Protein AF-0000000068601670 (afdb_homodimer)

Radius of gyration: 29.12 Å; Cα contacts (8 Å, |Δi|>4): 1848; chains: 2; bounding box: 76×83×60 Å

Structure (mmCIF, N/CA/C/O backbone):
data_AF-0000000068601670-model_v1
#
loop_
_entity.id
_entity.type
_entity.pdbx_description
1 polymer 'Rossmann-like alpha/beta/alpha sandwich fold'
#
loop_
_atom_site.group_PDB
_atom_site.id
_atom_site.type_symbol
_atom_site.label_atom_id
_atom_site.label_alt_id
_atom_site.label_comp_id
_atom_site.label_asym_id
_atom_site.label_entity_id
_atom_site.label_seq_id
_atom_site.pdbx_PDB_ins_code
_atom_site.Cartn_x
_atom_site.Cartn_y
_atom_site.Cartn_z
_atom_site.occupancy
_atom_site.B_iso_or_equiv
_atom_site.auth_seq_id
_atom_site.auth_comp_id
_atom_site.auth_asym_id
_atom_site.auth_atom_id
_atom_site.pdbx_PDB_model_num
ATOM 1 N N . MET A 1 1 ? 29.062 6.504 5.754 1 87.19 1 MET A N 1
ATOM 2 C CA . MET A 1 1 ? 28.25 7.453 5.004 1 87.19 1 MET A CA 1
ATOM 3 C C . MET A 1 1 ? 28.984 8.766 4.793 1 87.19 1 MET A C 1
ATOM 5 O O . MET A 1 1 ? 29.688 9.242 5.688 1 87.19 1 MET A O 1
ATOM 9 N N . GLU A 1 2 ? 28.891 9.281 3.553 1 91.31 2 GLU A N 1
ATOM 10 C CA . GLU A 1 2 ? 29.531 10.562 3.279 1 91.31 2 GLU A CA 1
ATOM 11 C C . GLU A 1 2 ? 29.109 11.625 4.297 1 91.31 2 GLU A C 1
ATOM 13 O O . GLU A 1 2 ? 27.922 11.758 4.605 1 91.31 2 GLU A O 1
ATOM 18 N N . PRO A 1 3 ? 30.078 12.352 4.871 1 92.25 3 PRO A N 1
ATOM 19 C CA . PRO A 1 3 ? 29.781 13.32 5.926 1 92.25 3 PRO A CA 1
ATOM 20 C C . PRO A 1 3 ? 28.75 14.352 5.5 1 92.25 3 PRO A C 1
ATOM 22 O O . PRO A 1 3 ? 27.906 14.758 6.305 1 92.25 3 PRO A O 1
ATOM 25 N N . SER A 1 4 ? 28.828 14.781 4.234 1 93.69 4 SER A N 1
ATOM 26 C CA . SER A 1 4 ? 27.875 15.781 3.77 1 93.69 4 SER A CA 1
ATOM 27 C C . SER A 1 4 ? 26.453 15.227 3.781 1 93.69 4 SER A C 1
ATOM 29 O O . SER A 1 4 ? 25.5 15.938 4.129 1 93.69 4 SER A O 1
ATOM 31 N N . ILE A 1 5 ? 26.266 13.961 3.416 1 95.44 5 ILE A N 1
ATOM 32 C CA . ILE A 1 5 ? 24.969 13.305 3.438 1 95.44 5 ILE A CA 1
ATOM 33 C C . ILE A 1 5 ? 24.5 13.117 4.879 1 95.44 5 ILE A C 1
ATOM 35 O O . ILE A 1 5 ? 23.359 13.414 5.215 1 95.44 5 ILE A O 1
ATOM 39 N N . ARG A 1 6 ? 25.453 12.719 5.727 1 93.81 6 ARG A N 1
ATOM 40 C CA . ARG A 1 6 ? 25.125 12.469 7.129 1 93.81 6 ARG A CA 1
ATOM 41 C C . ARG A 1 6 ? 24.625 13.75 7.805 1 93.81 6 ARG A C 1
ATOM 43 O O . ARG A 1 6 ? 23.656 13.719 8.562 1 93.81 6 ARG A O 1
ATOM 50 N N . CYS A 1 7 ? 25.266 14.797 7.492 1 93.62 7 CYS A N 1
ATOM 51 C CA . CYS A 1 7 ? 24.891 16.078 8.086 1 93.62 7 CYS A CA 1
ATOM 52 C C . CYS A 1 7 ? 23.453 16.453 7.711 1 93.62 7 CYS A C 1
ATOM 54 O O . CYS A 1 7 ? 22.672 16.859 8.57 1 93.62 7 CYS A O 1
ATOM 56 N N . VAL A 1 8 ? 23.109 16.266 6.477 1 95.31 8 VAL A N 1
ATOM 57 C CA . VAL A 1 8 ? 21.766 16.594 5.988 1 95.31 8 VAL A CA 1
ATOM 58 C C . VAL A 1 8 ? 20.75 15.656 6.605 1 95.31 8 VAL A C 1
ATOM 60 O O . VAL A 1 8 ? 19.688 16.094 7.059 1 95.31 8 VAL A O 1
ATOM 63 N N . VAL A 1 9 ? 21.062 14.383 6.664 1 96 9 VAL A N 1
ATOM 64 C CA . VAL A 1 9 ? 20.156 13.383 7.23 1 96 9 VAL A CA 1
ATOM 65 C C . VAL A 1 9 ? 19.906 13.688 8.703 1 96 9 VAL A C 1
ATOM 67 O O . VAL A 1 9 ? 18.781 13.578 9.188 1 96 9 VAL A O 1
ATOM 70 N N . ASP A 1 10 ? 20.969 14.133 9.406 1 93.44 10 ASP A N 1
ATOM 71 C CA . ASP A 1 10 ? 20.828 14.477 10.82 1 93.44 10 ASP A CA 1
ATOM 72 C C . ASP A 1 10 ? 19.859 15.641 11.016 1 93.44 10 ASP A C 1
ATOM 74 O O . ASP A 1 10 ? 19.062 15.641 11.961 1 93.44 10 ASP A O 1
ATOM 78 N N . VAL A 1 11 ? 19.953 16.578 10.133 1 94.12 11 VAL A N 1
ATOM 79 C CA . VAL A 1 11 ? 19.047 17.719 10.203 1 94.12 11 VAL A CA 1
ATOM 80 C C . VAL A 1 11 ? 17.609 17.25 9.961 1 94.12 11 VAL A C 1
ATOM 82 O O . VAL A 1 11 ? 16.688 17.641 10.672 1 94.12 11 VAL A O 1
ATOM 85 N N . VAL A 1 12 ? 17.406 16.391 9 1 95.38 12 VAL A N 1
ATOM 86 C CA . VAL A 1 12 ? 16.078 15.875 8.656 1 95.38 12 VAL A CA 1
ATOM 87 C C . VAL A 1 12 ? 15.508 15.109 9.852 1 95.38 12 VAL A C 1
ATOM 89 O O . VAL A 1 12 ? 14.367 15.352 10.25 1 95.38 12 VAL A O 1
ATOM 92 N N . HIS A 1 13 ? 16.312 14.289 10.516 1 93.19 13 HIS A N 1
ATOM 93 C CA . HIS A 1 13 ? 15.836 13.461 11.617 1 93.19 13 HIS A CA 1
ATOM 94 C C . HIS A 1 13 ? 15.617 14.289 12.875 1 93.19 13 HIS A C 1
ATOM 96 O O . HIS A 1 13 ? 14.844 13.898 13.758 1 93.19 13 HIS A O 1
ATOM 102 N N . ALA A 1 14 ? 16.312 15.406 13 1 91.38 14 ALA A N 1
ATOM 103 C CA . ALA A 1 14 ? 16.172 16.266 14.172 1 91.38 14 ALA A CA 1
ATOM 104 C C . ALA A 1 14 ? 14.945 17.172 14.055 1 91.38 14 ALA A C 1
ATOM 106 O O . ALA A 1 14 ? 14.492 17.75 15.039 1 91.38 14 ALA A O 1
ATOM 107 N N . SER A 1 15 ? 14.422 17.281 12.891 1 92 15 SER A N 1
ATOM 108 C CA . SER A 1 15 ? 13.273 18.156 12.664 1 92 15 SER A CA 1
ATOM 109 C C . SER A 1 15 ? 11.977 17.5 13.109 1 92 15 SER A C 1
ATOM 111 O O . SER A 1 15 ? 11.969 16.328 13.508 1 92 15 SER A O 1
ATOM 113 N N . ARG A 1 16 ? 10.906 18.281 13.023 1 90.81 16 ARG A N 1
ATOM 114 C CA . ARG A 1 16 ? 9.586 17.75 13.383 1 90.81 16 ARG A CA 1
ATOM 115 C C . ARG A 1 16 ? 8.867 17.219 12.148 1 90.81 16 ARG A C 1
ATOM 117 O O . ARG A 1 16 ? 7.758 16.688 12.258 1 90.81 16 ARG A O 1
ATOM 124 N N . ALA A 1 17 ? 9.523 17.344 11.008 1 92.5 17 ALA A N 1
ATOM 125 C CA . ALA A 1 17 ? 8.906 16.875 9.766 1 92.5 17 ALA A CA 1
ATOM 126 C C . ALA A 1 17 ? 8.82 15.344 9.742 1 92.5 17 ALA A C 1
ATOM 128 O O . ALA A 1 17 ? 9.812 14.656 9.992 1 92.5 17 ALA A O 1
ATOM 129 N N . ARG A 1 18 ? 7.672 14.836 9.531 1 93.75 18 ARG A N 1
ATOM 130 C CA . ARG A 1 18 ? 7.414 13.406 9.469 1 93.75 18 ARG A CA 1
ATOM 131 C C . ARG A 1 18 ? 6.461 13.07 8.32 1 93.75 18 ARG A C 1
ATOM 133 O O . ARG A 1 18 ? 5.484 13.781 8.094 1 93.75 18 ARG A O 1
ATOM 140 N N . GLY A 1 19 ? 6.824 12.047 7.566 1 95.81 19 GLY A N 1
ATOM 141 C CA . GLY A 1 19 ? 5.945 11.82 6.426 1 95.81 19 GLY A CA 1
ATOM 142 C C . GLY A 1 19 ? 6.195 10.5 5.73 1 95.81 19 GLY A C 1
ATOM 143 O O . GLY A 1 19 ? 6.766 9.578 6.316 1 95.81 19 GLY A O 1
ATOM 144 N N . CYS A 1 20 ? 5.574 10.344 4.539 1 96.62 20 CYS A N 1
ATOM 145 C CA . CYS A 1 20 ? 5.656 9.164 3.691 1 96.62 20 CYS A CA 1
ATOM 146 C C . CYS A 1 20 ? 6.324 9.492 2.361 1 96.62 20 CYS A C 1
ATOM 148 O O . CYS A 1 20 ? 6.25 10.625 1.889 1 96.62 20 CYS A O 1
ATOM 150 N N . LEU A 1 21 ? 6.984 8.461 1.774 1 98.12 21 LEU A N 1
ATOM 151 C CA . LEU A 1 21 ? 7.668 8.625 0.497 1 98.12 21 LEU A CA 1
ATOM 152 C C . LEU A 1 21 ? 7.176 7.598 -0.52 1 98.12 21 LEU A C 1
ATOM 154 O O . LEU A 1 21 ? 6.914 6.445 -0.168 1 98.12 21 LEU A O 1
ATOM 158 N N . SER A 1 22 ? 7.047 8 -1.706 1 97.88 22 SER A N 1
ATOM 159 C CA . SER A 1 22 ? 6.887 7.121 -2.859 1 97.88 22 SER A CA 1
ATOM 160 C C . SER A 1 22 ? 7.941 7.406 -3.924 1 97.88 22 SER A C 1
ATOM 162 O O . SER A 1 22 ? 7.98 8.5 -4.488 1 97.88 22 SER A O 1
ATOM 164 N N . LEU A 1 23 ? 8.781 6.445 -4.172 1 97.75 23 LEU A N 1
ATOM 165 C CA . LEU A 1 23 ? 9.914 6.633 -5.07 1 97.75 23 LEU A CA 1
ATOM 166 C C . LEU A 1 23 ? 9.82 5.695 -6.27 1 97.75 23 LEU A C 1
ATOM 168 O O . LEU A 1 23 ? 10.164 4.516 -6.172 1 97.75 23 LEU A O 1
ATOM 172 N N . ALA A 1 24 ? 9.438 6.238 -7.359 1 95.44 24 ALA A N 1
ATOM 173 C CA . ALA A 1 24 ? 9.273 5.441 -8.578 1 95.44 24 ALA A CA 1
ATOM 174 C C . ALA A 1 24 ? 10.422 5.695 -9.555 1 95.44 24 ALA A C 1
ATOM 176 O O . ALA A 1 24 ? 10.68 6.84 -9.93 1 95.44 24 ALA A O 1
ATOM 177 N N . GLY A 1 25 ? 11.117 4.699 -9.93 1 91.5 25 GLY A N 1
ATOM 178 C CA . GLY A 1 25 ? 12.117 4.77 -10.984 1 91.5 25 GLY A CA 1
ATOM 179 C C . GLY A 1 25 ? 13.469 5.23 -10.492 1 91.5 25 GLY A C 1
ATOM 180 O O . GLY A 1 25 ? 14.453 5.184 -11.227 1 91.5 25 GLY A O 1
ATOM 181 N N . GLY A 1 26 ? 13.531 5.75 -9.289 1 92.62 26 GLY A N 1
ATOM 182 C CA . GLY A 1 26 ? 14.789 6.238 -8.75 1 92.62 26 GLY A CA 1
ATOM 183 C C . GLY A 1 26 ? 14.641 6.906 -7.395 1 92.62 26 GLY A C 1
ATOM 184 O O . GLY A 1 26 ? 13.523 7.121 -6.922 1 92.62 26 GLY A O 1
ATOM 185 N N . GLY A 1 27 ? 15.812 7.18 -6.77 1 95.44 27 GLY A N 1
ATOM 186 C CA . GLY A 1 27 ? 15.828 7.906 -5.508 1 95.44 27 GLY A CA 1
ATOM 187 C C . GLY A 1 27 ? 15.891 6.992 -4.297 1 95.44 27 GLY A C 1
ATOM 188 O O . GLY A 1 27 ? 15.805 7.461 -3.158 1 95.44 27 GLY A O 1
ATOM 189 N N . THR A 1 28 ? 16.109 5.77 -4.477 1 94.94 28 THR A N 1
ATOM 190 C CA . THR A 1 28 ? 15.969 4.789 -3.406 1 94.94 28 THR A CA 1
ATOM 191 C C . THR A 1 28 ? 17.172 4.82 -2.473 1 94.94 28 THR A C 1
ATOM 193 O O . THR A 1 28 ? 17.078 4.395 -1.321 1 94.94 28 THR A O 1
ATOM 196 N N . LYS A 1 29 ? 18.328 5.285 -2.939 1 95.06 29 LYS A N 1
ATOM 197 C CA . LYS A 1 29 ? 19.469 5.414 -2.055 1 95.06 29 LYS A CA 1
ATOM 198 C C . LYS A 1 29 ? 19.172 6.355 -0.894 1 95.06 29 LYS A C 1
ATOM 200 O O . LYS A 1 29 ? 19.719 6.199 0.2 1 95.06 29 LYS A O 1
ATOM 205 N N . ALA A 1 30 ? 18.344 7.344 -1.197 1 96.88 30 ALA A N 1
ATOM 206 C CA . ALA A 1 30 ? 17.938 8.273 -0.139 1 96.88 30 ALA A CA 1
ATOM 207 C C . ALA A 1 30 ? 17.312 7.531 1.032 1 96.88 30 ALA A C 1
ATOM 209 O O . ALA A 1 30 ? 17.531 7.879 2.193 1 96.88 30 ALA A O 1
ATOM 210 N N . LEU A 1 31 ? 16.547 6.566 0.724 1 94.69 31 LEU A N 1
ATOM 211 C CA . LEU A 1 31 ? 15.898 5.77 1.763 1 94.69 31 LEU A CA 1
ATOM 212 C C . LEU A 1 31 ? 16.938 5.047 2.613 1 94.69 31 LEU A C 1
ATOM 214 O O . LEU A 1 31 ? 16.812 4.988 3.838 1 94.69 31 LEU A O 1
ATOM 218 N N . SER A 1 32 ? 17.922 4.559 1.931 1 92.38 32 SER A N 1
ATOM 219 C CA . SER A 1 32 ? 18.984 3.867 2.654 1 92.38 32 SER A CA 1
ATOM 220 C C . SER A 1 32 ? 19.734 4.824 3.578 1 92.38 32 SER A C 1
ATOM 222 O O . SER A 1 32 ? 20.156 4.438 4.672 1 92.38 32 SER A O 1
ATOM 224 N N . TRP A 1 33 ? 19.953 6.012 3.123 1 95.38 33 TRP A N 1
ATOM 225 C CA . TRP A 1 33 ? 20.625 7.012 3.949 1 95.38 33 TRP A CA 1
ATOM 226 C C . TRP A 1 33 ? 19.766 7.367 5.164 1 95.38 33 TRP A C 1
ATOM 228 O O . TRP A 1 33 ? 20.281 7.461 6.281 1 95.38 33 TRP A O 1
ATOM 238 N N . LEU A 1 34 ? 18.5 7.512 4.957 1 95.19 34 LEU A N 1
ATOM 239 C CA . LEU A 1 34 ? 17.594 7.859 6.047 1 95.19 34 LEU A CA 1
ATOM 240 C C . LEU A 1 34 ? 17.547 6.75 7.09 1 95.19 34 LEU A C 1
ATOM 242 O O . LEU A 1 34 ? 17.703 7.008 8.289 1 95.19 34 LEU A O 1
ATOM 246 N N . VAL A 1 35 ? 17.422 5.531 6.617 1 92.31 35 VAL A N 1
ATOM 247 C CA . VAL A 1 35 ? 17.25 4.391 7.512 1 92.31 35 VAL A CA 1
ATOM 248 C C . VAL A 1 35 ? 18.594 4.047 8.156 1 92.31 35 VAL A C 1
ATOM 250 O O . VAL A 1 35 ? 18.641 3.531 9.281 1 92.31 35 VAL A O 1
ATOM 253 N N . GLY A 1 36 ? 19.672 4.375 7.473 1 91.25 36 GLY A N 1
ATOM 254 C CA . GLY A 1 36 ? 21 4.051 7.957 1 91.25 36 GLY A CA 1
ATOM 255 C C . GLY A 1 36 ? 21.469 4.969 9.07 1 91.25 36 GLY A C 1
ATOM 256 O O . GLY A 1 36 ? 22.531 4.754 9.648 1 91.25 36 GLY A O 1
ATOM 257 N N . ALA A 1 37 ? 20.734 5.969 9.336 1 90.94 37 ALA A N 1
ATOM 258 C CA . ALA A 1 37 ? 21.047 6.891 10.422 1 90.94 37 ALA A CA 1
ATOM 259 C C . ALA A 1 37 ? 20.047 6.758 11.562 1 90.94 37 ALA A C 1
ATOM 261 O O . ALA A 1 37 ? 18.859 6.473 11.328 1 90.94 37 ALA A O 1
ATOM 262 N N . PRO A 1 38 ? 20.5 6.941 12.781 1 86.88 38 PRO A N 1
ATOM 263 C CA . PRO A 1 38 ? 19.562 6.891 13.898 1 86.88 38 PRO A CA 1
ATOM 264 C C . PRO A 1 38 ? 18.5 7.992 13.836 1 86.88 38 PRO A C 1
ATOM 266 O O . PRO A 1 38 ? 18.797 9.094 13.367 1 86.88 38 PRO A O 1
ATOM 269 N N . GLY A 1 39 ? 17.344 7.699 14.305 1 88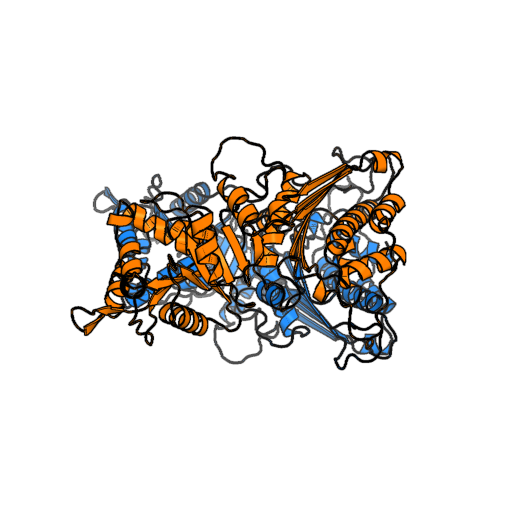.19 39 GLY A N 1
ATOM 270 C CA . GLY A 1 39 ? 16.297 8.695 14.414 1 88.19 39 GLY A CA 1
ATOM 271 C C . GLY A 1 39 ? 15.305 8.648 13.266 1 88.19 39 GLY A C 1
ATOM 272 O O . GLY A 1 39 ? 14.43 9.508 13.156 1 88.19 39 GLY A O 1
ATOM 273 N N . CYS A 1 40 ? 15.422 7.66 12.438 1 91.19 40 CYS A N 1
ATOM 274 C CA . CYS A 1 40 ? 14.562 7.586 11.258 1 91.19 40 CYS A CA 1
ATOM 275 C C . CYS A 1 40 ? 13.094 7.516 11.656 1 91.19 40 CYS A C 1
ATOM 277 O O . CYS A 1 40 ? 12.227 7.965 10.914 1 91.19 40 CYS A O 1
ATOM 279 N N . SER A 1 41 ? 12.742 7.059 12.859 1 87.5 41 SER A N 1
ATOM 280 C CA . SER A 1 41 ? 11.359 6.922 13.32 1 87.5 41 SER A CA 1
ATOM 281 C C . SER A 1 41 ? 10.695 8.281 13.461 1 87.5 41 SER A C 1
ATOM 283 O O . SER A 1 41 ? 9.461 8.383 13.438 1 87.5 41 SER A O 1
ATOM 285 N N . ARG A 1 42 ? 11.477 9.297 13.547 1 88 42 ARG A N 1
ATOM 286 C CA . ARG A 1 42 ? 10.938 10.641 13.688 1 88 42 ARG A CA 1
ATOM 287 C C . ARG A 1 42 ? 10.57 11.227 12.328 1 88 42 ARG A C 1
ATOM 289 O O . ARG A 1 42 ? 9.828 12.211 12.25 1 88 42 ARG A O 1
ATOM 296 N N . THR A 1 43 ? 11.102 10.609 11.297 1 93.06 43 THR A N 1
ATOM 297 C CA . THR A 1 43 ? 10.945 11.211 9.977 1 93.06 43 THR A CA 1
ATOM 298 C C . THR A 1 43 ? 10.047 10.352 9.094 1 93.06 43 THR A C 1
ATOM 300 O O . THR A 1 43 ? 9.141 10.867 8.438 1 93.06 43 THR A O 1
ATOM 303 N N . LEU A 1 44 ? 10.312 9.078 9.125 1 94.81 44 LEU A N 1
ATOM 304 C CA . LEU A 1 44 ? 9.688 8.211 8.125 1 94.81 44 LEU A CA 1
ATOM 305 C C . LEU A 1 44 ? 8.562 7.387 8.742 1 94.81 44 LEU A C 1
ATOM 307 O O . LEU A 1 44 ? 8.766 6.711 9.758 1 94.81 44 LEU A O 1
ATOM 311 N N . ILE A 1 45 ? 7.41 7.48 8.172 1 94.19 45 ILE A N 1
ATOM 312 C CA . ILE A 1 45 ? 6.273 6.652 8.555 1 94.19 45 ILE A CA 1
ATOM 313 C C . ILE A 1 45 ? 6.238 5.391 7.695 1 94.19 45 ILE A C 1
ATOM 315 O O . ILE A 1 45 ? 6.129 4.277 8.211 1 94.19 45 ILE A O 1
ATOM 319 N N . ASP A 1 46 ? 6.34 5.648 6.43 1 95.81 46 ASP A N 1
ATOM 320 C CA . ASP A 1 46 ? 6.238 4.59 5.426 1 95.81 46 ASP A CA 1
ATOM 321 C C . ASP A 1 46 ? 6.875 5.023 4.109 1 95.81 46 ASP A C 1
ATOM 323 O O . ASP A 1 46 ? 6.852 6.207 3.76 1 95.81 46 ASP A O 1
ATOM 327 N N . ALA A 1 47 ? 7.5 4.113 3.432 1 97.88 47 ALA A N 1
ATOM 328 C CA . ALA A 1 47 ? 8.023 4.387 2.094 1 97.88 47 ALA A CA 1
ATOM 329 C C . ALA A 1 47 ? 7.656 3.266 1.124 1 97.88 47 ALA A C 1
ATOM 331 O O . ALA A 1 47 ? 7.633 2.092 1.501 1 97.88 47 ALA A O 1
ATOM 332 N N . ARG A 1 48 ? 7.383 3.654 -0.065 1 97.19 48 ARG A N 1
ATOM 333 C CA . ARG A 1 48 ? 7.074 2.707 -1.132 1 97.19 48 ARG A CA 1
ATOM 334 C C . ARG A 1 48 ? 7.969 2.943 -2.346 1 97.19 48 ARG A C 1
ATOM 336 O O . ARG A 1 48 ? 8.273 4.086 -2.684 1 97.19 48 ARG A O 1
ATOM 343 N N . VAL A 1 49 ? 8.359 1.879 -2.945 1 97.25 49 VAL A N 1
ATOM 344 C CA . VAL A 1 49 ? 9.141 1.9 -4.176 1 97.25 49 VAL A CA 1
ATOM 345 C C . VAL A 1 49 ? 8.445 1.061 -5.246 1 97.25 49 VAL A C 1
ATOM 347 O O . VAL A 1 49 ? 8.875 -0.054 -5.547 1 97.25 49 VAL A O 1
ATOM 350 N N . PRO A 1 50 ? 7.449 1.654 -5.812 1 94.94 50 PRO A N 1
ATOM 351 C CA . PRO A 1 50 ? 6.805 0.93 -6.91 1 94.94 50 PRO A CA 1
ATOM 352 C C . PRO A 1 50 ? 7.672 0.864 -8.164 1 94.94 50 PRO A C 1
ATOM 354 O O . PRO A 1 50 ? 8.266 1.869 -8.562 1 94.94 50 PRO A O 1
ATOM 357 N N . TYR A 1 51 ? 7.715 -0.315 -8.727 1 91.19 51 TYR A N 1
ATOM 358 C CA . TYR A 1 51 ? 8.555 -0.435 -9.906 1 91.19 51 TYR A CA 1
ATOM 359 C C . TYR A 1 51 ? 7.742 -0.874 -11.117 1 91.19 51 TYR A C 1
ATOM 361 O O . TYR A 1 51 ? 8.047 -0.494 -12.25 1 91.19 51 TYR A O 1
ATOM 369 N N . ALA A 1 52 ? 6.754 -1.696 -10.945 1 87.62 52 ALA A N 1
ATOM 370 C CA . ALA A 1 52 ? 5.816 -2.039 -12.016 1 87.62 52 ALA A CA 1
ATOM 371 C C . ALA A 1 52 ? 4.777 -0.936 -12.203 1 87.62 52 ALA A C 1
ATOM 373 O O . ALA A 1 52 ? 4.5 -0.167 -11.281 1 87.62 52 ALA A O 1
ATOM 374 N N . ARG A 1 53 ? 4.246 -0.888 -13.336 1 83.62 53 ARG A N 1
ATOM 375 C CA . ARG A 1 53 ? 3.268 0.147 -13.656 1 83.62 53 ARG A CA 1
ATOM 376 C C . ARG A 1 53 ? 2.055 0.049 -12.734 1 83.62 53 ARG A C 1
ATOM 378 O O . ARG A 1 53 ? 1.577 1.061 -12.219 1 83.62 53 ARG A O 1
ATOM 385 N N . GLU A 1 54 ? 1.564 -1.165 -12.531 1 83.62 54 GLU A N 1
ATOM 386 C CA . GLU A 1 54 ? 0.397 -1.379 -11.68 1 83.62 54 GLU A CA 1
ATOM 387 C C . GLU A 1 54 ? 0.665 -0.924 -10.25 1 83.62 54 GLU A C 1
ATOM 389 O O . GLU A 1 54 ? -0.213 -0.354 -9.602 1 83.62 54 GLU A O 1
ATOM 394 N N . ALA A 1 55 ? 1.849 -1.197 -9.805 1 90.62 55 ALA A N 1
ATOM 395 C CA . ALA A 1 55 ? 2.221 -0.789 -8.453 1 90.62 55 ALA A CA 1
ATOM 396 C C . ALA A 1 55 ? 2.285 0.731 -8.336 1 90.62 55 ALA A C 1
ATOM 398 O O . ALA A 1 55 ? 1.884 1.301 -7.32 1 90.62 55 ALA A O 1
ATOM 399 N N . THR A 1 56 ? 2.771 1.371 -9.375 1 91.19 56 THR A N 1
ATOM 400 C CA . THR A 1 56 ? 2.873 2.826 -9.375 1 91.19 56 THR A CA 1
ATOM 401 C C . THR A 1 56 ? 1.486 3.465 -9.375 1 91.19 56 THR A C 1
ATOM 403 O O . THR A 1 56 ? 1.243 4.438 -8.656 1 91.19 56 THR A O 1
ATOM 406 N N . ASP A 1 57 ? 0.637 2.891 -10.141 1 88 57 ASP A N 1
ATOM 407 C CA . ASP A 1 57 ? -0.736 3.387 -10.18 1 88 57 ASP A CA 1
ATOM 408 C C . ASP A 1 57 ? -1.411 3.248 -8.82 1 88 57 ASP A C 1
ATOM 410 O O . ASP A 1 57 ? -2.119 4.156 -8.375 1 88 57 ASP A O 1
ATOM 414 N N . GLU A 1 58 ? -1.205 2.188 -8.211 1 88.12 58 GLU A N 1
ATOM 415 C CA . GLU A 1 58 ? -1.77 1.969 -6.883 1 88.12 58 GLU A CA 1
ATOM 416 C C . GLU A 1 58 ? -1.199 2.959 -5.871 1 88.12 58 GLU A C 1
ATOM 418 O O . GLU A 1 58 ? -1.927 3.471 -5.02 1 88.12 58 GLU A O 1
ATOM 423 N N . ALA A 1 59 ? 0.089 3.215 -5.977 1 92.44 59 ALA A N 1
ATOM 424 C CA . ALA A 1 59 ? 0.751 4.129 -5.051 1 92.44 59 ALA A CA 1
ATOM 425 C C . ALA A 1 59 ? 0.207 5.547 -5.199 1 92.44 59 ALA A C 1
ATOM 427 O O . ALA A 1 59 ? 0.213 6.324 -4.242 1 92.44 59 ALA A O 1
ATOM 428 N N . ALA A 1 60 ? -0.32 5.832 -6.375 1 90.25 60 ALA A N 1
ATOM 429 C CA . ALA A 1 60 ? -0.845 7.164 -6.656 1 90.25 60 ALA A CA 1
ATOM 430 C C . ALA A 1 60 ? -2.262 7.324 -6.113 1 90.25 60 ALA A C 1
ATOM 432 O O . ALA A 1 60 ? -2.812 8.43 -6.109 1 90.25 60 ALA A O 1
ATOM 433 N N . GLY A 1 61 ? -2.824 6.23 -5.598 1 78.06 61 GLY A N 1
ATOM 434 C CA . GLY A 1 61 ? -4.137 6.316 -4.977 1 78.06 61 GLY A CA 1
ATOM 435 C C . GLY A 1 61 ? -5.273 6.309 -5.984 1 78.06 61 GLY A C 1
ATOM 436 O O . GLY A 1 61 ? -5.137 5.754 -7.078 1 78.06 61 GLY A O 1
ATOM 437 N N . LYS A 1 62 ? -6.406 6.945 -5.383 1 65.56 62 LYS A N 1
ATOM 438 C CA . LYS A 1 62 ? -7.633 6.938 -6.176 1 65.56 62 LYS A CA 1
ATOM 439 C C . LYS A 1 62 ? -7.457 7.727 -7.469 1 65.56 62 LYS A C 1
ATOM 441 O O . LYS A 1 62 ? -6.906 8.828 -7.457 1 65.56 62 LYS A O 1
ATOM 446 N N . GLY A 1 63 ? -7.539 7.184 -8.562 1 62.84 63 GLY A N 1
ATOM 447 C CA . GLY A 1 63 ? -7.441 7.812 -9.867 1 62.84 63 GLY A CA 1
ATOM 448 C C . GLY A 1 63 ? -6.191 7.414 -10.633 1 62.84 63 GLY A C 1
ATOM 449 O O . GLY A 1 63 ? -6.082 7.676 -11.836 1 62.84 63 GLY A O 1
ATOM 450 N N . GLY A 1 64 ? -5.273 6.812 -9.844 1 70.44 64 GLY A N 1
ATOM 451 C CA . GLY A 1 64 ? -4.043 6.422 -10.508 1 70.44 64 GLY A CA 1
ATOM 452 C C . GLY A 1 64 ? -3.145 7.602 -10.844 1 70.44 64 GLY A C 1
ATOM 453 O O . GLY A 1 64 ? -3.234 8.656 -10.203 1 70.44 64 GLY A O 1
ATOM 454 N N . LEU A 1 65 ? -2.176 7.41 -11.664 1 73.12 65 LEU A N 1
ATOM 455 C CA . LEU A 1 65 ? -1.214 8.445 -12.031 1 73.12 65 LEU A CA 1
ATOM 456 C C . LEU A 1 65 ? -1.873 9.523 -12.891 1 73.12 65 LEU A C 1
ATOM 458 O O . LEU A 1 65 ? -1.445 10.68 -12.883 1 73.12 65 LEU A O 1
ATOM 462 N N . GLY A 1 66 ? -3.002 9.125 -13.562 1 63.44 66 GLY A N 1
ATOM 463 C CA . GLY A 1 66 ? -3.697 10.062 -14.43 1 63.44 66 GLY A CA 1
ATOM 464 C C . GLY A 1 66 ? -2.908 10.414 -15.68 1 63.44 66 GLY A C 1
ATOM 465 O O . GLY A 1 66 ? -3.188 11.414 -16.328 1 63.44 66 GLY A O 1
ATOM 466 N N . THR A 1 67 ? -1.735 9.82 -15.781 1 68.69 67 THR A N 1
ATOM 467 C CA . THR A 1 67 ? -0.888 10.086 -16.938 1 68.69 67 THR A CA 1
ATOM 468 C C . THR A 1 67 ? -0.322 8.789 -17.5 1 68.69 67 THR A C 1
ATOM 470 O O . THR A 1 67 ? -0.3 7.762 -16.812 1 68.69 67 THR A O 1
ATOM 473 N N . THR A 1 68 ? 0.033 9.039 -18.656 1 70.38 68 THR A N 1
ATOM 474 C CA . THR A 1 68 ? 0.638 7.891 -19.312 1 70.38 68 THR A CA 1
ATOM 475 C C . THR A 1 68 ? 2.154 7.898 -19.141 1 70.38 68 THR A C 1
ATOM 477 O O . THR A 1 68 ? 2.807 6.863 -19.281 1 70.38 68 THR A O 1
ATOM 480 N N . SER A 1 69 ? 2.641 9.094 -18.797 1 80.31 69 SER A N 1
ATOM 481 C CA . SER A 1 69 ? 4.086 9.156 -18.594 1 80.31 69 SER A CA 1
ATOM 482 C C . SER A 1 69 ? 4.453 8.945 -17.125 1 80.31 69 SER A C 1
ATOM 484 O O . SER A 1 69 ? 4.129 9.773 -16.281 1 80.31 69 SER A O 1
ATOM 486 N N . TYR A 1 70 ? 5.215 8.008 -16.859 1 83.06 70 TYR A N 1
ATOM 487 C CA . TYR A 1 70 ? 5.535 7.633 -15.492 1 83.06 70 TYR A CA 1
ATOM 488 C C . TYR A 1 70 ? 6.594 8.562 -14.906 1 83.06 70 TYR A C 1
ATOM 490 O O . TYR A 1 70 ? 6.543 8.906 -13.727 1 83.06 70 TYR A O 1
ATOM 498 N N . ALA A 1 71 ? 7.535 9.008 -15.773 1 90.38 71 ALA A N 1
ATOM 499 C CA . ALA A 1 71 ? 8.562 9.93 -15.297 1 90.38 71 ALA A CA 1
ATOM 500 C C . ALA A 1 71 ? 8.211 11.375 -15.664 1 90.38 71 ALA A C 1
ATOM 502 O O . ALA A 1 71 ? 8.844 11.969 -16.547 1 90.38 71 ALA A O 1
ATOM 503 N N . SER A 1 72 ? 7.203 11.914 -14.977 1 91.62 72 SER A N 1
ATOM 504 C CA . SER A 1 72 ? 6.691 13.258 -15.242 1 91.62 72 SER A CA 1
ATOM 505 C C . SER A 1 72 ? 6.379 13.992 -13.938 1 91.62 72 SER A C 1
ATOM 507 O O . SER A 1 72 ? 6.34 13.383 -12.867 1 91.62 72 SER A O 1
ATOM 509 N N . VAL A 1 73 ? 6.188 15.234 -14.117 1 92.81 73 VAL A N 1
ATOM 510 C CA . VAL A 1 73 ? 5.836 16.062 -12.969 1 92.81 73 VAL A CA 1
ATOM 511 C C . VAL A 1 73 ? 4.477 15.641 -12.422 1 92.81 73 VAL A C 1
ATOM 513 O O . VAL A 1 73 ? 4.277 15.594 -11.203 1 92.81 73 VAL A O 1
ATOM 516 N N . ASP A 1 74 ? 3.604 15.266 -13.312 1 89.69 74 ASP A N 1
ATOM 517 C CA . ASP A 1 74 ? 2.266 14.844 -12.906 1 89.69 74 ASP A CA 1
ATOM 518 C C . ASP A 1 74 ? 2.32 13.57 -12.07 1 89.69 74 ASP A C 1
ATOM 520 O O . ASP A 1 74 ? 1.621 13.453 -11.062 1 89.69 74 ASP A O 1
ATOM 524 N N . ALA A 1 75 ? 3.145 12.688 -12.492 1 92 75 ALA A N 1
ATOM 525 C CA . ALA A 1 75 ? 3.287 11.445 -11.742 1 92 75 ALA A CA 1
ATOM 526 C C . ALA A 1 75 ? 3.863 11.695 -10.352 1 92 75 ALA A C 1
ATOM 528 O O . ALA A 1 75 ? 3.348 11.18 -9.359 1 92 75 ALA A O 1
ATOM 529 N N . ALA A 1 76 ? 4.891 12.523 -10.305 1 95.25 76 ALA A N 1
ATOM 530 C CA . ALA A 1 76 ? 5.512 12.852 -9.023 1 95.25 76 ALA A CA 1
ATOM 531 C C . ALA A 1 76 ? 4.523 13.555 -8.102 1 95.25 76 ALA A C 1
ATOM 533 O O . ALA A 1 76 ? 4.504 13.305 -6.895 1 95.25 76 ALA A O 1
ATOM 534 N N . THR A 1 77 ? 3.713 14.359 -8.688 1 93.06 77 THR A N 1
ATOM 535 C CA . THR A 1 77 ? 2.721 15.102 -7.914 1 93.06 77 THR A CA 1
ATOM 536 C C . THR A 1 77 ? 1.661 14.156 -7.352 1 93.06 77 THR A C 1
ATOM 538 O O . THR A 1 77 ? 1.299 14.25 -6.176 1 93.06 77 THR A O 1
ATOM 541 N N . ALA A 1 78 ? 1.195 13.289 -8.18 1 91.75 78 ALA A N 1
ATOM 542 C CA . ALA A 1 78 ? 0.205 12.312 -7.727 1 91.75 78 ALA A CA 1
ATOM 543 C C . ALA A 1 78 ? 0.756 11.453 -6.59 1 91.75 78 ALA A C 1
ATOM 545 O O . ALA A 1 78 ? 0.064 11.203 -5.602 1 91.75 78 ALA A O 1
ATOM 546 N N . LEU A 1 79 ? 1.987 11.055 -6.773 1 95 79 LEU A N 1
ATOM 547 C CA . LEU A 1 79 ? 2.623 10.242 -5.742 1 95 79 LEU A CA 1
ATOM 548 C C . LEU A 1 79 ? 2.793 11.031 -4.453 1 95 79 LEU A C 1
ATOM 550 O O . LEU A 1 79 ? 2.578 10.508 -3.361 1 95 79 LEU A O 1
ATOM 554 N N . ALA A 1 80 ? 3.154 12.289 -4.547 1 95.5 80 ALA A N 1
ATOM 555 C CA . ALA A 1 80 ? 3.342 13.141 -3.377 1 95.5 80 ALA A CA 1
ATOM 556 C C . ALA A 1 80 ? 2.023 13.359 -2.641 1 95.5 80 ALA A C 1
ATOM 558 O O . ALA A 1 80 ? 1.975 13.305 -1.41 1 95.5 80 ALA A O 1
ATOM 559 N N . GLU A 1 81 ? 0.989 13.586 -3.398 1 91.81 81 GLU A N 1
ATOM 560 C CA . GLU A 1 81 ? -0.328 13.797 -2.807 1 91.81 81 GLU A CA 1
ATOM 561 C C . GLU A 1 81 ? -0.809 12.555 -2.062 1 91.81 81 GLU A C 1
ATOM 563 O O . GLU A 1 81 ? -1.296 12.648 -0.935 1 91.81 81 GLU A O 1
ATOM 568 N N . ALA A 1 82 ? -0.665 11.453 -2.709 1 92.38 82 ALA A N 1
ATOM 569 C CA . ALA A 1 82 ? -1.062 10.203 -2.072 1 92.38 82 ALA A CA 1
ATOM 570 C C . ALA A 1 82 ? -0.24 9.938 -0.814 1 92.38 82 ALA A C 1
ATOM 572 O O . ALA A 1 82 ? -0.771 9.469 0.195 1 92.38 82 ALA A O 1
ATOM 573 N N . SER A 1 83 ? 1.047 10.234 -0.927 1 95.31 83 SER A N 1
ATOM 574 C CA . SER A 1 83 ? 1.918 10.055 0.23 1 95.31 83 SER A CA 1
ATOM 575 C C . SER A 1 83 ? 1.517 10.984 1.374 1 95.31 83 SER A C 1
ATOM 577 O O . SER A 1 83 ? 1.57 10.594 2.543 1 95.31 83 SER A O 1
ATOM 579 N N . TYR A 1 84 ? 1.138 12.219 1.047 1 93.19 84 TYR A N 1
ATOM 580 C CA . TYR A 1 84 ? 0.696 13.164 2.068 1 93.19 84 TYR A CA 1
ATOM 581 C C . TYR A 1 84 ? -0.57 12.664 2.758 1 93.19 84 TYR A C 1
ATOM 583 O O . TYR A 1 84 ? -0.652 12.656 3.988 1 93.19 84 TYR A O 1
ATOM 591 N N . GLU A 1 85 ? -1.532 12.281 1.979 1 90.38 85 GLU A N 1
ATOM 592 C CA . GLU A 1 85 ? -2.777 11.766 2.543 1 90.38 85 GLU A CA 1
ATOM 593 C C . GLU A 1 85 ? -2.518 10.586 3.473 1 90.38 85 GLU A C 1
ATOM 595 O O . GLU A 1 85 ? -3.1 10.5 4.555 1 90.38 85 GLU A O 1
ATOM 600 N N . ARG A 1 86 ? -1.665 9.75 3.014 1 91.25 86 ARG A N 1
ATOM 601 C CA . ARG A 1 86 ? -1.317 8.594 3.828 1 91.25 86 ARG A CA 1
ATOM 602 C C . ARG A 1 86 ? -0.638 9.016 5.125 1 91.25 86 ARG A C 1
ATOM 604 O O . ARG A 1 86 ? -0.943 8.484 6.195 1 91.25 86 ARG A O 1
ATOM 611 N N . ALA A 1 87 ? 0.283 9.883 5.02 1 93.5 87 ALA A N 1
ATOM 612 C CA . ALA A 1 87 ? 1 10.359 6.199 1 93.5 87 ALA A CA 1
ATOM 613 C C . ALA A 1 87 ? 0.036 10.945 7.227 1 93.5 87 ALA A C 1
ATOM 615 O O . ALA A 1 87 ? 0.163 10.695 8.422 1 93.5 87 ALA A O 1
ATOM 616 N N . VAL A 1 88 ? -0.909 11.703 6.727 1 91.12 88 VAL A N 1
ATOM 617 C CA . VAL A 1 88 ? -1.886 12.312 7.621 1 91.12 88 VAL A CA 1
ATOM 618 C C . VAL A 1 88 ? -2.719 11.227 8.297 1 91.12 88 VAL A C 1
ATOM 620 O O . VAL A 1 88 ? -2.895 11.234 9.516 1 91.12 88 VAL A O 1
ATOM 623 N N . ARG A 1 89 ? -3.184 10.234 7.555 1 87.44 89 ARG A N 1
ATOM 624 C CA . ARG A 1 89 ? -4.039 9.172 8.07 1 87.44 89 ARG A CA 1
ATOM 625 C C . ARG A 1 89 ? -3.305 8.336 9.109 1 87.44 89 ARG A C 1
ATOM 627 O O . ARG A 1 89 ? -3.908 7.855 10.07 1 87.44 89 ARG A O 1
ATOM 634 N N . MET A 1 90 ? -2.156 7.895 8.93 1 82.94 90 MET A N 1
ATOM 635 C CA . MET A 1 90 ? -1.408 6.996 9.805 1 82.94 90 MET A CA 1
ATOM 636 C C . MET A 1 90 ? -0.876 7.746 11.023 1 82.94 90 MET A C 1
ATOM 638 O O . MET A 1 90 ? -0.277 7.141 11.914 1 82.94 90 MET A O 1
ATOM 642 N N . GLY A 1 91 ? -1.608 8.305 11.477 1 64.75 91 GLY A N 1
ATOM 643 C CA . GLY A 1 91 ? -1.303 8.867 12.781 1 64.75 91 GLY A CA 1
ATOM 644 C C . GLY A 1 91 ? -0.193 9.898 12.742 1 64.75 91 GLY A C 1
ATOM 645 O O . GLY A 1 91 ? 0.969 9.578 13.008 1 64.75 91 GLY A O 1
ATOM 646 N N . GLY A 1 92 ? -0.245 10.5 12.047 1 49.78 92 GLY A N 1
ATOM 647 C CA . GLY A 1 92 ? 0.62 11.656 12.227 1 49.78 92 GLY A CA 1
ATOM 648 C C . GLY A 1 92 ? 1.363 11.648 13.547 1 49.78 92 GLY A C 1
ATOM 649 O O . GLY A 1 92 ? 1.277 10.688 14.312 1 49.78 92 GLY A O 1
ATOM 650 N N . ALA A 1 93 ? 2.074 12.586 13.953 1 42.88 93 ALA A N 1
ATOM 651 C CA . ALA A 1 93 ? 2.941 12.992 15.055 1 42.88 93 ALA A CA 1
ATOM 652 C C . ALA A 1 93 ? 2.26 12.758 16.406 1 42.88 93 ALA A C 1
ATOM 654 O O . ALA A 1 93 ? 1.079 13.078 16.562 1 42.88 93 ALA A O 1
ATOM 655 N N . SER A 1 94 ? 2.287 11.523 16.828 1 39.44 94 SER A N 1
ATOM 656 C CA . SER A 1 94 ? 2.311 11.828 18.25 1 39.44 94 SER A CA 1
ATOM 657 C C . SER A 1 94 ? 2.811 13.25 18.5 1 39.44 94 SER A C 1
ATOM 659 O O . SER A 1 94 ? 3.668 13.75 17.766 1 39.44 94 SER A O 1
ATOM 661 N N . GLY A 1 95 ? 2.213 13.891 19.234 1 43.62 95 GLY A N 1
ATOM 662 C CA . GLY A 1 95 ? 2.475 15.133 19.938 1 43.62 95 GLY A CA 1
ATOM 663 C C . GLY A 1 95 ? 2.699 16.312 19 1 43.62 95 GLY A C 1
ATOM 664 O O . GLY A 1 95 ? 1.76 17.031 18.672 1 43.62 95 GLY A O 1
ATOM 665 N N . ARG A 1 96 ? 4.203 16.391 18.406 1 49.53 96 ARG A N 1
ATOM 666 C CA . ARG A 1 96 ? 4.906 17.656 18.547 1 49.53 96 ARG A CA 1
ATOM 667 C C . ARG A 1 96 ? 4.598 18.594 17.375 1 49.53 96 ARG A C 1
ATOM 669 O O . ARG A 1 96 ? 4.652 19.812 17.516 1 49.53 96 ARG A O 1
ATOM 676 N N . ASP A 1 97 ? 3.721 18.062 16.062 1 63.59 97 ASP A N 1
ATOM 677 C CA . ASP A 1 97 ? 3.252 19.125 15.172 1 63.59 97 ASP A CA 1
ATOM 678 C C . ASP A 1 97 ? 2.654 18.547 13.891 1 63.59 97 ASP A C 1
ATOM 680 O O . ASP A 1 97 ? 3.377 18.266 12.938 1 63.59 97 ASP A O 1
ATOM 684 N N . ALA A 1 98 ? 1.209 18.078 13.82 1 77.12 98 ALA A N 1
ATOM 685 C CA . ALA A 1 98 ? 0.458 17.609 12.664 1 77.12 98 ALA A CA 1
ATOM 686 C C . ALA A 1 98 ? 0.699 18.5 11.445 1 77.12 98 ALA A C 1
ATOM 688 O O . ALA A 1 98 ? 0.551 18.062 10.305 1 77.12 98 ALA A O 1
ATOM 689 N N . ARG A 1 99 ? 1.219 19.719 11.688 1 81.62 99 ARG A N 1
ATOM 690 C CA . ARG A 1 99 ? 1.477 20.656 10.594 1 81.62 99 ARG A CA 1
ATOM 691 C C . ARG A 1 99 ? 2.748 20.281 9.844 1 81.62 99 ARG A C 1
ATOM 693 O O . ARG A 1 99 ? 2.953 20.703 8.703 1 81.62 99 ARG A O 1
ATOM 700 N N . ALA A 1 100 ? 3.545 19.547 10.516 1 90.44 100 ALA A N 1
ATOM 701 C CA . ALA A 1 100 ? 4.84 19.203 9.922 1 90.44 100 ALA A CA 1
ATOM 702 C C . ALA A 1 100 ? 4.754 17.906 9.141 1 90.44 100 ALA A C 1
ATOM 704 O O . ALA A 1 100 ? 5.781 17.328 8.781 1 90.44 100 ALA A O 1
ATOM 705 N N . THR A 1 101 ? 3.527 17.453 8.852 1 92.88 101 THR A N 1
ATOM 706 C CA . THR A 1 101 ? 3.332 16.234 8.062 1 92.88 101 THR A CA 1
ATOM 707 C C . THR A 1 101 ? 3.57 16.5 6.582 1 92.88 101 THR A C 1
ATOM 709 O O . THR A 1 101 ? 3.117 17.516 6.051 1 92.88 101 THR A O 1
ATOM 712 N N . PHE A 1 102 ? 4.344 15.586 5.91 1 95.12 102 PHE A N 1
ATOM 713 C CA . PHE A 1 102 ? 4.602 15.805 4.492 1 95.12 102 PHE A CA 1
ATOM 714 C C . PHE A 1 102 ? 4.461 14.508 3.711 1 95.12 102 PHE A C 1
ATOM 716 O O . PHE A 1 102 ? 4.434 13.422 4.297 1 95.12 102 PHE A O 1
ATOM 723 N N . GLY A 1 103 ? 4.23 14.617 2.455 1 96.12 103 GLY A N 1
ATOM 724 C CA . GLY A 1 103 ? 4.352 13.555 1.471 1 96.12 103 GLY A CA 1
ATOM 725 C C . GLY A 1 103 ? 5.336 13.875 0.363 1 96.12 103 GLY A C 1
ATOM 726 O O . GLY A 1 103 ? 5.414 15.023 -0.093 1 96.12 103 GLY A O 1
ATOM 727 N N . LEU A 1 104 ? 6.121 12.914 0 1 98.19 104 LEU A N 1
ATOM 728 C CA . LEU A 1 104 ? 7.078 13.117 -1.082 1 98.19 104 LEU A CA 1
ATOM 729 C C . LEU A 1 104 ? 6.887 12.07 -2.176 1 98.19 104 LEU A C 1
ATOM 731 O O . LEU A 1 104 ? 6.672 10.891 -1.882 1 98.19 104 LEU A O 1
ATOM 735 N N . GLY A 1 105 ? 6.859 12.516 -3.379 1 97.44 105 GLY A N 1
ATOM 736 C CA . GLY A 1 105 ? 6.805 11.648 -4.547 1 97.44 105 GLY A CA 1
ATOM 737 C C . GLY A 1 105 ? 7.918 11.914 -5.539 1 97.44 105 GLY A C 1
ATOM 738 O O . GLY A 1 105 ? 8.242 13.07 -5.82 1 97.44 105 GLY A O 1
ATOM 739 N N . ALA A 1 106 ? 8.562 10.859 -5.992 1 98 106 ALA A N 1
ATOM 740 C CA . ALA A 1 106 ? 9.578 10.953 -7.043 1 98 106 ALA A CA 1
ATOM 741 C C . ALA A 1 106 ? 9.203 10.078 -8.242 1 98 106 ALA A C 1
ATOM 743 O O . ALA A 1 106 ? 8.688 8.977 -8.07 1 98 106 ALA A O 1
ATOM 744 N N . ALA A 1 107 ? 9.375 10.578 -9.367 1 96.12 107 ALA A N 1
ATOM 745 C CA . ALA A 1 107 ? 9.203 9.875 -10.633 1 96.12 107 ALA A CA 1
ATOM 746 C C . ALA A 1 107 ? 10.406 10.086 -11.547 1 96.12 107 ALA A C 1
ATOM 748 O O . ALA A 1 107 ? 10.625 11.195 -12.047 1 96.12 107 ALA A O 1
ATOM 749 N N . CYS A 1 108 ? 11.156 9.008 -11.82 1 95.19 108 CYS A N 1
ATOM 750 C CA . CYS A 1 108 ? 12.43 9.156 -12.516 1 95.19 108 CYS A CA 1
ATOM 751 C C . CYS A 1 108 ? 12.523 8.188 -13.688 1 95.19 108 CYS A C 1
ATOM 753 O O . CYS A 1 108 ? 11.922 7.113 -13.664 1 95.19 108 CYS A O 1
ATOM 755 N N . ALA A 1 109 ? 13.094 8.602 -14.68 1 91.69 109 ALA A N 1
ATOM 756 C CA . ALA A 1 109 ? 13.578 7.781 -15.789 1 91.69 109 ALA A CA 1
ATOM 757 C C . ALA A 1 109 ? 15.094 7.867 -15.906 1 91.69 109 ALA A C 1
ATOM 759 O O . ALA A 1 109 ? 15.633 8.891 -16.344 1 91.69 109 ALA A O 1
ATOM 760 N N . LEU A 1 110 ? 15.75 6.789 -15.492 1 91.69 110 LEU A N 1
ATOM 761 C CA . LEU A 1 110 ? 17.203 6.75 -15.469 1 91.69 110 LEU A CA 1
ATOM 762 C C . LEU A 1 110 ? 17.734 5.75 -16.5 1 91.69 110 LEU A C 1
ATOM 764 O O . LEU A 1 110 ? 16.969 4.992 -17.078 1 91.69 110 LEU A O 1
ATOM 768 N N . THR A 1 111 ? 18.922 5.77 -16.734 1 87 111 THR A N 1
ATOM 769 C CA . THR A 1 111 ? 19.516 4.934 -17.781 1 87 111 THR A CA 1
ATOM 770 C C . THR A 1 111 ? 19.422 3.459 -17.406 1 87 111 THR A C 1
ATOM 772 O O . THR A 1 111 ? 19.547 3.096 -16.234 1 87 111 THR A O 1
ATOM 775 N N . SER A 1 112 ? 18.812 2.504 -18.328 1 74.62 112 SER A N 1
ATOM 776 C CA . SER A 1 112 ? 18.719 1.064 -18.109 1 74.62 112 SER A CA 1
ATOM 777 C C . SER A 1 112 ? 19.953 0.338 -18.641 1 74.62 112 SER A C 1
ATOM 779 O O . SER A 1 112 ? 20.094 -0.874 -18.453 1 74.62 112 SER A O 1
ATOM 781 N N . GLU A 1 113 ? 20.516 0.796 -19.719 1 61.09 113 GLU A N 1
ATOM 782 C CA . GLU A 1 113 ? 21.656 0.121 -20.328 1 61.09 113 GLU A CA 1
ATOM 783 C C . GLU A 1 113 ? 22.969 0.793 -19.953 1 61.09 113 GLU A C 1
ATOM 785 O O . GLU A 1 113 ? 23 1.997 -19.688 1 61.09 113 GLU A O 1
ATOM 790 N N . ASP A 1 114 ? 23.891 0.006 -19.25 1 50.75 114 ASP A N 1
ATOM 791 C CA . ASP A 1 114 ? 25.203 0.615 -19.312 1 50.75 114 ASP A CA 1
ATOM 792 C C . ASP A 1 114 ? 25.5 1.164 -20.703 1 50.75 114 ASP A C 1
ATOM 794 O O . ASP A 1 114 ? 26.578 1.715 -20.953 1 50.75 114 ASP A O 1
ATOM 798 N N . VAL A 1 115 ? 24.656 0.587 -21.672 1 44.66 115 VAL A N 1
ATOM 799 C CA . VAL A 1 115 ? 25.031 1.061 -23.016 1 44.66 115 VAL A CA 1
ATOM 800 C C . VAL A 1 115 ? 24.219 2.307 -23.359 1 44.66 115 VAL A C 1
ATOM 802 O O . VAL A 1 115 ? 23.156 2.551 -22.766 1 44.66 115 VAL A O 1
ATOM 805 N N . ARG A 1 116 ? 24.625 3.08 -24.453 1 42.47 116 ARG A N 1
ATOM 806 C CA . ARG A 1 116 ? 24.406 4.375 -25.078 1 42.47 116 ARG A CA 1
ATOM 807 C C . ARG A 1 116 ? 22.953 4.516 -25.562 1 42.47 116 ARG A C 1
ATOM 809 O O . ARG A 1 116 ? 22.547 5.598 -25.984 1 42.47 116 ARG A O 1
ATOM 816 N N . ASP A 1 117 ? 22.016 3.445 -25.672 1 44.22 117 ASP A N 1
ATOM 817 C CA . ASP A 1 117 ? 20.953 3.693 -26.641 1 44.22 117 ASP A CA 1
ATOM 818 C C . ASP A 1 117 ? 19.656 4.094 -25.953 1 44.22 117 ASP A C 1
ATOM 820 O O . ASP A 1 117 ? 18.578 4.008 -26.547 1 44.22 117 ASP A O 1
ATOM 824 N N . MET A 1 118 ? 19.578 4.297 -24.75 1 51.81 118 MET A N 1
ATOM 825 C CA . MET A 1 118 ? 18.172 4.508 -24.453 1 51.81 118 MET A CA 1
ATOM 826 C C . MET A 1 118 ? 17.688 5.832 -25.047 1 51.81 118 MET A C 1
ATOM 828 O O . MET A 1 118 ? 18.328 6.871 -24.844 1 51.81 118 MET A O 1
ATOM 832 N N . ARG A 1 119 ? 16.719 5.816 -25.969 1 52.03 119 ARG A N 1
ATOM 833 C CA . ARG A 1 119 ? 16.062 6.867 -26.75 1 52.03 119 ARG A CA 1
ATOM 834 C C . ARG A 1 119 ? 15.328 7.84 -25.828 1 52.03 119 ARG A C 1
ATOM 836 O O . ARG A 1 119 ? 14.93 8.922 -26.25 1 52.03 119 ARG A O 1
ATOM 843 N N . GLY A 1 120 ? 15.297 7.535 -24.406 1 67.88 120 GLY A N 1
ATOM 844 C CA . GLY A 1 120 ? 14.461 8.531 -23.766 1 67.88 120 GLY A CA 1
ATOM 845 C C . GLY A 1 120 ? 15.227 9.461 -22.844 1 67.88 120 GLY A C 1
ATOM 846 O O . GLY A 1 120 ? 16.391 9.195 -22.516 1 67.88 120 GLY A O 1
ATOM 847 N N . ASP A 1 121 ? 14.719 10.719 -22.656 1 82.31 121 ASP A N 1
ATOM 848 C CA . ASP A 1 121 ? 15.281 11.734 -21.766 1 82.31 121 ASP A CA 1
ATOM 849 C C . ASP A 1 121 ? 15.422 11.203 -20.344 1 82.31 121 ASP A C 1
ATOM 851 O O . ASP A 1 121 ? 14.555 10.492 -19.844 1 82.31 121 ASP A O 1
ATOM 855 N N . ARG A 1 122 ? 16.703 11.391 -19.828 1 92.12 122 ARG A N 1
ATOM 856 C CA . ARG A 1 122 ? 16.953 11.086 -18.422 1 92.12 122 ARG A CA 1
ATOM 857 C C . ARG A 1 122 ? 16.5 12.227 -17.531 1 92.12 122 ARG A C 1
ATOM 859 O O . ARG A 1 122 ? 16.938 13.367 -17.688 1 92.12 122 ARG A O 1
ATOM 866 N N . ARG A 1 123 ? 15.617 11.938 -16.672 1 94.19 123 ARG A N 1
ATOM 867 C CA . ARG A 1 123 ? 15.008 13 -15.891 1 94.19 123 ARG A CA 1
ATOM 868 C C . ARG A 1 123 ? 14.523 12.477 -14.547 1 94.19 123 ARG A C 1
ATOM 870 O O . ARG A 1 123 ? 14.289 11.273 -14.383 1 94.19 123 ARG A O 1
ATOM 877 N N . CYS A 1 124 ? 14.422 13.359 -13.641 1 96.62 124 CYS A N 1
ATOM 878 C CA . CYS A 1 124 ? 13.953 13.07 -12.289 1 96.62 124 CYS A CA 1
ATOM 879 C C . CYS A 1 124 ? 13.086 14.203 -11.758 1 96.62 124 CYS A C 1
ATOM 881 O O . CYS A 1 124 ? 13.516 15.359 -11.742 1 96.62 124 CYS A O 1
ATOM 883 N N . PHE A 1 125 ? 11.914 13.867 -11.383 1 97.38 125 PHE A N 1
ATOM 884 C CA . PHE A 1 125 ? 10.992 14.812 -10.766 1 97.38 125 PHE A CA 1
ATOM 885 C C . PHE A 1 125 ? 10.727 14.438 -9.312 1 97.38 125 PHE A C 1
ATOM 887 O O . PHE A 1 125 ? 10.422 13.281 -9.008 1 97.38 125 PHE A O 1
ATOM 894 N N . VAL A 1 126 ? 10.875 15.391 -8.422 1 98.38 126 VAL A N 1
ATOM 895 C CA . VAL A 1 126 ? 10.578 15.203 -7.008 1 98.38 126 VAL A CA 1
ATOM 896 C C . VAL A 1 126 ? 9.602 16.281 -6.531 1 98.38 126 VAL A C 1
ATOM 898 O O . VAL A 1 126 ? 9.789 17.453 -6.816 1 98.38 126 VAL A O 1
ATOM 901 N N . VAL A 1 127 ? 8.586 15.828 -5.848 1 97.06 127 VAL A N 1
ATOM 902 C CA . VAL A 1 127 ? 7.598 16.766 -5.32 1 97.06 127 VAL A CA 1
ATOM 903 C C . VAL A 1 127 ? 7.398 16.516 -3.826 1 97.06 127 VAL A C 1
ATOM 905 O O . VAL A 1 127 ? 7.293 15.367 -3.389 1 97.06 127 VAL A O 1
ATOM 908 N N . THR A 1 128 ? 7.465 17.531 -3.07 1 97.06 128 THR A N 1
ATOM 909 C CA . THR A 1 128 ? 7.078 17.484 -1.665 1 97.06 128 THR A CA 1
ATOM 910 C C . THR A 1 128 ? 5.762 18.219 -1.44 1 97.06 128 THR A C 1
ATOM 912 O O . THR A 1 128 ? 5.539 19.297 -2.014 1 97.06 128 THR A O 1
ATOM 915 N N . ARG A 1 129 ? 4.945 17.578 -0.698 1 93.94 129 ARG A N 1
ATOM 916 C CA . ARG A 1 129 ? 3.621 18.109 -0.403 1 93.94 129 ARG A CA 1
ATOM 917 C C . ARG A 1 129 ? 3.381 18.188 1.102 1 93.94 129 ARG A C 1
ATOM 919 O O . ARG A 1 129 ? 3.598 17.203 1.815 1 93.94 129 ARG A O 1
ATOM 926 N N . SER A 1 130 ? 3.012 19.344 1.609 1 92.06 130 SER A N 1
ATOM 927 C CA . SER A 1 130 ? 2.543 19.562 2.975 1 92.06 130 SER A CA 1
ATOM 928 C C . SER A 1 130 ? 1.201 20.281 2.994 1 92.06 130 SER A C 1
ATOM 930 O O . SER A 1 130 ? 0.557 20.438 1.955 1 92.06 130 SER A O 1
ATOM 932 N N . ALA A 1 131 ? 0.767 20.703 4.176 1 89.25 131 ALA A N 1
ATOM 933 C CA . ALA A 1 131 ? -0.548 21.328 4.297 1 89.25 131 ALA A CA 1
ATOM 934 C C . ALA A 1 131 ? -0.6 22.656 3.533 1 89.25 131 ALA A C 1
ATOM 936 O O . ALA A 1 131 ? -1.611 22.969 2.904 1 89.25 131 ALA A O 1
ATOM 937 N N . SER A 1 132 ? 0.533 23.406 3.504 1 89.06 132 SER A N 1
ATOM 938 C CA . SER A 1 132 ? 0.484 24.766 2.994 1 89.06 132 SER A CA 1
ATOM 939 C C . SER A 1 132 ? 1.338 24.922 1.74 1 89.06 132 SER A C 1
ATOM 941 O O . SER A 1 132 ? 1.308 25.969 1.085 1 89.06 132 SER A O 1
ATOM 943 N N . ARG A 1 133 ? 2.074 23.828 1.427 1 90.25 133 ARG A N 1
ATOM 944 C CA . ARG A 1 133 ? 3.086 24.062 0.405 1 90.25 133 ARG A CA 1
ATOM 945 C C . ARG A 1 133 ? 3.336 22.812 -0.43 1 90.25 133 ARG A C 1
ATOM 947 O O . ARG A 1 133 ? 3.199 21.703 0.066 1 90.25 133 ARG A O 1
ATOM 954 N N . ALA A 1 134 ? 3.607 23.047 -1.726 1 92.94 134 ALA A N 1
ATOM 955 C CA . ALA A 1 134 ? 4.125 22.016 -2.631 1 92.94 134 ALA A CA 1
ATOM 956 C C . ALA A 1 134 ? 5.363 22.516 -3.369 1 92.94 134 ALA A C 1
ATOM 958 O O . ALA A 1 134 ? 5.367 23.625 -3.916 1 92.94 134 ALA A O 1
ATOM 959 N N . VAL A 1 135 ? 6.43 21.797 -3.32 1 96.25 135 VAL A N 1
ATOM 960 C CA . VAL A 1 135 ? 7.66 22.156 -4.02 1 96.25 135 VAL A CA 1
ATOM 961 C C . VAL A 1 135 ? 7.992 21.094 -5.066 1 96.25 135 VAL A C 1
ATOM 963 O O . VAL A 1 135 ? 8.008 19.891 -4.762 1 96.25 135 VAL A O 1
ATOM 966 N N . THR A 1 136 ? 8.227 21.516 -6.27 1 96.81 136 THR A N 1
ATOM 967 C CA . THR A 1 136 ? 8.57 20.625 -7.367 1 96.81 136 THR A CA 1
ATOM 968 C C . THR A 1 136 ? 10.016 20.828 -7.801 1 96.81 136 THR A C 1
ATOM 970 O O . THR A 1 136 ? 10.445 21.969 -8.047 1 96.81 136 THR A O 1
ATOM 973 N N . TYR A 1 137 ? 10.766 19.797 -7.844 1 98 137 TYR A N 1
ATOM 974 C CA . TYR A 1 137 ? 12.141 19.781 -8.352 1 98 137 TYR A CA 1
ATOM 975 C C . TYR A 1 137 ? 12.219 19.016 -9.672 1 98 137 TYR A C 1
ATOM 977 O O . TYR A 1 137 ? 11.828 17.859 -9.75 1 98 137 TYR A O 1
ATOM 985 N N . GLU A 1 138 ? 12.711 19.656 -10.695 1 97.62 138 GLU A N 1
ATOM 986 C CA . GLU A 1 138 ? 12.891 19.031 -12 1 97.62 138 GLU A CA 1
ATOM 987 C C . GLU A 1 138 ? 14.367 18.984 -12.391 1 97.62 138 GLU A C 1
ATOM 989 O O . GLU A 1 138 ? 15.023 20.016 -12.531 1 97.62 138 GLU A O 1
ATOM 994 N N . MET A 1 139 ? 14.82 17.781 -12.57 1 97.44 139 MET A N 1
ATOM 995 C CA . MET A 1 139 ? 16.219 17.547 -12.914 1 97.44 139 MET A CA 1
ATOM 996 C C . MET A 1 139 ? 16.344 16.75 -14.203 1 97.44 139 MET A C 1
ATOM 998 O O . MET A 1 139 ? 15.664 15.742 -14.383 1 97.44 139 MET A O 1
ATOM 1002 N N . ARG A 1 140 ? 17.172 17.219 -15.07 1 95.56 140 ARG A N 1
ATOM 1003 C CA . ARG A 1 140 ? 17.516 16.516 -16.297 1 95.56 140 ARG A CA 1
ATOM 1004 C C . ARG A 1 140 ? 18.984 16.125 -16.328 1 95.56 140 ARG A C 1
ATOM 1006 O O . ARG A 1 140 ? 19.844 16.922 -15.922 1 95.56 140 ARG A O 1
ATOM 1013 N N . LEU A 1 141 ? 19.203 14.93 -16.703 1 94.69 141 LEU A N 1
ATOM 1014 C CA . LEU A 1 141 ? 20.562 14.43 -16.75 1 94.69 141 LEU A CA 1
ATOM 1015 C C . LEU A 1 141 ? 21.047 14.273 -18.188 1 94.69 141 LEU A C 1
ATOM 1017 O O . LEU A 1 141 ? 20.281 13.844 -19.062 1 94.69 141 LEU A O 1
ATOM 1021 N N . ASP A 1 142 ? 22.281 14.648 -18.375 1 91.56 142 ASP A N 1
ATOM 1022 C CA . ASP A 1 142 ? 22.875 14.578 -19.703 1 91.56 142 ASP A CA 1
ATOM 1023 C C . ASP A 1 142 ? 23.156 13.125 -20.094 1 91.56 142 ASP A C 1
ATOM 1025 O O . ASP A 1 142 ? 23.922 12.43 -19.422 1 91.56 142 ASP A O 1
ATOM 1029 N N . ARG A 1 143 ? 22.672 12.695 -21.172 1 86.62 143 ARG A N 1
ATOM 1030 C CA . ARG A 1 143 ? 22.828 11.328 -21.672 1 86.62 143 ARG A CA 1
ATOM 1031 C C . ARG A 1 143 ? 24.266 11.047 -22.047 1 86.62 143 ARG A C 1
ATOM 1033 O O . ARG A 1 143 ? 24.703 9.891 -22.062 1 86.62 143 ARG A O 1
ATOM 1040 N N . GLU A 1 144 ? 24.953 12.102 -22.344 1 84.19 144 GLU A N 1
ATOM 1041 C CA . GLU A 1 144 ? 26.312 11.945 -22.828 1 84.19 144 GLU A CA 1
ATOM 1042 C C . GLU A 1 144 ? 27.328 12.023 -21.688 1 84.19 144 GLU A C 1
ATOM 1044 O O . GLU A 1 144 ? 28.531 11.984 -21.922 1 84.19 144 GLU A O 1
ATOM 1049 N N . SER A 1 145 ? 26.875 12.094 -20.469 1 86.19 145 SER A N 1
ATOM 1050 C CA . SER A 1 145 ? 27.75 12.25 -19.312 1 86.19 145 SER A CA 1
ATOM 1051 C C . SER A 1 145 ? 28.547 10.969 -19.047 1 86.19 145 SER A C 1
ATOM 1053 O O . SER A 1 145 ? 29.578 11 -18.375 1 86.19 145 SER A O 1
ATOM 1055 N N . GLY A 1 146 ? 28.062 9.812 -19.531 1 84.75 146 GLY A N 1
ATOM 1056 C CA . GLY A 1 146 ? 28.719 8.539 -19.281 1 84.75 146 GLY A CA 1
ATOM 1057 C C . GLY A 1 146 ? 28.391 7.953 -17.922 1 84.75 146 GLY A C 1
ATOM 1058 O O . GLY A 1 146 ? 28.984 6.941 -17.531 1 84.75 146 GLY A O 1
ATOM 1059 N N . ARG A 1 147 ? 27.5 8.531 -17.219 1 89.19 147 ARG A N 1
ATOM 1060 C CA . ARG A 1 147 ? 27.109 8.008 -15.914 1 89.19 147 ARG A CA 1
ATOM 1061 C C . ARG A 1 147 ? 26.438 6.648 -16.047 1 89.19 147 ARG A C 1
ATOM 1063 O O . ARG A 1 147 ? 25.672 6.414 -16.984 1 89.19 147 ARG A O 1
ATOM 1070 N N . THR A 1 148 ? 26.781 5.867 -15.078 1 89 148 THR A N 1
ATOM 1071 C CA . THR A 1 148 ? 26.125 4.566 -14.992 1 89 148 THR A CA 1
ATOM 1072 C C . THR A 1 148 ? 24.75 4.695 -14.32 1 89 148 THR A C 1
ATOM 1074 O O . THR A 1 148 ? 24.406 5.758 -13.805 1 89 148 THR A O 1
ATOM 1077 N N . ARG A 1 149 ? 24.016 3.654 -14.422 1 90 149 ARG A N 1
ATOM 1078 C CA . ARG A 1 149 ? 22.734 3.588 -13.703 1 90 149 ARG A CA 1
ATOM 1079 C C . ARG A 1 149 ? 22.922 3.875 -12.219 1 90 149 ARG A C 1
ATOM 1081 O O . ARG A 1 149 ? 22.109 4.574 -11.609 1 90 149 ARG A O 1
ATOM 1088 N N . PHE A 1 150 ? 23.984 3.377 -11.68 1 90.94 150 PHE A N 1
ATOM 1089 C CA . PHE A 1 150 ? 24.297 3.572 -10.273 1 90.94 150 PHE A CA 1
ATOM 1090 C C . PHE A 1 150 ? 24.562 5.043 -9.977 1 90.94 150 PHE A C 1
ATOM 1092 O O . PHE A 1 150 ? 24.125 5.562 -8.945 1 90.94 150 PHE A O 1
ATOM 1099 N N . ASP A 1 151 ? 25.219 5.715 -10.883 1 92.19 151 ASP A N 1
ATOM 1100 C CA . ASP A 1 151 ? 25.531 7.133 -10.727 1 92.19 151 ASP A CA 1
ATOM 1101 C C . ASP A 1 151 ? 24.266 7.98 -10.805 1 92.19 151 ASP A C 1
ATOM 1103 O O . ASP A 1 151 ? 24.078 8.914 -10.016 1 92.19 151 ASP A O 1
ATOM 1107 N N . GLU A 1 152 ? 23.438 7.652 -11.727 1 93.38 152 GLU A N 1
ATOM 1108 C CA . GLU A 1 152 ? 22.219 8.438 -11.891 1 93.38 152 GLU A CA 1
ATOM 1109 C C . GLU A 1 152 ? 21.266 8.227 -10.719 1 93.38 152 GLU A C 1
ATOM 1111 O O . GLU A 1 152 ? 20.531 9.148 -10.328 1 93.38 152 GLU A O 1
ATOM 1116 N N . GLU A 1 153 ? 21.297 7.008 -10.188 1 94.12 153 GLU A N 1
ATOM 1117 C CA . GLU A 1 153 ? 20.547 6.758 -8.961 1 94.12 153 GLU A CA 1
ATOM 1118 C C . GLU A 1 153 ? 21.047 7.641 -7.82 1 94.12 153 GLU A C 1
ATOM 1120 O O . GLU A 1 153 ? 20.25 8.133 -7.016 1 94.12 153 GLU A O 1
ATOM 1125 N N . GLU A 1 154 ? 22.297 7.848 -7.77 1 95.31 154 GLU A N 1
ATOM 1126 C CA . GLU A 1 154 ? 22.875 8.742 -6.773 1 95.31 154 GLU A CA 1
ATOM 1127 C C . GLU A 1 154 ? 22.406 10.18 -6.977 1 95.31 154 GLU A C 1
ATOM 1129 O O . GLU A 1 154 ? 22.078 10.867 -6.008 1 95.31 154 GLU A O 1
ATOM 1134 N N . CYS A 1 155 ? 22.359 10.609 -8.211 1 96.81 155 CYS A N 1
ATOM 1135 C CA . CYS A 1 155 ? 21.875 11.953 -8.508 1 96.81 155 CYS A CA 1
ATOM 1136 C C . CYS A 1 155 ? 20.438 12.133 -8.047 1 96.81 155 CYS A C 1
ATOM 1138 O O . CYS A 1 155 ? 20.125 13.102 -7.355 1 96.81 155 CYS A O 1
ATOM 1140 N N . ALA A 1 156 ? 19.594 11.172 -8.422 1 97.38 156 ALA A N 1
ATOM 1141 C CA . ALA A 1 156 ? 18.188 11.227 -8.047 1 97.38 156 ALA A CA 1
ATOM 1142 C C . ALA A 1 156 ? 18.016 11.211 -6.531 1 97.38 156 ALA A C 1
ATOM 1144 O O . ALA A 1 156 ? 17.203 11.961 -5.98 1 97.38 156 ALA A O 1
ATOM 1145 N N . SER A 1 157 ? 18.812 10.414 -5.852 1 97.94 157 SER A N 1
ATOM 1146 C CA . SER A 1 157 ? 18.703 10.266 -4.402 1 97.94 157 SER A CA 1
ATOM 1147 C C . SER A 1 157 ? 19.141 11.531 -3.684 1 97.94 157 SER A C 1
ATOM 1149 O O . SER A 1 157 ? 18.562 11.906 -2.66 1 97.94 157 SER A O 1
ATOM 1151 N N . ARG A 1 158 ? 20.172 12.164 -4.16 1 98.25 158 ARG A N 1
ATOM 1152 C CA . ARG A 1 158 ? 20.609 13.422 -3.568 1 98.25 158 ARG A CA 1
ATOM 1153 C C . ARG A 1 158 ? 19.547 14.508 -3.762 1 98.25 158 ARG A C 1
ATOM 1155 O O . ARG A 1 158 ? 19.375 15.375 -2.902 1 98.25 158 ARG A O 1
ATOM 1162 N N . LEU A 1 159 ? 18.812 14.453 -4.914 1 98.5 159 LEU A N 1
ATOM 1163 C CA . LEU A 1 159 ? 17.703 15.383 -5.129 1 98.5 159 LEU A CA 1
ATOM 1164 C C . LEU A 1 159 ? 16.578 15.141 -4.125 1 98.5 159 LEU A C 1
ATOM 1166 O O . LEU A 1 159 ? 16.016 16.094 -3.584 1 98.5 159 LEU A O 1
ATOM 1170 N N . VAL A 1 160 ? 16.25 13.883 -3.893 1 98.62 160 VAL A N 1
ATOM 1171 C CA . VAL A 1 160 ? 15.242 13.516 -2.902 1 98.62 160 VAL A CA 1
ATOM 1172 C C . VAL A 1 160 ? 15.648 14.031 -1.527 1 98.62 160 VAL A C 1
ATOM 1174 O O . VAL A 1 160 ? 14.836 14.617 -0.808 1 98.62 160 VAL A O 1
ATOM 1177 N N . LEU A 1 161 ? 16.922 13.859 -1.19 1 98.31 161 LEU A N 1
ATOM 1178 C CA . LEU A 1 161 ? 17.422 14.312 0.105 1 98.31 161 LEU A CA 1
ATOM 1179 C C . LEU A 1 161 ? 17.359 15.828 0.206 1 98.31 161 LEU A C 1
ATOM 1181 O O . LEU A 1 161 ? 17.062 16.375 1.271 1 98.31 161 LEU A O 1
ATOM 1185 N N . ARG A 1 162 ? 17.672 16.484 -0.879 1 98.31 162 ARG A N 1
ATOM 1186 C CA . ARG A 1 162 ? 17.547 17.938 -0.879 1 98.31 162 ARG A CA 1
ATOM 1187 C C . ARG A 1 162 ? 16.109 18.359 -0.572 1 98.31 162 ARG A C 1
ATOM 1189 O O . ARG A 1 162 ? 15.891 19.266 0.241 1 98.31 162 ARG A O 1
ATOM 1196 N N . ALA A 1 163 ? 15.18 17.766 -1.236 1 98.44 163 ALA A N 1
ATOM 1197 C CA . ALA A 1 163 ? 13.766 18.094 -1.021 1 98.44 163 ALA A CA 1
ATOM 1198 C C . ALA A 1 163 ? 13.375 17.875 0.438 1 98.44 163 ALA A C 1
ATOM 1200 O O . ALA A 1 163 ? 12.695 18.719 1.031 1 98.44 163 ALA A O 1
ATOM 1201 N N . LEU A 1 164 ? 13.867 16.812 1.02 1 98.06 164 LEU A N 1
ATOM 1202 C CA . LEU A 1 164 ? 13.57 16.516 2.416 1 98.06 164 LEU A CA 1
ATOM 1203 C C . LEU A 1 164 ? 14.219 17.531 3.342 1 98.06 164 LEU A C 1
ATOM 1205 O O . LEU A 1 164 ? 13.617 17.953 4.332 1 98.06 164 LEU A O 1
ATOM 1209 N N . PHE A 1 165 ? 15.438 17.875 2.994 1 97.62 165 PHE A N 1
ATOM 1210 C CA . PHE A 1 165 ? 16.172 18.844 3.785 1 97.62 165 PHE A CA 1
ATOM 1211 C C . PHE A 1 165 ? 15.438 20.172 3.824 1 97.62 165 PHE A C 1
ATOM 1213 O O . PHE A 1 165 ? 15.289 20.781 4.891 1 97.62 165 PHE A O 1
ATOM 1220 N N . GLU A 1 166 ? 14.977 20.609 2.686 1 96.75 166 GLU A N 1
ATOM 1221 C CA . GLU A 1 166 ? 14.258 21.875 2.607 1 96.75 166 GLU A CA 1
ATOM 1222 C C . GLU A 1 166 ? 12.969 21.828 3.414 1 96.75 166 GLU A C 1
ATOM 1224 O O . GLU A 1 166 ? 12.594 22.797 4.066 1 96.75 166 GLU A O 1
ATOM 1229 N N . GLU A 1 167 ? 12.281 20.734 3.389 1 94.62 167 GLU A N 1
ATOM 1230 C CA . GLU A 1 167 ? 11.062 20.594 4.172 1 94.62 167 GLU A CA 1
ATOM 1231 C C . GLU A 1 167 ? 11.367 20.547 5.668 1 94.62 167 GLU A C 1
ATOM 1233 O O . GLU A 1 167 ? 10.656 21.172 6.465 1 94.62 167 GLU A O 1
ATOM 1238 N N . ALA A 1 168 ? 12.398 19.875 6.012 1 94.31 168 ALA A N 1
ATOM 1239 C CA . ALA A 1 168 ? 12.797 19.75 7.41 1 94.31 168 ALA A CA 1
ATOM 1240 C C . ALA A 1 168 ? 13.148 21.094 8.016 1 94.31 168 ALA A C 1
ATOM 1242 O O . ALA A 1 168 ? 12.828 21.375 9.172 1 94.31 168 ALA A O 1
ATOM 1243 N N . ARG A 1 169 ? 13.766 21.891 7.297 1 93 169 ARG A N 1
ATOM 1244 C CA . ARG A 1 169 ? 14.219 23.188 7.789 1 93 169 ARG A CA 1
ATOM 1245 C C . ARG A 1 169 ? 13.031 24.094 8.102 1 93 169 ARG A C 1
ATOM 1247 O O . ARG A 1 169 ? 13.172 25.062 8.852 1 93 169 ARG A O 1
ATOM 1254 N N . ARG A 1 170 ? 11.945 23.828 7.59 1 90.44 170 ARG A N 1
ATOM 1255 C CA . ARG A 1 170 ? 10.75 24.609 7.871 1 90.44 170 ARG A CA 1
ATOM 1256 C C . ARG A 1 170 ? 10.211 24.312 9.266 1 90.44 170 ARG A C 1
ATOM 1258 O O . ARG A 1 170 ? 9.461 25.109 9.836 1 90.44 170 ARG A O 1
ATOM 1265 N N . PHE A 1 171 ? 10.594 23.125 9.797 1 89.5 171 PHE A N 1
ATOM 1266 C CA . PHE A 1 171 ? 10.062 22.703 11.086 1 89.5 171 PHE A CA 1
ATOM 1267 C C . PHE A 1 171 ? 11.188 22.25 12.016 1 89.5 171 PHE A C 1
ATOM 1269 O O . PHE A 1 171 ? 11.211 21.094 12.445 1 89.5 171 PHE A O 1
ATOM 1276 N N . PRO A 1 172 ? 12 23.203 12.367 1 86.38 172 PRO A N 1
ATOM 1277 C CA . PRO A 1 172 ? 13.086 22.828 13.266 1 86.38 172 PRO A CA 1
ATOM 1278 C C . PRO A 1 172 ? 12.594 22.453 14.664 1 86.38 172 PRO A C 1
ATOM 1280 O O . PRO A 1 172 ? 11.516 22.875 15.07 1 86.38 172 PRO A O 1
ATOM 1283 N N . ASP A 1 173 ? 13.148 21.406 15.234 1 77.06 173 ASP A N 1
ATOM 1284 C CA . ASP A 1 173 ? 12.766 21.047 16.594 1 77.06 173 ASP A CA 1
ATOM 1285 C C . ASP A 1 173 ? 13.133 22.172 17.578 1 77.06 173 ASP A C 1
ATOM 1287 O O . ASP A 1 173 ? 14.234 22.703 17.531 1 77.06 173 ASP A O 1
ATOM 1291 N N . ASP A 1 174 ? 12.156 23.109 17.938 1 59.81 174 ASP A N 1
ATOM 1292 C CA . ASP A 1 174 ? 12.391 24.188 18.891 1 59.81 174 ASP A CA 1
ATOM 1293 C C . ASP A 1 174 ? 12.93 23.641 20.219 1 59.81 174 ASP A C 1
ATOM 1295 O O . ASP A 1 174 ? 12.727 24.234 21.266 1 59.81 174 ASP A O 1
ATOM 1299 N N . VAL A 1 175 ? 13.344 22.594 20.406 1 48.97 175 VAL A N 1
ATOM 1300 C CA . VAL A 1 175 ? 13.758 22.391 21.781 1 48.97 175 VAL A CA 1
ATOM 1301 C C . VAL A 1 175 ? 14.609 23.578 22.25 1 48.97 175 VAL A C 1
ATOM 1303 O O . VAL A 1 175 ? 15.773 23.703 21.859 1 48.97 175 VAL A O 1
ATOM 1306 N N . GLU A 1 176 ? 14.188 24.781 22.172 1 40.53 176 GLU A N 1
ATOM 1307 C CA . GLU A 1 176 ? 14.891 25.703 23.062 1 40.53 176 GLU A CA 1
ATOM 1308 C C . GLU A 1 176 ? 15.367 24.984 24.328 1 40.53 176 GLU A C 1
ATOM 1310 O O . GLU A 1 176 ? 16.375 25.375 24.922 1 40.53 176 GLU A O 1
ATOM 1315 N N . GLY A 1 177 ? 14.258 24.719 25.312 1 34.66 177 GLY A N 1
ATOM 1316 C CA . GLY A 1 177 ? 14.547 24.688 26.75 1 34.66 177 GLY A CA 1
ATOM 1317 C C . GLY A 1 177 ? 15.68 23.75 27.094 1 34.66 177 GLY A C 1
ATOM 1318 O O . GLY A 1 177 ? 16.719 24.188 27.594 1 34.66 177 GLY A O 1
ATOM 1319 N N . ASP A 1 178 ? 15.32 22.438 27.75 1 34.5 178 ASP A N 1
ATOM 1320 C CA . ASP A 1 178 ? 16.141 21.828 28.797 1 34.5 178 ASP A CA 1
ATOM 1321 C C . ASP A 1 178 ? 17.5 21.406 28.234 1 34.5 178 ASP A C 1
ATOM 1323 O O . ASP A 1 178 ? 17.594 20.922 27.094 1 34.5 178 ASP A O 1
ATOM 1327 N N . SER A 1 179 ? 18.641 21.953 28.75 1 33.06 179 SER A N 1
ATOM 1328 C CA . SER A 1 179 ? 20.062 21.688 28.953 1 33.06 179 SER A CA 1
ATOM 1329 C C . SER A 1 179 ? 20.375 20.219 28.75 1 33.06 179 SER A C 1
ATOM 1331 O O . SER A 1 179 ? 21.531 19.797 28.859 1 33.06 179 SER A O 1
ATOM 1333 N N . VAL A 1 180 ? 19.422 19.359 29.078 1 33.12 180 VAL A N 1
ATOM 1334 C CA . VAL A 1 180 ? 20 18.062 29.438 1 33.12 180 VAL A CA 1
ATOM 1335 C C . VAL A 1 180 ? 20.656 17.453 28.203 1 33.12 180 VAL A C 1
ATOM 1337 O O . VAL A 1 180 ? 21.766 16.906 28.281 1 33.12 180 VAL A O 1
ATOM 1340 N N . GLY A 1 181 ? 19.875 16.828 27.219 1 38.03 181 GLY A N 1
ATOM 1341 C CA . GLY A 1 181 ? 20.625 15.781 26.547 1 38.03 181 GLY A CA 1
ATOM 1342 C C . GLY A 1 181 ? 21.406 16.297 25.344 1 38.03 181 GLY A C 1
ATOM 1343 O O . GLY A 1 181 ? 21.922 15.5 24.547 1 38.03 181 GLY A O 1
ATOM 1344 N N . GLY A 1 182 ? 22.062 17.562 25.344 1 41.06 182 GLY A N 1
ATOM 1345 C CA . GLY A 1 182 ? 23.203 18.172 24.672 1 41.06 182 GLY A CA 1
ATOM 1346 C C . GLY A 1 182 ? 23.078 18.141 23.156 1 41.06 182 GLY A C 1
ATOM 1347 O O . GLY A 1 182 ? 24.078 18.141 22.453 1 41.06 182 GLY A O 1
ATOM 1348 N N . ARG A 1 183 ? 21.844 17.906 22.641 1 45.12 183 ARG A N 1
ATOM 1349 C CA . ARG A 1 183 ? 22.062 17.797 21.203 1 45.12 183 ARG A CA 1
ATOM 1350 C C . ARG A 1 183 ? 22.266 19.188 20.578 1 45.12 183 ARG A C 1
ATOM 1352 O O . ARG A 1 183 ? 21.438 20.078 20.766 1 45.12 183 ARG A O 1
ATOM 1359 N N . GLU A 1 184 ? 23.359 19.719 20.234 1 50.06 184 GLU A N 1
ATOM 1360 C CA . GLU A 1 184 ? 23.844 20.938 19.562 1 50.06 184 GLU A CA 1
ATOM 1361 C C . GLU A 1 184 ? 23.156 21.141 18.234 1 50.06 184 GLU A C 1
ATOM 1363 O O . GLU A 1 184 ? 22.859 20.188 17.516 1 50.06 184 GLU A O 1
ATOM 1368 N N . ARG A 1 185 ? 22.312 22.297 18.109 1 55.91 185 ARG A N 1
ATOM 1369 C CA . ARG A 1 185 ? 21.859 22.734 16.797 1 55.91 185 ARG A CA 1
ATOM 1370 C C . ARG A 1 185 ? 22.922 22.453 15.734 1 55.91 185 ARG A C 1
ATOM 1372 O O . ARG A 1 185 ? 24.078 22.828 15.891 1 55.91 185 ARG A O 1
ATOM 1379 N N . LEU A 1 186 ? 22.562 21.5 14.883 1 64.38 186 LEU A N 1
ATOM 1380 C CA . LEU A 1 186 ? 23.5 21.203 13.805 1 64.38 186 LEU A CA 1
ATOM 1381 C C . LEU A 1 186 ? 23.734 22.438 12.93 1 64.38 186 LEU A C 1
ATOM 1383 O O . LEU A 1 186 ? 22.766 23.094 12.523 1 64.38 186 LEU A O 1
ATOM 1387 N N . ASP A 1 187 ? 24.766 23.188 13.055 1 77.5 187 ASP A N 1
ATOM 1388 C CA . ASP A 1 187 ? 25.156 24.312 12.219 1 77.5 187 ASP A CA 1
ATOM 1389 C C . ASP A 1 187 ? 25.406 23.875 10.781 1 77.5 187 ASP A C 1
ATOM 1391 O O . ASP A 1 187 ? 26.562 23.703 10.367 1 77.5 187 ASP A O 1
ATOM 1395 N N . VAL A 1 188 ? 24.266 23.578 10.109 1 85.81 188 VAL A N 1
ATOM 1396 C CA . VAL A 1 188 ? 24.391 23.141 8.719 1 85.81 188 VAL A CA 1
ATOM 1397 C C . VAL A 1 188 ? 24 24.297 7.789 1 85.81 188 VAL A C 1
ATOM 1399 O O . VAL A 1 188 ? 23.031 25.016 8.047 1 85.81 188 VAL A O 1
ATOM 1402 N N . SER A 1 189 ? 24.812 24.516 6.836 1 90.56 189 SER A N 1
ATOM 1403 C CA . SER A 1 189 ? 24.562 25.578 5.855 1 90.56 189 SER A CA 1
ATOM 1404 C C . SER A 1 189 ? 23.188 25.422 5.211 1 90.56 189 SER A C 1
ATOM 1406 O O . SER A 1 189 ? 22.766 24.312 4.902 1 90.56 189 SER A O 1
ATOM 1408 N N . PRO A 1 190 ? 22.484 26.562 5.02 1 90.69 190 PRO A N 1
ATOM 1409 C CA . PRO A 1 190 ? 21.219 26.5 4.297 1 90.69 190 PRO A CA 1
ATOM 1410 C C . PRO A 1 190 ? 21.375 25.969 2.871 1 90.69 190 PRO A C 1
ATOM 1412 O O . PRO A 1 190 ? 20.391 25.531 2.26 1 90.69 190 PRO A O 1
ATOM 1415 N N . ASP A 1 191 ? 22.609 25.953 2.42 1 93.62 191 ASP A N 1
ATOM 1416 C CA . ASP A 1 191 ? 22.859 25.516 1.046 1 93.62 191 ASP A CA 1
ATOM 1417 C C . ASP A 1 191 ? 23.281 24.047 1 1 93.62 191 ASP A C 1
ATOM 1419 O O . ASP A 1 191 ? 23.609 23.531 -0.066 1 93.62 191 ASP A O 1
ATOM 1423 N N . ALA A 1 192 ? 23.234 23.438 2.141 1 94.81 192 ALA A N 1
ATOM 1424 C CA . ALA A 1 192 ? 23.719 22.062 2.213 1 94.81 192 ALA A CA 1
ATOM 1425 C C . ALA A 1 192 ? 22.953 21.156 1.253 1 94.81 192 ALA A C 1
ATOM 1427 O O . ALA A 1 192 ? 23.547 20.266 0.618 1 94.81 192 ALA A O 1
ATOM 1428 N N . GLY A 1 193 ? 21.641 21.344 1.18 1 94.5 193 GLY A N 1
ATOM 1429 C CA . GLY A 1 193 ? 20.844 20.547 0.246 1 94.5 193 GLY A CA 1
ATOM 1430 C C . GLY A 1 193 ? 21.25 20.75 -1.201 1 94.5 193 GLY A C 1
ATOM 1431 O O . GLY A 1 193 ? 21.375 19.797 -1.962 1 94.5 193 GLY A O 1
ATOM 1432 N N . MET A 1 194 ? 21.469 22 -1.551 1 95 194 MET A N 1
ATOM 1433 C CA . MET A 1 194 ? 21.891 22.328 -2.91 1 95 194 MET A CA 1
ATOM 1434 C C . MET A 1 194 ? 23.297 21.781 -3.186 1 95 194 MET A C 1
ATOM 1436 O O . MET A 1 194 ? 23.578 21.312 -4.289 1 95 194 MET A O 1
ATOM 1440 N N . ASP A 1 195 ? 24.125 21.891 -2.209 1 95.81 195 ASP A N 1
ATOM 1441 C CA . ASP A 1 195 ? 25.5 21.422 -2.346 1 95.81 195 ASP A CA 1
ATOM 1442 C C . ASP A 1 195 ? 25.547 19.922 -2.623 1 95.81 195 ASP A C 1
ATOM 1444 O O . ASP A 1 195 ? 26.406 19.438 -3.369 1 95.81 195 ASP A O 1
ATOM 1448 N N . LEU A 1 196 ? 24.609 19.141 -2.037 1 95.81 196 LEU A N 1
ATOM 1449 C CA . LEU A 1 196 ? 24.531 17.703 -2.275 1 95.81 196 LEU A CA 1
ATOM 1450 C C . LEU A 1 196 ? 24.328 17.406 -3.758 1 95.81 196 LEU A C 1
ATOM 1452 O O . LEU A 1 196 ? 24.953 16.5 -4.305 1 95.81 196 LEU A O 1
ATOM 1456 N N . VAL A 1 197 ? 23.453 18.172 -4.367 1 96.69 197 VAL A N 1
ATOM 1457 C CA . VAL A 1 197 ? 23.125 17.953 -5.77 1 96.69 197 VAL A CA 1
ATOM 1458 C C . VAL A 1 197 ? 24.25 18.469 -6.656 1 96.69 197 VAL A C 1
ATOM 1460 O O . VAL A 1 197 ? 24.609 17.828 -7.648 1 96.69 197 VAL A O 1
ATOM 1463 N N . ARG A 1 198 ? 24.859 19.562 -6.281 1 96 198 ARG A N 1
ATOM 1464 C CA . ARG A 1 198 ? 25.953 20.172 -7.035 1 96 198 ARG A CA 1
ATOM 1465 C C . ARG A 1 198 ? 27.141 19.234 -7.117 1 96 198 ARG A C 1
ATOM 1467 O O . ARG A 1 198 ? 27.875 19.234 -8.109 1 96 198 ARG A O 1
ATOM 1474 N N . ASP A 1 199 ? 27.328 18.406 -6.156 1 94.69 199 ASP A N 1
ATOM 1475 C CA . ASP A 1 199 ? 28.469 17.484 -6.066 1 94.69 199 ASP A CA 1
ATOM 1476 C C . ASP A 1 199 ? 28.453 16.469 -7.203 1 94.69 199 ASP A C 1
ATOM 1478 O O . ASP A 1 199 ? 29.484 15.891 -7.551 1 94.69 199 ASP A O 1
ATOM 1482 N N . VAL A 1 200 ? 27.219 16.25 -7.781 1 95.31 200 VAL A N 1
ATOM 1483 C CA . VAL A 1 200 ? 27.125 15.125 -8.695 1 95.31 200 VAL A CA 1
ATOM 1484 C C . VAL A 1 200 ? 26.641 15.594 -10.062 1 95.31 200 VAL A C 1
ATOM 1486 O O . VAL A 1 200 ? 26.562 14.812 -11.008 1 95.31 200 VAL A O 1
ATOM 1489 N N . LEU A 1 201 ? 26.344 16.875 -10.25 1 96.12 201 LEU A N 1
ATOM 1490 C CA . LEU A 1 201 ? 25.828 17.391 -11.516 1 96.12 201 LEU A CA 1
ATOM 1491 C C . LEU A 1 201 ? 26.875 18.281 -12.195 1 96.12 201 LEU A C 1
ATOM 1493 O O . LEU A 1 201 ? 27.688 18.906 -11.523 1 96.12 201 LEU A O 1
ATOM 1497 N N . SER A 1 202 ? 26.844 18.328 -13.508 1 95.44 202 SER A N 1
ATOM 1498 C CA . SER A 1 202 ? 27.625 19.297 -14.258 1 95.44 202 SER A CA 1
ATOM 1499 C C . SER A 1 202 ? 27.031 20.703 -14.117 1 95.44 202 SER A C 1
ATOM 1501 O O . SER A 1 202 ? 25.906 20.859 -13.633 1 95.44 202 SER A O 1
ATOM 1503 N N . THR A 1 203 ? 27.812 21.656 -14.484 1 95 203 THR A N 1
ATOM 1504 C CA . THR A 1 203 ? 27.344 23.047 -14.43 1 95 203 THR A CA 1
ATOM 1505 C C . THR A 1 203 ? 26.094 23.234 -15.273 1 95 203 THR A C 1
ATOM 1507 O O . THR A 1 203 ? 25.141 23.891 -14.844 1 95 203 THR A O 1
ATOM 1510 N N . SER A 1 204 ? 26.094 22.609 -16.422 1 94.62 204 SER A N 1
ATOM 1511 C CA . SER A 1 204 ? 24.938 22.719 -17.312 1 94.62 204 SER A CA 1
ATOM 1512 C C . SER A 1 204 ? 23.703 22.078 -16.719 1 94.62 204 SER A C 1
ATOM 1514 O O . SER A 1 204 ? 22.594 22.609 -16.844 1 94.62 204 SER A O 1
ATOM 1516 N N . GLU A 1 205 ? 23.875 20.922 -16.125 1 95.81 205 GLU A N 1
ATOM 1517 C CA . GLU A 1 205 ? 22.75 20.234 -15.484 1 95.81 205 GLU A CA 1
ATOM 1518 C C . GLU A 1 205 ? 22.203 21.047 -14.32 1 95.81 205 GLU A C 1
ATOM 1520 O O . GLU A 1 205 ? 21 21.109 -14.109 1 95.81 205 GLU A O 1
ATOM 1525 N N . MET A 1 206 ? 23.109 21.641 -13.562 1 96 206 MET A N 1
ATOM 1526 C CA . MET A 1 206 ? 22.703 22.453 -12.422 1 96 206 MET A CA 1
ATOM 1527 C C . MET A 1 206 ? 21.891 23.656 -12.867 1 96 206 MET A C 1
ATOM 1529 O O . MET A 1 206 ? 20.938 24.062 -12.211 1 96 206 MET A O 1
ATOM 1533 N N . GLU A 1 207 ? 22.328 24.25 -13.984 1 94.81 207 GLU A N 1
ATOM 1534 C CA . GLU A 1 207 ? 21.625 25.391 -14.531 1 94.81 207 GLU A CA 1
ATOM 1535 C C . GLU A 1 207 ? 20.219 25 -15.008 1 94.81 207 GLU A C 1
ATOM 1537 O O . GLU A 1 207 ? 19.297 25.812 -14.992 1 94.81 207 GLU A O 1
ATOM 1542 N N . GLY A 1 208 ? 20.062 23.734 -15.383 1 94.75 208 GLY A N 1
ATOM 1543 C CA . GLY A 1 208 ? 18.781 23.25 -15.875 1 94.75 208 GLY A CA 1
ATOM 1544 C C . GLY A 1 208 ? 17.859 22.797 -14.766 1 94.75 208 GLY A C 1
ATOM 1545 O O . GLY A 1 208 ? 16.672 22.516 -15.016 1 94.75 208 GLY A O 1
ATOM 1546 N N . LEU A 1 209 ? 18.375 22.719 -13.555 1 96.31 209 LEU A N 1
ATOM 1547 C CA . LEU A 1 209 ? 17.547 22.312 -12.422 1 96.31 209 LEU A CA 1
ATOM 1548 C C . LEU A 1 209 ? 16.5 23.391 -12.117 1 96.31 209 LEU A C 1
ATOM 1550 O O . LEU A 1 209 ? 16.844 24.547 -11.906 1 96.31 209 LEU A O 1
ATOM 1554 N N . VAL A 1 210 ? 15.234 23 -12.109 1 96.81 210 VAL A N 1
ATOM 1555 C CA . VAL A 1 210 ? 14.133 23.938 -11.867 1 96.81 210 VAL A CA 1
ATOM 1556 C C . VAL A 1 210 ? 13.445 23.609 -10.555 1 96.81 210 VAL A C 1
ATOM 1558 O O . VAL A 1 210 ? 13.102 22.438 -10.305 1 96.81 210 VAL A O 1
ATOM 1561 N N . VAL A 1 211 ? 13.312 24.562 -9.703 1 96.75 211 VAL A N 1
ATOM 1562 C CA . VAL A 1 211 ? 12.57 24.422 -8.453 1 96.75 211 VAL A CA 1
ATOM 1563 C C . VAL A 1 211 ? 11.375 25.375 -8.453 1 96.75 211 VAL A C 1
ATOM 1565 O O . VAL A 1 211 ? 11.539 26.594 -8.617 1 96.75 211 VAL A O 1
ATOM 1568 N N . THR A 1 212 ? 10.211 24.828 -8.344 1 95.38 212 THR A N 1
ATOM 1569 C CA . THR A 1 212 ? 8.977 25.625 -8.289 1 95.38 212 THR A CA 1
ATOM 1570 C C . THR A 1 212 ? 8.273 25.422 -6.949 1 95.38 212 THR A C 1
ATOM 1572 O O . THR A 1 212 ? 7.996 24.281 -6.555 1 95.38 212 THR A O 1
ATOM 1575 N N . THR A 1 213 ? 8.023 26.5 -6.238 1 93.44 213 THR A N 1
ATOM 1576 C CA . THR A 1 213 ? 7.336 26.453 -4.953 1 93.44 213 THR A CA 1
ATOM 1577 C C . THR A 1 213 ? 5.949 27.078 -5.059 1 93.44 213 THR A C 1
ATOM 1579 O O . THR A 1 213 ? 5.809 28.203 -5.535 1 93.44 213 THR A O 1
ATOM 1582 N N . MET A 1 214 ? 5.031 26.344 -4.711 1 89.38 214 MET A N 1
ATOM 1583 C CA . MET A 1 214 ? 3.676 26.859 -4.547 1 89.38 214 MET A CA 1
ATOM 1584 C C . MET A 1 214 ? 3.273 26.891 -3.076 1 89.38 214 MET A C 1
ATOM 1586 O O . MET A 1 214 ? 3.238 25.844 -2.422 1 89.38 214 MET A O 1
ATOM 1590 N N . GLU A 1 215 ? 3.066 28.031 -2.574 1 89.19 215 GLU A N 1
ATOM 1591 C CA . GLU A 1 215 ? 2.734 28.188 -1.16 1 89.19 215 GLU A CA 1
ATOM 1592 C C . GLU A 1 215 ? 1.451 28.984 -0.977 1 89.19 215 GLU A C 1
ATOM 1594 O O . GLU A 1 215 ? 1.23 29.984 -1.675 1 89.19 215 GLU A O 1
ATOM 1599 N N . GLU A 1 216 ? 0.608 28.5 -0.144 1 86.5 216 GLU A N 1
ATOM 1600 C CA . GLU A 1 216 ? -0.571 29.25 0.286 1 86.5 216 GLU A CA 1
ATOM 1601 C C . GLU A 1 216 ? -0.329 29.938 1.623 1 86.5 216 GLU A C 1
ATOM 1603 O O . GLU A 1 216 ? -0.39 29.312 2.678 1 86.5 216 GLU A O 1
ATOM 1608 N N . SER A 1 217 ? -0.179 31.25 1.575 1 88.5 217 SER A N 1
ATOM 1609 C CA . SER A 1 217 ? 0.197 32.031 2.752 1 88.5 217 SER A CA 1
ATOM 1610 C C . SER A 1 217 ? -0.863 31.922 3.844 1 88.5 217 SER A C 1
ATOM 1612 O O . SER A 1 217 ? -0.54 31.922 5.031 1 88.5 217 SER A O 1
ATOM 1614 N N . ALA A 1 218 ? -2.111 31.828 3.396 1 89.31 218 ALA A N 1
ATOM 1615 C CA . ALA A 1 218 ? -3.188 31.719 4.379 1 89.31 218 ALA A CA 1
ATOM 1616 C C . ALA A 1 218 ? -3.027 30.453 5.223 1 89.31 218 ALA A C 1
ATOM 1618 O O . ALA A 1 218 ? -3.246 30.484 6.438 1 89.31 218 ALA A O 1
ATOM 1619 N N . TYR A 1 219 ? -2.625 29.375 4.574 1 89 219 TYR A N 1
ATOM 1620 C CA . TYR A 1 219 ? -2.477 28.109 5.277 1 89 219 TYR A CA 1
ATOM 1621 C C . TYR A 1 219 ? -1.18 28.078 6.074 1 89 219 TYR A C 1
ATOM 1623 O O . TYR A 1 219 ? -1.095 27.406 7.105 1 89 219 TYR A O 1
ATOM 1631 N N . GLU A 1 220 ? -0.163 28.797 5.594 1 87.12 220 GLU A N 1
ATOM 1632 C CA . GLU A 1 220 ? 1.157 28.766 6.215 1 87.12 220 GLU A CA 1
ATOM 1633 C C . GLU A 1 220 ? 1.188 29.609 7.488 1 87.12 220 GLU A C 1
ATOM 1635 O O . GLU A 1 220 ? 1.708 29.172 8.516 1 87.12 220 GLU A O 1
ATOM 1640 N N . SER A 1 221 ? 0.629 30.844 7.441 1 88.06 221 SER A N 1
ATOM 1641 C CA . SER A 1 221 ? 0.824 31.766 8.547 1 88.06 221 SER A CA 1
ATOM 1642 C C . SER A 1 221 ? -0.424 32.625 8.789 1 88.06 221 SER A C 1
ATOM 1644 O O . SER A 1 221 ? -0.404 33.531 9.602 1 88.06 221 SER A O 1
ATOM 1646 N N . GLY A 1 222 ? -1.507 32.25 8.156 1 88.5 222 GLY A N 1
ATOM 1647 C CA . GLY A 1 222 ? -2.701 33.094 8.289 1 88.5 222 GLY A CA 1
ATOM 1648 C C . GLY A 1 222 ? -3.514 32.75 9.531 1 88.5 222 GLY A C 1
ATOM 1649 O O . GLY A 1 222 ? -3.24 31.766 10.211 1 88.5 222 GLY A O 1
ATOM 1650 N N . THR A 1 223 ? -4.395 33.688 9.781 1 92.69 223 THR A N 1
ATOM 1651 C CA . THR A 1 223 ? -5.375 33.406 10.828 1 92.69 223 THR A CA 1
ATOM 1652 C C . THR A 1 223 ? -6.418 32.406 10.359 1 92.69 223 THR A C 1
ATOM 1654 O O . THR A 1 223 ? -6.457 32.062 9.18 1 92.69 223 THR A O 1
ATOM 1657 N N . THR A 1 224 ? -7.145 31.938 11.336 1 93.56 224 THR A N 1
ATOM 1658 C CA . THR A 1 224 ? -8.242 31.047 10.992 1 93.56 224 THR A CA 1
ATOM 1659 C C . THR A 1 224 ? -9.141 31.672 9.93 1 93.56 224 THR A C 1
ATOM 1661 O O . THR A 1 224 ? -9.562 31.016 8.984 1 93.56 224 THR A O 1
ATOM 1664 N N . ARG A 1 225 ? -9.398 32.969 10.047 1 93.38 225 ARG A N 1
ATOM 1665 C CA . ARG A 1 225 ? -10.234 33.688 9.086 1 93.38 225 ARG A CA 1
ATOM 1666 C C . ARG A 1 225 ? -9.602 33.688 7.699 1 93.38 225 ARG A C 1
ATOM 1668 O O . ARG A 1 225 ? -10.289 33.438 6.699 1 93.38 225 ARG A O 1
ATOM 1675 N N . ASP A 1 226 ? -8.344 33.938 7.652 1 93.38 226 ASP A N 1
ATOM 1676 C CA . ASP A 1 226 ? -7.637 33.938 6.379 1 93.38 226 ASP A CA 1
ATOM 1677 C C . ASP A 1 226 ? -7.766 32.562 5.691 1 93.38 226 ASP A C 1
ATOM 1679 O O . ASP A 1 226 ? -8 32.5 4.48 1 93.38 226 ASP A O 1
ATOM 1683 N N . VAL A 1 227 ? -7.598 31.547 6.504 1 92.75 227 VAL A N 1
ATOM 1684 C CA . VAL A 1 227 ? -7.656 30.188 6.008 1 92.75 227 VAL A CA 1
ATOM 1685 C C . VAL A 1 227 ? -9.039 29.906 5.418 1 92.75 227 VAL A C 1
ATOM 1687 O O . VAL A 1 227 ? -9.156 29.406 4.297 1 92.75 227 VAL A O 1
ATOM 1690 N N . LEU A 1 228 ? -10.047 30.266 6.129 1 93.38 228 LEU A N 1
ATOM 1691 C CA . LEU A 1 228 ? -11.422 29.984 5.723 1 93.38 228 LEU A CA 1
ATOM 1692 C C . LEU A 1 228 ? -11.781 30.781 4.469 1 93.38 228 LEU A C 1
ATOM 1694 O O . LEU A 1 228 ? -12.406 30.234 3.551 1 93.38 228 LEU A O 1
ATOM 1698 N N . GLU A 1 229 ? -11.383 32.031 4.402 1 91.19 229 GLU A N 1
ATOM 1699 C CA . GLU A 1 229 ? -11.664 32.844 3.23 1 91.19 229 GLU A CA 1
ATOM 1700 C C . GLU A 1 229 ? -11.016 32.25 1.978 1 91.19 229 GLU A C 1
ATOM 1702 O O . GLU A 1 229 ? -11.656 32.156 0.931 1 91.19 229 GLU A O 1
ATOM 1707 N N . ARG A 1 230 ? -9.82 31.906 2.172 1 88.06 230 ARG A N 1
ATOM 1708 C CA . ARG A 1 230 ? -9.109 31.312 1.045 1 88.06 230 ARG A CA 1
ATOM 1709 C C . ARG A 1 230 ? -9.758 30 0.616 1 88.06 230 ARG A C 1
ATOM 1711 O O . ARG A 1 230 ? -9.914 29.734 -0.579 1 88.06 230 ARG A O 1
ATOM 1718 N N . TRP A 1 231 ? -10.047 29.156 1.556 1 89.38 231 TRP A N 1
ATOM 1719 C CA . TRP A 1 231 ? -10.602 27.828 1.309 1 89.38 231 TRP A CA 1
ATOM 1720 C C . TRP A 1 231 ? -11.953 27.938 0.613 1 89.38 231 TRP A C 1
ATOM 1722 O O . TRP A 1 231 ? -12.234 27.188 -0.323 1 89.38 231 TRP A O 1
ATOM 1732 N N . LEU A 1 232 ? -12.773 28.844 1.05 1 86.88 232 LEU A N 1
ATOM 1733 C CA . LEU A 1 232 ? -14.125 28.984 0.51 1 86.88 232 LEU A CA 1
ATOM 1734 C C . LEU A 1 232 ? -14.094 29.578 -0.895 1 86.88 232 LEU A C 1
ATOM 1736 O O . LEU A 1 232 ? -14.984 29.312 -1.705 1 86.88 232 LEU A O 1
ATOM 1740 N N . ARG A 1 233 ? -13.125 30.344 -1.178 1 79.12 233 ARG A N 1
ATOM 1741 C CA . ARG A 1 233 ? -13.008 30.922 -2.51 1 79.12 233 ARG A CA 1
ATOM 1742 C C . ARG A 1 233 ? -12.602 29.875 -3.535 1 79.12 233 ARG A C 1
ATOM 1744 O O . ARG A 1 233 ? -12.891 30.016 -4.723 1 79.12 233 ARG A O 1
ATOM 1751 N N . THR A 1 234 ? -11.836 28.922 -3.061 1 65.88 234 THR A N 1
ATOM 1752 C CA . THR A 1 234 ? -11.305 27.922 -3.982 1 65.88 234 THR A CA 1
ATOM 1753 C C . THR A 1 234 ? -12.398 26.938 -4.414 1 65.88 234 THR A C 1
ATOM 1755 O O . THR A 1 234 ? -13.016 26.281 -3.578 1 65.88 234 THR A O 1
ATOM 1758 N N . ALA A 1 235 ? -13.492 27.438 -5.234 1 51.72 235 ALA A N 1
ATOM 1759 C CA . ALA A 1 235 ? -14.617 26.672 -5.766 1 51.72 235 ALA A CA 1
ATOM 1760 C C . ALA A 1 235 ? -14.188 25.281 -6.199 1 51.72 235 ALA A C 1
ATOM 1762 O O . ALA A 1 235 ? -13.023 25.062 -6.555 1 51.72 235 ALA A O 1
ATOM 1763 N N . SER A 1 236 ? -14.969 24.234 -5.789 1 47 236 SER A N 1
ATOM 1764 C CA . SER A 1 236 ? -14.922 22.875 -6.332 1 47 236 SER A CA 1
ATOM 1765 C C . SER A 1 236 ? -14.656 22.891 -7.836 1 47 236 SER A C 1
ATOM 1767 O O . SER A 1 236 ? -14.695 21.844 -8.492 1 47 236 SER A O 1
ATOM 1769 N N . ASP A 1 237 ? -15.156 23.922 -8.633 1 39.78 237 ASP A N 1
ATOM 1770 C CA . ASP A 1 237 ? -15.5 23.859 -10.047 1 39.78 237 ASP A CA 1
ATOM 1771 C C . ASP A 1 237 ? -14.328 23.344 -10.875 1 39.78 237 ASP A C 1
ATOM 1773 O O . ASP A 1 237 ? -13.172 23.469 -10.469 1 39.78 237 ASP A O 1
ATOM 1777 N N . ASP A 1 238 ? -14.656 22.641 -11.984 1 38.81 238 ASP A N 1
ATOM 1778 C CA . ASP A 1 238 ? -14.195 22.312 -13.328 1 38.81 238 ASP A CA 1
ATOM 1779 C C . ASP A 1 238 ? -13.469 23.484 -13.969 1 38.81 238 ASP A C 1
ATOM 1781 O O . ASP A 1 238 ? -13.281 23.531 -15.188 1 38.81 238 ASP A O 1
ATOM 1785 N N . ASP A 1 239 ? -13.602 24.703 -13.445 1 37.38 239 ASP A N 1
ATOM 1786 C CA . ASP A 1 239 ? -13.359 25.797 -14.391 1 37.38 239 ASP A CA 1
ATOM 1787 C C . ASP A 1 239 ? -11.898 25.828 -14.82 1 37.38 239 ASP A C 1
ATOM 1789 O O . ASP A 1 239 ? -11.43 26.828 -15.383 1 37.38 239 ASP A O 1
ATOM 1793 N N . GLY A 1 240 ? -11.211 25.078 -15.133 1 37.59 240 GLY A N 1
ATOM 1794 C CA . GLY A 1 240 ? -9.961 25.141 -15.875 1 37.59 240 GLY A CA 1
ATOM 1795 C C . GLY A 1 240 ? -8.805 25.703 -15.062 1 37.59 240 GLY A C 1
ATOM 1796 O O . GLY A 1 240 ? -7.711 25.906 -15.594 1 37.59 240 GLY A O 1
ATOM 1797 N N . SER A 1 241 ? -9.109 26.656 -14.148 1 36.19 241 SER A N 1
ATOM 1798 C CA . SER A 1 241 ? -7.957 27.344 -13.586 1 36.19 241 SER A CA 1
ATOM 1799 C C . SER A 1 241 ? -6.992 26.375 -12.914 1 36.19 241 SER A C 1
ATOM 1801 O O . SER A 1 241 ? -7.422 25.438 -12.234 1 36.19 241 SER A O 1
ATOM 1803 N N . GLU A 1 242 ? -5.832 26.344 -13.461 1 38 242 GLU A N 1
ATOM 1804 C CA . GLU A 1 242 ? -4.609 25.594 -13.18 1 38 242 GLU A CA 1
ATOM 1805 C C . GLU A 1 242 ? -4.266 25.656 -11.688 1 38 242 GLU A C 1
ATOM 1807 O O . GLU A 1 242 ? -4.082 26.734 -11.133 1 38 242 GLU A O 1
ATOM 1812 N N . SER A 1 243 ? -4.996 25.375 -10.781 1 38.56 243 SER A N 1
ATOM 1813 C CA . SER A 1 243 ? -4.43 25.469 -9.438 1 38.56 243 SER A CA 1
ATOM 1814 C C . SER A 1 243 ? -2.926 25.203 -9.453 1 38.56 243 SER A C 1
ATOM 1816 O O . SER A 1 243 ? -2.443 24.391 -10.234 1 38.56 243 SER A O 1
ATOM 1818 N N . ILE A 1 244 ? -2.266 26.25 -9.195 1 35.16 244 ILE A N 1
ATOM 1819 C CA . ILE A 1 244 ? -0.812 26.344 -9.109 1 35.16 244 ILE A CA 1
ATOM 1820 C C . ILE A 1 244 ? -0.245 25.016 -8.586 1 35.16 244 ILE A C 1
ATOM 1822 O O . ILE A 1 244 ? 0.86 24.625 -8.961 1 35.16 244 ILE A O 1
ATOM 1826 N N . LEU A 1 245 ? -0.681 24.812 -7.195 1 39.91 245 LEU A N 1
ATOM 1827 C CA . LEU A 1 245 ? -0.038 23.672 -6.562 1 39.91 245 LEU A CA 1
ATOM 1828 C C . LEU A 1 245 ? -0.35 22.375 -7.316 1 39.91 245 LEU A C 1
ATOM 1830 O O . LEU A 1 245 ? -0.233 21.281 -6.762 1 39.91 245 LEU A O 1
ATOM 1834 N N . GLY A 1 246 ? -0.37 22.531 -8.695 1 39.62 246 GLY A N 1
ATOM 1835 C CA . GLY A 1 246 ? -0.754 21.453 -9.594 1 39.62 246 GLY A CA 1
ATOM 1836 C C . GLY A 1 246 ? -2.18 20.984 -9.383 1 39.62 246 GLY A C 1
ATOM 1837 O O . GLY A 1 246 ? -2.867 21.453 -8.477 1 39.62 246 GLY A O 1
ATOM 1838 N N . ARG A 1 247 ? -2.887 20.266 -10.414 1 40.69 247 ARG A N 1
ATOM 1839 C CA . ARG A 1 247 ? -4.309 19.953 -10.5 1 40.69 247 ARG A CA 1
ATOM 1840 C C . ARG A 1 247 ? -4.863 19.547 -9.133 1 40.69 247 ARG A C 1
ATOM 1842 O O . ARG A 1 247 ? -6.004 19.875 -8.805 1 40.69 247 ARG A O 1
ATOM 1849 N N . ARG A 1 248 ? -4 18.922 -8.156 1 43.97 248 ARG A N 1
ATOM 1850 C CA . ARG A 1 248 ? -4.594 18.016 -7.172 1 43.97 248 ARG A CA 1
ATOM 1851 C C . ARG A 1 248 ? -4.703 18.703 -5.809 1 43.97 248 ARG A C 1
ATOM 1853 O O . ARG A 1 248 ? -5.422 18.219 -4.926 1 43.97 248 ARG A O 1
ATOM 1860 N N . ILE A 1 249 ? -3.641 19.688 -5.434 1 46.12 249 ILE A N 1
ATOM 1861 C CA . ILE A 1 249 ? -3.955 20.203 -4.109 1 46.12 249 ILE A CA 1
ATOM 1862 C C . ILE A 1 249 ? -5.27 20.984 -4.156 1 46.12 249 ILE A C 1
ATOM 1864 O O . ILE A 1 249 ? -5.797 21.391 -3.117 1 46.12 249 ILE A O 1
ATOM 1868 N N . ARG A 1 250 ? -5.742 21.438 -5.316 1 42.84 250 ARG A N 1
ATOM 1869 C CA . ARG A 1 250 ? -6.934 22.172 -5.727 1 42.84 250 ARG A CA 1
ATOM 1870 C C . ARG A 1 250 ? -8.195 21.5 -5.191 1 42.84 250 ARG A C 1
ATOM 1872 O O . ARG A 1 250 ? -8.414 20.312 -5.406 1 42.84 250 ARG A O 1
ATOM 1879 N N . GLY A 1 251 ? -8.797 22.375 -4.379 1 52.47 251 GLY A N 1
ATOM 1880 C CA . GLY A 1 251 ? -10.18 22.328 -3.928 1 52.47 251 GLY A CA 1
ATOM 1881 C C . GLY A 1 251 ? -10.453 21.234 -2.914 1 52.47 251 GLY A C 1
ATOM 1882 O O . GLY A 1 251 ? -11.32 20.391 -3.125 1 52.47 251 GLY A O 1
ATOM 1883 N N . ALA A 1 252 ? -9.383 21.375 -1.871 1 69.06 252 ALA A N 1
ATOM 1884 C CA . ALA A 1 252 ? -9.617 20.344 -0.858 1 69.06 252 ALA A CA 1
ATOM 1885 C C . ALA A 1 252 ? -11.031 20.438 -0.296 1 69.06 252 ALA A C 1
ATOM 1887 O O . ALA A 1 252 ? -11.5 21.531 0.05 1 69.06 252 ALA A O 1
ATOM 1888 N N . GLU A 1 253 ? -11.648 19.516 -0.431 1 82.88 253 GLU A N 1
ATOM 1889 C CA . GLU A 1 253 ? -13.031 19.453 0.032 1 82.88 253 GLU A CA 1
ATOM 1890 C C . GLU A 1 253 ? -13.102 19.375 1.555 1 82.88 253 GLU A C 1
ATOM 1892 O O . GLU A 1 253 ? -14.188 19.422 2.137 1 82.88 253 GLU A O 1
ATOM 1897 N N . MET A 1 254 ? -11.844 19.531 2.127 1 91.06 254 MET A N 1
ATOM 1898 C CA . MET A 1 254 ? -11.898 19.406 3.58 1 91.06 254 MET A CA 1
ATOM 1899 C C . MET A 1 254 ? -10.656 20.016 4.227 1 91.06 254 MET A C 1
ATOM 1901 O O . MET A 1 254 ? -9.578 19.984 3.637 1 91.06 254 MET A O 1
ATOM 1905 N N . LEU A 1 255 ? -10.852 20.547 5.406 1 92.88 255 LEU A N 1
ATOM 1906 C CA . LEU A 1 255 ? -9.797 21.047 6.281 1 92.88 255 LEU A CA 1
ATOM 1907 C C . LEU A 1 255 ? -9.867 20.375 7.652 1 92.88 255 LEU A C 1
ATOM 1909 O O . LEU A 1 255 ? -10.961 20.156 8.188 1 92.88 255 LEU A O 1
ATOM 1913 N N . GLU A 1 256 ? -8.758 20.062 8.141 1 93.44 256 GLU A N 1
ATOM 1914 C CA . GLU A 1 256 ? -8.711 19.562 9.516 1 93.44 256 GLU A CA 1
ATOM 1915 C C . GLU A 1 256 ? -8.078 20.594 10.453 1 93.44 256 GLU A C 1
ATOM 1917 O O . GLU A 1 256 ? -7.031 21.172 10.141 1 93.44 256 GLU A O 1
ATOM 1922 N N . PHE A 1 257 ? -8.75 20.859 11.547 1 93.44 257 PHE A N 1
ATOM 1923 C CA . PHE A 1 257 ? -8.242 21.672 12.641 1 93.44 257 PHE A CA 1
ATOM 1924 C C . PHE A 1 257 ? -8.055 20.844 13.898 1 93.44 257 PHE A C 1
ATOM 1926 O O . PHE A 1 257 ? -8.891 20 14.227 1 93.44 257 PHE A O 1
ATOM 1933 N N . THR A 1 258 ? -6.996 21.047 14.555 1 90.38 258 THR A N 1
ATOM 1934 C CA . THR A 1 258 ? -6.75 20.484 15.883 1 90.38 258 THR A CA 1
ATOM 1935 C C . THR A 1 258 ? -6.387 21.594 16.875 1 90.38 258 THR A C 1
ATOM 1937 O O . THR A 1 258 ? -5.477 22.375 16.625 1 90.38 258 THR A O 1
ATOM 1940 N N . GLY A 1 259 ? -7.086 21.609 17.969 1 87.75 259 GLY A N 1
ATOM 1941 C CA . GLY A 1 259 ? -6.855 22.672 18.938 1 87.75 259 GLY A CA 1
ATOM 1942 C C . GLY A 1 259 ? -7.066 24.062 18.359 1 87.75 259 GLY A C 1
ATOM 1943 O O . GLY A 1 259 ? -6.332 25 18.688 1 87.75 259 GLY A O 1
ATOM 1944 N N . GLY A 1 260 ? -7.871 24.109 17.391 1 87.62 260 GLY A N 1
ATOM 1945 C CA . GLY A 1 260 ? -8.195 25.391 16.812 1 87.62 260 GLY A CA 1
ATOM 1946 C C . GLY A 1 260 ? -7.227 25.828 15.734 1 87.62 260 GLY A C 1
ATOM 1947 O O . GLY A 1 260 ? -7.352 26.922 15.18 1 87.62 260 GLY A O 1
ATOM 1948 N N . ARG A 1 261 ? -6.273 24.984 15.453 1 89.06 261 ARG A N 1
ATOM 1949 C CA . ARG A 1 261 ? -5.285 25.312 14.43 1 89.06 261 ARG A CA 1
ATOM 1950 C C . ARG A 1 261 ? -5.406 24.375 13.234 1 89.06 261 ARG A C 1
ATOM 1952 O O . ARG A 1 261 ? -5.684 23.188 13.398 1 89.06 261 ARG A O 1
ATOM 1959 N N . LEU A 1 262 ? -5.137 25 12.047 1 92.38 262 LEU A N 1
ATOM 1960 C CA . LEU A 1 262 ? -5.137 24.172 10.844 1 92.38 262 LEU A CA 1
ATOM 1961 C C . LEU A 1 262 ? -4.02 23.141 10.891 1 92.38 262 LEU A C 1
ATOM 1963 O O . LEU A 1 262 ? -2.852 23.484 11.07 1 92.38 262 LEU A O 1
ATOM 1967 N N . THR A 1 263 ? -4.355 21.891 10.727 1 91 263 THR A N 1
ATOM 1968 C CA . THR A 1 263 ? -3.334 20.859 10.852 1 91 263 THR A CA 1
ATOM 1969 C C . THR A 1 263 ? -3.223 20.047 9.57 1 91 263 THR A C 1
ATOM 1971 O O . THR A 1 263 ? -2.201 19.391 9.328 1 91 263 THR A O 1
ATOM 1974 N N . ALA A 1 264 ? -4.242 20.031 8.766 1 91.62 264 ALA A N 1
ATOM 1975 C CA . ALA A 1 264 ? -4.172 19.281 7.516 1 91.62 264 ALA A CA 1
ATOM 1976 C C . ALA A 1 264 ? -5.156 19.828 6.488 1 91.62 264 ALA A C 1
ATOM 1978 O O . ALA A 1 264 ? -6.203 20.359 6.852 1 91.62 264 ALA A O 1
ATOM 1979 N N . VAL A 1 265 ? -4.816 19.672 5.285 1 90.62 265 VAL A N 1
ATOM 1980 C CA . VAL A 1 265 ? -5.629 20.109 4.152 1 90.62 265 VAL A CA 1
ATOM 1981 C C . VAL A 1 265 ? -5.867 18.938 3.209 1 90.62 265 VAL A C 1
ATOM 1983 O O . VAL A 1 265 ? -4.914 18.312 2.729 1 90.62 265 VAL A O 1
ATOM 1986 N N . GLY A 1 266 ? -7.113 18.531 2.982 1 88.12 266 GLY A N 1
ATOM 1987 C CA . GLY A 1 266 ? -7.465 17.5 2.025 1 88.12 266 GLY A CA 1
ATOM 1988 C C . GLY A 1 266 ? -7.367 16.109 2.6 1 88.12 266 GLY A C 1
ATOM 1989 O O . GLY A 1 266 ? -7.465 15.117 1.865 1 88.12 266 GLY A O 1
ATOM 1990 N N . ALA A 1 267 ? -7.078 15.984 3.836 1 88.81 267 ALA A N 1
ATOM 1991 C CA . ALA A 1 267 ? -6.992 14.703 4.531 1 88.81 267 ALA A CA 1
ATOM 1992 C C . ALA A 1 267 ? -7.23 14.875 6.027 1 88.81 267 ALA A C 1
ATOM 1994 O O . ALA A 1 267 ? -7.176 15.992 6.547 1 88.81 267 ALA A O 1
ATOM 1995 N N . SER A 1 268 ? -7.527 13.766 6.652 1 90.81 268 SER A N 1
ATOM 1996 C CA . SER A 1 268 ? -7.738 13.805 8.094 1 90.81 268 SER A CA 1
ATOM 1997 C C . SER A 1 268 ? -7.23 12.539 8.766 1 90.81 268 SER A C 1
ATOM 1999 O O . SER A 1 268 ? -7.309 11.445 8.195 1 90.81 268 SER A O 1
ATOM 2001 N N . ARG A 1 269 ? -6.816 12.75 9.961 1 89.62 269 ARG A N 1
ATOM 2002 C CA . ARG A 1 269 ? -6.379 11.609 10.758 1 89.62 269 ARG A CA 1
ATOM 2003 C C . ARG A 1 269 ? -7.559 10.938 11.445 1 89.62 269 ARG A C 1
ATOM 2005 O O . ARG A 1 269 ? -7.426 9.836 11.992 1 89.62 269 ARG A O 1
ATOM 2012 N N . ALA A 1 270 ? -8.641 11.625 11.492 1 91.38 270 ALA A N 1
ATOM 2013 C CA . ALA A 1 270 ? -9.805 11.102 12.203 1 91.38 270 ALA A CA 1
ATOM 2014 C C . ALA A 1 270 ? -10.461 9.961 11.43 1 91.38 270 ALA A C 1
ATOM 2016 O O . ALA A 1 270 ? -10.523 9.992 10.195 1 91.38 270 ALA A O 1
ATOM 2017 N N . ASN A 1 271 ? -10.828 9.008 12.195 1 91.62 271 ASN A N 1
ATOM 2018 C CA . ASN A 1 271 ? -11.539 7.91 11.555 1 91.62 271 ASN A CA 1
ATOM 2019 C C . ASN A 1 271 ? -12.891 7.648 12.211 1 91.62 271 ASN A C 1
ATOM 2021 O O . ASN A 1 271 ? -13.594 6.707 11.836 1 91.62 271 ASN A O 1
ATOM 2025 N N . VAL A 1 272 ? -13.289 8.367 13.203 1 94 272 VAL A N 1
ATOM 2026 C CA . VAL A 1 272 ? -14.625 8.43 13.797 1 94 272 VAL A CA 1
ATOM 2027 C C . VAL A 1 272 ? -15.117 9.867 13.805 1 94 272 VAL A C 1
ATOM 2029 O O . VAL A 1 272 ? -14.531 10.734 14.469 1 94 272 VAL A O 1
ATOM 2032 N N . ILE A 1 273 ? -16.188 10.117 13.141 1 96.38 273 ILE A N 1
ATOM 2033 C CA . ILE A 1 273 ? -16.547 11.516 12.93 1 96.38 273 ILE A CA 1
ATOM 2034 C C . ILE A 1 273 ? -18.016 11.734 13.32 1 96.38 273 ILE A C 1
ATOM 2036 O O . ILE A 1 273 ? -18.891 10.992 12.883 1 96.38 273 ILE A O 1
ATOM 2040 N N . LEU A 1 274 ? -18.266 12.656 14.18 1 95.25 274 LEU A N 1
ATOM 2041 C CA . LEU A 1 274 ? -19.609 13.148 14.5 1 95.25 274 LEU A CA 1
ATOM 2042 C C . LEU A 1 274 ? -19.922 14.406 13.703 1 95.25 274 LEU A C 1
ATOM 2044 O O . LEU A 1 274 ? -19.344 15.461 13.938 1 95.25 274 LEU A O 1
ATOM 2048 N N . SER A 1 275 ? -20.891 14.234 12.82 1 91.94 275 SER A N 1
ATOM 2049 C CA . SER A 1 275 ? -21.281 15.367 12 1 91.94 275 SER A CA 1
ATOM 2050 C C . SER A 1 275 ? -22.391 16.172 12.664 1 91.94 275 SER A C 1
ATOM 2052 O O . SER A 1 275 ? -23.312 15.602 13.266 1 91.94 275 SER A O 1
ATOM 2054 N N . GLY A 1 276 ? -22.234 17.516 12.609 1 88.12 276 GLY A N 1
ATOM 2055 C CA . GLY A 1 276 ? -23.25 18.391 13.18 1 88.12 276 GLY A CA 1
ATOM 2056 C C . GLY A 1 276 ? -23.031 19.844 12.859 1 88.12 276 GLY A C 1
ATOM 2057 O O . GLY A 1 276 ? -22 20.219 12.305 1 88.12 276 GLY A O 1
ATOM 2058 N N . SER A 1 277 ? -24.141 20.625 13.156 1 86.44 277 SER A N 1
ATOM 2059 C CA . SER A 1 277 ? -24.016 22.078 12.984 1 86.44 277 SER A CA 1
ATOM 2060 C C . SER A 1 277 ? -23.219 22.703 14.117 1 86.44 277 SER A C 1
ATOM 2062 O O . SER A 1 277 ? -22.594 23.75 13.93 1 86.44 277 SER A O 1
ATOM 2064 N N . PHE A 1 278 ? -23.281 22.125 15.312 1 91.5 278 PHE A N 1
ATOM 2065 C CA . PHE A 1 278 ? -22.578 22.547 16.531 1 91.5 278 PHE A CA 1
ATOM 2066 C C . PHE A 1 278 ? -22.781 24.031 16.766 1 91.5 278 PHE A C 1
ATOM 2068 O O . PHE A 1 278 ? -21.812 24.766 16.969 1 91.5 278 PHE A O 1
ATOM 2075 N N . ASN A 1 279 ? -24 24.359 16.766 1 89.25 279 ASN A N 1
ATOM 2076 C CA . ASN A 1 279 ? -24.422 25.719 17.031 1 89.25 279 ASN A CA 1
ATOM 2077 C C . ASN A 1 279 ? -25.297 25.812 18.281 1 89.25 279 ASN A C 1
ATOM 2079 O O . ASN A 1 279 ? -26.453 26.234 18.203 1 89.25 279 ASN A O 1
ATOM 2083 N N . PRO A 1 280 ? -24.938 25.391 19.422 1 89.5 280 PRO A N 1
ATOM 2084 C CA . PRO A 1 280 ? -23.547 25.172 19.766 1 89.5 280 PRO A CA 1
ATOM 2085 C C . PRO A 1 280 ? -23.234 23.703 20.062 1 89.5 280 PRO A C 1
ATOM 2087 O O . PRO A 1 280 ? -24.141 22.875 20.078 1 89.5 280 PRO A O 1
ATOM 2090 N N . LEU A 1 281 ? -22 23.406 20.281 1 89.94 281 LEU A N 1
ATOM 2091 C CA . LEU A 1 281 ? -21.547 22.156 20.844 1 89.94 281 LEU A CA 1
ATOM 2092 C C . LEU A 1 281 ? -22.031 22 22.297 1 89.94 281 LEU A C 1
ATOM 2094 O O . LEU A 1 281 ? -22.016 22.969 23.062 1 89.94 281 LEU A O 1
ATOM 2098 N N . HIS A 1 282 ? -22.5 20.938 22.719 1 86.88 282 HIS A N 1
ATOM 2099 C CA . HIS A 1 282 ? -22.922 20.688 24.094 1 86.88 282 HIS A CA 1
ATOM 2100 C C . HIS A 1 282 ? -22.469 19.312 24.562 1 86.88 282 HIS A C 1
ATOM 2102 O O . HIS A 1 282 ? -21.859 18.562 23.812 1 86.88 282 HIS A O 1
ATOM 2108 N N . ASP A 1 283 ? -22.672 19.016 25.75 1 85.5 283 ASP A N 1
ATOM 2109 C CA . ASP A 1 283 ? -22.156 17.828 26.406 1 85.5 283 ASP A CA 1
ATOM 2110 C C . ASP A 1 283 ? -22.703 16.562 25.75 1 85.5 283 ASP A C 1
ATOM 2112 O O . ASP A 1 283 ? -22.016 15.531 25.688 1 85.5 283 ASP A O 1
ATOM 2116 N N . GLY A 1 284 ? -23.844 16.656 25.328 1 82.44 284 GLY A N 1
ATOM 2117 C CA . GLY A 1 284 ? -24.422 15.508 24.625 1 82.44 284 GLY A CA 1
ATOM 2118 C C . GLY A 1 284 ? -23.594 15.078 23.422 1 82.44 284 GLY A C 1
ATOM 2119 O O . GLY A 1 284 ? -23.406 13.883 23.188 1 82.44 284 GLY A O 1
ATOM 2120 N N . HIS A 1 285 ? -23.125 16.078 22.703 1 88.56 285 HIS A N 1
ATOM 2121 C CA . HIS A 1 285 ? -22.266 15.773 21.562 1 88.56 285 HIS A CA 1
ATOM 2122 C C . HIS A 1 285 ? -20.969 15.109 22 1 88.56 285 HIS A C 1
ATOM 2124 O O . HIS A 1 285 ? -20.547 14.117 21.406 1 88.56 285 HIS A O 1
ATOM 2130 N N . ARG A 1 286 ? -20.391 15.648 23 1 89.94 286 ARG A N 1
ATOM 2131 C CA . ARG A 1 286 ? -19.125 15.141 23.516 1 89.94 286 ARG A CA 1
ATOM 2132 C C . ARG A 1 286 ? -19.25 13.695 23.984 1 89.94 286 ARG A C 1
ATOM 2134 O O . ARG A 1 286 ? -18.391 12.859 23.672 1 89.94 286 ARG A O 1
ATOM 2141 N N . GLU A 1 287 ? -20.297 13.492 24.672 1 84.81 287 GLU A N 1
ATOM 2142 C CA . GLU A 1 287 ? -20.531 12.141 25.172 1 84.81 287 GLU A CA 1
ATOM 2143 C C . GLU A 1 287 ? -20.797 11.164 24.031 1 84.81 287 GLU A C 1
ATOM 2145 O O . GLU A 1 287 ? -20.359 10.016 24.078 1 84.81 287 GLU A O 1
ATOM 2150 N N . LEU A 1 288 ? -21.484 11.648 23.094 1 87.31 288 LEU A N 1
ATOM 2151 C CA . LEU A 1 288 ? -21.797 10.805 21.953 1 87.31 288 LEU A CA 1
ATOM 2152 C C . LEU A 1 288 ? -20.531 10.406 21.203 1 87.31 288 LEU A C 1
ATOM 2154 O O . LEU A 1 288 ? -20.328 9.227 20.891 1 87.31 288 LEU A O 1
ATOM 2158 N N . LEU A 1 289 ? -19.703 11.32 20.875 1 92.19 289 LEU A N 1
ATOM 2159 C CA . LEU A 1 289 ? -18.453 11.031 20.172 1 92.19 289 LEU A CA 1
ATOM 2160 C C . LEU A 1 289 ? -17.562 10.102 21 1 92.19 289 LEU A C 1
ATOM 2162 O O . LEU A 1 289 ? -16.984 9.156 20.469 1 92.19 289 LEU A O 1
ATOM 2166 N N . ALA A 1 290 ? -17.5 10.391 22.297 1 88.69 290 ALA A N 1
ATOM 2167 C CA . ALA A 1 290 ? -16.703 9.547 23.172 1 88.69 290 ALA A CA 1
ATOM 2168 C C . ALA A 1 290 ? -17.203 8.102 23.156 1 88.69 290 ALA A C 1
ATOM 2170 O O . ALA A 1 290 ? -16.391 7.164 23.125 1 88.69 290 ALA A O 1
ATOM 2171 N N . ALA A 1 291 ? -18.469 7.969 23.203 1 85.25 291 ALA A N 1
ATOM 2172 C CA . ALA A 1 291 ? -19.062 6.633 23.172 1 85.25 291 ALA A CA 1
ATOM 2173 C C . ALA A 1 291 ? -18.75 5.926 21.859 1 85.25 291 ALA A C 1
ATOM 2175 O O . ALA A 1 291 ? -18.469 4.723 21.844 1 85.25 291 ALA A O 1
ATOM 2176 N N . ALA A 1 292 ? -18.812 6.645 20.781 1 90.31 292 ALA A N 1
ATOM 2177 C CA . ALA A 1 292 ? -18.531 6.07 19.469 1 90.31 292 ALA A CA 1
ATOM 2178 C C . ALA A 1 292 ? -17.062 5.633 19.375 1 90.31 292 ALA A C 1
ATOM 2180 O O . ALA A 1 292 ? -16.766 4.566 18.828 1 90.31 292 ALA A O 1
ATOM 2181 N N . ILE A 1 293 ? -16.156 6.43 19.859 1 88.56 293 ILE A N 1
ATOM 2182 C CA . ILE A 1 293 ? -14.734 6.117 19.844 1 88.56 293 ILE A CA 1
ATOM 2183 C C . ILE A 1 293 ? -14.484 4.828 20.625 1 88.56 293 ILE A C 1
ATOM 2185 O O . ILE A 1 293 ? -13.688 3.988 20.219 1 88.56 293 ILE A O 1
ATOM 2189 N N . ALA A 1 294 ? -15.18 4.688 21.703 1 83.38 294 ALA A N 1
ATOM 2190 C CA . ALA A 1 294 ? -15.008 3.531 22.578 1 83.38 294 ALA A CA 1
ATOM 2191 C C . ALA A 1 294 ? -15.414 2.242 21.859 1 83.38 294 ALA A C 1
ATOM 2193 O O . ALA A 1 294 ? -14.992 1.152 22.266 1 83.38 294 ALA A O 1
ATOM 2194 N N . MET A 1 295 ? -16.203 2.33 20.844 1 84.31 295 MET A N 1
ATOM 2195 C CA . MET A 1 295 ? -16.656 1.164 20.094 1 84.31 295 MET A CA 1
ATOM 2196 C C . MET A 1 295 ? -15.594 0.714 19.094 1 84.31 295 MET A C 1
ATOM 2198 O O . MET A 1 295 ? -15.711 -0.356 18.484 1 84.31 295 MET A O 1
ATOM 2202 N N . LYS A 1 296 ? -14.625 1.477 18.859 1 82.44 296 LYS A N 1
ATOM 2203 C CA . LYS A 1 296 ? -13.609 1.196 17.844 1 82.44 296 LYS A CA 1
ATOM 2204 C C . LYS A 1 296 ? -12.328 0.662 18.484 1 82.44 296 LYS A C 1
ATOM 2206 O O . LYS A 1 296 ? -12.156 0.753 19.703 1 82.44 296 LYS A O 1
ATOM 2211 N N . PRO A 1 297 ? -11.5 0.011 17.672 1 72.31 297 PRO A N 1
ATOM 2212 C CA . PRO A 1 297 ? -10.219 -0.456 18.219 1 72.31 297 PRO A CA 1
ATOM 2213 C C . PRO A 1 297 ? -9.398 0.67 18.844 1 72.31 297 PRO A C 1
ATOM 2215 O O . PRO A 1 297 ? -9.641 1.846 18.562 1 72.31 297 PRO A O 1
ATOM 2218 N N . LEU A 1 298 ? -8.453 0.248 19.641 1 73.06 298 LEU A N 1
ATOM 2219 C CA . LEU A 1 298 ? -7.574 1.218 20.281 1 73.06 298 LEU A CA 1
ATOM 2220 C C . LEU A 1 298 ? -6.832 2.055 19.25 1 73.06 298 LEU A C 1
ATOM 2222 O O . LEU A 1 298 ? -6.363 1.528 18.234 1 73.06 298 LEU A O 1
ATOM 2226 N N . GLY A 1 299 ? -6.871 3.4 19.5 1 76 299 GLY A N 1
ATOM 2227 C CA . GLY A 1 299 ? -6.145 4.297 18.609 1 76 299 GLY A CA 1
ATOM 2228 C C . GLY A 1 299 ? -7.047 5.078 17.672 1 76 299 GLY A C 1
ATOM 2229 O O . GLY A 1 299 ? -6.582 5.934 16.922 1 76 299 GLY A O 1
ATOM 2230 N N . ALA A 1 300 ? -8.336 4.734 17.781 1 85.88 300 ALA A N 1
ATOM 2231 C CA . ALA A 1 300 ? -9.273 5.488 16.953 1 85.88 300 ALA A CA 1
ATOM 2232 C C . ALA A 1 300 ? -9.258 6.973 17.328 1 85.88 300 ALA A C 1
ATOM 2234 O O . ALA A 1 300 ? -9.164 7.324 18.5 1 85.88 300 ALA A O 1
ATOM 2235 N N . ILE A 1 301 ? -9.289 7.801 16.344 1 89.88 301 ILE A N 1
ATOM 2236 C CA . ILE A 1 301 ? -9.281 9.242 16.547 1 89.88 301 ILE A CA 1
ATOM 2237 C C . ILE A 1 301 ? -10.633 9.828 16.141 1 89.88 301 ILE A C 1
ATOM 2239 O O . ILE A 1 301 ? -11.062 9.672 14.992 1 89.88 301 ILE A O 1
ATOM 2243 N N . GLY A 1 302 ? -11.273 10.477 17.094 1 93.69 302 GLY A N 1
ATOM 2244 C CA . GLY A 1 302 ? -12.562 11.102 16.859 1 93.69 302 GLY A CA 1
ATOM 2245 C C . GLY A 1 302 ? -12.461 12.547 16.438 1 93.69 302 GLY A C 1
ATOM 2246 O O . GLY A 1 302 ? -11.516 13.25 16.812 1 93.69 302 GLY A O 1
ATOM 2247 N N . ALA A 1 303 ? -13.438 12.977 15.672 1 95.81 303 ALA A N 1
ATOM 2248 C CA . ALA A 1 303 ? -13.492 14.375 15.258 1 95.81 303 ALA A CA 1
ATOM 2249 C C . ALA A 1 303 ? -14.93 14.844 15.102 1 95.81 303 ALA A C 1
ATOM 2251 O O . ALA A 1 303 ? -15.844 14.031 14.93 1 95.81 303 ALA A O 1
ATOM 2252 N N . TYR A 1 304 ? -15.094 16.094 15.297 1 96.25 304 TYR A N 1
ATOM 2253 C CA . TYR A 1 304 ? -16.328 16.766 14.914 1 96.25 304 TYR A CA 1
ATOM 2254 C C . TYR A 1 304 ? -16.25 17.266 13.469 1 96.25 304 TYR A C 1
ATOM 2256 O O . TYR A 1 304 ? -15.195 17.688 13.016 1 96.25 304 TYR A O 1
ATOM 2264 N N . GLU A 1 305 ? -17.328 17.141 12.758 1 95.69 305 GLU A N 1
ATOM 2265 C CA . GLU A 1 305 ? -17.328 17.609 11.375 1 95.69 305 GLU A CA 1
ATOM 2266 C C . GLU A 1 305 ? -18.438 18.625 11.133 1 95.69 305 GLU A C 1
ATOM 2268 O O . GLU A 1 305 ? -19.609 18.375 11.469 1 95.69 305 GLU A O 1
ATOM 2273 N N . ILE A 1 306 ? -18.094 19.766 10.609 1 93.81 306 ILE A N 1
ATOM 2274 C CA . ILE A 1 306 ? -19.031 20.812 10.227 1 93.81 306 ILE A CA 1
ATOM 2275 C C . ILE A 1 306 ? -19.109 20.922 8.711 1 93.81 306 ILE A C 1
ATOM 2277 O O . ILE A 1 306 ? -18.109 21.25 8.055 1 93.81 306 ILE A O 1
ATOM 2281 N N . GLY A 1 307 ? -20.25 20.578 8.164 1 91.5 307 GLY A N 1
ATOM 2282 C CA . GLY A 1 307 ? -20.484 20.891 6.766 1 91.5 307 GLY A CA 1
ATOM 2283 C C . GLY A 1 307 ? -20.781 22.359 6.531 1 91.5 307 GLY A C 1
ATOM 2284 O O . GLY A 1 307 ? -21.781 22.891 7.039 1 91.5 307 GLY A O 1
ATOM 2285 N N . VAL A 1 308 ? -19.984 22.984 5.738 1 91.44 308 VAL A N 1
ATOM 2286 C CA . VAL A 1 308 ? -20.141 24.422 5.625 1 91.44 308 VAL A CA 1
ATOM 2287 C C . VAL A 1 308 ? -21.109 24.766 4.5 1 91.44 308 VAL A C 1
ATOM 2289 O O . VAL A 1 308 ? -21.547 25.906 4.367 1 91.44 308 VAL A O 1
ATOM 2292 N N . THR A 1 309 ? -21.312 23.797 3.633 1 82.75 309 THR A N 1
ATOM 2293 C CA . THR A 1 309 ? -22.297 23.969 2.568 1 82.75 309 THR A CA 1
ATOM 2294 C C . THR A 1 309 ? -23.547 23.125 2.832 1 82.75 309 THR A C 1
ATOM 2296 O O . THR A 1 309 ? -23.453 21.984 3.266 1 82.75 309 THR A O 1
ATOM 2299 N N . ASN A 1 310 ? -24.609 23.75 2.904 1 65.5 310 ASN A N 1
ATOM 2300 C CA . ASN A 1 310 ? -25.875 23.047 3.062 1 65.5 310 ASN A CA 1
ATOM 2301 C C . ASN A 1 310 ? -26.719 23.125 1.795 1 65.5 310 ASN A C 1
ATOM 2303 O O . ASN A 1 310 ? -26.656 24.094 1.052 1 65.5 310 ASN A O 1
ATOM 2307 N N . ALA A 1 311 ? -27.312 21.984 1.442 1 56.88 311 ALA A N 1
ATOM 2308 C CA . ALA A 1 311 ? -28.156 21.906 0.259 1 56.88 311 ALA A CA 1
ATOM 2309 C C . ALA A 1 311 ? -29.219 23 0.27 1 56.88 311 ALA A C 1
ATOM 2311 O O . ALA A 1 311 ? -29.531 23.594 -0.772 1 56.88 311 ALA A O 1
ATOM 2312 N N . ASP A 1 312 ? -29.703 23.281 1.371 1 54.62 312 ASP A N 1
ATOM 2313 C CA . ASP A 1 312 ? -30.859 24.172 1.464 1 54.62 312 ASP A CA 1
ATOM 2314 C C . ASP A 1 312 ? -30.422 25.609 1.729 1 54.62 312 ASP A C 1
ATOM 2316 O O . ASP A 1 312 ? -31.047 26.562 1.226 1 54.62 312 ASP A O 1
ATOM 2320 N N . LYS A 1 313 ? -29.453 25.859 2.553 1 59.75 313 LYS A N 1
ATOM 2321 C CA . LYS A 1 313 ? -29.188 27.172 3.115 1 59.75 313 LYS A CA 1
ATOM 2322 C C . LYS A 1 313 ? -27.938 27.797 2.496 1 59.75 313 LYS A C 1
ATOM 2324 O O . LYS A 1 313 ? -27.562 28.922 2.834 1 59.75 313 LYS A O 1
ATOM 2329 N N . GLY A 1 314 ? -27.406 27.094 1.57 1 74.62 314 GLY A N 1
ATOM 2330 C CA . GLY A 1 314 ? -26.219 27.625 0.945 1 74.62 314 GLY A CA 1
ATOM 2331 C C . GLY A 1 314 ? -24.969 27.422 1.782 1 74.62 314 GLY A C 1
ATOM 2332 O O . GLY A 1 314 ? -24.875 26.469 2.561 1 74.62 314 GLY A O 1
ATOM 2333 N N . THR A 1 315 ? -23.875 28.344 1.589 1 83.75 315 THR A N 1
ATOM 2334 C CA . THR A 1 315 ? -22.609 28.234 2.287 1 83.75 315 THR A CA 1
ATOM 2335 C C . THR A 1 315 ? -22.578 29.172 3.502 1 83.75 315 THR A C 1
ATOM 2337 O O . THR A 1 315 ? -23.016 30.312 3.424 1 83.75 315 THR A O 1
ATOM 2340 N N . LEU A 1 316 ? -22.172 28.656 4.637 1 89.56 316 LEU A N 1
ATOM 2341 C CA . LEU A 1 316 ? -22.031 29.453 5.855 1 89.56 316 LEU A CA 1
ATOM 2342 C C . LEU A 1 316 ? -21.062 30.609 5.652 1 89.56 316 LEU A C 1
ATOM 2344 O O . LEU A 1 316 ? -20.078 30.469 4.906 1 89.56 316 LEU A O 1
ATOM 2348 N N . ALA A 1 317 ? -21.375 31.719 6.359 1 91.5 317 ALA A N 1
ATOM 2349 C CA . ALA A 1 317 ? -20.438 32.844 6.344 1 91.5 317 ALA A CA 1
ATOM 2350 C C . ALA A 1 317 ? -19.156 32.5 7.098 1 91.5 317 ALA A C 1
ATOM 2352 O O . ALA A 1 317 ? -19.172 31.734 8.055 1 91.5 317 ALA A O 1
ATOM 2353 N N . VAL A 1 318 ? -18.109 33.125 6.672 1 93.81 318 VAL A N 1
ATOM 2354 C CA . VAL A 1 318 ? -16.781 32.875 7.25 1 93.81 318 VAL A CA 1
ATOM 2355 C C . VAL A 1 318 ? -16.828 33.125 8.75 1 93.81 318 VAL A C 1
ATOM 2357 O O . VAL A 1 318 ? -16.312 32.344 9.539 1 93.81 318 VAL A O 1
ATOM 2360 N N . ASP A 1 319 ? -17.469 34.219 9.109 1 94.31 319 ASP A N 1
ATOM 2361 C CA . ASP A 1 319 ? -17.531 34.594 10.516 1 94.31 319 ASP A CA 1
ATOM 2362 C C . ASP A 1 319 ? -18.281 33.531 11.336 1 94.31 319 ASP A C 1
ATOM 2364 O O . ASP A 1 319 ? -17.922 33.281 12.484 1 94.31 319 ASP A O 1
ATOM 2368 N N . GLU A 1 320 ? -19.281 33.062 10.742 1 94.38 320 GLU A N 1
ATOM 2369 C CA . GLU A 1 320 ? -20.062 32.031 11.43 1 94.38 320 GLU A CA 1
ATOM 2370 C C . GLU A 1 320 ? -19.266 30.75 11.602 1 94.38 320 GLU A C 1
ATOM 2372 O O . GLU A 1 320 ? -19.297 30.125 12.664 1 94.38 320 GLU A O 1
ATOM 2377 N N . ILE A 1 321 ? -18.578 30.312 10.617 1 95.19 321 ILE A N 1
ATOM 2378 C CA . ILE A 1 321 ? -17.75 29.125 10.703 1 95.19 321 ILE A CA 1
ATOM 2379 C C . ILE A 1 321 ? -16.688 29.312 11.773 1 95.19 321 ILE A C 1
ATOM 2381 O O . ILE A 1 321 ? -16.469 28.422 12.602 1 95.19 321 ILE A O 1
ATOM 2385 N N . ALA A 1 322 ? -16.047 30.453 11.719 1 95.31 322 ALA A N 1
ATOM 2386 C CA . ALA A 1 322 ? -14.992 30.75 12.688 1 95.31 322 ALA A CA 1
ATOM 2387 C C . ALA A 1 322 ? -15.523 30.688 14.117 1 95.31 322 ALA A C 1
ATOM 2389 O O . ALA A 1 322 ? -14.867 30.156 15.008 1 95.31 322 ALA A O 1
ATOM 2390 N N . ARG A 1 323 ? -16.672 31.25 14.273 1 94.75 323 ARG A N 1
ATOM 2391 C CA . ARG A 1 323 ? -17.297 31.234 15.586 1 94.75 323 ARG A CA 1
ATOM 2392 C C . ARG A 1 323 ? -17.547 29.812 16.062 1 94.75 323 ARG A C 1
ATOM 2394 O O . ARG A 1 323 ? -17.25 29.484 17.219 1 94.75 323 ARG A O 1
ATOM 2401 N N . ARG A 1 324 ? -18.031 28.969 15.234 1 94.12 324 ARG A N 1
ATOM 2402 C CA . ARG A 1 324 ? -18.312 27.594 15.609 1 94.12 324 ARG A CA 1
ATOM 2403 C C . ARG A 1 324 ? -17.031 26.828 15.883 1 94.12 324 ARG A C 1
ATOM 2405 O O . ARG A 1 324 ? -16.984 25.969 16.781 1 94.12 324 ARG A O 1
ATOM 2412 N N . LEU A 1 325 ? -16.031 27.125 15.148 1 95.25 325 LEU A N 1
ATOM 2413 C CA . LEU A 1 325 ? -14.75 26.438 15.289 1 95.25 325 LEU A CA 1
ATOM 2414 C C . LEU A 1 325 ? -14.125 26.719 16.656 1 95.25 325 LEU A C 1
ATOM 2416 O O . LEU A 1 325 ? -13.391 25.891 17.188 1 95.25 325 LEU A O 1
ATOM 2420 N N . GLU A 1 326 ? -14.422 27.859 17.188 1 94.56 326 GLU A N 1
ATOM 2421 C CA . GLU A 1 326 ? -13.82 28.297 18.453 1 94.56 326 GLU A CA 1
ATOM 2422 C C . GLU A 1 326 ? -14.125 27.312 19.578 1 94.56 326 GLU A C 1
ATOM 2424 O O . GLU A 1 326 ? -13.352 27.188 20.516 1 94.56 326 GLU A O 1
ATOM 2429 N N . GLN A 1 327 ? -15.18 26.578 19.422 1 94.19 327 GLN A N 1
ATOM 2430 C CA . GLN A 1 327 ? -15.602 25.656 20.469 1 94.19 327 GLN A CA 1
ATOM 2431 C C . GLN A 1 327 ? -14.703 24.438 20.516 1 94.19 327 GLN A C 1
ATOM 2433 O O . GLN A 1 327 ? -14.734 23.672 21.484 1 94.19 327 GLN A O 1
ATOM 2438 N N . PHE A 1 328 ? -13.906 24.297 19.562 1 94.69 328 PHE A N 1
ATOM 2439 C CA . PHE A 1 328 ? -13.062 23.109 19.453 1 94.69 328 PHE A CA 1
ATOM 2440 C C . PHE A 1 328 ? -11.594 23.469 19.656 1 94.69 328 PHE A C 1
ATOM 2442 O O . PHE A 1 328 ? -10.711 22.922 19 1 94.69 328 PHE A O 1
ATOM 2449 N N . SER A 1 329 ? -11.258 24.344 20.547 1 90.62 329 SER A N 1
ATOM 2450 C CA . SER A 1 329 ? -9.922 24.891 20.75 1 90.62 329 SER A CA 1
ATOM 2451 C C . SER A 1 329 ? -9.117 24.062 21.734 1 90.62 329 SER A C 1
ATOM 2453 O O . SER A 1 329 ? -7.918 24.281 21.906 1 90.62 329 SER A O 1
ATOM 2455 N N . ASP A 1 330 ? -9.75 23.016 22.312 1 89.19 330 ASP A N 1
ATOM 2456 C CA . ASP A 1 330 ? -8.977 22.109 23.172 1 89.19 330 ASP A CA 1
ATOM 2457 C C . ASP A 1 330 ? -7.883 21.406 22.375 1 89.19 330 ASP A C 1
ATOM 2459 O O . ASP A 1 330 ? -8.117 20.969 21.234 1 89.19 330 ASP A O 1
ATOM 2463 N N . PRO A 1 331 ? -6.652 21.328 22.906 1 84.25 331 PRO A N 1
ATOM 2464 C CA . PRO A 1 331 ? -5.473 20.859 22.172 1 84.25 331 PRO A CA 1
ATOM 2465 C C . PRO A 1 331 ? -5.688 19.5 21.516 1 84.25 331 PRO A C 1
ATOM 2467 O O . PRO A 1 331 ? -5.145 19.234 20.438 1 84.25 331 PRO A O 1
ATOM 2470 N N . ASP A 1 332 ? -6.445 18.641 21.984 1 84.19 332 ASP A N 1
ATOM 2471 C CA . ASP A 1 332 ? -6.57 17.312 21.422 1 84.19 332 ASP A CA 1
ATOM 2472 C C . ASP A 1 332 ? -7.879 17.156 20.656 1 84.19 332 ASP A C 1
ATOM 2474 O O . ASP A 1 332 ? -8.172 16.094 20.109 1 84.19 332 ASP A O 1
ATOM 2478 N N . CYS A 1 333 ? -8.547 18.25 20.547 1 91.5 333 CYS A N 1
ATOM 2479 C CA . CYS A 1 333 ? -9.828 18.188 19.859 1 91.5 333 CYS A CA 1
ATOM 2480 C C . CYS A 1 333 ? -9.656 18.391 18.359 1 91.5 333 CYS A C 1
ATOM 2482 O O . CYS A 1 333 ? -9.07 19.375 17.922 1 91.5 333 CYS A O 1
ATOM 2484 N N . VAL A 1 334 ? -10.141 17.438 17.578 1 93.25 334 VAL A N 1
ATOM 2485 C CA . VAL A 1 334 ? -10.047 17.516 16.125 1 93.25 334 VAL A CA 1
ATOM 2486 C C . VAL A 1 334 ? -11.391 17.938 15.531 1 93.25 334 VAL A C 1
ATOM 2488 O O . VAL A 1 334 ? -12.438 17.391 15.906 1 93.25 334 VAL A O 1
ATOM 2491 N N . CYS A 1 335 ? -11.398 18.922 14.688 1 96.19 335 CYS A N 1
ATOM 2492 C CA . CYS A 1 335 ? -12.578 19.359 13.945 1 96.19 335 CYS A CA 1
ATOM 2493 C C . CYS A 1 335 ? -12.289 19.422 12.445 1 96.19 335 CYS A C 1
ATOM 2495 O O . CYS A 1 335 ? -11.289 19.984 12.023 1 96.19 335 CYS A O 1
ATOM 2497 N N . VAL A 1 336 ? -13.172 18.812 11.672 1 95.56 336 VAL A N 1
ATOM 2498 C CA . VAL A 1 336 ? -13.023 18.766 10.219 1 95.56 336 VAL A CA 1
ATOM 2499 C C . VAL A 1 336 ? -14.109 19.625 9.562 1 95.56 336 VAL A C 1
ATOM 2501 O O . VAL A 1 336 ? -15.281 19.547 9.945 1 95.56 336 VAL A O 1
ATOM 2504 N N . LEU A 1 337 ? -13.703 20.469 8.664 1 94.75 337 LEU A N 1
ATOM 2505 C CA . LEU A 1 337 ? -14.641 21.219 7.832 1 94.75 337 LEU A CA 1
ATOM 2506 C C . LEU A 1 337 ? -14.766 20.594 6.449 1 94.75 337 LEU A C 1
ATOM 2508 O O . LEU A 1 337 ? -13.766 20.203 5.844 1 94.75 337 LEU A O 1
ATOM 2512 N N . THR A 1 338 ? -15.953 20.406 5.973 1 92.75 338 THR A N 1
ATOM 2513 C CA . THR A 1 338 ? -16.172 19.844 4.641 1 92.75 338 THR A CA 1
ATOM 2514 C C . THR A 1 338 ? -17.094 20.734 3.824 1 92.75 338 THR A C 1
ATOM 2516 O O . THR A 1 338 ? -17.922 21.453 4.387 1 92.75 338 THR A O 1
ATOM 2519 N N . LYS A 1 339 ? -16.938 20.688 2.512 1 88.12 339 LYS A N 1
ATOM 2520 C CA . LYS A 1 339 ? -17.828 21.375 1.58 1 88.12 339 LYS A CA 1
ATOM 2521 C C . LYS A 1 339 ? -18.922 20.438 1.06 1 88.12 339 LYS A C 1
ATOM 2523 O O . LYS A 1 339 ? -19.688 20.812 0.173 1 88.12 339 LYS A O 1
ATOM 2528 N N . THR A 1 340 ? -19 19.266 1.608 1 83 340 THR A N 1
ATOM 2529 C CA . THR A 1 340 ? -19.891 18.234 1.113 1 83 340 THR A CA 1
ATOM 2530 C C . THR A 1 340 ? -21.156 18.141 1.969 1 83 340 THR A C 1
ATOM 2532 O O . THR A 1 340 ? -21.094 17.703 3.117 1 83 340 THR A O 1
ATOM 2535 N N . PRO A 1 341 ? -22.281 18.453 1.407 1 77.56 341 PRO A N 1
ATOM 2536 C CA . PRO A 1 341 ? -23.5 18.453 2.217 1 77.56 341 PRO A CA 1
ATOM 2537 C C . PRO A 1 341 ? -24.031 17.047 2.479 1 77.56 341 PRO A C 1
ATOM 2539 O O . PRO A 1 341 ? -24.5 16.75 3.578 1 77.56 341 PRO A O 1
ATOM 2542 N N . LEU A 1 342 ? -23.844 16.141 1.536 1 81.88 342 LEU A N 1
ATOM 2543 C CA . LEU A 1 342 ? -24.406 14.797 1.667 1 81.88 342 LEU A CA 1
ATOM 2544 C C . LEU A 1 342 ? -23.375 13.844 2.279 1 81.88 342 LEU A C 1
ATOM 2546 O O . LEU A 1 342 ? -22.188 13.945 2 1 81.88 342 LEU A O 1
ATOM 2550 N N . PHE A 1 343 ? -23.859 12.945 3.074 1 85.12 343 PHE A N 1
ATOM 2551 C CA . PHE A 1 343 ? -22.984 11.992 3.74 1 85.12 343 PHE A CA 1
ATOM 2552 C C . PHE A 1 343 ? -22.219 11.156 2.719 1 85.12 343 PHE A C 1
ATOM 2554 O O . PHE A 1 343 ? -21.047 10.844 2.92 1 85.12 343 PHE A O 1
ATOM 2561 N N . VAL A 1 344 ? -22.859 10.805 1.654 1 83.38 344 VAL A N 1
ATOM 2562 C CA . VAL A 1 344 ? -22.188 10 0.644 1 83.38 344 VAL A CA 1
ATOM 2563 C C . VAL A 1 344 ? -20.969 10.734 0.114 1 83.38 344 VAL A C 1
ATOM 2565 O O . VAL A 1 344 ? -19.922 10.125 -0.128 1 83.38 344 VAL A O 1
ATOM 2568 N N . ASP A 1 345 ? -21.109 11.984 -0.023 1 84.62 345 ASP A N 1
ATOM 2569 C CA . ASP A 1 345 ? -19.984 12.781 -0.485 1 84.62 345 ASP A CA 1
ATOM 2570 C C . ASP A 1 345 ? -18.906 12.898 0.595 1 84.62 345 ASP A C 1
ATOM 2572 O O . ASP A 1 345 ? -17.719 12.898 0.292 1 84.62 345 ASP A O 1
ATOM 2576 N N . LYS A 1 346 ? -19.406 12.977 1.825 1 88.69 346 LYS A N 1
ATOM 2577 C CA . LYS A 1 346 ? -18.453 13.016 2.93 1 88.69 346 LYS A CA 1
ATOM 2578 C C . LYS A 1 346 ? -17.578 11.766 2.953 1 88.69 346 LYS A C 1
ATOM 2580 O O . LYS A 1 346 ? -16.391 11.844 3.254 1 88.69 346 LYS A O 1
ATOM 2585 N N . THR A 1 347 ? -18.203 10.672 2.631 1 88.81 347 THR A N 1
ATOM 2586 C CA . THR A 1 347 ? -17.453 9.422 2.65 1 88.81 347 THR A CA 1
ATOM 2587 C C . THR A 1 347 ? -16.375 9.422 1.574 1 88.81 347 THR A C 1
ATOM 2589 O O . THR A 1 347 ? -15.336 8.781 1.733 1 88.81 347 THR A O 1
ATOM 2592 N N . GLY A 1 348 ? -16.531 10.141 0.532 1 84.38 348 GLY A N 1
ATOM 2593 C CA . GLY A 1 348 ? -15.547 10.242 -0.524 1 84.38 348 GLY A CA 1
ATOM 2594 C C . GLY A 1 348 ? -14.312 11.023 -0.11 1 84.38 348 GLY A C 1
ATOM 2595 O O . GLY A 1 348 ? -13.195 10.703 -0.537 1 84.38 348 GLY A O 1
ATOM 2596 N N . VAL A 1 349 ? -14.562 11.953 0.724 1 85.69 349 VAL A N 1
ATOM 2597 C CA . VAL A 1 349 ? -13.469 12.82 1.139 1 85.69 349 VAL A CA 1
ATOM 2598 C C . VAL A 1 349 ? -12.797 12.25 2.387 1 85.69 349 VAL A C 1
ATOM 2600 O O . VAL A 1 349 ? -11.641 12.562 2.682 1 85.69 349 VAL A O 1
ATOM 2603 N N . LEU A 1 350 ? -13.555 11.406 3.064 1 89.56 350 LEU A N 1
ATOM 2604 C CA . LEU A 1 350 ? -13.055 10.797 4.293 1 89.56 350 LEU A CA 1
ATOM 2605 C C . LEU A 1 350 ? -13.195 9.281 4.242 1 89.56 350 LEU A C 1
ATOM 2607 O O . LEU A 1 350 ? -13.93 8.695 5.047 1 89.56 350 LEU A O 1
ATOM 2611 N N . PRO 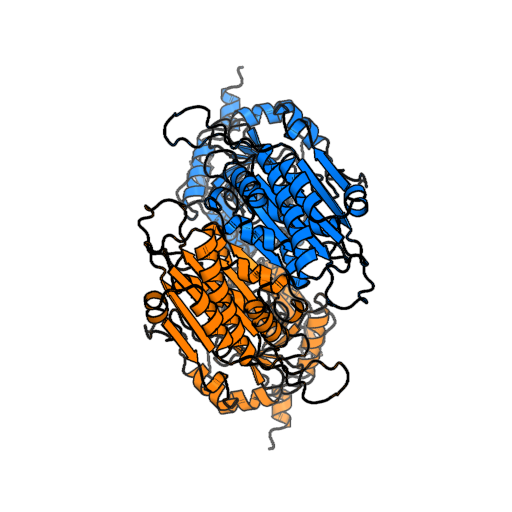A 1 351 ? -12.484 8.742 3.354 1 86.94 351 PRO A N 1
ATOM 2612 C CA . PRO A 1 351 ? -12.617 7.289 3.256 1 86.94 351 PRO A CA 1
ATOM 2613 C C . PRO A 1 351 ? -12.133 6.566 4.508 1 86.94 351 PRO A C 1
ATOM 2615 O O . PRO A 1 351 ? -11.234 7.055 5.203 1 86.94 351 PRO A O 1
ATOM 2618 N N . GLY A 1 352 ? -12.766 5.418 4.781 1 86.12 352 GLY A N 1
ATOM 2619 C CA . GLY A 1 352 ? -12.367 4.594 5.91 1 86.12 352 GLY A CA 1
ATOM 2620 C C . GLY A 1 352 ? -12.859 5.125 7.242 1 86.12 352 GLY A C 1
ATOM 2621 O O . GLY A 1 352 ? -12.352 4.738 8.297 1 86.12 352 GLY A O 1
ATOM 2622 N N . THR A 1 353 ? -13.812 5.965 7.227 1 92.31 353 THR A N 1
ATOM 2623 C CA . THR A 1 353 ? -14.281 6.641 8.43 1 92.31 353 THR A CA 1
ATOM 2624 C C . THR A 1 353 ? -15.625 6.074 8.883 1 92.31 353 THR A C 1
ATOM 2626 O O . THR A 1 353 ? -16.453 5.707 8.055 1 92.31 353 THR A O 1
ATOM 2629 N N . THR A 1 354 ? -15.781 6.047 10.148 1 93.75 354 THR A N 1
ATOM 2630 C CA . THR A 1 354 ? -17.078 5.777 10.75 1 93.75 354 THR A CA 1
ATOM 2631 C C . THR A 1 354 ? -17.781 7.078 11.117 1 93.75 354 THR A C 1
ATOM 2633 O O . THR A 1 354 ? -17.266 7.883 11.883 1 93.75 354 THR A O 1
ATOM 2636 N N . PHE A 1 355 ? -18.938 7.219 10.586 1 94.94 355 PHE A N 1
ATOM 2637 C CA . PHE A 1 355 ? -19.719 8.414 10.883 1 94.94 355 PHE A CA 1
ATOM 2638 C C . PHE A 1 355 ? -20.734 8.141 11.984 1 94.94 355 PHE A C 1
ATOM 2640 O O . PHE A 1 355 ? -21.438 7.129 11.945 1 94.94 355 PHE A O 1
ATOM 2647 N N . VAL A 1 356 ? -20.766 9.062 12.93 1 93 356 VAL A N 1
ATOM 2648 C CA . VAL A 1 356 ? -21.734 8.984 14.031 1 93 356 VAL A CA 1
ATOM 2649 C C . VAL A 1 356 ? -22.953 9.828 13.711 1 93 356 VAL A C 1
ATOM 2651 O O . VAL A 1 356 ? -22.844 11.031 13.484 1 93 356 VAL A O 1
ATOM 2654 N N . VAL A 1 357 ? -24.062 9.156 13.727 1 87.5 357 VAL A N 1
ATOM 2655 C CA . VAL A 1 357 ? -25.281 9.883 13.367 1 87.5 357 VAL A CA 1
ATOM 2656 C C . VAL A 1 357 ? -26.406 9.523 14.336 1 87.5 357 VAL A C 1
ATOM 2658 O O . VAL A 1 357 ? -26.359 8.484 14.992 1 87.5 357 VAL A O 1
ATOM 2661 N N . GLY A 1 358 ? -27.312 10.508 14.484 1 81.69 358 GLY A N 1
ATOM 2662 C CA . GLY A 1 358 ? -28.531 10.211 15.219 1 81.69 358 GLY A CA 1
ATOM 2663 C C . GLY A 1 358 ? -29.516 9.391 14.422 1 81.69 358 GLY A C 1
ATOM 2664 O O . GLY A 1 358 ? -29.359 9.219 13.219 1 81.69 358 GLY A O 1
ATOM 2665 N N . VAL A 1 359 ? -30.516 8.93 15.078 1 78.38 359 VAL A N 1
ATOM 2666 C CA . VAL A 1 359 ? -31.531 8.07 14.477 1 78.38 359 VAL A CA 1
ATOM 2667 C C . VAL A 1 359 ? -32.25 8.812 13.336 1 78.38 359 VAL A C 1
ATOM 2669 O O . VAL A 1 359 ? -32.5 8.234 12.281 1 78.38 359 VAL A O 1
ATOM 2672 N N . ASP A 1 360 ? -32.531 10.102 13.523 1 74.5 360 ASP A N 1
ATOM 2673 C CA . ASP A 1 360 ? -33.25 10.875 12.508 1 74.5 360 ASP A CA 1
ATOM 2674 C C . ASP A 1 360 ? -32.438 10.961 11.219 1 74.5 360 ASP A C 1
ATOM 2676 O O . ASP A 1 360 ? -32.969 10.82 10.125 1 74.5 360 ASP A O 1
ATOM 2680 N N . THR A 1 361 ? -31.203 11.203 11.414 1 80.69 361 THR A N 1
ATOM 2681 C CA . THR A 1 361 ? -30.328 11.273 10.25 1 80.69 361 THR A CA 1
ATOM 2682 C C . THR A 1 361 ? -30.203 9.914 9.578 1 80.69 361 THR A C 1
ATOM 2684 O O . THR A 1 361 ? -30.219 9.82 8.352 1 80.69 361 THR A O 1
ATOM 2687 N N . ALA A 1 362 ? -30.078 8.867 10.312 1 85.25 362 ALA A N 1
ATOM 2688 C CA . ALA A 1 362 ? -29.969 7.512 9.789 1 85.25 362 ALA A CA 1
ATOM 2689 C C . ALA A 1 362 ? -31.188 7.137 8.953 1 85.25 362 ALA A C 1
ATOM 2691 O O . ALA A 1 362 ? -31.062 6.543 7.883 1 85.25 362 ALA A O 1
ATOM 2692 N N . ILE A 1 363 ? -32.281 7.551 9.453 1 79.38 363 ILE A N 1
ATOM 2693 C CA . ILE A 1 363 ? -33.531 7.266 8.742 1 79.38 363 ILE A CA 1
ATOM 2694 C C . ILE A 1 363 ? -33.531 7.992 7.398 1 79.38 363 ILE A C 1
ATOM 2696 O O . ILE A 1 363 ? -33.906 7.422 6.379 1 79.38 363 ILE A O 1
ATOM 2700 N N . ARG A 1 364 ? -33.062 9.18 7.441 1 81.12 364 ARG A N 1
ATOM 2701 C CA . ARG A 1 364 ? -33 9.969 6.211 1 81.12 364 ARG A CA 1
ATOM 2702 C C . ARG A 1 364 ? -32.031 9.352 5.207 1 81.12 364 ARG A C 1
ATOM 2704 O O . ARG A 1 364 ? -32.281 9.367 4.004 1 81.12 364 ARG A O 1
ATOM 2711 N N . LEU A 1 365 ? -30.984 8.805 5.691 1 84.62 365 LEU A N 1
ATOM 2712 C CA . LEU A 1 365 ? -29.969 8.18 4.84 1 84.62 365 LEU A CA 1
ATOM 2713 C C . LEU A 1 365 ? -30.531 6.941 4.152 1 84.62 365 LEU A C 1
ATOM 2715 O O . LEU A 1 365 ? -30.078 6.562 3.07 1 84.62 365 LEU A O 1
ATOM 2719 N N . LEU A 1 366 ? -31.547 6.43 4.754 1 84.69 366 LEU A N 1
ATOM 2720 C CA . LEU A 1 366 ? -32.125 5.188 4.246 1 84.69 366 LEU A CA 1
ATOM 2721 C C . LEU A 1 366 ? -33.438 5.445 3.551 1 84.69 366 LEU A C 1
ATOM 2723 O O . LEU A 1 366 ? -34.156 4.504 3.195 1 84.69 366 LEU A O 1
ATOM 2727 N N . ASP A 1 367 ? -33.75 6.668 3.35 1 80.44 367 ASP A N 1
ATOM 2728 C CA . ASP A 1 367 ? -35.031 7.043 2.742 1 80.44 367 ASP A CA 1
ATOM 2729 C C . ASP A 1 367 ? -34.844 7.43 1.276 1 80.44 367 ASP A C 1
ATOM 2731 O O . ASP A 1 367 ? -34.156 8.422 0.97 1 80.44 367 ASP A O 1
ATOM 2735 N N . PRO A 1 368 ? -35.438 6.672 0.456 1 82.06 368 PRO A N 1
ATOM 2736 C CA . PRO A 1 368 ? -35.344 6.98 -0.972 1 82.06 368 PRO A CA 1
ATOM 2737 C C . PRO A 1 368 ? -35.812 8.398 -1.307 1 82.06 368 PRO A C 1
ATOM 2739 O O . PRO A 1 368 ? -35.375 8.969 -2.314 1 82.06 368 PRO A O 1
ATOM 2742 N N . LYS A 1 369 ? -36.688 8.938 -0.524 1 78.44 369 LYS A N 1
ATOM 2743 C CA . LYS A 1 369 ? -37.188 10.297 -0.767 1 78.44 369 LYS A CA 1
ATOM 2744 C C . LYS A 1 369 ? -36.031 11.297 -0.753 1 78.44 369 LYS A C 1
ATOM 2746 O O . LYS A 1 369 ? -36 12.227 -1.565 1 78.44 369 LYS A O 1
ATOM 2751 N N . TYR A 1 370 ? -35.125 11.055 0.105 1 76.31 370 TYR A N 1
ATOM 2752 C CA . TYR A 1 370 ? -34.031 11.992 0.245 1 76.31 370 TYR A CA 1
ATOM 2753 C C . TYR A 1 370 ? -32.938 11.711 -0.788 1 76.31 370 TYR A C 1
ATOM 2755 O O . TYR A 1 370 ? -32.188 12.609 -1.179 1 76.31 370 TYR A O 1
ATOM 2763 N N . ALA A 1 371 ? -32.906 10.445 -1.181 1 75.75 371 ALA A N 1
ATOM 2764 C CA . ALA A 1 371 ? -31.891 10.086 -2.184 1 75.75 371 ALA A CA 1
ATOM 2765 C C . ALA A 1 371 ? -32.375 10.414 -3.59 1 75.75 371 ALA A C 1
ATOM 2767 O O . ALA A 1 371 ? -31.578 10.523 -4.523 1 75.75 371 ALA A O 1
ATOM 2768 N N . GLY A 1 372 ? -33.719 10.664 -3.752 1 76.75 372 GLY A N 1
ATOM 2769 C CA . GLY A 1 372 ? -34.312 10.93 -5.047 1 76.75 372 GLY A CA 1
ATOM 2770 C C . GLY A 1 372 ? -35.031 9.727 -5.625 1 76.75 372 GLY A C 1
ATOM 2771 O O . GLY A 1 372 ? -36.094 9.867 -6.242 1 76.75 372 GLY A O 1
ATOM 2772 N N . SER A 1 373 ? -34.438 8.555 -5.543 1 80.62 373 SER A N 1
ATOM 2773 C CA . SER A 1 373 ? -35 7.293 -6.008 1 80.62 373 SER A CA 1
ATOM 2774 C C . SER A 1 373 ? -34.406 6.105 -5.254 1 80.62 373 SER A C 1
ATOM 2776 O O . SER A 1 373 ? -33.438 6.258 -4.5 1 80.62 373 SER A O 1
ATOM 2778 N N . GLN A 1 374 ? -35.125 5.082 -5.418 1 78.06 374 GLN A N 1
ATOM 2779 C CA . GLN A 1 374 ? -34.594 3.859 -4.82 1 78.06 374 GLN A CA 1
ATOM 2780 C C . GLN A 1 374 ? -33.219 3.498 -5.395 1 78.06 374 GLN A C 1
ATOM 2782 O O . GLN A 1 374 ? -32.344 3.023 -4.672 1 78.06 374 GLN A O 1
ATOM 2787 N N . GLU A 1 375 ? -33.125 3.748 -6.625 1 75.62 375 GLU A N 1
ATOM 2788 C CA . GLU A 1 375 ? -31.844 3.477 -7.289 1 75.62 375 GLU A CA 1
ATOM 2789 C C . GLU A 1 375 ? -30.734 4.387 -6.758 1 75.62 375 GLU A C 1
ATOM 2791 O O . GLU A 1 375 ? -29.625 3.934 -6.52 1 75.62 375 GLU A O 1
ATOM 2796 N N . ALA A 1 376 ? -31.078 5.531 -6.582 1 79.62 376 ALA A N 1
ATOM 2797 C CA . ALA A 1 376 ? -30.109 6.504 -6.074 1 79.62 376 ALA A CA 1
ATOM 2798 C C . ALA A 1 376 ? -29.688 6.164 -4.648 1 79.62 376 ALA A C 1
ATOM 2800 O O . ALA A 1 376 ? -28.531 6.348 -4.277 1 79.62 376 ALA A O 1
ATOM 2801 N N . LEU A 1 377 ? -30.656 5.711 -3.922 1 82.81 377 LEU A N 1
ATOM 2802 C CA . LEU A 1 377 ? -30.344 5.293 -2.557 1 82.81 377 LEU A CA 1
ATOM 2803 C C . LEU A 1 377 ? -29.375 4.129 -2.553 1 82.81 377 LEU A C 1
ATOM 2805 O O . LEU A 1 377 ? -28.375 4.152 -1.83 1 82.81 377 LEU A O 1
ATOM 2809 N N . SER A 1 378 ? -29.625 3.23 -3.375 1 75.56 378 SER A N 1
ATOM 2810 C CA . SER A 1 378 ? -28.75 2.066 -3.469 1 75.56 378 SER A CA 1
ATOM 2811 C C . SER A 1 378 ? -27.344 2.469 -3.889 1 75.56 378 SER A C 1
ATOM 2813 O O . SER A 1 378 ? -26.359 1.989 -3.32 1 75.56 378 SER A O 1
ATOM 2815 N N . ASP A 1 379 ? -27.281 3.32 -4.793 1 76.94 379 ASP A N 1
ATOM 2816 C CA . ASP A 1 379 ? -25.984 3.818 -5.266 1 76.94 379 ASP A CA 1
ATOM 2817 C C . ASP A 1 379 ? -25.234 4.535 -4.152 1 76.94 379 ASP A C 1
ATOM 2819 O O . ASP A 1 379 ? -24.016 4.375 -4.02 1 76.94 379 ASP A O 1
ATOM 2823 N N . SER A 1 380 ? -25.953 5.25 -3.471 1 82.88 380 SER A N 1
ATOM 2824 C CA . SER A 1 380 ? -25.344 6.008 -2.385 1 82.88 380 SER A CA 1
ATOM 2825 C C . SER A 1 380 ? -24.766 5.082 -1.321 1 82.88 380 SER A C 1
ATOM 2827 O O . SER A 1 380 ? -23.641 5.293 -0.854 1 82.88 380 SER A O 1
ATOM 2829 N N . LEU A 1 381 ? -25.484 4.145 -0.956 1 81.38 381 LEU A N 1
ATOM 2830 C CA . LEU A 1 381 ? -25.031 3.203 0.065 1 81.38 381 LEU A CA 1
ATOM 2831 C C . LEU A 1 381 ? -23.844 2.393 -0.432 1 81.38 381 LEU A C 1
ATOM 2833 O O . LEU A 1 381 ? -22.938 2.08 0.341 1 81.38 381 LEU A O 1
ATOM 2837 N N . GLU A 1 382 ? -23.859 2.186 -1.683 1 75.75 382 GLU A N 1
ATOM 2838 C CA . GLU A 1 382 ? -22.734 1.474 -2.289 1 75.75 382 GLU A CA 1
ATOM 2839 C C . GLU A 1 382 ? -21.469 2.312 -2.248 1 75.75 382 GLU A C 1
ATOM 2841 O O . GLU A 1 382 ? -20.375 1.794 -1.972 1 75.75 382 GLU A O 1
ATOM 2846 N N . ARG A 1 383 ? -21.641 3.447 -2.518 1 82.12 383 ARG A N 1
ATOM 2847 C CA . ARG A 1 383 ? -20.5 4.355 -2.48 1 82.12 383 ARG A CA 1
ATOM 2848 C C . ARG A 1 383 ? -19.922 4.461 -1.071 1 82.12 383 ARG A C 1
ATOM 2850 O O . ARG A 1 383 ? -18.703 4.543 -0.894 1 82.12 383 ARG A O 1
ATOM 2857 N N . VAL A 1 384 ? -20.797 4.438 -0.104 1 86.38 384 VAL A N 1
ATOM 2858 C CA . VAL A 1 384 ? -20.359 4.461 1.285 1 86.38 384 VAL A CA 1
ATOM 2859 C C . VAL A 1 384 ? -19.5 3.234 1.576 1 86.38 384 VAL A C 1
ATOM 2861 O O . VAL A 1 384 ? -18.438 3.344 2.182 1 86.38 384 VAL A O 1
ATOM 2864 N N . ARG A 1 385 ? -19.906 2.197 1.063 1 79.12 385 ARG A N 1
ATOM 2865 C CA . ARG A 1 385 ? -19.188 0.943 1.259 1 79.12 385 ARG A CA 1
ATOM 2866 C C . ARG A 1 385 ? -17.859 0.954 0.511 1 79.12 385 ARG A C 1
ATOM 2868 O O . ARG A 1 385 ? -16.828 0.543 1.055 1 79.12 385 ARG A O 1
ATOM 2875 N N . ASP A 1 386 ? -17.938 1.418 -0.703 1 74.31 386 ASP A N 1
ATOM 2876 C CA . ASP A 1 386 ? -16.734 1.473 -1.534 1 74.31 386 ASP A CA 1
ATOM 2877 C C . ASP A 1 386 ? -15.664 2.34 -0.887 1 74.31 386 ASP A C 1
ATOM 2879 O O . ASP A 1 386 ? -14.469 2.09 -1.066 1 74.31 386 ASP A O 1
ATOM 2883 N N . ASN A 1 387 ? -16.109 3.242 -0.21 1 83.06 387 ASN A N 1
ATOM 2884 C CA . ASN A 1 387 ? -15.188 4.145 0.474 1 83.06 387 ASN A CA 1
ATOM 2885 C C . ASN A 1 387 ? -14.805 3.609 1.851 1 83.06 387 ASN A C 1
ATOM 2887 O O . ASN A 1 387 ? -14.148 4.305 2.627 1 83.06 387 ASN A O 1
ATOM 2891 N N . SER A 1 388 ? -15.25 2.391 2.158 1 82.38 388 SER A N 1
ATOM 2892 C CA . SER A 1 388 ? -14.953 1.703 3.412 1 82.38 388 SER A CA 1
ATOM 2893 C C . SER A 1 388 ? -15.438 2.514 4.613 1 82.38 388 SER A C 1
ATOM 2895 O O . SER A 1 388 ? -14.734 2.615 5.621 1 82.38 388 SER A O 1
ATOM 2897 N N . CYS A 1 389 ? -16.531 3.133 4.453 1 90.56 389 CYS A N 1
ATOM 2898 C CA . CYS A 1 389 ? -17.141 3.904 5.539 1 90.56 389 CYS A CA 1
ATOM 2899 C C . CYS A 1 389 ? -18.359 3.186 6.109 1 90.56 389 CYS A C 1
ATOM 2901 O O . CYS A 1 389 ? -18.875 2.262 5.488 1 90.56 389 CYS A O 1
ATOM 2903 N N . ASP A 1 390 ? -18.688 3.506 7.312 1 89.69 390 ASP A N 1
ATOM 2904 C CA . ASP A 1 390 ? -19.875 2.973 7.969 1 89.69 390 ASP A CA 1
ATOM 2905 C C . ASP A 1 390 ? -20.453 3.977 8.969 1 89.69 390 ASP A C 1
ATOM 2907 O O . ASP A 1 390 ? -19.953 5.102 9.078 1 89.69 390 ASP A O 1
ATOM 2911 N N . PHE A 1 391 ? -21.625 3.557 9.57 1 91.69 391 PHE A N 1
ATOM 2912 C CA . PHE A 1 391 ? -22.328 4.473 10.461 1 91.69 391 PHE A CA 1
ATOM 2913 C C . PHE A 1 391 ? -22.547 3.83 11.828 1 91.69 391 PHE A C 1
ATOM 2915 O O . PHE A 1 391 ? -22.859 2.641 11.914 1 91.69 391 PHE A O 1
ATOM 2922 N N . VAL A 1 392 ? -22.328 4.594 12.812 1 90.25 392 VAL A N 1
ATOM 2923 C CA . VAL A 1 392 ? -22.797 4.27 14.156 1 90.25 392 VAL A CA 1
ATOM 2924 C C . VAL A 1 392 ? -24 5.137 14.5 1 90.25 392 VAL A C 1
ATOM 2926 O O . VAL A 1 392 ? -23.953 6.363 14.367 1 90.25 392 VAL A O 1
ATOM 2929 N N . VAL A 1 393 ? -25.062 4.512 14.938 1 88.19 393 VAL A N 1
ATOM 2930 C CA . VAL A 1 393 ? -26.312 5.223 15.117 1 88.19 393 VAL A CA 1
ATOM 2931 C C . VAL A 1 393 ? -26.656 5.312 16.609 1 88.19 393 VAL A C 1
ATOM 2933 O O . VAL A 1 393 ? -26.766 4.289 17.281 1 88.19 393 VAL A O 1
ATOM 2936 N N . ALA A 1 394 ? -26.781 6.516 16.984 1 84.69 394 ALA A N 1
ATOM 2937 C CA . ALA A 1 394 ? -27.188 6.758 18.359 1 84.69 394 ALA A CA 1
ATOM 2938 C C . ALA A 1 394 ? -28.719 6.859 18.469 1 84.69 394 ALA A C 1
ATOM 2940 O O . ALA A 1 394 ? -29.359 7.434 17.594 1 84.69 394 ALA A O 1
ATOM 2941 N N . GLY A 1 395 ? -29.266 6.188 19.531 1 75.75 395 GLY A N 1
ATOM 2942 C CA . GLY A 1 395 ? -30.703 6.285 19.812 1 75.75 395 GLY A CA 1
ATOM 2943 C C . GLY A 1 395 ? -31.109 7.613 20.406 1 75.75 395 GLY A C 1
ATOM 2944 O O . GLY A 1 395 ? -30.266 8.5 20.594 1 75.75 395 GLY A O 1
ATOM 2945 N N . ARG A 1 396 ? -32.406 7.957 20.328 1 65 396 ARG A N 1
ATOM 2946 C CA . ARG A 1 396 ? -32.875 9.18 20.969 1 65 396 ARG A CA 1
ATOM 2947 C C . ARG A 1 396 ? -34.062 8.906 21.875 1 65 396 ARG A C 1
ATOM 2949 O O . ARG A 1 396 ? -34.75 7.902 21.719 1 65 396 ARG A O 1
ATOM 2956 N N . LEU A 1 397 ? -34.094 9.695 22.953 1 55.81 397 LEU A N 1
ATOM 2957 C CA . LEU A 1 397 ? -35.312 9.758 23.734 1 55.81 397 LEU A CA 1
ATOM 2958 C C . LEU A 1 397 ? -36.375 10.594 23.031 1 55.81 397 LEU A C 1
ATOM 2960 O O . LEU A 1 397 ? -36.094 11.727 22.625 1 55.81 397 LEU A O 1
ATOM 2964 N N . ASP A 1 398 ? -37.438 9.945 22.531 1 53.19 398 ASP A N 1
ATOM 2965 C CA . ASP A 1 398 ? -38.594 10.727 22.047 1 53.19 398 ASP A CA 1
ATOM 2966 C C . ASP A 1 398 ? -39.219 11.531 23.172 1 53.19 398 ASP A C 1
ATOM 2968 O O . ASP A 1 398 ? -39.812 10.969 24.078 1 53.19 398 ASP A O 1
ATOM 2972 N N . ARG A 1 399 ? -38.938 12.82 23.203 1 50.81 399 ARG A N 1
ATOM 2973 C CA . ARG A 1 399 ? -39.406 13.664 24.297 1 50.81 399 ARG A CA 1
ATOM 2974 C C . ARG A 1 399 ? -40.938 13.672 24.344 1 50.81 399 ARG A C 1
ATOM 2976 O O . ARG A 1 399 ? -41.531 13.875 25.391 1 50.81 399 ARG A O 1
ATOM 2983 N N . SER A 1 400 ? -41.531 13.734 23.219 1 52.59 400 SER A N 1
ATOM 2984 C CA . SER A 1 400 ? -43 13.789 23.25 1 52.59 400 SER A CA 1
ATOM 2985 C C . SER A 1 400 ? -43.562 12.562 23.938 1 52.59 400 SER A C 1
ATOM 2987 O O . SER A 1 400 ? -44.562 12.664 24.656 1 52.59 400 SER A O 1
ATOM 2989 N N . THR A 1 401 ? -42.875 11.508 23.859 1 50.41 401 THR A N 1
ATOM 2990 C CA . THR A 1 401 ? -43.406 10.281 24.422 1 50.41 401 THR A CA 1
ATOM 2991 C C . THR A 1 401 ? -42.531 9.758 25.547 1 50.41 401 THR A C 1
ATOM 2993 O O . THR A 1 401 ? -42.875 8.797 26.219 1 50.41 401 THR A O 1
ATOM 2996 N N . ALA A 1 402 ? -41.5 10.523 25.844 1 49.97 402 ALA A N 1
ATOM 2997 C CA . ALA A 1 402 ? -40.562 10.102 26.844 1 49.97 402 ALA A CA 1
ATOM 2998 C C . ALA A 1 402 ? -40.094 8.672 26.594 1 49.97 402 ALA A C 1
ATOM 3000 O O . ALA A 1 402 ? -39.906 7.902 27.547 1 49.97 402 ALA A O 1
ATOM 3001 N N . THR A 1 403 ? -40.25 8.297 25.359 1 49.91 403 THR A N 1
ATOM 3002 C CA . THR A 1 403 ? -39.875 6.926 25.016 1 49.91 403 THR A CA 1
ATOM 3003 C C . THR A 1 403 ? -38.562 6.898 24.234 1 49.91 403 THR A C 1
ATOM 3005 O O . THR A 1 403 ? -38.281 7.805 23.453 1 49.91 403 THR A O 1
ATOM 3008 N N . PHE A 1 404 ? -37.75 5.957 24.578 1 55.66 404 PHE A N 1
ATOM 3009 C CA . PHE A 1 404 ? -36.5 5.703 23.875 1 55.66 404 PHE A CA 1
ATOM 3010 C C . PHE A 1 404 ? -36.781 5.09 22.5 1 55.66 404 PHE A C 1
ATOM 3012 O O . PHE A 1 404 ? -37.469 4.074 22.406 1 55.66 404 PHE A O 1
ATOM 3019 N N . VAL A 1 405 ? -36.562 5.902 21.516 1 59.22 405 VAL A N 1
ATOM 3020 C CA . VAL A 1 405 ? -36.656 5.344 20.172 1 59.22 405 VAL A CA 1
ATOM 3021 C C . VAL A 1 405 ? -35.344 4.609 19.844 1 59.22 405 VAL A C 1
ATOM 3023 O O . VAL A 1 405 ? -34.312 5.234 19.578 1 59.22 405 VAL A O 1
ATOM 3026 N N . PRO A 1 406 ? -35.438 3.299 20.078 1 59.34 406 PRO A N 1
ATOM 3027 C CA . PRO A 1 406 ? -34.25 2.512 19.75 1 59.34 406 PRO A CA 1
ATOM 3028 C C . PRO A 1 406 ? -33.938 2.52 18.25 1 59.34 406 PRO A C 1
ATOM 3030 O O . PRO A 1 406 ? -34.844 2.742 17.438 1 59.34 406 PRO A O 1
ATOM 3033 N N . PRO A 1 407 ? -32.656 2.479 17.922 1 64.38 407 PRO A N 1
ATOM 3034 C CA . PRO A 1 407 ? -32.281 2.453 16.5 1 64.38 407 PRO A CA 1
ATOM 3035 C C . PRO A 1 407 ? -32.812 1.217 15.773 1 64.38 407 PRO A C 1
ATOM 3037 O O . PRO A 1 407 ? -32.5 1.005 14.602 1 64.38 407 PRO A O 1
ATOM 3040 N N . HIS A 1 408 ? -33.781 0.528 16.391 1 61.72 408 HIS A N 1
ATOM 3041 C CA . HIS A 1 408 ? -34.188 -0.741 15.82 1 61.72 408 HIS A CA 1
ATOM 3042 C C . HIS A 1 408 ? -34.844 -0.535 14.453 1 61.72 408 HIS A C 1
ATOM 3044 O O . HIS A 1 408 ? -34.625 -1.329 13.531 1 61.72 408 HIS A O 1
ATOM 3050 N N . ASP A 1 409 ? -35.594 0.544 14.391 1 66.5 409 ASP A N 1
ATOM 3051 C CA . ASP A 1 409 ? -36.25 0.78 13.109 1 66.5 409 ASP A CA 1
ATOM 3052 C C . ASP A 1 409 ? -35.219 1.056 12.008 1 66.5 409 ASP A C 1
ATOM 3054 O O . ASP A 1 409 ? -35.375 0.585 10.875 1 66.5 409 ASP A O 1
ATOM 3058 N N . VAL A 1 410 ? -34.188 1.693 12.391 1 74.62 410 VAL A N 1
ATOM 3059 C CA . VAL A 1 410 ? -33.125 2 11.422 1 74.62 410 VAL A CA 1
ATOM 3060 C C . VAL A 1 410 ? -32.5 0.707 10.922 1 74.62 410 VAL A C 1
ATOM 3062 O O . VAL A 1 410 ? -32.25 0.545 9.727 1 74.62 410 VAL A O 1
ATOM 3065 N N . PHE A 1 411 ? -32.406 -0.179 11.781 1 73.12 411 PHE A N 1
ATOM 3066 C CA . PHE A 1 411 ? -31.688 -1.406 11.453 1 73.12 411 PHE A CA 1
ATOM 3067 C C . PHE A 1 411 ? -32.562 -2.324 10.602 1 73.12 411 PHE A C 1
ATOM 3069 O O . PHE A 1 411 ? -32.062 -2.998 9.695 1 73.12 411 PHE A O 1
ATOM 3076 N N . ALA A 1 412 ? -33.812 -2.223 10.938 1 70 412 ALA A N 1
ATOM 3077 C CA . ALA A 1 412 ? -34.719 -2.959 10.07 1 70 412 ALA A CA 1
ATOM 3078 C C . ALA A 1 412 ? -34.719 -2.393 8.656 1 70 412 ALA A C 1
ATOM 3080 O O . ALA A 1 412 ? -34.688 -3.146 7.68 1 70 412 ALA A O 1
ATOM 3081 N N . SER A 1 413 ? -34.75 -1.108 8.672 1 73.56 413 SER A N 1
ATOM 3082 C CA . SER A 1 413 ? -34.719 -0.443 7.375 1 73.56 413 SER A CA 1
ATOM 3083 C C . SER A 1 413 ? -33.406 -0.713 6.652 1 73.56 413 SER A C 1
ATOM 3085 O O . SER A 1 413 ? -33.375 -0.95 5.441 1 73.56 413 SER A O 1
ATOM 3087 N N . ALA A 1 414 ? -32.344 -0.669 7.359 1 74.88 414 ALA A N 1
ATOM 3088 C CA . ALA A 1 414 ? -31.016 -0.942 6.789 1 74.88 414 ALA A CA 1
ATOM 3089 C C . ALA A 1 414 ? -30.953 -2.361 6.23 1 74.88 414 ALA A C 1
ATOM 3091 O O . ALA A 1 414 ? -30.375 -2.586 5.164 1 74.88 414 ALA A O 1
ATOM 3092 N N . ARG A 1 415 ? -31.531 -3.139 6.945 1 66.62 415 ARG A N 1
ATOM 3093 C CA . ARG A 1 415 ? -31.594 -4.527 6.496 1 66.62 415 ARG A CA 1
ATOM 3094 C C . ARG A 1 415 ? -32.406 -4.648 5.207 1 66.62 415 ARG A C 1
ATOM 3096 O O . ARG A 1 415 ? -31.984 -5.367 4.285 1 66.62 415 ARG A O 1
ATOM 3103 N N . ALA A 1 416 ? -33.406 -3.896 5.242 1 66.5 416 ALA A N 1
ATOM 3104 C CA . ALA A 1 416 ? -34.281 -3.92 4.062 1 66.5 416 ALA A CA 1
ATOM 3105 C C . ALA A 1 416 ? -33.531 -3.396 2.832 1 66.5 416 ALA A C 1
ATOM 3107 O O . ALA A 1 416 ? -33.812 -3.844 1.712 1 66.5 416 ALA A O 1
ATOM 3108 N N . CYS A 1 417 ? -32.625 -2.564 3.109 1 66.81 417 CYS A N 1
ATOM 3109 C CA . CYS A 1 417 ? -31.875 -1.965 2.02 1 66.81 417 CYS A CA 1
ATOM 3110 C C . CYS A 1 417 ? -30.562 -2.725 1.78 1 66.81 417 CYS A C 1
ATOM 3112 O O . CYS A 1 417 ? -29.75 -2.318 0.956 1 66.81 417 CYS A O 1
ATOM 3114 N N . GLY A 1 418 ? -30.406 -3.787 2.514 1 64.94 418 GLY A N 1
ATOM 3115 C CA . GLY A 1 418 ? -29.188 -4.551 2.377 1 64.94 418 GLY A CA 1
ATOM 3116 C C . GLY A 1 418 ? -27.969 -3.826 2.916 1 64.94 418 GLY A C 1
ATOM 3117 O O . GLY A 1 418 ? -26.844 -4.039 2.439 1 64.94 418 GLY A O 1
ATOM 3118 N N . ALA A 1 419 ? -28.141 -2.914 3.762 1 72.44 419 ALA A N 1
ATOM 3119 C CA . ALA A 1 419 ? -27.062 -2.074 4.25 1 72.44 419 ALA A CA 1
ATOM 3120 C C . ALA A 1 419 ? -26.891 -2.223 5.762 1 72.44 419 ALA A C 1
ATOM 3122 O O . ALA A 1 419 ? -26.422 -1.298 6.434 1 72.44 419 ALA A O 1
ATOM 3123 N N . ALA A 1 420 ? -27.266 -3.34 6.281 1 71.38 420 ALA A N 1
ATOM 3124 C CA . ALA A 1 420 ? -27.234 -3.539 7.727 1 71.38 420 ALA A CA 1
ATOM 3125 C C . ALA A 1 420 ? -25.797 -3.418 8.266 1 71.38 420 ALA A C 1
ATOM 3127 O O . ALA A 1 420 ? -25.594 -2.885 9.359 1 71.38 420 ALA A O 1
ATOM 3128 N N . SER A 1 421 ? -24.859 -3.826 7.492 1 72.69 421 SER A N 1
ATOM 3129 C CA . SER A 1 421 ? -23.484 -3.836 7.961 1 72.69 421 SER A CA 1
ATOM 3130 C C . SER A 1 421 ? -22.922 -2.422 8.023 1 72.69 421 SER A C 1
ATOM 3132 O O . SER A 1 421 ? -21.891 -2.191 8.656 1 72.69 421 SER A O 1
ATOM 3134 N N . LEU A 1 422 ? -23.594 -1.586 7.367 1 84.31 422 LEU A N 1
ATOM 3135 C CA . LEU A 1 422 ? -23.109 -0.208 7.344 1 84.31 422 LEU A CA 1
ATOM 3136 C C . LEU A 1 422 ? -23.531 0.532 8.609 1 84.31 422 LEU A C 1
ATOM 3138 O O . LEU A 1 422 ? -22.984 1.603 8.906 1 84.31 422 LEU A O 1
ATOM 3142 N N . PHE A 1 423 ? -24.5 -0.127 9.305 1 85.19 423 PHE A N 1
ATOM 3143 C CA . PHE A 1 423 ? -25.047 0.583 10.453 1 85.19 423 PHE A CA 1
ATOM 3144 C C . PHE A 1 423 ? -24.891 -0.24 11.727 1 85.19 423 PHE A C 1
ATOM 3146 O O . PHE A 1 423 ? -25.312 -1.399 11.781 1 85.19 423 PHE A O 1
ATOM 3153 N N . THR A 1 424 ? -24.281 0.324 12.68 1 84.88 424 THR A N 1
ATOM 3154 C CA . THR A 1 424 ? -24.109 -0.296 13.984 1 84.88 424 THR A CA 1
ATOM 3155 C C . THR A 1 424 ? -24.797 0.527 15.07 1 84.88 424 THR A C 1
ATOM 3157 O O . THR A 1 424 ? -24.594 1.738 15.164 1 84.88 424 THR A O 1
ATOM 3160 N N . PRO A 1 425 ? -25.672 -0.102 15.844 1 81.75 425 PRO A N 1
ATOM 3161 C CA . PRO A 1 425 ? -26.344 0.642 16.906 1 81.75 425 PRO A CA 1
ATOM 3162 C C . PRO A 1 425 ? -25.438 0.938 18.094 1 81.75 425 PRO A C 1
ATOM 3164 O O . PRO A 1 425 ? -24.578 0.111 18.438 1 81.75 425 PRO A O 1
ATOM 3167 N N . MET A 1 426 ? -25.609 2.135 18.547 1 80.62 426 MET A N 1
ATOM 3168 C CA . MET A 1 426 ? -24.984 2.471 19.828 1 80.62 426 MET A CA 1
ATOM 3169 C C . MET A 1 426 ? -25.938 2.184 20.984 1 80.62 426 MET A C 1
ATOM 3171 O O . MET A 1 426 ? -26.906 2.918 21.188 1 80.62 426 MET A O 1
ATOM 3175 N N . ASN A 1 427 ? -25.969 1.054 21.594 1 63.53 427 ASN A N 1
ATOM 3176 C CA . ASN A 1 427 ? -26.953 0.584 22.547 1 63.53 427 ASN A CA 1
ATOM 3177 C C . ASN A 1 427 ? -26.953 1.426 23.828 1 63.53 427 ASN A C 1
ATOM 3179 O O . ASN A 1 427 ? -28 1.611 24.453 1 63.53 427 ASN A O 1
ATOM 3183 N N . ASP A 1 428 ? -25.859 1.777 24.312 1 59.69 428 ASP A N 1
ATOM 3184 C CA . ASP A 1 428 ? -25.828 2.295 25.688 1 59.69 428 ASP A CA 1
ATOM 3185 C C . ASP A 1 428 ? -25.797 3.822 25.688 1 59.69 428 ASP A C 1
ATOM 3187 O O . ASP A 1 428 ? -25.438 4.434 26.703 1 59.69 428 ASP A O 1
ATOM 3191 N N . PHE A 1 429 ? -26.266 4.414 24.547 1 60 429 PHE A N 1
ATOM 3192 C CA . PHE A 1 429 ? -26.141 5.863 24.609 1 60 429 PHE A CA 1
ATOM 3193 C C . PHE A 1 429 ? -27.484 6.543 24.422 1 60 429 PHE A C 1
ATOM 3195 O O . PHE A 1 429 ? -28.203 6.25 23.469 1 60 429 PHE A O 1
ATOM 3202 N N . ARG A 1 430 ? -27.984 7.219 25.5 1 54.44 430 ARG A N 1
ATOM 3203 C CA . ARG A 1 430 ? -29.219 8.016 25.484 1 54.44 430 ARG A CA 1
ATOM 3204 C C . ARG A 1 430 ? -28.891 9.508 25.406 1 54.44 430 ARG A C 1
ATOM 3206 O O . ARG A 1 430 ? -28.094 10.016 26.188 1 54.44 430 ARG A O 1
ATOM 3213 N N . VAL A 1 431 ? -29.031 10.141 24.219 1 54.72 431 VAL A N 1
ATOM 3214 C CA . VAL A 1 431 ? -28.781 11.578 24.141 1 54.72 431 VAL A CA 1
ATOM 3215 C C . VAL A 1 431 ? -30.031 12.344 24.547 1 54.72 431 VAL A C 1
ATOM 3217 O O . VAL A 1 431 ? -31.094 12.164 23.953 1 54.72 431 VAL A O 1
ATOM 3220 N N . ASP A 1 432 ? -30.141 13.125 25.719 1 52.44 432 ASP A N 1
ATOM 3221 C CA . ASP A 1 432 ? -31.281 13.906 26.188 1 52.44 432 ASP A CA 1
ATOM 3222 C C . ASP A 1 432 ? -31.219 15.336 25.656 1 52.44 432 ASP A C 1
ATOM 3224 O O . ASP A 1 432 ? -32.219 16.062 25.688 1 52.44 432 ASP A O 1
ATOM 3228 N N . LEU A 1 433 ? -30.188 16.047 25.406 1 49.53 433 LEU A N 1
ATOM 3229 C CA . LEU A 1 433 ? -30.172 17.484 25.234 1 49.53 433 LEU A CA 1
ATOM 3230 C C . LEU A 1 433 ? -29.844 17.859 23.781 1 49.53 433 LEU A C 1
ATOM 3232 O O . LEU A 1 433 ? -28.906 17.312 23.203 1 49.53 433 LEU A O 1
ATOM 3236 N N . SER A 1 434 ? -30.953 18.594 23.062 1 52.44 434 SER A N 1
ATOM 3237 C CA . SER A 1 434 ? -30.734 19.047 21.703 1 52.44 434 SER A CA 1
ATOM 3238 C C . SER A 1 434 ? -30.125 20.453 21.688 1 52.44 434 SER A C 1
ATOM 3240 O O . SER A 1 434 ? -30.312 21.234 22.625 1 52.44 434 SER A O 1
ATOM 3242 N N . SER A 1 435 ? -29.25 20.797 20.703 1 51.94 435 SER A N 1
ATOM 3243 C CA . SER A 1 435 ? -28.672 22.125 20.5 1 51.94 435 SER A CA 1
ATOM 3244 C C . SER A 1 435 ? -29.766 23.188 20.391 1 51.94 435 SER A C 1
ATOM 3246 O O . SER A 1 435 ? -29.594 24.312 20.875 1 51.94 435 SER A O 1
ATOM 3248 N N . THR A 1 436 ? -30.828 22.891 19.781 1 53.12 436 THR A N 1
ATOM 3249 C CA . THR A 1 436 ? -31.938 23.828 19.625 1 53.12 436 THR A CA 1
ATOM 3250 C C . THR A 1 436 ? -32.469 24.25 20.984 1 53.12 436 THR A C 1
ATOM 3252 O O . THR A 1 436 ? -32.75 25.438 21.219 1 53.12 436 THR A O 1
ATOM 3255 N N . GLU A 1 437 ? -32.594 23.344 21.812 1 56.41 437 GLU A N 1
ATOM 3256 C CA . GLU A 1 437 ? -33.094 23.641 23.156 1 56.41 437 GLU A CA 1
ATOM 3257 C C . GLU A 1 437 ? -32.125 24.531 23.922 1 56.41 437 GLU A C 1
ATOM 3259 O O . GLU A 1 437 ? -32.531 25.422 24.656 1 56.41 437 GLU A O 1
ATOM 3264 N N . ILE A 1 438 ? -30.938 24.328 23.703 1 53.78 438 ILE A N 1
ATOM 3265 C CA . ILE A 1 438 ? -29.906 25.125 24.375 1 53.78 438 ILE A CA 1
ATOM 3266 C C . ILE A 1 438 ? -29.922 26.547 23.828 1 53.78 438 ILE A C 1
ATOM 3268 O O . ILE A 1 438 ? -29.844 27.516 24.594 1 53.78 438 ILE A O 1
ATOM 3272 N N . ARG A 1 439 ? -30.094 26.688 22.594 1 57.38 439 ARG A N 1
ATOM 3273 C CA . ARG A 1 439 ? -30.141 28.031 22 1 57.38 439 ARG A CA 1
ATOM 3274 C C . ARG A 1 439 ? -31.375 28.797 22.484 1 57.38 439 ARG A C 1
ATOM 3276 O O . ARG A 1 439 ? -31.297 30 22.734 1 57.38 439 ARG A O 1
ATOM 3283 N N . ALA A 1 440 ? -32.469 28.188 22.547 1 56.97 440 ALA A N 1
ATOM 3284 C CA . ALA A 1 440 ? -33.688 28.812 23 1 56.97 440 ALA A CA 1
ATOM 3285 C C . ALA A 1 440 ? -33.562 29.297 24.438 1 56.97 440 ALA A C 1
ATOM 3287 O O . ALA A 1 440 ? -34.188 30.281 24.828 1 56.97 440 ALA A O 1
ATOM 3288 N N . LYS A 1 441 ? -32.781 28.578 25.047 1 52.78 441 LYS A N 1
ATOM 3289 C CA . LYS A 1 441 ? -32.625 28.953 26.453 1 52.78 441 LYS A CA 1
ATOM 3290 C C . LYS A 1 441 ? -31.656 30.125 26.594 1 52.78 441 LYS A C 1
ATOM 3292 O O . LYS A 1 441 ? -31.672 30.844 27.594 1 52.78 441 LYS A O 1
ATOM 3297 N N . THR A 1 442 ? -30.766 30.203 25.656 1 49.34 442 THR A N 1
ATOM 3298 C CA . THR A 1 442 ? -29.75 31.234 25.766 1 49.34 442 THR A CA 1
ATOM 3299 C C . THR A 1 442 ? -30.188 32.5 25 1 49.34 442 THR A C 1
ATOM 3301 O O . THR A 1 442 ? -29.5 33.531 25.047 1 49.34 442 THR A O 1
ATOM 3304 N N . THR A 1 443 ? -31.016 32.406 24.016 1 42.44 443 THR A N 1
ATOM 3305 C CA . THR A 1 443 ? -31.531 33.625 23.438 1 42.44 443 THR A CA 1
ATOM 3306 C C . THR A 1 443 ? -32.312 34.438 24.469 1 42.44 443 THR A C 1
ATOM 3308 O O . THR A 1 443 ? -33.312 33.938 25.031 1 42.44 443 THR A O 1
ATOM 3311 N N . PRO A 1 444 ? -31.734 35.438 24.984 1 42.56 444 PRO A N 1
ATOM 3312 C CA . PRO A 1 444 ? -32.562 36.312 25.812 1 42.56 444 PRO A CA 1
ATOM 3313 C C . PRO A 1 444 ? -33.875 36.719 25.156 1 42.56 444 PRO A C 1
ATOM 3315 O O . PRO A 1 444 ? -33.938 36.875 23.922 1 42.56 444 PRO A O 1
ATOM 3318 N N . ARG A 1 445 ? -35.031 36.625 25.891 1 38 445 ARG A N 1
ATOM 3319 C CA . ARG A 1 445 ? -36.188 37.438 25.5 1 38 445 ARG A CA 1
ATOM 3320 C C . ARG A 1 445 ? -35.812 38.906 25.438 1 38 445 ARG A C 1
ATOM 3322 O O . ARG A 1 445 ? -35.094 39.406 26.312 1 38 445 ARG A O 1
ATOM 3329 N N . MET B 1 1 ? 29.5 0.673 -7.188 1 87.5 1 MET B N 1
ATOM 3330 C CA . MET B 1 1 ? 28.984 -0.447 -6.402 1 87.5 1 MET B CA 1
ATOM 3331 C C . MET B 1 1 ? 30.047 -1.524 -6.23 1 87.5 1 MET B C 1
ATOM 3333 O O . MET B 1 1 ? 30.797 -1.813 -7.164 1 87.5 1 MET B O 1
ATOM 3337 N N . GLU B 1 2 ? 30.141 -2.043 -4.996 1 91.38 2 GLU B N 1
ATOM 3338 C CA . GLU B 1 2 ? 31.109 -3.117 -4.762 1 91.38 2 GLU B CA 1
ATOM 3339 C C . GLU B 1 2 ? 30.922 -4.254 -5.762 1 91.38 2 GLU B C 1
ATOM 3341 O O . GLU B 1 2 ? 29.797 -4.688 -6.012 1 91.38 2 GLU B O 1
ATOM 3346 N N . PRO B 1 3 ? 32.031 -4.719 -6.391 1 92.25 3 PRO B N 1
ATOM 3347 C CA . PRO B 1 3 ? 31.922 -5.738 -7.438 1 92.25 3 PRO B CA 1
ATOM 3348 C C . PRO B 1 3 ? 31.203 -7 -6.969 1 92.25 3 PRO B C 1
ATOM 3350 O O . PRO B 1 3 ? 30.453 -7.605 -7.73 1 92.25 3 PRO B O 1
ATOM 3353 N N . SER B 1 4 ? 31.469 -7.391 -5.711 1 93.69 4 SER B N 1
ATOM 3354 C CA . SER B 1 4 ? 30.812 -8.594 -5.207 1 93.69 4 SER B CA 1
ATOM 3355 C C . SER B 1 4 ? 29.297 -8.422 -5.145 1 93.69 4 SER B C 1
ATOM 3357 O O . SER B 1 4 ? 28.547 -9.344 -5.457 1 93.69 4 SER B O 1
ATOM 3359 N N . ILE B 1 5 ? 28.812 -7.25 -4.75 1 95.5 5 ILE B N 1
ATOM 3360 C CA . ILE B 1 5 ? 27.391 -6.941 -4.703 1 95.5 5 ILE B CA 1
ATOM 3361 C C . ILE B 1 5 ? 26.812 -6.887 -6.117 1 95.5 5 ILE B C 1
ATOM 3363 O O . ILE B 1 5 ? 25.766 -7.469 -6.395 1 95.5 5 ILE B O 1
ATOM 3367 N N . ARG B 1 6 ? 27.594 -6.258 -7.012 1 93.81 6 ARG B N 1
ATOM 3368 C CA . ARG B 1 6 ? 27.156 -6.117 -8.391 1 93.81 6 ARG B CA 1
ATOM 3369 C C . ARG B 1 6 ? 26.969 -7.48 -9.047 1 93.81 6 ARG B C 1
ATOM 3371 O O . ARG B 1 6 ? 25.984 -7.703 -9.758 1 93.81 6 ARG B O 1
ATOM 3378 N N . CYS B 1 7 ? 27.875 -8.336 -8.781 1 93.62 7 CYS B N 1
ATOM 3379 C CA . CYS B 1 7 ? 27.797 -9.672 -9.367 1 93.62 7 CYS B CA 1
ATOM 3380 C C . CYS B 1 7 ? 26.531 -10.391 -8.922 1 93.62 7 CYS B C 1
ATOM 3382 O O . CYS B 1 7 ? 25.828 -10.992 -9.734 1 93.62 7 CYS B O 1
ATOM 3384 N N . VAL B 1 8 ? 26.203 -10.297 -7.672 1 95.25 8 VAL B N 1
ATOM 3385 C CA . VAL B 1 8 ? 25.016 -10.961 -7.117 1 95.25 8 VAL B CA 1
ATOM 3386 C C . VAL B 1 8 ? 23.75 -10.312 -7.676 1 95.25 8 VAL B C 1
ATOM 3388 O O . VAL B 1 8 ? 22.828 -11.008 -8.078 1 95.25 8 VAL B O 1
ATOM 3391 N N . VAL B 1 9 ? 23.719 -9.008 -7.734 1 95.94 9 VAL B N 1
ATOM 3392 C CA . VAL B 1 9 ? 22.562 -8.273 -8.25 1 95.94 9 VAL B CA 1
ATOM 3393 C C . VAL B 1 9 ? 22.328 -8.648 -9.711 1 95.94 9 VAL B C 1
ATOM 3395 O O . VAL B 1 9 ? 21.188 -8.828 -10.133 1 95.94 9 VAL B O 1
ATOM 3398 N N . ASP B 1 10 ? 23.438 -8.805 -10.477 1 93.5 10 ASP B N 1
ATOM 3399 C CA . ASP B 1 10 ? 23.328 -9.172 -11.883 1 93.5 10 ASP B CA 1
ATOM 3400 C C . ASP B 1 10 ? 22.672 -10.547 -12.039 1 93.5 10 ASP B C 1
ATOM 3402 O O . ASP B 1 10 ? 21.859 -10.758 -12.938 1 93.5 10 ASP B O 1
ATOM 3406 N N . VAL B 1 11 ? 23.047 -11.43 -11.156 1 94.12 11 VAL B N 1
ATOM 3407 C CA . VAL B 1 11 ? 22.453 -12.758 -11.188 1 94.12 11 VAL B CA 1
ATOM 3408 C C . VAL B 1 11 ? 20.969 -12.672 -10.867 1 94.12 11 VAL B C 1
ATOM 3410 O O . VAL B 1 11 ? 20.141 -13.297 -11.539 1 94.12 11 VAL B O 1
ATOM 3413 N N . VAL B 1 12 ? 20.594 -11.898 -9.891 1 95.38 12 VAL B N 1
ATOM 3414 C CA . VAL B 1 12 ? 19.203 -11.734 -9.484 1 95.38 12 VAL B CA 1
ATOM 3415 C C . VAL B 1 12 ? 18.391 -11.148 -10.633 1 95.38 12 VAL B C 1
ATOM 3417 O O . VAL B 1 12 ? 17.328 -11.672 -10.977 1 95.38 12 VAL B O 1
ATOM 3420 N N . HIS B 1 13 ? 18.938 -10.156 -11.328 1 93.12 13 HIS B N 1
ATOM 3421 C CA . HIS B 1 13 ? 18.203 -9.484 -12.398 1 93.12 13 HIS B CA 1
ATOM 3422 C C . HIS B 1 13 ? 18.141 -10.352 -13.648 1 93.12 13 HIS B C 1
ATOM 3424 O O . HIS B 1 13 ? 17.25 -10.172 -14.492 1 93.12 13 HIS B O 1
ATOM 3430 N N . ALA B 1 14 ? 19.094 -11.258 -13.82 1 91.31 14 ALA B N 1
ATOM 3431 C CA . ALA B 1 14 ? 19.109 -12.133 -14.992 1 91.31 14 ALA B CA 1
ATOM 3432 C C . ALA B 1 14 ? 18.156 -13.312 -14.82 1 91.31 14 ALA B C 1
ATOM 3434 O O . ALA B 1 14 ? 17.828 -13.992 -15.789 1 91.31 14 ALA B O 1
ATOM 3435 N N . SER B 1 15 ? 17.75 -13.547 -13.625 1 92.06 15 SER B N 1
ATOM 3436 C CA . SER B 1 15 ? 16.875 -14.688 -13.352 1 92.06 15 SER B CA 1
ATOM 3437 C C . SER B 1 15 ? 15.438 -14.383 -13.719 1 92.06 15 SER B C 1
ATOM 3439 O O . SER B 1 15 ? 15.109 -13.266 -14.109 1 92.06 15 SER B O 1
ATOM 3441 N N . ARG B 1 16 ? 14.602 -15.406 -13.586 1 90.94 16 ARG B N 1
ATOM 3442 C CA . ARG B 1 16 ? 13.18 -15.234 -13.867 1 90.94 16 ARG B CA 1
ATOM 3443 C C . ARG B 1 16 ? 12.406 -14.898 -12.594 1 90.94 16 ARG B C 1
ATOM 3445 O O . ARG B 1 16 ? 11.195 -14.672 -12.641 1 90.94 16 ARG B O 1
ATOM 3452 N N . ALA B 1 17 ? 13.148 -14.852 -11.492 1 92.62 17 ALA B N 1
ATOM 3453 C CA . ALA B 1 17 ? 12.492 -14.547 -10.219 1 92.62 17 ALA B CA 1
ATOM 3454 C C . ALA B 1 17 ? 12.016 -13.094 -10.18 1 92.62 17 ALA B C 1
ATOM 3456 O O . ALA B 1 17 ? 12.789 -12.18 -10.469 1 92.62 17 ALA B O 1
ATOM 3457 N N . ARG B 1 18 ? 10.797 -12.898 -9.898 1 93.69 18 ARG B N 1
ATOM 3458 C CA . ARG B 1 18 ? 10.18 -11.578 -9.812 1 93.69 18 ARG B CA 1
ATOM 3459 C C . ARG B 1 18 ? 9.234 -11.492 -8.617 1 93.69 18 ARG B C 1
ATOM 3461 O O . ARG B 1 18 ? 8.492 -12.438 -8.336 1 93.69 18 ARG B O 1
ATOM 3468 N N . GLY B 1 19 ? 9.344 -10.398 -7.875 1 95.88 19 GLY B N 1
ATOM 3469 C CA . GLY B 1 19 ? 8.5 -10.398 -6.691 1 95.88 19 GLY B CA 1
ATOM 3470 C C . GLY B 1 19 ? 8.438 -9.055 -6 1 95.88 19 GLY B C 1
ATOM 3471 O O . GLY B 1 19 ? 8.719 -8.023 -6.613 1 95.88 19 GLY B O 1
ATOM 3472 N N . CYS B 1 20 ? 7.855 -9.055 -4.781 1 96.69 20 CYS B N 1
ATOM 3473 C CA . CYS B 1 20 ? 7.676 -7.883 -3.932 1 96.69 20 CYS B CA 1
ATOM 3474 C C . CYS B 1 20 ? 8.469 -8.023 -2.639 1 96.69 20 CYS B C 1
ATOM 3476 O O . CYS B 1 20 ? 8.711 -9.133 -2.168 1 96.69 20 CYS B O 1
ATOM 3478 N N . LEU B 1 21 ? 8.875 -6.852 -2.084 1 98.12 21 LEU B N 1
ATOM 3479 C CA . LEU B 1 21 ? 9.641 -6.824 -0.845 1 98.12 21 LEU B CA 1
ATOM 3480 C C . LEU B 1 21 ? 8.953 -5.953 0.202 1 98.12 21 LEU B C 1
ATOM 3482 O O . LEU B 1 21 ? 8.383 -4.91 -0.129 1 98.12 21 LEU B O 1
ATOM 3486 N N . SER B 1 22 ? 8.992 -6.371 1.391 1 97.94 22 SER B N 1
ATOM 3487 C CA . SER B 1 22 ? 8.664 -5.555 2.557 1 97.94 22 SER B CA 1
ATOM 3488 C C . SER B 1 22 ? 9.812 -5.555 3.564 1 97.94 22 SER B C 1
ATOM 3490 O O . SER B 1 22 ? 10.156 -6.598 4.121 1 97.94 22 SER B O 1
ATOM 3492 N N . LEU B 1 23 ? 10.398 -4.402 3.775 1 97.81 23 LEU B N 1
ATOM 3493 C CA . LEU B 1 23 ? 11.586 -4.289 4.613 1 97.81 23 LEU B CA 1
ATOM 3494 C C . LEU B 1 23 ? 11.312 -3.402 5.824 1 97.81 23 LEU B C 1
ATOM 3496 O O . LEU B 1 23 ? 11.336 -2.174 5.715 1 97.81 23 LEU B O 1
ATOM 3500 N N . ALA B 1 24 ? 11.141 -4.016 6.93 1 95.5 24 ALA B N 1
ATOM 3501 C CA . ALA B 1 24 ? 10.844 -3.281 8.156 1 95.5 24 ALA B CA 1
ATOM 3502 C C . ALA B 1 24 ? 12.062 -3.225 9.07 1 95.5 24 ALA B C 1
ATOM 3504 O O . ALA B 1 24 ? 12.625 -4.262 9.43 1 95.5 24 ALA B O 1
ATOM 3505 N N . GLY B 1 25 ? 12.5 -2.084 9.414 1 91.5 25 GLY B N 1
ATOM 3506 C CA . GLY B 1 25 ? 13.539 -1.887 10.414 1 91.5 25 GLY B CA 1
ATOM 3507 C C . GLY B 1 25 ? 14.945 -1.991 9.844 1 91.5 25 GLY B C 1
ATOM 3508 O O . GLY B 1 25 ? 15.922 -1.685 10.531 1 91.5 25 GLY B O 1
ATOM 3509 N N . GLY B 1 26 ? 15.062 -2.486 8.641 1 92.69 26 GLY B N 1
ATOM 3510 C CA . GLY B 1 26 ? 16.375 -2.641 8.039 1 92.69 26 GLY B CA 1
ATOM 3511 C C . GLY B 1 26 ? 16.328 -3.332 6.688 1 92.69 26 GLY B C 1
ATOM 3512 O O . GLY B 1 26 ? 15.281 -3.826 6.27 1 92.69 26 GLY B O 1
ATOM 3513 N N . GLY B 1 27 ? 17.5 -3.303 5.988 1 95.5 27 GLY B N 1
ATOM 3514 C CA . GLY B 1 27 ? 17.641 -4.004 4.719 1 95.5 27 GLY B CA 1
ATOM 3515 C C . GLY B 1 27 ? 17.406 -3.113 3.516 1 95.5 27 GLY B C 1
ATOM 3516 O O . GLY B 1 27 ? 17.391 -3.59 2.379 1 95.5 27 GLY B O 1
ATOM 3517 N N . THR B 1 28 ? 17.312 -1.871 3.705 1 95 28 THR B N 1
ATOM 3518 C CA . THR B 1 28 ? 16.859 -0.968 2.65 1 95 28 THR B CA 1
ATOM 3519 C C . THR B 1 28 ? 18 -0.698 1.656 1 95 28 THR B C 1
ATOM 3521 O O . THR B 1 28 ? 17.734 -0.311 0.514 1 95 28 THR B O 1
ATOM 3524 N N . LYS B 1 29 ? 19.25 -0.851 2.057 1 95.06 29 LYS B N 1
ATOM 3525 C CA . LYS B 1 29 ? 20.359 -0.687 1.11 1 95.06 29 LYS B CA 1
ATOM 3526 C C . LYS B 1 29 ? 20.25 -1.685 -0.039 1 95.06 29 LYS B C 1
ATOM 3528 O O . LYS B 1 29 ? 20.672 -1.401 -1.157 1 95.06 29 LYS B O 1
ATOM 3533 N N . ALA B 1 30 ? 19.703 -2.852 0.302 1 96.88 30 ALA B N 1
ATOM 3534 C CA . ALA B 1 30 ? 19.5 -3.855 -0.741 1 96.88 30 ALA B CA 1
ATOM 3535 C C . ALA B 1 30 ? 18.641 -3.307 -1.872 1 96.88 30 ALA B C 1
ATOM 3537 O O . ALA B 1 30 ? 18.891 -3.6 -3.045 1 96.88 30 ALA B O 1
ATOM 3538 N N . LEU B 1 31 ? 17.672 -2.568 -1.512 1 94.75 31 LEU B N 1
ATOM 3539 C CA . LEU B 1 31 ? 16.797 -1.969 -2.51 1 94.75 31 LEU B CA 1
ATOM 3540 C C . LEU B 1 31 ? 17.562 -1.008 -3.408 1 94.75 31 LEU B C 1
ATOM 3542 O O . LEU B 1 31 ? 17.359 -0.992 -4.625 1 94.75 31 LEU B O 1
ATOM 3546 N N . SER B 1 32 ? 18.438 -0.276 -2.771 1 92.44 32 SER B N 1
ATOM 3547 C CA . SER B 1 32 ? 19.25 0.657 -3.545 1 92.44 32 SER B CA 1
ATOM 3548 C C . SER B 1 32 ? 20.172 -0.08 -4.512 1 92.44 32 SER B C 1
ATOM 3550 O O . SER B 1 32 ? 20.422 0.395 -5.621 1 92.44 32 SER B O 1
ATOM 3552 N N . TRP B 1 33 ? 20.703 -1.173 -4.078 1 95.38 33 TRP B N 1
ATOM 3553 C CA . TRP B 1 33 ? 21.562 -1.978 -4.945 1 95.38 33 TRP B CA 1
ATOM 3554 C C . TRP B 1 33 ? 20.766 -2.543 -6.121 1 95.38 33 TRP B C 1
ATOM 3556 O O . TRP B 1 33 ? 21.234 -2.51 -7.262 1 95.38 33 TRP B O 1
ATOM 3566 N N . LEU B 1 34 ? 19.578 -3.01 -5.848 1 95.25 34 LEU B N 1
ATOM 3567 C CA . LEU B 1 34 ? 18.734 -3.582 -6.895 1 95.25 34 LEU B CA 1
ATOM 3568 C C . LEU B 1 34 ? 18.359 -2.523 -7.926 1 95.25 34 LEU B C 1
ATOM 3570 O O . LEU B 1 34 ? 18.516 -2.742 -9.133 1 95.25 34 LEU B O 1
ATOM 3574 N N . VAL B 1 35 ? 17.953 -1.379 -7.438 1 92.38 35 VAL B N 1
ATOM 3575 C CA . VAL B 1 35 ? 17.453 -0.321 -8.312 1 92.38 35 VAL B CA 1
ATOM 3576 C C . VAL B 1 35 ? 18.641 0.353 -9.023 1 92.38 35 VAL B C 1
ATOM 3578 O O . VAL B 1 35 ? 18.484 0.861 -10.133 1 92.38 35 VAL B O 1
ATOM 3581 N N . GLY B 1 36 ? 19.781 0.307 -8.383 1 91.25 36 GLY B N 1
ATOM 3582 C CA . GLY B 1 36 ? 20.969 0.96 -8.93 1 91.25 36 GLY B CA 1
ATOM 3583 C C . GLY B 1 36 ? 21.594 0.188 -10.07 1 91.25 36 GLY B C 1
ATOM 3584 O O . GLY B 1 36 ? 22.547 0.667 -10.703 1 91.25 36 GLY B O 1
ATOM 3585 N N . ALA B 1 37 ? 21.125 -0.969 -10.32 1 90.88 37 ALA B N 1
ATOM 3586 C CA . ALA B 1 37 ? 21.609 -1.783 -11.43 1 90.88 37 ALA B CA 1
ATOM 3587 C C . ALA B 1 37 ? 20.547 -1.917 -12.516 1 90.88 37 ALA B C 1
ATOM 3589 O O . ALA B 1 37 ? 19.344 -1.931 -12.219 1 90.88 37 ALA B O 1
ATOM 3590 N N . PRO B 1 38 ? 20.969 -1.989 -13.758 1 86.81 38 PRO B N 1
ATOM 3591 C CA . PRO B 1 38 ? 19.984 -2.182 -14.82 1 86.81 38 PRO B CA 1
ATOM 3592 C C . PRO B 1 38 ? 19.25 -3.518 -14.711 1 86.81 38 PRO B C 1
ATOM 3594 O O . PRO B 1 38 ? 19.844 -4.508 -14.266 1 86.81 38 PRO B O 1
ATOM 3597 N N . GLY B 1 39 ? 18.031 -3.529 -15.117 1 88.19 39 GLY B N 1
ATOM 3598 C CA . GLY B 1 39 ? 17.266 -4.762 -15.188 1 88.19 39 GLY B CA 1
ATOM 3599 C C . GLY B 1 39 ? 16.359 -4.969 -13.984 1 88.19 39 GLY B C 1
ATOM 3600 O O . GLY B 1 39 ? 15.75 -6.027 -13.836 1 88.19 39 GLY B O 1
ATOM 3601 N N . CYS B 1 40 ? 16.266 -3.973 -13.164 1 91.25 40 CYS B N 1
ATOM 3602 C CA . CYS B 1 40 ? 15.477 -4.121 -11.938 1 91.25 40 CYS B CA 1
ATOM 3603 C C . CYS B 1 40 ? 14.023 -4.426 -12.266 1 91.25 40 CYS B C 1
ATOM 3605 O O . CYS B 1 40 ? 13.336 -5.082 -11.477 1 91.25 40 CYS B O 1
ATOM 3607 N N . SER B 1 41 ? 13.492 -4.078 -13.43 1 87.38 41 SER B N 1
ATOM 3608 C CA . SER B 1 41 ? 12.102 -4.305 -13.812 1 87.38 41 SER B CA 1
ATOM 3609 C C . SER B 1 41 ? 11.805 -5.793 -13.938 1 87.38 41 SER B C 1
ATOM 3611 O O . SER B 1 41 ? 10.641 -6.207 -13.852 1 87.38 41 SER B O 1
ATOM 3613 N N . ARG B 1 42 ? 12.82 -6.566 -14.078 1 87.94 42 ARG B N 1
ATOM 3614 C CA . ARG B 1 42 ? 12.641 -8.008 -14.203 1 87.94 42 ARG B CA 1
ATOM 3615 C C . ARG B 1 42 ? 12.5 -8.664 -12.828 1 87.94 42 ARG B C 1
ATOM 3617 O O . ARG B 1 42 ? 12.039 -9.805 -12.727 1 87.94 42 ARG B O 1
ATOM 3624 N N . THR B 1 43 ? 12.914 -7.934 -11.82 1 93.06 43 THR B N 1
ATOM 3625 C CA . THR B 1 43 ? 12.984 -8.547 -10.5 1 93.06 43 THR B CA 1
ATOM 3626 C C . THR B 1 43 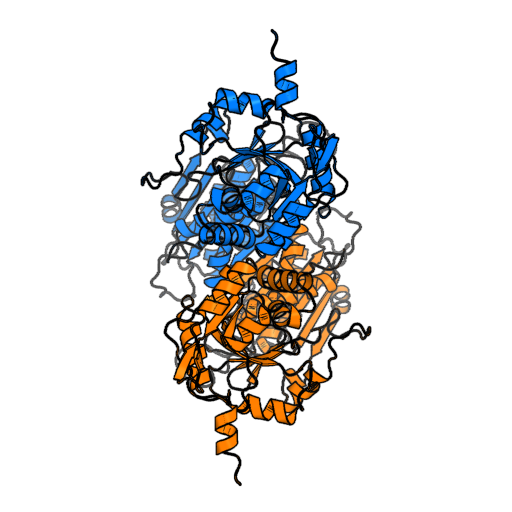? 11.945 -7.945 -9.562 1 93.06 43 THR B C 1
ATOM 3628 O O . THR B 1 43 ? 11.234 -8.672 -8.867 1 93.06 43 THR B O 1
ATOM 3631 N N . LEU B 1 44 ? 11.867 -6.641 -9.609 1 94.75 44 LEU B N 1
ATOM 3632 C CA . LEU B 1 44 ? 11.102 -5.953 -8.578 1 94.75 44 LEU B CA 1
ATOM 3633 C C . LEU B 1 44 ? 9.773 -5.449 -9.125 1 94.75 44 LEU B C 1
ATOM 3635 O O . LEU B 1 44 ? 9.742 -4.746 -10.141 1 94.75 44 LEU B O 1
ATOM 3639 N N . ILE B 1 45 ? 8.703 -5.844 -8.5 1 94.19 45 ILE B N 1
ATOM 3640 C CA . ILE B 1 45 ? 7.379 -5.336 -8.812 1 94.19 45 ILE B CA 1
ATOM 3641 C C . ILE B 1 45 ? 7.066 -4.121 -7.945 1 94.19 45 ILE B C 1
ATOM 3643 O O . ILE B 1 45 ? 6.645 -3.078 -8.445 1 94.19 45 ILE B O 1
ATOM 3647 N N . ASP B 1 46 ? 7.301 -4.332 -6.688 1 95.75 46 ASP B N 1
ATOM 3648 C CA . ASP B 1 46 ? 6.984 -3.33 -5.676 1 95.75 46 ASP B CA 1
ATOM 3649 C C . ASP B 1 46 ? 7.777 -3.576 -4.391 1 95.75 46 ASP B C 1
ATOM 3651 O O . ASP B 1 46 ? 8.078 -4.723 -4.051 1 95.75 46 ASP B O 1
ATOM 3655 N N . ALA B 1 47 ? 8.18 -2.531 -3.744 1 97.88 47 ALA B N 1
ATOM 3656 C CA . ALA B 1 47 ? 8.82 -2.652 -2.438 1 97.88 47 ALA B CA 1
ATOM 3657 C C . ALA B 1 47 ? 8.227 -1.653 -1.444 1 97.88 47 ALA B C 1
ATOM 3659 O O . ALA B 1 47 ? 7.887 -0.528 -1.814 1 97.88 47 ALA B O 1
ATOM 3660 N N . ARG B 1 48 ? 8.125 -2.096 -0.246 1 97.19 48 ARG B N 1
ATOM 3661 C CA . ARG B 1 48 ? 7.641 -1.25 0.84 1 97.19 48 ARG B CA 1
ATOM 3662 C C . ARG B 1 48 ? 8.617 -1.244 2.008 1 97.19 48 ARG B C 1
ATOM 3664 O O . ARG B 1 48 ? 9.227 -2.271 2.324 1 97.19 48 ARG B O 1
ATOM 3671 N N . VAL B 1 49 ? 8.766 -0.111 2.588 1 97.31 49 VAL B N 1
ATOM 3672 C CA . VAL B 1 49 ? 9.586 0.074 3.779 1 97.31 49 VAL B CA 1
ATOM 3673 C C . VAL B 1 49 ? 8.75 0.717 4.887 1 97.31 49 VAL B C 1
ATOM 3675 O O . VAL B 1 49 ? 8.898 1.908 5.168 1 97.31 49 VAL B O 1
ATOM 3678 N N . PRO B 1 50 ? 7.969 -0.104 5.504 1 95.12 50 PRO B N 1
ATOM 3679 C CA . PRO B 1 50 ? 7.223 0.439 6.645 1 95.12 50 PRO B CA 1
ATOM 3680 C C . PRO B 1 50 ? 8.109 0.732 7.848 1 95.12 50 PRO B C 1
ATOM 3682 O O . PRO B 1 50 ? 8.961 -0.089 8.211 1 95.12 50 PRO B O 1
ATOM 3685 N N . TYR B 1 51 ? 7.891 1.888 8.406 1 91.44 51 TYR B N 1
ATOM 3686 C CA . TYR B 1 51 ? 8.734 2.225 9.547 1 91.44 51 TYR B CA 1
ATOM 3687 C C . TYR B 1 51 ? 7.898 2.443 10.805 1 91.44 51 TYR B C 1
ATOM 3689 O O . TYR B 1 51 ? 8.344 2.15 11.914 1 91.44 51 TYR B O 1
ATOM 3697 N N . ALA B 1 52 ? 6.727 2.99 10.695 1 87.56 52 ALA B N 1
ATOM 3698 C CA . ALA B 1 52 ? 5.793 3.09 11.812 1 87.56 52 ALA B CA 1
ATOM 3699 C C . ALA B 1 52 ? 5.082 1.762 12.055 1 87.56 52 ALA B C 1
ATOM 3701 O O . ALA B 1 52 ? 4.961 0.939 11.148 1 87.56 52 ALA B O 1
ATOM 3702 N N . ARG B 1 53 ? 4.641 1.586 13.219 1 83.56 53 ARG B N 1
ATOM 3703 C CA . ARG B 1 53 ? 3.977 0.338 13.578 1 83.56 53 ARG B CA 1
ATOM 3704 C C . ARG B 1 53 ? 2.729 0.117 12.727 1 83.56 53 ARG B C 1
ATOM 3706 O O . ARG B 1 53 ? 2.498 -0.987 12.227 1 83.56 53 ARG B O 1
ATOM 3713 N N . GLU B 1 54 ? 1.938 1.165 12.555 1 83.56 54 GLU B N 1
ATOM 3714 C CA . GLU B 1 54 ? 0.711 1.069 11.766 1 83.56 54 GLU B CA 1
ATOM 3715 C C . GLU B 1 54 ? 1.009 0.688 10.32 1 83.56 54 GLU B C 1
ATOM 3717 O O . GLU B 1 54 ? 0.271 -0.092 9.719 1 83.56 54 GLU B O 1
ATOM 3722 N N . ALA B 1 55 ? 2.057 1.249 9.82 1 90.75 55 ALA B N 1
ATOM 3723 C CA . ALA B 1 55 ? 2.445 0.939 8.445 1 90.75 55 ALA B CA 1
ATOM 3724 C C . ALA B 1 55 ? 2.893 -0.514 8.32 1 90.75 55 ALA B C 1
ATOM 3726 O O . ALA B 1 55 ? 2.596 -1.174 7.316 1 90.75 55 ALA B O 1
ATOM 3727 N N . THR B 1 56 ? 3.582 -1.005 9.328 1 91.25 56 THR B N 1
ATOM 3728 C CA . THR B 1 56 ? 4.051 -2.387 9.305 1 91.25 56 THR B CA 1
ATOM 3729 C C . THR B 1 56 ? 2.875 -3.357 9.383 1 91.25 56 THR B C 1
ATOM 3731 O O . THR B 1 56 ? 2.85 -4.363 8.672 1 91.25 56 THR B O 1
ATOM 3734 N N . ASP B 1 57 ? 1.946 -3.01 10.18 1 88 57 ASP B N 1
ATOM 3735 C CA . ASP B 1 57 ? 0.75 -3.838 10.289 1 88 57 ASP B CA 1
ATOM 3736 C C . ASP B 1 57 ? -0.009 -3.887 8.969 1 88 57 ASP B C 1
ATOM 3738 O O . ASP B 1 57 ? -0.483 -4.945 8.555 1 88 57 ASP B O 1
ATOM 3742 N N . GLU B 1 58 ? -0.114 -2.812 8.359 1 88.19 58 GLU B N 1
ATOM 3743 C CA . GLU B 1 58 ? -0.783 -2.752 7.066 1 88.19 58 GLU B CA 1
ATOM 3744 C C . GLU B 1 58 ? -0.032 -3.57 6.02 1 88.19 58 GLU B C 1
ATOM 3746 O O . GLU B 1 58 ? -0.648 -4.258 5.203 1 88.19 58 GLU B O 1
ATOM 3751 N N . ALA B 1 59 ? 1.279 -3.488 6.055 1 92.62 59 ALA B N 1
ATOM 3752 C CA . ALA B 1 59 ? 2.104 -4.207 5.09 1 92.62 59 ALA B CA 1
ATOM 3753 C C . ALA B 1 59 ? 1.947 -5.719 5.254 1 92.62 59 ALA B C 1
ATOM 3755 O O . ALA B 1 59 ? 2.098 -6.473 4.289 1 92.62 59 ALA B O 1
ATOM 3756 N N . ALA B 1 60 ? 1.576 -6.121 6.457 1 90.38 60 ALA B N 1
ATOM 3757 C CA . ALA B 1 60 ? 1.423 -7.543 6.754 1 90.38 60 ALA B CA 1
ATOM 3758 C C . ALA B 1 60 ? 0.066 -8.055 6.281 1 90.38 60 ALA B C 1
ATOM 3760 O O . ALA B 1 60 ? -0.186 -9.266 6.301 1 90.38 60 ALA B O 1
ATOM 3761 N N . GLY B 1 61 ? -0.786 -7.152 5.801 1 78.5 61 GLY B N 1
ATOM 3762 C CA . GLY B 1 61 ? -2.062 -7.57 5.246 1 78.5 61 GLY B CA 1
ATOM 3763 C C . GLY B 1 61 ? -3.111 -7.852 6.305 1 78.5 61 GLY B C 1
ATOM 3764 O O . GLY B 1 61 ? -3.066 -7.281 7.395 1 78.5 61 GLY B O 1
ATOM 3765 N N . LYS B 1 62 ? -4.07 -8.773 5.754 1 66.12 62 LYS B N 1
ATOM 3766 C CA . LYS B 1 62 ? -5.215 -9.078 6.605 1 66.12 62 LYS B CA 1
ATOM 3767 C C . LYS B 1 62 ? -4.777 -9.797 7.879 1 66.12 62 LYS B C 1
ATOM 3769 O O . LYS B 1 62 ? -3.963 -10.727 7.824 1 66.12 62 LYS B O 1
ATOM 3774 N N . GLY B 1 63 ? -4.93 -9.297 8.984 1 63.12 63 GLY B N 1
ATOM 3775 C CA . GLY B 1 63 ? -4.609 -9.875 10.281 1 63.12 63 GLY B CA 1
ATOM 3776 C C . GLY B 1 63 ? -3.475 -9.156 10.984 1 63.12 63 GLY B C 1
ATOM 3777 O O . GLY B 1 63 ? -3.238 -9.383 12.172 1 63.12 63 GLY B O 1
ATOM 3778 N N . GLY B 1 64 ? -2.783 -8.344 10.156 1 70.56 64 GLY B N 1
ATOM 3779 C CA . GLY B 1 64 ? -1.667 -7.637 10.766 1 70.56 64 GLY B CA 1
ATOM 3780 C C . GLY B 1 64 ? -0.478 -8.539 11.047 1 70.56 64 GLY B C 1
ATOM 3781 O O . GLY B 1 64 ? -0.319 -9.578 10.406 1 70.56 64 GLY B O 1
ATOM 3782 N N . LEU B 1 65 ? 0.449 -8.102 11.828 1 73.19 65 LEU B N 1
ATOM 3783 C CA . LEU B 1 65 ? 1.663 -8.852 12.141 1 73.19 65 LEU B CA 1
ATOM 3784 C C . LEU B 1 65 ? 1.351 -10.047 13.031 1 73.19 65 LEU B C 1
ATOM 3786 O O . LEU B 1 65 ? 2.062 -11.055 13 1 73.19 65 LEU B O 1
ATOM 3790 N N . GLY B 1 66 ? 0.192 -9.953 13.75 1 63.56 66 GLY B N 1
ATOM 3791 C CA . GLY B 1 66 ? -0.195 -11.031 14.648 1 63.56 66 GLY B CA 1
ATOM 3792 C C . GLY B 1 66 ? 0.721 -11.156 15.852 1 63.56 66 GLY B C 1
ATOM 3793 O O . GLY B 1 66 ? 0.736 -12.195 16.516 1 63.56 66 GLY B O 1
ATOM 3794 N N . THR B 1 67 ? 1.709 -10.289 15.898 1 69.19 67 THR B N 1
ATOM 3795 C CA . THR B 1 67 ? 2.656 -10.32 17 1 69.19 67 THR B CA 1
ATOM 3796 C C . THR B 1 67 ? 2.9 -8.914 17.547 1 69.19 67 THR B C 1
ATOM 3798 O O . THR B 1 67 ? 2.623 -7.926 16.859 1 69.19 67 THR B O 1
ATOM 3801 N N . THR B 1 68 ? 3.363 -9.062 18.672 1 70.31 68 THR B N 1
ATOM 3802 C CA . THR B 1 68 ? 3.691 -7.797 19.312 1 70.31 68 THR B CA 1
ATOM 3803 C C . THR B 1 68 ? 5.145 -7.414 19.047 1 70.31 68 THR B C 1
ATOM 3805 O O . THR B 1 68 ? 5.516 -6.246 19.141 1 70.31 68 THR B O 1
ATOM 3808 N N . SER B 1 69 ? 5.898 -8.445 18.672 1 80.25 69 SER B N 1
ATOM 3809 C CA . SER B 1 69 ? 7.301 -8.141 18.406 1 80.25 69 SER B CA 1
ATOM 3810 C C . SER B 1 69 ? 7.523 -7.844 16.922 1 80.25 69 SER B C 1
ATOM 3812 O O . SER B 1 69 ? 7.383 -8.734 16.078 1 80.25 69 SER B O 1
ATOM 3814 N N . TYR B 1 70 ? 8.008 -6.742 16.625 1 83.06 70 TYR B N 1
ATOM 3815 C CA . TYR B 1 70 ? 8.148 -6.309 15.234 1 83.06 70 TYR B CA 1
ATOM 3816 C C . TYR B 1 70 ? 9.375 -6.938 14.586 1 83.06 70 TYR B C 1
ATOM 3818 O O . TYR B 1 70 ? 9.367 -7.27 13.398 1 83.06 70 TYR B O 1
ATOM 3826 N N . ALA B 1 71 ? 10.445 -7.125 15.398 1 90.44 71 ALA B N 1
ATOM 3827 C CA . ALA B 1 71 ? 11.648 -7.754 14.867 1 90.44 71 ALA B CA 1
ATOM 3828 C C . ALA B 1 71 ? 11.703 -9.234 15.234 1 90.44 71 ALA B C 1
ATOM 3830 O O . ALA B 1 71 ? 12.516 -9.648 16.062 1 90.44 71 ALA B O 1
ATOM 3831 N N . SER B 1 72 ? 10.82 -10.023 14.609 1 91.5 72 SER B N 1
ATOM 3832 C CA . SER B 1 72 ? 10.688 -11.445 14.883 1 91.5 72 SER B CA 1
ATOM 3833 C C . SER B 1 72 ? 10.508 -12.242 13.602 1 91.5 72 SER B C 1
ATOM 3835 O O . SER B 1 72 ? 10.25 -11.672 12.539 1 91.5 72 SER B O 1
ATOM 3837 N N . VAL B 1 73 ? 10.656 -13.492 13.773 1 92.62 73 VAL B N 1
ATOM 3838 C CA . VAL B 1 73 ? 10.469 -14.391 12.641 1 92.62 73 VAL B CA 1
ATOM 3839 C C . VAL B 1 73 ? 9.016 -14.336 12.172 1 92.62 73 VAL B C 1
ATOM 3841 O O . VAL B 1 73 ? 8.75 -14.352 10.969 1 92.62 73 VAL B O 1
ATOM 3844 N N . ASP B 1 74 ? 8.125 -14.195 13.109 1 89.44 74 ASP B N 1
ATOM 3845 C CA . ASP B 1 74 ? 6.703 -14.141 12.773 1 89.44 74 ASP B CA 1
ATOM 3846 C C . ASP B 1 74 ? 6.387 -12.898 11.945 1 89.44 74 ASP B C 1
ATOM 3848 O O . ASP B 1 74 ? 5.629 -12.969 10.977 1 89.44 74 ASP B O 1
ATOM 3852 N N . ALA B 1 75 ? 6.98 -11.828 12.32 1 91.94 75 ALA B N 1
ATOM 3853 C CA . ALA B 1 75 ? 6.762 -10.586 11.578 1 91.94 75 ALA B CA 1
ATOM 3854 C C . ALA B 1 75 ? 7.312 -10.695 10.156 1 91.94 75 ALA B C 1
ATOM 3856 O O . ALA B 1 75 ? 6.633 -10.344 9.195 1 91.94 75 ALA B O 1
ATOM 3857 N N . ALA B 1 76 ? 8.516 -11.234 10.062 1 95.12 76 ALA B N 1
ATOM 3858 C CA . ALA B 1 76 ? 9.133 -11.398 8.75 1 95.12 76 ALA B CA 1
ATOM 3859 C C . ALA B 1 76 ? 8.312 -12.344 7.867 1 95.12 76 ALA B C 1
ATOM 3861 O O . ALA B 1 76 ? 8.172 -12.109 6.664 1 95.12 76 ALA B O 1
ATOM 3862 N N . THR B 1 77 ? 7.773 -13.328 8.484 1 92.94 77 THR B N 1
ATOM 3863 C CA . THR B 1 77 ? 6.965 -14.305 7.758 1 92.94 77 THR B CA 1
ATOM 3864 C C . THR B 1 77 ? 5.672 -13.664 7.258 1 92.94 77 THR B C 1
ATOM 3866 O O . THR B 1 77 ? 5.285 -13.859 6.102 1 92.94 77 THR B O 1
ATOM 3869 N N . ALA B 1 78 ? 5.039 -12.938 8.117 1 91.75 78 ALA B N 1
ATOM 3870 C CA . ALA B 1 78 ? 3.811 -12.258 7.723 1 91.75 78 ALA B CA 1
ATOM 3871 C C . ALA B 1 78 ? 4.066 -11.289 6.566 1 91.75 78 ALA B C 1
ATOM 3873 O O . ALA B 1 78 ? 3.283 -11.234 5.613 1 91.75 78 ALA B O 1
ATOM 3874 N N . LEU B 1 79 ? 5.16 -10.586 6.691 1 95.06 79 LEU B N 1
ATOM 3875 C CA . LEU B 1 79 ? 5.516 -9.641 5.637 1 95.06 79 LEU B CA 1
ATOM 3876 C C . LEU B 1 79 ? 5.816 -10.375 4.332 1 95.06 79 LEU B C 1
ATOM 3878 O O . LEU B 1 79 ? 5.414 -9.922 3.258 1 95.06 79 LEU B O 1
ATOM 3882 N N . ALA B 1 80 ? 6.48 -11.492 4.402 1 95.5 80 ALA B N 1
ATOM 3883 C CA . ALA B 1 80 ? 6.82 -12.273 3.219 1 95.5 80 ALA B CA 1
ATOM 3884 C C . ALA B 1 80 ? 5.566 -12.828 2.551 1 95.5 80 ALA B C 1
ATOM 3886 O O . ALA B 1 80 ? 5.441 -12.797 1.324 1 95.5 80 ALA B O 1
ATOM 3887 N N . GLU B 1 81 ? 4.668 -13.305 3.359 1 91.94 81 GLU B N 1
ATOM 3888 C CA . GLU B 1 81 ? 3.422 -13.859 2.834 1 91.94 81 GLU B CA 1
ATOM 3889 C C . GLU B 1 81 ? 2.6 -12.781 2.125 1 91.94 81 GLU B C 1
ATOM 3891 O O . GLU B 1 81 ? 2.1 -13.008 1.021 1 91.94 81 GLU B O 1
ATOM 3896 N N . ALA B 1 82 ? 2.488 -11.672 2.766 1 92.44 82 ALA B N 1
ATOM 3897 C CA . ALA B 1 82 ? 1.751 -10.57 2.16 1 92.44 82 ALA B CA 1
ATOM 3898 C C . ALA B 1 82 ? 2.414 -10.109 0.864 1 92.44 82 ALA B C 1
ATOM 3900 O O . ALA B 1 82 ? 1.731 -9.797 -0.114 1 92.44 82 ALA B O 1
ATOM 3901 N N . SER B 1 83 ? 3.744 -10.07 0.911 1 95.31 83 SER B N 1
ATOM 3902 C CA . SER B 1 83 ? 4.48 -9.68 -0.287 1 95.31 83 SER B CA 1
ATOM 3903 C C . SER B 1 83 ? 4.27 -10.68 -1.416 1 95.31 83 SER B C 1
ATOM 3905 O O . SER B 1 83 ? 4.164 -10.297 -2.582 1 95.31 83 SER B O 1
ATOM 3907 N N . TYR B 1 84 ? 4.234 -11.969 -1.08 1 93.12 84 TYR B N 1
ATOM 3908 C CA . TYR B 1 84 ? 3.996 -13 -2.084 1 93.12 84 TYR B CA 1
ATOM 3909 C C . TYR B 1 84 ? 2.611 -12.852 -2.703 1 93.12 84 TYR B C 1
ATOM 3911 O O . TYR B 1 84 ? 2.467 -12.867 -3.928 1 93.12 84 TYR B O 1
ATOM 3919 N N . GLU B 1 85 ? 1.621 -12.719 -1.877 1 90.5 85 GLU B N 1
ATOM 3920 C CA . GLU B 1 85 ? 0.259 -12.547 -2.371 1 90.5 85 GLU B CA 1
ATOM 3921 C C . GLU B 1 85 ? 0.161 -11.344 -3.307 1 90.5 85 GLU B C 1
ATOM 3923 O O . GLU B 1 85 ? -0.478 -11.414 -4.359 1 90.5 85 GLU B O 1
ATOM 3928 N N . ARG B 1 86 ? 0.798 -10.312 -2.889 1 91.44 86 ARG B N 1
ATOM 3929 C CA . ARG B 1 86 ? 0.795 -9.109 -3.713 1 91.44 86 ARG B CA 1
ATOM 3930 C C . ARG B 1 86 ? 1.493 -9.352 -5.047 1 91.44 86 ARG B C 1
ATOM 3932 O O . ARG B 1 86 ? 1.009 -8.922 -6.094 1 91.44 86 ARG B O 1
ATOM 3939 N N . ALA B 1 87 ? 2.605 -9.961 -4.992 1 93.62 87 ALA B N 1
ATOM 3940 C CA . ALA B 1 87 ? 3.359 -10.242 -6.211 1 93.62 87 ALA B CA 1
ATOM 3941 C C . ALA B 1 87 ? 2.527 -11.07 -7.191 1 93.62 87 ALA B C 1
ATOM 3943 O O . ALA B 1 87 ? 2.523 -10.797 -8.391 1 93.62 87 ALA B O 1
ATOM 3944 N N . VAL B 1 88 ? 1.834 -12.031 -6.645 1 91.25 88 VAL B N 1
ATOM 3945 C CA . VAL B 1 88 ? 1.001 -12.875 -7.496 1 91.25 88 VAL B CA 1
ATOM 3946 C C . VAL B 1 88 ? -0.115 -12.047 -8.117 1 91.25 88 VAL B C 1
ATOM 3948 O O . VAL B 1 88 ? -0.344 -12.109 -9.328 1 91.25 88 VAL B O 1
ATOM 3951 N N . ARG B 1 89 ? -0.776 -11.195 -7.344 1 87.75 89 ARG B N 1
ATOM 3952 C CA . ARG B 1 89 ? -1.902 -10.391 -7.809 1 87.75 89 ARG B CA 1
ATOM 3953 C C . ARG B 1 89 ? -1.461 -9.398 -8.875 1 87.75 89 ARG B C 1
ATOM 3955 O O . ARG B 1 89 ? -2.217 -9.094 -9.805 1 87.75 89 ARG B O 1
ATOM 3962 N N . MET B 1 90 ? -0.465 -8.602 -8.742 1 82.69 90 MET B N 1
ATOM 3963 C CA . MET B 1 90 ? -0.022 -7.547 -9.648 1 82.69 90 MET B CA 1
ATOM 3964 C C . MET B 1 90 ? 0.61 -8.133 -10.898 1 82.69 90 MET B C 1
ATOM 3966 O O . MET B 1 90 ? 0.917 -7.406 -11.844 1 82.69 90 MET B O 1
ATOM 3970 N N . GLY B 1 91 ? 0.177 -8.656 -11.359 1 63 91 GLY B N 1
ATOM 3971 C CA . GLY B 1 91 ? 0.664 -9.062 -12.672 1 63 91 GLY B CA 1
ATOM 3972 C C . GLY B 1 91 ? 1.771 -10.094 -12.602 1 63 91 GLY B C 1
ATOM 3973 O O . GLY B 1 91 ? 2.953 -9.75 -12.609 1 63 91 GLY B O 1
ATOM 3974 N N . GLY B 1 92 ? 1.471 -10.727 -12.164 1 49.47 92 GLY B N 1
ATOM 3975 C CA . GLY B 1 92 ? 2.289 -11.883 -12.492 1 49.47 92 GLY B CA 1
ATOM 3976 C C . GLY B 1 92 ? 3.115 -11.688 -13.75 1 49.47 92 GLY B C 1
ATOM 3977 O O . GLY B 1 92 ? 3.008 -10.656 -14.422 1 49.47 92 GLY B O 1
ATOM 3978 N N . ALA B 1 93 ? 3.922 -12.445 -14.07 1 42.69 93 ALA B N 1
ATOM 3979 C CA . ALA B 1 93 ? 4.863 -12.664 -15.164 1 42.69 93 ALA B CA 1
ATOM 3980 C C . ALA B 1 93 ? 4.199 -12.398 -16.516 1 42.69 93 ALA B C 1
ATOM 3982 O O . ALA B 1 93 ? 3.117 -12.914 -16.797 1 42.69 93 ALA B O 1
ATOM 3983 N N . SER B 1 94 ? 3.926 -11.086 -17.047 1 43.59 94 SER B N 1
ATOM 3984 C CA . SER B 1 94 ? 3.852 -11.438 -18.469 1 43.59 94 SER B CA 1
ATOM 3985 C C . SER B 1 94 ? 4.188 -12.906 -18.688 1 43.59 94 SER B C 1
ATOM 3987 O O . SER B 1 94 ? 4.711 -13.57 -17.797 1 43.59 94 SER B O 1
ATOM 3989 N N . GLY B 1 95 ? 4.93 -13.383 -19.594 1 42.28 95 GLY B N 1
ATOM 3990 C CA . GLY B 1 95 ? 5.398 -14.57 -20.297 1 42.28 95 GLY B CA 1
ATOM 3991 C C . GLY B 1 95 ? 6.164 -15.531 -19.391 1 42.28 95 GLY B C 1
ATOM 3992 O O . GLY B 1 95 ? 5.926 -16.734 -19.422 1 42.28 95 GLY B O 1
ATOM 3993 N N . ARG B 1 96 ? 7.379 -14.859 -18.453 1 48.62 96 ARG B N 1
ATOM 3994 C CA . ARG B 1 96 ? 8.555 -15.719 -18.422 1 48.62 96 ARG B CA 1
ATOM 3995 C C . ARG B 1 96 ? 8.586 -16.562 -17.156 1 48.62 96 ARG B C 1
ATOM 3997 O O . ARG B 1 96 ? 9.633 -17.109 -16.781 1 48.62 96 ARG B O 1
ATOM 4004 N N . ASP B 1 97 ? 7.375 -16.984 -16.328 1 63.97 97 ASP B N 1
ATOM 4005 C CA . ASP B 1 97 ? 7.242 -18.141 -15.445 1 63.97 97 ASP B CA 1
ATOM 4006 C C . ASP B 1 97 ? 6.598 -17.734 -14.125 1 63.97 97 ASP B C 1
ATOM 4008 O O . ASP B 1 97 ? 7.277 -17.25 -13.211 1 63.97 97 ASP B O 1
ATOM 4012 N N . ALA B 1 98 ? 5.125 -17.688 -13.898 1 77.31 98 ALA B N 1
ATOM 4013 C CA . ALA B 1 98 ? 4.34 -17.422 -12.695 1 77.31 98 ALA B CA 1
ATOM 4014 C C . ALA B 1 98 ? 4.863 -18.219 -11.508 1 77.31 98 ALA B C 1
ATOM 4016 O O . ALA B 1 98 ? 4.672 -17.828 -10.352 1 77.31 98 ALA B O 1
ATOM 4017 N N . ARG B 1 99 ? 5.672 -19.25 -11.781 1 81.5 99 ARG B N 1
ATOM 4018 C CA . ARG B 1 99 ? 6.215 -20.094 -10.719 1 81.5 99 ARG B CA 1
ATOM 4019 C C . ARG B 1 99 ? 7.383 -19.391 -10.023 1 81.5 99 ARG B C 1
ATOM 4021 O O . ARG B 1 99 ? 7.75 -19.766 -8.898 1 81.5 99 ARG B O 1
ATOM 4028 N N . ALA B 1 100 ? 7.949 -18.5 -10.719 1 90.56 100 ALA B N 1
ATOM 4029 C CA . ALA B 1 100 ? 9.141 -17.844 -10.188 1 90.56 100 ALA B CA 1
ATOM 4030 C C . ALA B 1 100 ? 8.773 -16.594 -9.391 1 90.56 100 ALA B C 1
ATOM 4032 O O . ALA B 1 100 ? 9.633 -15.773 -9.078 1 90.56 100 ALA B O 1
ATOM 4033 N N . THR B 1 101 ? 7.48 -16.469 -9.031 1 92.88 101 THR B N 1
ATOM 4034 C CA . THR B 1 101 ? 7.023 -15.344 -8.227 1 92.88 101 THR B CA 1
ATOM 4035 C C . THR B 1 101 ? 7.398 -15.531 -6.758 1 92.88 101 THR B C 1
ATOM 4037 O O . THR B 1 101 ? 7.254 -16.625 -6.215 1 92.88 101 THR B O 1
ATOM 4040 N N . PHE B 1 102 ? 7.941 -14.445 -6.121 1 95.12 102 PHE B N 1
ATOM 4041 C CA . PHE B 1 102 ? 8.32 -14.578 -4.719 1 95.12 102 PHE B CA 1
ATOM 4042 C C . PHE B 1 102 ? 7.891 -13.352 -3.924 1 95.12 102 PHE B C 1
ATOM 4044 O O . PHE B 1 102 ? 7.555 -12.312 -4.504 1 95.12 102 PHE B O 1
ATOM 4051 N N . GLY B 1 103 ? 7.754 -13.516 -2.656 1 96.19 103 GLY B N 1
ATOM 4052 C CA . GLY B 1 103 ? 7.652 -12.453 -1.673 1 96.19 103 GLY B CA 1
ATOM 4053 C C . GLY B 1 103 ? 8.742 -12.508 -0.621 1 96.19 103 GLY B C 1
ATOM 4054 O O . GLY B 1 103 ? 9.133 -13.586 -0.176 1 96.19 103 GLY B O 1
ATOM 4055 N N . LEU B 1 104 ? 9.281 -11.375 -0.298 1 98.19 104 LEU B N 1
ATOM 4056 C CA . LEU B 1 104 ? 10.312 -11.312 0.732 1 98.19 104 LEU B CA 1
ATOM 4057 C C . LEU B 1 104 ? 9.914 -10.344 1.841 1 98.19 104 LEU B C 1
ATOM 4059 O O . LEU B 1 104 ? 9.383 -9.258 1.566 1 98.19 104 LEU B O 1
ATOM 4063 N N . GLY B 1 105 ? 10.055 -10.781 3.039 1 97.44 105 GLY B N 1
ATOM 4064 C CA . GLY B 1 105 ? 9.844 -9.945 4.211 1 97.44 105 GLY B CA 1
ATOM 4065 C C . GLY B 1 105 ? 11.039 -9.914 5.145 1 97.44 105 GLY B C 1
ATOM 4066 O O . GLY B 1 105 ? 11.664 -10.938 5.395 1 97.44 105 GLY B O 1
ATOM 4067 N N . ALA B 1 106 ? 11.414 -8.719 5.578 1 98 106 ALA B N 1
ATOM 4068 C CA . ALA B 1 106 ? 12.469 -8.539 6.57 1 98 106 ALA B CA 1
ATOM 4069 C C . ALA B 1 106 ? 11.953 -7.785 7.793 1 98 106 ALA B C 1
ATOM 4071 O O . ALA B 1 106 ? 11.156 -6.852 7.66 1 98 106 ALA B O 1
ATOM 4072 N N . ALA B 1 107 ? 12.305 -8.211 8.906 1 96.06 107 ALA B N 1
ATOM 4073 C CA . ALA B 1 107 ? 12.023 -7.57 10.188 1 96.06 107 ALA B CA 1
ATOM 4074 C C . ALA B 1 107 ? 13.281 -7.465 11.039 1 96.06 107 ALA B C 1
ATOM 4076 O O . ALA B 1 107 ? 13.805 -8.477 11.516 1 96.06 107 ALA B O 1
ATOM 4077 N N . CYS B 1 108 ? 13.742 -6.223 11.273 1 95.25 108 CYS B N 1
ATOM 4078 C CA . CYS B 1 108 ? 15.039 -6.039 11.906 1 95.25 108 CYS B CA 1
ATOM 4079 C C . CYS B 1 108 ? 14.945 -5.078 13.086 1 95.25 108 CYS B C 1
ATOM 4081 O O . CYS B 1 108 ? 14.094 -4.188 13.102 1 95.25 108 CYS B O 1
ATOM 4083 N N . ALA B 1 109 ? 15.648 -5.332 14.039 1 91.81 109 ALA B N 1
ATOM 4084 C CA . ALA B 1 109 ? 15.969 -4.406 15.125 1 91.81 109 ALA B CA 1
ATOM 4085 C C . ALA B 1 109 ? 17.469 -4.098 15.164 1 91.81 109 ALA B C 1
ATOM 4087 O O . ALA B 1 109 ? 18.266 -4.949 15.547 1 91.81 109 ALA B O 1
ATOM 4088 N N . LEU B 1 110 ? 17.797 -2.896 14.719 1 91.75 110 LEU B N 1
ATOM 4089 C CA . LEU B 1 110 ? 19.188 -2.482 14.625 1 91.75 110 LEU B CA 1
ATOM 4090 C C . LEU B 1 110 ? 19.5 -1.373 15.625 1 91.75 110 LEU B C 1
ATOM 4092 O O . LEU B 1 110 ? 18.594 -0.83 16.25 1 91.75 110 LEU B O 1
ATOM 4096 N N . THR B 1 111 ? 20.656 -1.087 15.805 1 87.19 111 THR B N 1
ATOM 4097 C CA . THR B 1 111 ? 21.078 -0.119 16.812 1 87.19 111 THR B CA 1
ATOM 4098 C C . THR B 1 111 ? 20.578 1.279 16.453 1 87.19 111 THR B C 1
ATOM 4100 O O . THR B 1 111 ? 20.562 1.655 15.281 1 87.19 111 THR B O 1
ATOM 4103 N N . SER B 1 112 ? 19.797 2.047 17.422 1 74.75 112 SER B N 1
ATOM 4104 C CA . SER B 1 112 ? 19.328 3.41 17.219 1 74.75 112 SER B CA 1
ATOM 4105 C C . SER B 1 112 ? 20.359 4.434 17.688 1 74.75 112 SER B C 1
ATOM 4107 O O . SER B 1 112 ? 20.156 5.641 17.516 1 74.75 112 SER B O 1
ATOM 4109 N N . GLU B 1 113 ? 21.094 4.129 18.703 1 61.69 113 GLU B N 1
ATOM 4110 C CA . GLU B 1 113 ? 22.062 5.074 19.25 1 61.69 113 GLU B CA 1
ATOM 4111 C C . GLU B 1 113 ? 23.469 4.742 18.797 1 61.69 113 GLU B C 1
ATOM 4113 O O . GLU B 1 113 ? 23.797 3.578 18.531 1 61.69 113 GLU B O 1
ATOM 4118 N N . ASP B 1 114 ? 24.109 5.734 18.062 1 51.06 114 ASP B N 1
ATOM 4119 C CA . ASP B 1 114 ? 25.547 5.473 17.984 1 51.06 114 ASP B CA 1
ATOM 4120 C C . ASP B 1 114 ? 26.094 5.02 19.344 1 51.06 114 ASP B C 1
ATOM 4122 O O . ASP B 1 114 ? 27.281 4.711 19.469 1 51.06 114 ASP B O 1
ATOM 4126 N N . VAL B 1 115 ? 25.203 5.355 20.391 1 45.44 115 VAL B N 1
ATOM 4127 C CA . VAL B 1 115 ? 25.797 4.996 21.672 1 45.44 115 VAL B CA 1
ATOM 4128 C C . VAL B 1 115 ? 25.328 3.598 22.078 1 45.44 115 VAL B C 1
ATOM 4130 O O . VAL B 1 115 ? 24.312 3.102 21.578 1 45.44 115 VAL B O 1
ATOM 4133 N N . ARG B 1 116 ? 25.984 2.961 23.125 1 42.62 116 ARG B N 1
ATOM 4134 C CA . ARG B 1 116 ? 26.141 1.654 23.766 1 42.62 116 ARG B CA 1
ATOM 4135 C C . ARG B 1 116 ? 24.828 1.173 24.344 1 42.62 116 ARG B C 1
ATOM 4137 O O . ARG B 1 116 ? 24.719 0.027 24.781 1 42.62 116 ARG B O 1
ATOM 4144 N N . ASP B 1 117 ? 23.656 1.978 24.547 1 44.78 117 ASP B N 1
ATOM 4145 C CA . ASP B 1 117 ? 22.781 1.482 25.594 1 44.78 117 ASP B CA 1
ATOM 4146 C C . ASP B 1 117 ? 21.562 0.783 25 1 44.78 117 ASP B C 1
ATOM 4148 O O . ASP B 1 117 ? 20.547 0.604 25.688 1 44.78 117 ASP B O 1
ATOM 4152 N N . MET B 1 118 ? 21.438 0.554 23.812 1 52.25 118 MET B N 1
ATOM 4153 C CA . MET B 1 118 ? 20.109 0.012 23.609 1 52.25 118 MET B CA 1
ATOM 4154 C C . MET B 1 118 ? 19.984 -1.395 24.188 1 52.25 118 MET B C 1
ATOM 4156 O O . MET B 1 118 ? 20.844 -2.242 23.938 1 52.25 118 MET B O 1
ATOM 4160 N N . ARG B 1 119 ? 19.094 -1.625 25.141 1 52.19 119 ARG B N 1
ATOM 4161 C CA . ARG B 1 119 ? 18.766 -2.811 25.938 1 52.19 119 ARG B CA 1
ATOM 4162 C C . ARG B 1 119 ? 18.25 -3.934 25.031 1 52.19 119 ARG B C 1
ATOM 4164 O O . ARG B 1 119 ? 18.172 -5.086 25.469 1 52.19 119 ARG B O 1
ATOM 4171 N N . GLY B 1 120 ? 18.047 -3.639 23.625 1 68.06 120 GLY B N 1
ATOM 4172 C CA . GLY B 1 120 ? 17.438 -4.809 23.016 1 68.06 120 GLY B CA 1
ATOM 4173 C C . GLY B 1 120 ? 18.375 -5.523 22.047 1 68.06 120 GLY B C 1
ATOM 4174 O O . GLY B 1 120 ? 19.406 -4.984 21.672 1 68.06 120 GLY B O 1
ATOM 4175 N N . ASP B 1 121 ? 18.172 -6.875 21.875 1 82.44 121 ASP B N 1
ATOM 4176 C CA . ASP B 1 121 ? 18.938 -7.727 20.969 1 82.44 121 ASP B CA 1
ATOM 4177 C C . ASP B 1 121 ? 18.859 -7.191 19.531 1 82.44 121 ASP B C 1
ATOM 4179 O O . ASP B 1 121 ? 17.812 -6.723 19.094 1 82.44 121 ASP B O 1
ATOM 4183 N N . ARG B 1 122 ? 20.125 -7.066 18.969 1 92.12 122 ARG B N 1
ATOM 4184 C CA . ARG B 1 122 ? 20.219 -6.715 17.547 1 92.12 122 ARG B CA 1
ATOM 4185 C C . ARG B 1 122 ? 20.016 -7.941 16.656 1 92.12 122 ARG B C 1
ATOM 4187 O O . ARG B 1 122 ? 20.734 -8.938 16.812 1 92.12 122 ARG B O 1
ATOM 4194 N N . ARG B 1 123 ? 19.047 -7.891 15.859 1 94.19 123 ARG B N 1
ATOM 4195 C CA . ARG B 1 123 ? 18.688 -9.086 15.094 1 94.19 123 ARG B CA 1
ATOM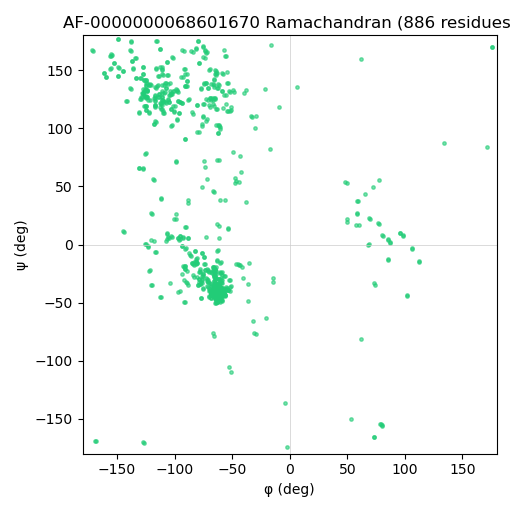 4196 C C . ARG B 1 123 ? 18.016 -8.711 13.781 1 94.19 123 ARG B C 1
ATOM 4198 O O . ARG B 1 123 ? 17.469 -7.609 13.648 1 94.19 123 ARG B O 1
ATOM 4205 N N . CYS B 1 124 ? 18.109 -9.586 12.883 1 96.69 124 CYS B N 1
ATOM 4206 C CA . CYS B 1 124 ? 17.516 -9.43 11.555 1 96.69 124 CYS B CA 1
ATOM 4207 C C . CYS B 1 124 ? 16.938 -10.758 11.062 1 96.69 124 CYS B C 1
ATOM 4209 O O . CYS B 1 124 ? 17.641 -11.766 11.016 1 96.69 124 CYS B O 1
ATOM 4211 N N . PHE B 1 125 ? 15.703 -10.734 10.75 1 97.25 125 PHE B N 1
ATOM 4212 C CA . PHE B 1 125 ? 15.016 -11.891 10.18 1 97.25 125 PHE B CA 1
ATOM 4213 C C . PHE B 1 125 ? 14.594 -11.602 8.742 1 97.25 125 PHE B C 1
ATOM 4215 O O . PHE B 1 125 ? 13.992 -10.562 8.461 1 97.25 125 PHE B O 1
ATOM 4222 N N . VAL B 1 126 ? 14.93 -12.492 7.844 1 98.38 126 VAL B N 1
ATOM 4223 C CA . VAL B 1 126 ? 14.523 -12.391 6.445 1 98.38 126 VAL B CA 1
ATOM 4224 C C . VAL B 1 126 ? 13.828 -13.68 6.012 1 98.38 126 VAL B C 1
ATOM 4226 O O . VAL B 1 126 ? 14.32 -14.773 6.281 1 98.38 126 VAL B O 1
ATOM 4229 N N . VAL B 1 127 ? 12.711 -13.508 5.387 1 97 127 VAL B N 1
ATOM 4230 C CA . VAL B 1 127 ? 11.961 -14.664 4.906 1 97 127 VAL B CA 1
ATOM 4231 C C . VAL B 1 127 ? 11.633 -14.492 3.426 1 97 127 VAL B C 1
ATOM 4233 O O . VAL B 1 127 ? 11.211 -13.414 3 1 97 127 VAL B O 1
ATOM 4236 N N . THR B 1 128 ? 11.922 -15.461 2.66 1 96.94 128 THR B N 1
ATOM 4237 C CA . THR B 1 128 ? 11.461 -15.523 1.277 1 96.94 128 THR B CA 1
ATOM 4238 C C . THR B 1 128 ? 10.367 -16.578 1.117 1 96.94 128 THR B C 1
ATOM 4240 O O . THR B 1 128 ? 10.461 -17.656 1.686 1 96.94 128 THR B O 1
ATOM 4243 N N . ARG B 1 129 ? 9.375 -16.156 0.421 1 93.94 129 ARG B N 1
ATOM 4244 C CA . ARG B 1 129 ? 8.219 -17.016 0.192 1 93.94 129 ARG B CA 1
ATOM 4245 C C . ARG B 1 129 ? 7.926 -17.156 -1.299 1 93.94 129 ARG B C 1
ATOM 4247 O O . ARG B 1 129 ? 7.848 -16.156 -2.018 1 93.94 129 ARG B O 1
ATOM 4254 N N . SER B 1 130 ? 7.836 -18.391 -1.786 1 92.06 130 SER B N 1
ATOM 4255 C CA . SER B 1 130 ? 7.367 -18.719 -3.127 1 92.06 130 SER B CA 1
ATOM 4256 C C . SER B 1 130 ? 6.258 -19.766 -3.084 1 92.06 130 SER B C 1
ATOM 4258 O O . SER B 1 130 ? 5.73 -20.078 -2.012 1 92.06 130 SER B O 1
ATOM 4260 N N . ALA B 1 131 ? 5.891 -20.297 -4.246 1 89.44 131 ALA B N 1
ATOM 4261 C CA . ALA B 1 131 ? 4.777 -21.234 -4.301 1 89.44 131 ALA B CA 1
ATOM 4262 C C . ALA B 1 131 ? 5.102 -22.516 -3.543 1 89.44 131 ALA B C 1
ATOM 4264 O O . ALA B 1 131 ? 4.242 -23.078 -2.859 1 89.44 131 ALA B O 1
ATOM 4265 N N . SER B 1 132 ? 6.395 -22.938 -3.578 1 89.19 132 SER B N 1
ATOM 4266 C CA . SER B 1 132 ? 6.723 -24.266 -3.076 1 89.19 132 SER B CA 1
ATOM 4267 C C . SER B 1 132 ? 7.652 -24.188 -1.869 1 89.19 132 SER B C 1
ATOM 4269 O O . SER B 1 132 ? 7.922 -25.203 -1.221 1 89.19 132 SER B O 1
ATOM 4271 N N . ARG B 1 133 ? 8.094 -22.953 -1.587 1 90.31 133 ARG B N 1
ATOM 4272 C CA . ARG B 1 133 ? 9.18 -22.922 -0.616 1 90.31 133 ARG B CA 1
ATOM 4273 C C . ARG B 1 133 ? 9.148 -21.641 0.213 1 90.31 133 ARG B C 1
ATOM 4275 O O . ARG B 1 133 ? 8.703 -20.594 -0.268 1 90.31 133 ARG B O 1
ATOM 4282 N N . ALA B 1 134 ? 9.531 -21.781 1.481 1 92.94 134 ALA B N 1
ATOM 4283 C CA . ALA B 1 134 ? 9.812 -20.656 2.365 1 92.94 134 ALA B CA 1
ATOM 4284 C C . ALA B 1 134 ? 11.18 -20.812 3.037 1 92.94 134 ALA B C 1
ATOM 4286 O O . ALA B 1 134 ? 11.492 -21.875 3.574 1 92.94 134 ALA B O 1
ATOM 4287 N N . VAL B 1 135 ? 12.023 -19.844 2.943 1 96.06 135 VAL B N 1
ATOM 4288 C CA . VAL B 1 135 ? 13.336 -19.875 3.576 1 96.06 135 VAL B CA 1
ATOM 4289 C C . VAL B 1 135 ? 13.438 -18.766 4.609 1 96.06 135 VAL B C 1
ATOM 4291 O O . VAL B 1 135 ? 13.133 -17.609 4.316 1 96.06 135 VAL B O 1
ATOM 4294 N N . THR B 1 136 ? 13.82 -19.109 5.789 1 96.62 136 THR B N 1
ATOM 4295 C CA . THR B 1 136 ? 13.984 -18.141 6.879 1 96.62 136 THR B CA 1
ATOM 4296 C C . THR B 1 136 ? 15.461 -17.969 7.234 1 96.62 136 THR B C 1
ATOM 4298 O O . THR B 1 136 ? 16.172 -18.953 7.453 1 96.62 136 THR B O 1
ATOM 4301 N N . TYR B 1 137 ? 15.938 -16.781 7.246 1 97.94 137 TYR B N 1
ATOM 4302 C CA . TYR B 1 137 ? 17.281 -16.406 7.68 1 97.94 137 TYR B CA 1
ATOM 4303 C C . TYR B 1 137 ? 17.234 -15.648 9 1 97.94 137 TYR B C 1
ATOM 4305 O O . TYR B 1 137 ? 16.562 -14.617 9.109 1 97.94 137 TYR B O 1
ATOM 4313 N N . GLU B 1 138 ? 17.922 -16.125 9.992 1 97.56 138 GLU B N 1
ATOM 4314 C CA . GLU B 1 138 ? 18 -15.477 11.297 1 97.56 138 GLU B CA 1
ATOM 4315 C C . GLU B 1 138 ? 19.438 -15.039 11.609 1 97.56 138 GLU B C 1
ATOM 4317 O O . GLU B 1 138 ? 20.328 -15.875 11.711 1 97.56 138 GLU B O 1
ATOM 4322 N N . MET B 1 139 ? 19.562 -13.766 11.758 1 97.5 139 MET B N 1
ATOM 4323 C CA . MET B 1 139 ? 20.891 -13.188 12.031 1 97.5 139 MET B CA 1
ATOM 4324 C C . MET B 1 139 ? 20.859 -12.375 13.32 1 97.5 139 MET B C 1
ATOM 4326 O O . MET B 1 139 ? 19.969 -11.562 13.539 1 97.5 139 MET B O 1
ATOM 4330 N N . ARG B 1 140 ? 21.828 -12.602 14.148 1 95.56 140 ARG B N 1
ATOM 4331 C CA . ARG B 1 140 ? 22.031 -11.82 15.367 1 95.56 140 ARG B CA 1
ATOM 4332 C C . ARG B 1 140 ? 23.359 -11.078 15.312 1 95.56 140 ARG B C 1
ATOM 4334 O O . ARG B 1 140 ? 24.375 -11.617 14.859 1 95.56 140 ARG B O 1
ATOM 4341 N N . LEU B 1 141 ? 23.297 -9.867 15.695 1 94.75 141 LEU B N 1
ATOM 4342 C CA . LEU B 1 141 ? 24.484 -9.023 15.664 1 94.75 141 LEU B CA 1
ATOM 4343 C C . LEU B 1 141 ? 24.984 -8.742 17.078 1 94.75 141 LEU B C 1
ATOM 4345 O O . LEU B 1 141 ? 24.172 -8.516 17.984 1 94.75 141 LEU B O 1
ATOM 4349 N N . ASP B 1 142 ? 26.266 -8.789 17.203 1 91.69 142 ASP B N 1
ATOM 4350 C CA . ASP B 1 142 ? 26.906 -8.555 18.484 1 91.69 142 ASP B CA 1
ATOM 4351 C C . ASP B 1 142 ? 26.812 -7.086 18.891 1 91.69 142 ASP B C 1
ATOM 4353 O O . ASP B 1 142 ? 27.328 -6.215 18.188 1 91.69 142 ASP B O 1
ATOM 4357 N N . ARG B 1 143 ? 26.297 -6.793 20 1 86.75 143 ARG B N 1
ATOM 4358 C CA . ARG B 1 143 ? 26.125 -5.43 20.484 1 86.75 143 ARG B CA 1
ATOM 4359 C C . ARG B 1 143 ? 27.469 -4.777 20.797 1 86.75 143 ARG B C 1
ATOM 4361 O O . ARG B 1 143 ? 27.578 -3.553 20.797 1 86.75 143 ARG B O 1
ATOM 4368 N N . GLU B 1 144 ? 28.391 -5.621 21.047 1 84.25 144 GLU B N 1
ATOM 4369 C CA . GLU B 1 144 ? 29.703 -5.113 21.469 1 84.25 144 GLU B CA 1
ATOM 4370 C C . GLU B 1 144 ? 30.641 -4.934 20.281 1 84.25 144 GLU B C 1
ATOM 4372 O O . GLU B 1 144 ? 31.812 -4.598 20.453 1 84.25 144 GLU B O 1
ATOM 4377 N N . SER B 1 145 ? 30.141 -5.125 19.078 1 86.25 145 SER B N 1
ATOM 4378 C CA . SER B 1 145 ? 30.984 -5.059 17.891 1 86.25 145 SER B CA 1
ATOM 4379 C C . SER B 1 145 ? 31.406 -3.625 17.594 1 86.25 145 SER B C 1
ATOM 4381 O O . SER B 1 145 ? 32.375 -3.396 16.875 1 86.25 145 SER B O 1
ATOM 4383 N N . GLY B 1 146 ? 30.672 -2.623 18.109 1 84.81 146 GLY B N 1
ATOM 4384 C CA . GLY B 1 146 ? 30.953 -1.224 17.844 1 84.81 146 GLY B CA 1
ATOM 4385 C C . GLY B 1 146 ? 30.422 -0.748 16.5 1 84.81 146 GLY B C 1
ATOM 4386 O O . GLY B 1 146 ? 30.703 0.376 16.078 1 84.81 146 GLY B O 1
ATOM 4387 N N . ARG B 1 147 ? 29.672 -1.539 15.836 1 89.31 147 ARG B N 1
ATOM 4388 C CA . ARG B 1 147 ? 29.094 -1.146 14.555 1 89.31 147 ARG B CA 1
ATOM 4389 C C . ARG B 1 147 ? 28.094 0 14.727 1 89.31 147 ARG B C 1
ATOM 4391 O O . ARG B 1 147 ? 27.344 0.035 15.703 1 89.31 147 ARG B O 1
ATOM 4398 N N . THR B 1 148 ? 28.188 0.834 13.742 1 89.12 148 THR B N 1
ATOM 4399 C CA . THR B 1 148 ? 27.203 1.922 13.703 1 89.12 148 THR B CA 1
ATOM 4400 C C . THR B 1 148 ? 25.891 1.444 13.102 1 89.12 148 THR B C 1
ATOM 4402 O O . THR B 1 148 ? 25.797 0.323 12.594 1 89.12 148 THR B O 1
ATOM 4405 N N . ARG B 1 149 ? 24.906 2.26 13.234 1 90 149 ARG B N 1
ATOM 4406 C CA . ARG B 1 149 ? 23.625 1.992 12.586 1 90 149 ARG B CA 1
ATOM 4407 C C . ARG B 1 149 ? 23.812 1.754 11.094 1 90 149 ARG B C 1
ATOM 4409 O O . ARG B 1 149 ? 23.172 0.869 10.516 1 90 149 ARG B O 1
ATOM 4416 N N . PHE B 1 150 ? 24.672 2.496 10.508 1 91 150 PHE B N 1
ATOM 4417 C CA . PHE B 1 150 ? 24.953 2.379 9.086 1 91 150 PHE B CA 1
ATOM 4418 C C . PHE B 1 150 ? 25.562 1.021 8.766 1 91 150 PHE B C 1
ATOM 4420 O O . PHE B 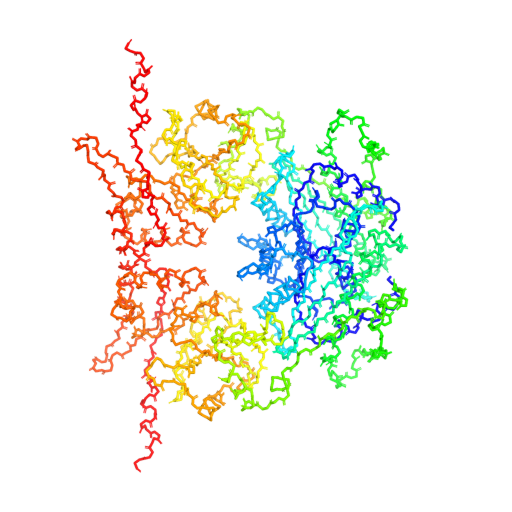1 150 ? 25.219 0.399 7.762 1 91 150 PHE B O 1
ATOM 4427 N N . ASP B 1 151 ? 26.422 0.557 9.633 1 92.19 151 ASP B N 1
ATOM 4428 C CA . ASP B 1 151 ? 27.078 -0.736 9.453 1 92.19 151 ASP B CA 1
ATOM 4429 C C . ASP B 1 151 ? 26.078 -1.881 9.594 1 92.19 151 ASP B C 1
ATOM 4431 O O . ASP B 1 151 ? 26.109 -2.834 8.812 1 92.19 151 ASP B O 1
ATOM 4435 N N . GLU B 1 152 ? 25.25 -1.774 10.562 1 93.44 152 GLU B N 1
ATOM 4436 C CA . GLU B 1 152 ? 24.281 -2.844 10.789 1 93.44 152 GLU B CA 1
ATOM 4437 C C . GLU B 1 152 ? 23.25 -2.896 9.664 1 93.44 152 GLU B C 1
ATOM 4439 O O . GLU B 1 152 ? 22.766 -3.973 9.305 1 93.44 152 GLU B O 1
ATOM 4444 N N . GLU B 1 153 ? 22.938 -1.716 9.141 1 94.19 153 GLU B N 1
ATOM 4445 C CA . GLU B 1 153 ? 22.094 -1.673 7.953 1 94.19 153 GLU B CA 1
ATOM 4446 C C . GLU B 1 153 ? 22.734 -2.408 6.781 1 94.19 153 GLU B C 1
ATOM 4448 O O . GLU B 1 153 ? 22.047 -3.094 6.02 1 94.19 153 GLU B O 1
ATOM 4453 N N . GLU B 1 154 ? 23.984 -2.289 6.668 1 95.38 154 GLU B N 1
ATOM 4454 C CA . GLU B 1 154 ? 24.719 -3.006 5.633 1 95.38 154 GLU B CA 1
ATOM 4455 C C . GLU B 1 154 ? 24.656 -4.516 5.848 1 95.38 154 GLU B C 1
ATOM 4457 O O . GLU B 1 154 ? 24.469 -5.273 4.895 1 95.38 154 GLU B O 1
ATOM 4462 N N . CYS B 1 155 ? 24.781 -4.938 7.082 1 96.81 155 CYS B N 1
ATOM 4463 C CA . CYS B 1 155 ? 24.688 -6.359 7.395 1 96.81 155 CYS B CA 1
ATOM 4464 C C . CYS B 1 155 ? 23.312 -6.906 7.012 1 96.81 155 CYS B C 1
ATOM 4466 O O . CYS B 1 155 ? 23.219 -7.926 6.324 1 96.81 155 CYS B O 1
ATOM 4468 N N . ALA B 1 156 ? 22.281 -6.188 7.43 1 97.38 156 ALA B N 1
ATOM 4469 C CA . ALA B 1 156 ? 20.906 -6.602 7.125 1 97.38 156 ALA B CA 1
ATOM 4470 C C . ALA B 1 156 ? 20.672 -6.641 5.621 1 97.38 156 ALA B C 1
ATOM 4472 O O . ALA B 1 156 ? 20.047 -7.574 5.109 1 97.38 156 ALA B O 1
ATOM 4473 N N . SER B 1 157 ? 21.172 -5.664 4.906 1 97.94 157 SER B N 1
ATOM 4474 C CA . SER B 1 157 ? 20.969 -5.559 3.469 1 97.94 157 SER B CA 1
ATOM 4475 C C . SER B 1 157 ? 21.672 -6.68 2.719 1 97.94 157 SER B C 1
ATOM 4477 O O . SER B 1 157 ? 21.156 -7.191 1.723 1 97.94 157 SER B O 1
ATOM 4479 N N . ARG B 1 158 ? 22.859 -7.008 3.139 1 98.25 158 ARG B N 1
ATOM 4480 C CA . ARG B 1 158 ? 23.562 -8.117 2.516 1 98.25 158 ARG B CA 1
ATOM 4481 C C . ARG B 1 158 ? 22.844 -9.438 2.754 1 98.25 158 ARG B C 1
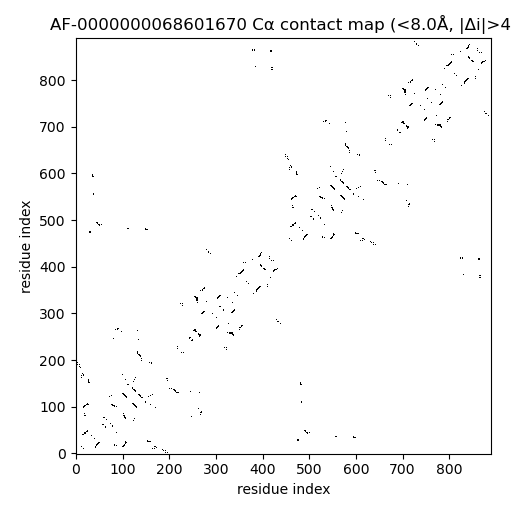ATOM 4483 O O . ARG B 1 158 ? 22.844 -10.32 1.896 1 98.25 158 ARG B O 1
ATOM 4490 N N . LEU B 1 159 ? 22.172 -9.57 3.939 1 98.5 159 LEU B N 1
ATOM 4491 C CA . LEU B 1 159 ? 21.359 -10.758 4.203 1 98.5 159 LEU B CA 1
ATOM 4492 C C . LEU B 1 159 ? 20.172 -10.812 3.262 1 98.5 159 LEU B C 1
ATOM 4494 O O . LEU B 1 159 ? 19.828 -11.875 2.74 1 98.5 159 LEU B O 1
ATOM 4498 N N . VAL B 1 160 ? 19.5 -9.688 3.059 1 98.62 160 VAL B N 1
ATOM 4499 C CA . VAL B 1 160 ? 18.375 -9.594 2.125 1 98.62 160 VAL B CA 1
ATOM 4500 C C . VAL B 1 160 ? 18.844 -10 0.726 1 98.62 160 VAL B C 1
ATOM 4502 O O . VAL B 1 160 ? 18.172 -10.781 0.045 1 98.62 160 VAL B O 1
ATOM 4505 N N . LEU B 1 161 ? 20 -9.5 0.327 1 98.31 161 LEU B N 1
ATOM 4506 C CA . LEU B 1 161 ? 20.531 -9.812 -0.996 1 98.31 161 LEU B CA 1
ATOM 4507 C C . LEU B 1 161 ? 20.859 -11.297 -1.107 1 98.31 161 LEU B C 1
ATOM 4509 O O . LEU B 1 161 ? 20.672 -11.906 -2.162 1 98.31 161 LEU B O 1
ATOM 4513 N N . ARG B 1 162 ? 21.391 -11.844 -0.044 1 98.31 162 ARG B N 1
ATOM 4514 C CA . ARG B 1 162 ? 21.641 -13.281 -0.05 1 98.31 162 ARG B CA 1
ATOM 4515 C C . ARG B 1 162 ? 20.344 -14.062 -0.286 1 98.31 162 ARG B C 1
ATOM 4517 O O . ARG B 1 162 ? 20.312 -14.992 -1.094 1 98.31 162 ARG B O 1
ATOM 4524 N N . ALA B 1 163 ? 19.328 -13.727 0.425 1 98.44 163 ALA B N 1
ATOM 4525 C CA . ALA B 1 163 ? 18.047 -14.398 0.281 1 98.44 163 ALA B CA 1
ATOM 4526 C C . ALA B 1 163 ? 17.531 -14.305 -1.154 1 98.44 163 ALA B C 1
ATOM 4528 O O . ALA B 1 163 ? 17.062 -15.297 -1.719 1 98.44 163 ALA B O 1
ATOM 4529 N N . LEU B 1 164 ? 17.703 -13.148 -1.746 1 98.12 164 LEU B N 1
ATOM 4530 C CA . LEU B 1 164 ? 17.266 -12.945 -3.125 1 98.12 164 LEU B CA 1
ATOM 4531 C C . LEU B 1 164 ? 18.109 -13.773 -4.086 1 98.12 164 LEU B C 1
ATOM 4533 O O . LEU B 1 164 ? 17.578 -14.344 -5.047 1 98.12 164 LEU B O 1
ATOM 4537 N N . PHE B 1 165 ? 19.391 -13.781 -3.805 1 97.62 165 PHE B N 1
ATOM 4538 C CA . PHE B 1 165 ? 20.312 -14.547 -4.641 1 97.62 165 PHE B CA 1
ATOM 4539 C C . PHE B 1 165 ? 19.938 -16.016 -4.648 1 97.62 165 PHE B C 1
ATOM 4541 O O . PHE B 1 165 ? 19.891 -16.641 -5.711 1 97.62 165 PHE B O 1
ATOM 4548 N N . GLU B 1 166 ? 19.672 -16.547 -3.494 1 96.69 166 GLU B N 1
ATOM 4549 C CA . GLU B 1 166 ? 19.297 -17.953 -3.387 1 96.69 166 GLU B CA 1
ATOM 4550 C C . GLU B 1 166 ? 18 -18.234 -4.121 1 96.69 166 GLU B C 1
ATOM 4552 O O . GLU B 1 166 ? 17.859 -19.281 -4.766 1 96.69 166 GLU B O 1
ATOM 4557 N N . GLU B 1 167 ? 17.047 -17.375 -4.055 1 94.69 167 GLU B N 1
ATOM 4558 C CA . GLU B 1 167 ? 15.797 -17.547 -4.77 1 94.69 167 GLU B CA 1
ATOM 4559 C C . GLU B 1 167 ? 16 -17.438 -6.281 1 94.69 167 GLU B C 1
ATOM 4561 O O . GLU B 1 167 ? 15.438 -18.234 -7.043 1 94.69 167 GLU B O 1
ATOM 4566 N N . ALA B 1 168 ? 16.812 -16.531 -6.672 1 94.38 168 ALA B N 1
ATOM 4567 C CA . ALA B 1 168 ? 17.078 -16.297 -8.086 1 94.38 168 ALA B CA 1
ATOM 4568 C C . ALA B 1 168 ? 17.734 -17.531 -8.719 1 94.38 168 ALA B C 1
ATOM 4570 O O . ALA B 1 168 ? 17.438 -17.891 -9.859 1 94.38 168 ALA B O 1
ATOM 4571 N N . ARG B 1 169 ? 18.578 -18.125 -8.047 1 93 169 ARG B N 1
ATOM 4572 C CA . ARG B 1 169 ? 19.312 -19.266 -8.562 1 93 169 ARG B CA 1
ATOM 4573 C C . ARG B 1 169 ? 18.391 -20.453 -8.82 1 93 169 ARG B C 1
ATOM 4575 O O . ARG B 1 169 ? 18.734 -21.359 -9.578 1 93 169 ARG B O 1
ATOM 4582 N N . ARG B 1 170 ? 17.297 -20.469 -8.25 1 90.5 170 ARG B N 1
ATOM 4583 C CA . ARG B 1 170 ? 16.328 -21.531 -8.477 1 90.5 170 ARG B CA 1
ATOM 4584 C C . ARG B 1 170 ? 15.664 -21.391 -9.836 1 90.5 170 ARG B C 1
ATOM 4586 O O . ARG B 1 170 ? 15.109 -22.359 -10.367 1 90.5 170 ARG B O 1
ATOM 4593 N N . PHE B 1 171 ? 15.703 -20.141 -10.383 1 89.5 171 PHE B N 1
ATOM 4594 C CA . PHE B 1 171 ? 15.016 -19.891 -11.641 1 89.5 171 PHE B CA 1
ATOM 4595 C C . PHE B 1 171 ? 15.938 -19.172 -12.625 1 89.5 171 PHE B C 1
ATOM 4597 O O . PHE B 1 171 ? 15.648 -18.047 -13.047 1 89.5 171 PHE B O 1
ATOM 4604 N N . PRO B 1 172 ? 16.953 -19.875 -13.008 1 86.5 172 PRO B N 1
ATOM 4605 C CA . PRO B 1 172 ? 17.859 -19.25 -13.961 1 86.5 172 PRO B CA 1
ATOM 4606 C C . PRO B 1 172 ? 17.219 -19.016 -15.328 1 86.5 172 PRO B C 1
ATOM 4608 O O . PRO B 1 172 ? 16.266 -19.719 -15.688 1 86.5 172 PRO B O 1
ATOM 4611 N N . ASP B 1 173 ? 17.453 -17.891 -15.922 1 77.12 173 ASP B N 1
ATOM 4612 C CA . ASP B 1 173 ? 16.922 -17.641 -17.266 1 77.12 173 ASP B CA 1
ATOM 4613 C C . ASP B 1 173 ? 17.516 -18.641 -18.266 1 77.12 173 ASP B C 1
ATOM 4615 O O . ASP B 1 173 ? 18.719 -18.875 -18.266 1 77.12 173 ASP B O 1
ATOM 4619 N N . ASP B 1 174 ? 16.797 -19.812 -18.594 1 59.94 174 ASP B N 1
ATOM 4620 C CA . ASP B 1 174 ? 17.25 -20.797 -19.562 1 59.94 174 ASP B CA 1
ATOM 4621 C C . ASP B 1 174 ? 17.562 -20.125 -20.906 1 59.94 174 ASP B C 1
ATOM 4623 O O . ASP B 1 174 ? 17.5 -20.781 -21.953 1 59.94 174 ASP B O 1
ATOM 4627 N N . VAL B 1 175 ? 17.672 -19.016 -21.109 1 48.84 175 VAL B N 1
ATOM 4628 C CA . VAL B 1 175 ? 17.953 -18.734 -22.516 1 48.84 175 VAL B CA 1
ATOM 4629 C C . VAL B 1 175 ? 19.062 -19.656 -23.016 1 48.84 175 VAL B C 1
ATOM 4631 O O . VAL B 1 175 ? 20.234 -19.469 -22.688 1 48.84 175 VAL B O 1
ATOM 4634 N N . GLU B 1 176 ? 18.969 -20.922 -22.953 1 40.38 176 GLU B N 1
ATOM 4635 C CA . GLU B 1 176 ? 19.828 -21.625 -23.891 1 40.38 176 GLU B CA 1
ATOM 4636 C C . GLU B 1 176 ? 20.062 -20.797 -25.141 1 40.38 176 GLU B C 1
ATOM 4638 O O . GLU B 1 176 ? 21.109 -20.922 -25.781 1 40.38 176 GLU B O 1
ATOM 4643 N N . GLY B 1 177 ? 18.891 -20.812 -26.094 1 34.66 177 GLY B N 1
ATOM 4644 C CA . GLY B 1 177 ? 19.109 -20.688 -27.531 1 34.66 177 GLY B CA 1
ATOM 4645 C C . GLY B 1 177 ? 19.984 -19.5 -27.891 1 34.66 177 GLY B C 1
ATOM 4646 O O . GLY B 1 177 ? 21.141 -19.672 -28.266 1 34.66 177 GLY B O 1
ATOM 4647 N N . ASP B 1 178 ? 19.281 -18.344 -28.594 1 34.5 178 ASP B N 1
ATOM 4648 C CA . ASP B 1 178 ? 19.891 -17.562 -29.672 1 34.5 178 ASP B CA 1
ATOM 4649 C C . ASP B 1 178 ? 21.062 -16.75 -29.172 1 34.5 178 ASP B C 1
ATOM 4651 O O . ASP B 1 178 ? 21.047 -16.234 -28.047 1 34.5 178 ASP B O 1
ATOM 4655 N N . SER B 1 179 ? 22.297 -16.938 -29.703 1 32.97 179 SER B N 1
ATOM 4656 C CA . SER B 1 179 ? 23.578 -16.281 -29.953 1 32.97 179 SER B CA 1
ATOM 4657 C C . SER B 1 179 ? 23.469 -14.773 -29.781 1 32.97 179 SER B C 1
ATOM 4659 O O . SER B 1 179 ? 24.453 -14.047 -29.938 1 32.97 179 SER B O 1
ATOM 4661 N N . VAL B 1 180 ? 22.281 -14.227 -30.031 1 33.25 180 VAL B N 1
ATOM 4662 C CA . VAL B 1 180 ? 22.469 -12.836 -30.406 1 33.25 180 VAL B CA 1
ATOM 4663 C C . VAL B 1 180 ? 23 -12.039 -29.219 1 33.25 180 VAL B C 1
ATOM 4665 O O . VAL B 1 180 ? 23.875 -11.18 -29.391 1 33.25 180 VAL B O 1
ATOM 4668 N N . GLY B 1 181 ? 22.125 -11.672 -28.172 1 38.41 181 GLY B N 1
ATOM 4669 C CA . GLY B 1 181 ? 22.625 -10.461 -27.547 1 38.41 181 GLY B CA 1
ATOM 4670 C C . GLY B 1 181 ? 23.609 -10.742 -26.422 1 38.41 181 GLY B C 1
ATOM 4671 O O . GLY B 1 181 ? 23.953 -9.836 -25.656 1 38.41 181 GLY B O 1
ATOM 4672 N N . GLY B 1 182 ? 24.531 -11.812 -26.469 1 41.16 182 GLY B N 1
ATOM 4673 C CA . GLY B 1 182 ? 25.828 -12.094 -25.859 1 41.16 182 GLY B CA 1
ATOM 4674 C C . GLY B 1 182 ? 25.797 -12.109 -24.344 1 41.16 182 GLY B C 1
ATOM 4675 O O . GLY B 1 182 ? 26.797 -11.828 -23.703 1 41.16 182 GLY B O 1
ATOM 4676 N N . ARG B 1 183 ? 24.562 -12.211 -23.766 1 45.34 183 ARG B N 1
ATOM 4677 C CA . ARG B 1 183 ? 24.828 -12.062 -22.344 1 45.34 183 ARG B CA 1
ATOM 4678 C C . ARG B 1 183 ? 25.422 -13.344 -21.75 1 45.34 183 ARG B C 1
ATOM 4680 O O . ARG B 1 183 ? 24.844 -14.422 -21.922 1 45.34 183 ARG B O 1
ATOM 4687 N N . GLU B 1 184 ? 26.641 -13.57 -21.438 1 49.97 184 GLU B N 1
ATOM 4688 C CA . GLU B 1 184 ? 27.453 -14.617 -20.812 1 49.97 184 GLU B CA 1
ATOM 4689 C C . GLU B 1 184 ? 26.906 -15.008 -19.453 1 49.97 184 GLU B C 1
ATOM 4691 O O . GLU B 1 184 ? 26.406 -14.156 -18.703 1 49.97 184 GLU B O 1
ATOM 4696 N N . ARG B 1 185 ? 26.406 -16.344 -19.312 1 55.94 185 ARG B N 1
ATOM 4697 C CA . ARG B 1 185 ? 26.156 -16.906 -17.984 1 55.94 185 ARG B CA 1
ATOM 4698 C C . ARG B 1 185 ? 27.156 -16.359 -16.969 1 55.94 185 ARG B C 1
ATOM 4700 O O . ARG B 1 185 ? 28.359 -16.406 -17.188 1 55.94 185 ARG B O 1
ATOM 4707 N N . LEU B 1 186 ? 26.594 -15.523 -16.078 1 64.5 186 LEU B N 1
ATOM 4708 C CA . LEU B 1 186 ? 27.469 -14.992 -15.047 1 64.5 186 LEU B CA 1
ATOM 4709 C C . LEU B 1 186 ? 28.047 -16.125 -14.195 1 64.5 186 LEU B C 1
ATOM 4711 O O . LEU B 1 186 ? 27.328 -17.016 -13.75 1 64.5 186 LEU B O 1
ATOM 4715 N N . ASP B 1 187 ? 29.25 -16.578 -14.367 1 77.75 187 ASP B N 1
ATOM 4716 C CA . ASP B 1 187 ? 29.953 -17.562 -13.562 1 77.75 187 ASP B CA 1
ATOM 4717 C C . ASP B 1 187 ? 30.156 -17.062 -12.133 1 77.75 187 ASP B C 1
ATOM 4719 O O . ASP B 1 187 ? 31.25 -16.609 -11.773 1 77.75 187 ASP B O 1
ATOM 4723 N N . VAL B 1 188 ? 29.016 -17.062 -11.406 1 85.81 188 VAL B N 1
ATOM 4724 C CA . VAL B 1 188 ? 29.078 -16.609 -10.023 1 85.81 188 VAL B CA 1
ATOM 4725 C C . VAL B 1 188 ? 29.047 -17.812 -9.078 1 85.81 188 VAL B C 1
ATOM 4727 O O . VAL B 1 188 ? 28.281 -18.75 -9.297 1 85.81 188 VAL B O 1
ATOM 4730 N N . SER B 1 189 ? 29.938 -17.844 -8.172 1 90.62 189 SER B N 1
ATOM 4731 C CA . SER B 1 189 ? 30.016 -18.922 -7.188 1 90.62 189 SER B CA 1
ATOM 4732 C C . SER B 1 189 ? 28.688 -19.109 -6.477 1 90.62 189 SER B C 1
ATOM 4734 O O . SER B 1 189 ? 28.016 -18.141 -6.133 1 90.62 189 SER B O 1
ATOM 4736 N N . PRO B 1 190 ? 28.297 -20.391 -6.246 1 90.62 190 PRO B N 1
ATOM 4737 C CA . PRO B 1 190 ? 27.094 -20.641 -5.461 1 90.62 190 PRO B CA 1
ATOM 4738 C C . PRO B 1 190 ? 27.172 -20.078 -4.043 1 90.62 190 PRO B C 1
ATOM 4740 O O . PRO B 1 190 ? 26.156 -19.906 -3.377 1 90.62 190 PRO B O 1
ATOM 4743 N N . ASP B 1 191 ? 28.391 -19.766 -3.654 1 93.56 191 ASP B N 1
ATOM 4744 C CA . ASP B 1 191 ? 28.578 -19.266 -2.293 1 93.56 191 ASP B CA 1
ATOM 4745 C C . ASP B 1 191 ? 28.625 -17.75 -2.256 1 93.56 191 ASP B C 1
ATOM 4747 O O . ASP B 1 191 ? 28.859 -17.156 -1.204 1 93.56 191 ASP B O 1
ATOM 4751 N N . ALA B 1 192 ? 28.375 -17.156 -3.393 1 94.81 192 ALA B N 1
ATOM 4752 C CA . ALA B 1 192 ? 28.5 -15.703 -3.477 1 94.81 192 ALA B CA 1
ATOM 4753 C C . ALA B 1 192 ? 27.578 -15.016 -2.473 1 94.81 192 ALA B C 1
ATOM 4755 O O . ALA B 1 192 ? 27.953 -14.016 -1.86 1 94.81 192 ALA B O 1
ATOM 4756 N N . GLY B 1 193 ? 26.344 -15.531 -2.332 1 94.56 193 GLY B N 1
ATOM 4757 C CA . GLY B 1 193 ? 25.438 -14.961 -1.353 1 94.56 193 GLY B CA 1
ATOM 4758 C C . GLY B 1 193 ? 25.953 -15.055 0.069 1 94.56 193 GLY B C 1
ATOM 4759 O O . GLY B 1 193 ? 25.859 -14.086 0.832 1 94.56 193 GLY B O 1
ATOM 4760 N N . MET B 1 194 ? 26.5 -16.203 0.398 1 95.12 194 MET B N 1
ATOM 4761 C CA . MET B 1 194 ? 27.062 -16.406 1.729 1 95.12 194 MET B CA 1
ATOM 4762 C C . MET B 1 194 ? 28.281 -15.523 1.937 1 95.12 194 MET B C 1
ATOM 4764 O O . MET B 1 194 ? 28.5 -14.992 3.027 1 95.12 194 MET B O 1
ATOM 4768 N N . ASP B 1 195 ? 29.062 -15.422 0.917 1 95.81 195 ASP B N 1
ATOM 4769 C CA . ASP B 1 195 ? 30.281 -14.609 0.987 1 95.81 195 ASP B CA 1
ATOM 4770 C C . ASP B 1 195 ? 29.953 -13.148 1.272 1 95.81 195 ASP B C 1
ATOM 4772 O O . ASP B 1 195 ? 30.688 -12.469 1.98 1 95.81 195 ASP B O 1
ATOM 4776 N N . LEU B 1 196 ? 28.828 -12.641 0.736 1 95.81 196 LEU B N 1
ATOM 4777 C CA . LEU B 1 196 ? 28.406 -11.273 0.986 1 95.81 196 LEU B CA 1
ATOM 4778 C C . LEU B 1 196 ? 28.203 -11.023 2.479 1 95.81 196 LEU B C 1
ATOM 4780 O O . LEU B 1 196 ? 28.625 -9.992 3.002 1 95.81 196 LEU B O 1
ATOM 4784 N N . VAL B 1 197 ? 27.578 -11.992 3.123 1 96.62 197 VAL B N 1
ATOM 4785 C CA . VAL B 1 197 ? 27.266 -11.852 4.543 1 96.62 197 VAL B CA 1
ATOM 4786 C C . VAL B 1 197 ? 28.547 -12.047 5.367 1 96.62 197 VAL B C 1
ATOM 4788 O O . VAL B 1 197 ? 28.766 -11.336 6.344 1 96.62 197 VAL B O 1
ATOM 4791 N N . ARG B 1 198 ? 29.375 -12.953 4.957 1 96 198 ARG B N 1
ATOM 4792 C CA . ARG B 1 198 ? 30.625 -13.258 5.648 1 96 198 ARG B CA 1
ATOM 4793 C C . ARG B 1 198 ? 31.547 -12.039 5.676 1 96 198 ARG B C 1
ATOM 4795 O O . ARG B 1 198 ? 32.312 -11.844 6.633 1 96 198 ARG B O 1
ATOM 4802 N N . ASP B 1 199 ? 31.469 -11.203 4.711 1 94.62 199 ASP B N 1
ATOM 4803 C CA . ASP B 1 199 ? 32.344 -10.031 4.566 1 94.62 199 ASP B CA 1
ATOM 4804 C C . ASP B 1 199 ? 32.125 -9.039 5.707 1 94.62 199 ASP B C 1
ATOM 4806 O O . ASP B 1 199 ? 33 -8.219 6.004 1 94.62 199 ASP B O 1
ATOM 4810 N N . VAL B 1 200 ? 30.906 -9.141 6.352 1 95.19 200 VAL B N 1
ATOM 4811 C CA . VAL B 1 200 ? 30.578 -8.062 7.277 1 95.19 200 VAL B CA 1
ATOM 4812 C C . VAL B 1 200 ? 30.297 -8.641 8.664 1 95.19 200 VAL B C 1
ATOM 4814 O O . VAL B 1 200 ? 30.078 -7.895 9.625 1 95.19 200 VAL B O 1
ATOM 4817 N N . LEU B 1 201 ? 30.344 -9.953 8.859 1 96.06 201 LEU B N 1
ATOM 4818 C CA . LEU B 1 201 ? 30.047 -10.578 10.148 1 96.06 201 LEU B CA 1
ATOM 4819 C C . LEU B 1 201 ? 31.312 -11.164 10.766 1 96.06 201 LEU B C 1
ATOM 4821 O O . LEU B 1 201 ? 32.219 -11.578 10.047 1 96.06 201 LEU B O 1
ATOM 4825 N N . SER B 1 202 ? 31.359 -11.203 12.07 1 95.5 202 SER B N 1
ATOM 4826 C CA . SER B 1 202 ? 32.406 -11.945 12.773 1 95.5 202 SER B CA 1
ATOM 4827 C C . SER B 1 202 ? 32.188 -13.453 12.648 1 95.5 202 SER B C 1
ATOM 4829 O O . SER B 1 202 ? 31.109 -13.891 12.219 1 95.5 202 SER B O 1
ATOM 4831 N N . THR B 1 203 ? 33.188 -14.188 12.969 1 95 203 THR B N 1
ATOM 4832 C CA . THR B 1 203 ? 33.094 -15.641 12.922 1 95 203 THR B CA 1
ATOM 4833 C C . THR B 1 203 ? 31.984 -16.141 13.836 1 95 203 THR B C 1
ATOM 4835 O O . THR B 1 203 ? 31.219 -17.016 13.453 1 95 203 THR B O 1
ATOM 4838 N N . SER B 1 204 ? 31.875 -15.516 14.992 1 94.69 204 SER B N 1
ATOM 4839 C CA . SER B 1 204 ? 30.844 -15.922 15.938 1 94.69 204 SER B CA 1
ATOM 4840 C C . SER B 1 204 ? 29.453 -15.609 15.406 1 94.69 204 SER B C 1
ATOM 4842 O O . SER B 1 204 ? 28.531 -16.406 15.578 1 94.69 204 SER B O 1
ATOM 4844 N N . GLU B 1 205 ? 29.297 -14.469 14.828 1 95.88 205 GLU B N 1
ATOM 4845 C CA . GLU B 1 205 ? 28.016 -14.094 14.25 1 95.88 205 GLU B CA 1
ATOM 4846 C C . GLU B 1 205 ? 27.625 -15.031 13.102 1 95.88 205 GLU B C 1
ATOM 4848 O O . GLU B 1 205 ? 26.453 -15.398 12.961 1 95.88 205 GLU B O 1
ATOM 4853 N N . MET B 1 206 ? 28.609 -15.375 12.297 1 96 206 MET B N 1
ATOM 4854 C CA . MET B 1 206 ? 28.359 -16.266 11.172 1 96 206 MET B CA 1
ATOM 4855 C C . MET B 1 206 ? 27.922 -17.641 11.656 1 96 206 MET B C 1
ATOM 4857 O O . MET B 1 206 ? 27.062 -18.281 11.047 1 96 206 MET B O 1
ATOM 4861 N N . GLU B 1 207 ? 28.547 -18.094 12.742 1 94.81 207 GLU B N 1
ATOM 4862 C CA . GLU B 1 207 ? 28.188 -19.375 13.32 1 94.81 207 GLU B CA 1
ATOM 4863 C C . GLU B 1 207 ? 26.766 -19.344 13.875 1 94.81 207 GLU B C 1
ATOM 4865 O O . GLU B 1 207 ? 26.078 -20.375 13.906 1 94.81 207 GLU B O 1
ATOM 4870 N N . GLY B 1 208 ? 26.312 -18.172 14.266 1 94.81 208 GLY B N 1
ATOM 4871 C CA . GLY B 1 208 ? 24.969 -18.031 14.82 1 94.81 208 GLY B CA 1
ATOM 4872 C C . GLY B 1 208 ? 23.891 -17.844 13.773 1 94.81 208 GLY B C 1
ATOM 4873 O O . GLY B 1 208 ? 22.703 -17.859 14.078 1 94.81 208 GLY B O 1
ATOM 4874 N N . LEU B 1 209 ? 24.328 -17.625 12.539 1 96.38 209 LEU B N 1
ATOM 4875 C CA . LEU B 1 209 ? 23.359 -17.469 11.453 1 96.38 209 LEU B CA 1
ATOM 4876 C C . LEU B 1 209 ? 22.609 -18.766 11.195 1 96.38 209 LEU B C 1
ATOM 4878 O O . LEU B 1 209 ? 23.219 -19.812 10.969 1 96.38 209 LEU B O 1
ATOM 4882 N N . VAL B 1 210 ? 21.281 -18.719 11.25 1 96.75 210 VAL B N 1
ATOM 4883 C CA . VAL B 1 210 ? 20.453 -19.906 11.062 1 96.75 210 VAL B CA 1
ATOM 4884 C C . VAL B 1 210 ? 19.625 -19.766 9.781 1 96.75 210 VAL B C 1
ATOM 4886 O O . VAL B 1 210 ? 18.984 -18.719 9.562 1 96.75 210 VAL B O 1
ATOM 4889 N N . VAL B 1 211 ? 19.703 -20.719 8.945 1 96.69 211 VAL B N 1
ATOM 4890 C CA . VAL B 1 211 ? 18.891 -20.781 7.734 1 96.69 211 VAL B CA 1
ATOM 4891 C C . VAL B 1 211 ? 17.969 -22.016 7.789 1 96.69 211 VAL B C 1
ATOM 4893 O O . VAL B 1 211 ? 18.453 -23.141 7.93 1 96.69 211 VAL B O 1
ATOM 4896 N N . THR B 1 212 ? 16.703 -21.781 7.738 1 95.12 212 THR B N 1
ATOM 4897 C CA . THR B 1 212 ? 15.719 -22.859 7.734 1 95.12 212 THR B CA 1
ATOM 4898 C C . THR B 1 212 ? 14.914 -22.859 6.438 1 95.12 212 THR B C 1
ATOM 4900 O O . THR B 1 212 ? 14.336 -21.844 6.066 1 95.12 212 THR B O 1
ATOM 4903 N N . THR B 1 213 ? 14.922 -23.969 5.738 1 93.12 213 THR B N 1
ATOM 4904 C CA . THR B 1 213 ? 14.18 -24.109 4.492 1 93.12 213 THR B CA 1
ATOM 4905 C C . THR B 1 213 ? 13.008 -25.078 4.664 1 93.12 213 THR B C 1
ATOM 4907 O O . THR B 1 213 ? 13.188 -26.203 5.141 1 93.12 213 THR B O 1
ATOM 4910 N N . MET B 1 214 ? 11.93 -24.594 4.363 1 89.19 214 MET B N 1
ATOM 4911 C CA . MET B 1 214 ? 10.742 -25.453 4.27 1 89.19 214 MET B CA 1
ATOM 4912 C C . MET B 1 214 ? 10.281 -25.578 2.822 1 89.19 214 MET B C 1
ATOM 4914 O O . MET B 1 214 ? 9.961 -24.594 2.176 1 89.19 214 MET B O 1
ATOM 4918 N N . GLU B 1 215 ? 10.336 -26.75 2.326 1 89 215 GLU B N 1
ATOM 4919 C CA . GLU B 1 215 ? 9.977 -26.984 0.931 1 89 215 GLU B CA 1
ATOM 4920 C C . GLU B 1 215 ? 8.93 -28.094 0.81 1 89 215 GLU B C 1
ATOM 4922 O O . GLU B 1 215 ? 9.008 -29.109 1.511 1 89 215 GLU B O 1
ATOM 4927 N N . GLU B 1 216 ? 7.957 -27.828 0.023 1 86.5 216 GLU B N 1
ATOM 4928 C CA . GLU B 1 216 ? 6.984 -28.859 -0.349 1 86.5 216 GLU B CA 1
ATOM 4929 C C . GLU B 1 216 ? 7.324 -29.469 -1.701 1 86.5 216 GLU B C 1
ATOM 4931 O O . GLU B 1 216 ? 7.043 -28.891 -2.748 1 86.5 216 GLU B O 1
ATOM 4936 N N . SER B 1 217 ? 7.797 -30.703 -1.67 1 88.38 217 SER B N 1
ATOM 4937 C CA . SER B 1 217 ? 8.297 -31.375 -2.869 1 88.38 217 SER B CA 1
ATOM 4938 C C . SER B 1 217 ? 7.188 -31.547 -3.902 1 88.38 217 SER B C 1
ATOM 4940 O O . SER B 1 217 ? 7.438 -31.484 -5.105 1 88.38 217 SER B O 1
ATOM 4942 N N . ALA B 1 218 ? 5.984 -31.781 -3.381 1 89.12 218 ALA B N 1
ATOM 4943 C CA . ALA B 1 218 ? 4.863 -31.938 -4.301 1 89.12 218 ALA B CA 1
ATOM 4944 C C . ALA B 1 218 ? 4.652 -30.688 -5.145 1 89.12 218 ALA B C 1
ATOM 4946 O O . ALA B 1 218 ? 4.379 -30.781 -6.344 1 89.12 218 ALA B O 1
ATOM 4947 N N . TYR B 1 219 ? 4.809 -29.547 -4.516 1 89.06 219 TYR B N 1
ATOM 4948 C CA . TYR B 1 219 ? 4.59 -28.297 -5.219 1 89.06 219 TYR B CA 1
ATOM 4949 C C . TYR B 1 219 ? 5.793 -27.938 -6.082 1 89.06 219 TYR B C 1
ATOM 4951 O O . TYR B 1 219 ? 5.652 -27.266 -7.105 1 89.06 219 TYR B O 1
ATOM 4959 N N . GLU B 1 220 ? 6.984 -28.359 -5.66 1 87.06 220 GLU B N 1
ATOM 4960 C CA . GLU B 1 220 ? 8.219 -28 -6.352 1 87.06 220 GLU B CA 1
ATOM 4961 C C . GLU B 1 220 ? 8.398 -28.828 -7.625 1 87.06 220 GLU B C 1
ATOM 4963 O O . GLU B 1 220 ? 8.727 -28.266 -8.68 1 87.06 220 GLU B O 1
ATOM 4968 N N . SER B 1 221 ? 8.18 -30.156 -7.539 1 88.06 221 SER B N 1
ATOM 4969 C CA . SER B 1 221 ? 8.547 -31.016 -8.664 1 88.06 221 SER B CA 1
ATOM 4970 C C . SER B 1 221 ? 7.543 -32.156 -8.844 1 88.06 221 SER B C 1
ATOM 4972 O O . SER B 1 221 ? 7.754 -33.031 -9.656 1 88.06 221 SER B O 1
ATOM 4974 N N . GLY B 1 222 ? 6.438 -32.094 -8.156 1 88.69 222 GLY B N 1
ATOM 4975 C CA . GLY B 1 222 ? 5.484 -33.188 -8.234 1 88.69 222 GLY B CA 1
ATOM 4976 C C . GLY B 1 222 ? 4.555 -33.062 -9.43 1 88.69 222 GLY B C 1
ATOM 4977 O O . GLY B 1 222 ? 4.527 -32.062 -10.117 1 88.69 222 GLY B O 1
ATOM 4978 N N . THR B 1 223 ? 3.934 -34.188 -9.633 1 92.75 223 THR B N 1
ATOM 4979 C CA . THR B 1 223 ? 2.867 -34.219 -10.633 1 92.75 223 THR B CA 1
ATOM 4980 C C . THR B 1 223 ? 1.627 -33.5 -10.102 1 92.75 223 THR B C 1
ATOM 4982 O O . THR B 1 223 ? 1.556 -33.156 -8.922 1 92.75 223 THR B O 1
ATOM 4985 N N . THR B 1 224 ? 0.748 -33.25 -11.039 1 93.56 224 THR B N 1
ATOM 4986 C CA . THR B 1 224 ? -0.523 -32.656 -10.633 1 93.56 224 THR B CA 1
ATOM 4987 C C . THR B 1 224 ? -1.175 -33.5 -9.531 1 93.56 224 THR B C 1
ATOM 4989 O O . THR B 1 224 ? -1.704 -32.938 -8.562 1 93.56 224 THR B O 1
ATOM 4992 N N . ARG B 1 225 ? -1.089 -34.781 -9.641 1 93.38 225 ARG B N 1
ATOM 4993 C CA . ARG B 1 225 ? -1.665 -35.688 -8.641 1 93.38 225 ARG B CA 1
ATOM 4994 C C . ARG B 1 225 ? -0.984 -35.5 -7.289 1 93.38 225 ARG B C 1
ATOM 4996 O O . ARG B 1 225 ? -1.651 -35.438 -6.254 1 93.38 225 ARG B O 1
ATOM 5003 N N . ASP B 1 226 ? 0.287 -35.438 -7.309 1 93.38 226 ASP B N 1
ATOM 5004 C CA . ASP B 1 226 ? 1.035 -35.25 -6.07 1 93.38 226 ASP B CA 1
ATOM 5005 C C . ASP B 1 226 ? 0.602 -33.969 -5.375 1 93.38 226 ASP B C 1
ATOM 5007 O O . ASP B 1 226 ? 0.414 -33.938 -4.156 1 93.38 226 ASP B O 1
ATOM 5011 N N . VAL B 1 227 ? 0.461 -32.938 -6.203 1 92.69 227 VAL B N 1
ATOM 5012 C CA . VAL B 1 227 ? 0.079 -31.625 -5.695 1 92.69 227 VAL B CA 1
ATOM 5013 C C . VAL B 1 227 ? -1.295 -31.703 -5.035 1 92.69 227 VAL B C 1
ATOM 5015 O O . VAL B 1 227 ? -1.477 -31.234 -3.906 1 92.69 227 VAL B O 1
ATOM 5018 N N . LEU B 1 228 ? -2.207 -32.312 -5.691 1 93.38 228 LEU B N 1
ATOM 5019 C CA . LEU B 1 228 ? -3.582 -32.375 -5.215 1 93.38 228 LEU B CA 1
ATOM 5020 C C . LEU B 1 228 ? -3.668 -33.219 -3.943 1 93.38 228 LEU B C 1
ATOM 5022 O O . LEU B 1 228 ? -4.359 -32.844 -2.994 1 93.38 228 LEU B O 1
ATOM 5026 N N . GLU B 1 229 ? -2.957 -34.344 -3.908 1 91.25 229 GLU B N 1
ATOM 5027 C CA . GLU B 1 229 ? -2.959 -35.188 -2.727 1 91.25 229 GLU B CA 1
ATOM 5028 C C . GLU B 1 229 ? -2.42 -34.438 -1.506 1 91.25 229 GLU B C 1
ATOM 5030 O O . GLU B 1 229 ? -3.012 -34.5 -0.426 1 91.25 229 GLU B O 1
ATOM 5035 N N . ARG B 1 230 ? -1.381 -33.781 -1.758 1 88 230 ARG B N 1
ATOM 5036 C CA . ARG B 1 230 ? -0.786 -33.031 -0.667 1 88 230 ARG B CA 1
ATOM 5037 C C . ARG B 1 230 ? -1.727 -31.922 -0.196 1 88 230 ARG B C 1
ATOM 5039 O O . ARG B 1 230 ? -1.884 -31.703 1.007 1 88 230 ARG B O 1
ATOM 5046 N N . TRP B 1 231 ? -2.26 -31.188 -1.113 1 89.5 231 TRP B N 1
ATOM 5047 C CA . TRP B 1 231 ? -3.125 -30.047 -0.829 1 89.5 231 TRP B CA 1
ATOM 5048 C C . TRP B 1 231 ? -4.371 -30.484 -0.064 1 89.5 231 TRP B C 1
ATOM 5050 O O . TRP B 1 231 ? -4.785 -29.828 0.891 1 89.5 231 TRP B O 1
ATOM 5060 N N . LEU B 1 232 ? -4.953 -31.578 -0.461 1 87.12 232 LEU B N 1
ATOM 5061 C CA . LEU B 1 232 ? -6.191 -32.062 0.146 1 87.12 232 LEU B CA 1
ATOM 5062 C C . LEU B 1 232 ? -5.941 -32.594 1.545 1 87.12 232 LEU B C 1
ATOM 5064 O O . LEU B 1 232 ? -6.832 -32.562 2.396 1 87.12 232 LEU B O 1
ATOM 5068 N N . ARG B 1 233 ? -4.797 -33.094 1.785 1 79.56 233 ARG B N 1
ATOM 5069 C CA . ARG B 1 233 ? -4.461 -33.594 3.107 1 79.56 233 ARG B CA 1
ATOM 5070 C C . ARG B 1 233 ? -4.289 -32.469 4.113 1 79.56 233 ARG B C 1
ATOM 5072 O O . ARG B 1 233 ? -4.469 -32.656 5.316 1 79.56 233 ARG B O 1
ATOM 5079 N N . THR B 1 234 ? -3.84 -31.344 3.6 1 66.19 234 THR B N 1
ATOM 5080 C CA . THR B 1 234 ? -3.537 -30.219 4.492 1 66.19 234 THR B CA 1
ATOM 5081 C C . THR B 1 234 ? -4.82 -29.562 4.992 1 66.19 234 THR B C 1
ATOM 5083 O O . THR B 1 234 ? -5.664 -29.156 4.191 1 66.19 234 THR B O 1
ATOM 5086 N N . ALA B 1 235 ? -5.656 -30.25 5.957 1 51.72 235 ALA B N 1
ATOM 5087 C CA . ALA B 1 235 ? -6.91 -29.812 6.566 1 51.72 235 ALA B CA 1
ATOM 5088 C C . ALA B 1 235 ? -6.867 -28.328 6.898 1 51.72 235 ALA B C 1
ATOM 5090 O O . ALA B 1 235 ? -5.797 -27.766 7.152 1 51.72 235 ALA B O 1
ATOM 5091 N N . SER B 1 236 ? -7.934 -27.562 6.469 1 46.94 236 SER B N 1
ATOM 5092 C CA . SER B 1 236 ? -8.203 -26.203 6.922 1 46.94 236 SER B CA 1
ATOM 5093 C C . SER B 1 236 ? -7.844 -26.016 8.391 1 46.94 236 SER B C 1
ATOM 5095 O O . SER B 1 236 ? -7.984 -24.922 8.945 1 46.94 236 SER B O 1
ATOM 5097 N N . ASP B 1 237 ? -8.32 -27 9.336 1 40.38 237 ASP B N 1
ATOM 5098 C CA . ASP B 1 237 ? -8.633 -26.812 10.75 1 40.38 237 ASP B CA 1
ATOM 5099 C C . ASP B 1 237 ? -7.438 -26.266 11.516 1 40.38 237 ASP B C 1
ATOM 5101 O O . ASP B 1 237 ? -6.301 -26.359 11.055 1 40.38 237 ASP B O 1
ATOM 5105 N N . ASP B 1 238 ? -7.738 -25.781 12.844 1 38.56 238 ASP B N 1
ATOM 5106 C CA . ASP B 1 238 ? -7.246 -25.391 14.156 1 38.56 238 ASP B CA 1
ATOM 5107 C C . ASP B 1 238 ? -6.219 -26.391 14.68 1 38.56 238 ASP B C 1
ATOM 5109 O O . ASP B 1 238 ? -5.93 -26.422 15.883 1 38.56 238 ASP B O 1
ATOM 5113 N N . ASP B 1 239 ? -6.125 -27.578 14.148 1 37.72 239 ASP B N 1
ATOM 5114 C CA . ASP B 1 239 ? -5.582 -28.578 15.062 1 37.72 239 ASP B CA 1
ATOM 5115 C C . ASP B 1 239 ? -4.129 -28.281 15.414 1 37.72 239 ASP B C 1
ATOM 5117 O O . ASP B 1 239 ? -3.406 -29.141 15.906 1 37.72 239 ASP B O 1
ATOM 5121 N N . GLY B 1 240 ? -3.605 -27.375 15.695 1 37.94 240 GLY B N 1
ATOM 5122 C CA . GLY B 1 240 ? -2.338 -27.141 16.359 1 37.94 240 GLY B CA 1
ATOM 5123 C C . GLY B 1 240 ? -1.136 -27.422 15.477 1 37.94 240 GLY B C 1
ATOM 5124 O O . GLY B 1 240 ? 0.005 -27.375 15.945 1 37.94 240 GLY B O 1
ATOM 5125 N N . SER B 1 241 ? -1.258 -28.422 14.625 1 36.53 241 SER B N 1
ATOM 5126 C CA . SER B 1 241 ? -0.019 -28.828 13.977 1 36.53 241 SER B CA 1
ATOM 5127 C C . SER B 1 241 ? 0.664 -27.656 13.297 1 36.53 241 SER B C 1
ATOM 5129 O O . SER B 1 241 ? 0 -26.812 12.688 1 36.53 241 SER B O 1
ATOM 5131 N N . GLU B 1 242 ? 1.817 -27.391 13.875 1 37.84 242 GLU B N 1
ATOM 5132 C CA . GLU B 1 242 ? 2.838 -26.391 13.555 1 37.84 242 GLU B CA 1
ATOM 5133 C C . GLU B 1 242 ? 3.068 -26.297 12.047 1 37.84 242 GLU B C 1
ATOM 5135 O O . GLU B 1 242 ? 3.357 -27.312 11.398 1 37.84 242 GLU B O 1
ATOM 5140 N N . SER B 1 243 ? 2.279 -25.984 11.258 1 38.38 243 SER B N 1
ATOM 5141 C CA . SER B 1 243 ? 2.795 -25.844 9.898 1 38.38 243 SER B CA 1
ATOM 5142 C C . SER B 1 243 ? 4.262 -25.406 9.906 1 38.38 243 SER B C 1
ATOM 5144 O O . SER B 1 243 ? 4.688 -24.641 10.773 1 38.38 243 SER B O 1
ATOM 5146 N N . ILE B 1 244 ? 5.137 -26.312 9.719 1 34.25 244 ILE B N 1
ATOM 5147 C CA . ILE B 1 244 ? 6.582 -26.141 9.617 1 34.25 244 ILE B CA 1
ATOM 5148 C C . ILE B 1 244 ? 6.91 -24.688 9.258 1 34.25 244 ILE B C 1
ATOM 5150 O O . ILE B 1 244 ? 8.023 -24.219 9.5 1 34.25 244 ILE B O 1
ATOM 5154 N N . LEU B 1 245 ? 6.398 -24.281 7.941 1 38.44 245 LEU B N 1
ATOM 5155 C CA . LEU B 1 245 ? 6.855 -22.969 7.523 1 38.44 245 LEU B CA 1
ATOM 5156 C C . LEU B 1 245 ? 6.484 -21.906 8.555 1 38.44 245 LEU B C 1
ATOM 5158 O O . LEU B 1 245 ? 6.355 -20.719 8.227 1 38.44 245 LEU B O 1
ATOM 5162 N N . GLY B 1 246 ? 6.641 -22.438 10.023 1 37.03 246 GLY B N 1
ATOM 5163 C CA . GLY B 1 246 ? 6.211 -21.547 11.094 1 37.03 246 GLY B CA 1
ATOM 5164 C C . GLY B 1 246 ? 4.789 -21.047 10.914 1 37.03 246 GLY B C 1
ATOM 5165 O O . GLY B 1 246 ? 3.99 -21.672 10.219 1 37.03 246 GLY B O 1
ATOM 5166 N N . ARG B 1 247 ? 4.324 -19.812 11.367 1 41.31 247 ARG B N 1
ATOM 5167 C CA . ARG B 1 247 ? 2.959 -19.5 10.969 1 41.31 247 ARG B CA 1
ATOM 5168 C C . ARG B 1 247 ? 2.727 -19.844 9.5 1 41.31 247 ARG B C 1
ATOM 5170 O O . ARG B 1 247 ? 3.283 -19.203 8.609 1 41.31 247 ARG B O 1
ATOM 5177 N N . ARG B 1 248 ? 2.91 -20.969 8.758 1 40.81 248 ARG B N 1
ATOM 5178 C CA . ARG B 1 248 ? 2.865 -21.969 7.707 1 40.81 248 ARG B CA 1
ATOM 5179 C C . ARG B 1 248 ? 2.141 -21.453 6.473 1 40.81 248 ARG B C 1
ATOM 5181 O O . ARG B 1 248 ? 1.311 -20.547 6.57 1 40.81 248 ARG B O 1
ATOM 5188 N N . ILE B 1 249 ? 2.807 -21.766 5.215 1 46.75 249 ILE B N 1
ATOM 5189 C CA . ILE B 1 249 ? 1.982 -21.734 4.012 1 46.75 249 ILE B CA 1
ATOM 5190 C C . ILE B 1 249 ? 0.595 -22.297 4.32 1 46.75 249 ILE B C 1
ATOM 5192 O O . ILE B 1 249 ? 0.414 -23.516 4.406 1 46.75 249 ILE B O 1
ATOM 5196 N N . ARG B 1 250 ? 0.052 -22.062 5.469 1 44.09 250 ARG B N 1
ATOM 5197 C CA . ARG B 1 250 ? -1.312 -22.438 5.824 1 44.09 250 ARG B CA 1
ATOM 5198 C C . ARG B 1 250 ? -2.088 -22.922 4.605 1 44.09 250 ARG B C 1
ATOM 5200 O O . ARG B 1 250 ? -1.834 -22.469 3.484 1 44.09 250 ARG B O 1
ATOM 5207 N N . GLY B 1 251 ? -2.447 -24.25 4.852 1 51.94 251 GLY B N 1
ATOM 5208 C CA . GLY B 1 251 ? -3.377 -24.844 3.902 1 51.94 251 GLY B CA 1
ATOM 5209 C C . GLY B 1 251 ? -4.102 -23.828 3.053 1 51.94 251 GLY B C 1
ATOM 5210 O O . GLY B 1 251 ? -5.043 -23.172 3.52 1 51.94 251 GLY B O 1
ATOM 5211 N N . ALA B 1 252 ? -3.232 -23.469 1.978 1 69.5 252 ALA B N 1
ATOM 5212 C CA . ALA B 1 252 ? -3.842 -22.5 1.083 1 69.5 252 ALA B CA 1
ATOM 5213 C C . ALA B 1 252 ? -5.227 -22.953 0.635 1 69.5 252 ALA B C 1
ATOM 5215 O O . ALA B 1 252 ? -5.422 -24.109 0.274 1 69.5 252 ALA B O 1
ATOM 5216 N N . GLU B 1 253 ? -6.113 -22.297 0.965 1 83.12 253 GLU B N 1
ATOM 5217 C CA . GLU B 1 253 ? -7.488 -22.578 0.58 1 83.12 253 GLU B CA 1
ATOM 5218 C C . GLU B 1 253 ? -7.66 -22.531 -0.936 1 83.12 253 GLU B C 1
ATOM 5220 O O . GLU B 1 253 ? -8.719 -22.875 -1.458 1 83.12 253 GLU B O 1
ATOM 5225 N N . MET B 1 254 ? -6.469 -22.359 -1.549 1 91.19 254 MET B N 1
ATOM 5226 C CA . MET B 1 254 ? -6.629 -22.266 -2.996 1 91.19 254 MET B CA 1
ATOM 5227 C C . MET B 1 254 ? -5.309 -22.531 -3.709 1 91.19 254 MET B C 1
ATOM 5229 O O . MET B 1 254 ? -4.238 -22.234 -3.176 1 91.19 254 MET B O 1
ATOM 5233 N N . LEU B 1 255 ? -5.426 -23.109 -4.879 1 93.06 255 LEU B N 1
ATOM 5234 C CA . LEU B 1 255 ? -4.324 -23.328 -5.812 1 93.06 255 LEU B CA 1
ATOM 5235 C C . LEU B 1 255 ? -4.633 -22.703 -7.172 1 93.06 255 LEU B C 1
ATOM 5237 O O . LEU B 1 255 ? -5.77 -22.781 -7.648 1 93.06 255 LEU B O 1
ATOM 5241 N N . GLU B 1 256 ? -3.676 -22.125 -7.715 1 93.56 256 GLU B N 1
ATOM 5242 C CA . GLU B 1 256 ? -3.826 -21.656 -9.086 1 93.56 256 GLU B CA 1
ATOM 5243 C C . GLU B 1 256 ? -3 -22.5 -10.055 1 93.56 256 GLU B C 1
ATOM 5245 O O . GLU B 1 256 ? -1.827 -22.766 -9.797 1 93.56 256 GLU B O 1
ATOM 5250 N N . PHE B 1 257 ? -3.639 -22.922 -11.117 1 93.56 257 PHE B N 1
ATOM 5251 C CA . PHE B 1 257 ? -2.99 -23.594 -12.234 1 93.56 257 PHE B CA 1
ATOM 5252 C C . PHE B 1 257 ? -3.082 -22.75 -13.508 1 93.56 257 PHE B C 1
ATOM 5254 O O . PHE B 1 257 ? -4.121 -22.156 -13.781 1 93.56 257 PHE B O 1
ATOM 5261 N N . THR B 1 258 ? -2.047 -22.672 -14.203 1 90.44 258 THR B N 1
ATOM 5262 C CA . THR B 1 258 ? -2.02 -22.078 -15.539 1 90.44 258 THR B CA 1
ATOM 5263 C C . THR B 1 258 ? -1.438 -23.062 -16.562 1 90.44 258 THR B C 1
ATOM 5265 O O . THR B 1 258 ? -0.346 -23.594 -16.359 1 90.44 258 THR B O 1
ATOM 5268 N N . GLY B 1 259 ? -2.152 -23.281 -17.625 1 87.88 259 GLY B N 1
ATOM 5269 C CA . GLY B 1 259 ? -1.706 -24.266 -18.594 1 87.88 259 GLY B CA 1
ATOM 5270 C C . GLY B 1 259 ? -1.527 -25.656 -18.016 1 87.88 259 GLY B C 1
ATOM 5271 O O . GLY B 1 259 ? -0.598 -26.375 -18.391 1 87.88 259 GLY B O 1
ATOM 5272 N N . GLY B 1 260 ? -2.252 -25.891 -17.016 1 87.69 260 GLY B N 1
ATOM 5273 C CA . GLY B 1 260 ? -2.213 -27.219 -16.422 1 87.69 260 GLY B CA 1
ATOM 5274 C C . GLY B 1 260 ? -1.109 -27.375 -15.391 1 87.69 260 GLY B C 1
ATOM 5275 O O . GLY B 1 260 ? -0.93 -28.469 -14.836 1 87.69 260 GLY B O 1
ATOM 5276 N N . ARG B 1 261 ? -0.394 -26.328 -15.164 1 89.12 261 ARG B N 1
ATOM 5277 C CA . ARG B 1 261 ? 0.695 -26.375 -14.195 1 89.12 261 ARG B CA 1
ATOM 5278 C C . ARG B 1 261 ? 0.402 -25.5 -12.992 1 89.12 261 ARG B C 1
ATOM 5280 O O . ARG B 1 261 ? -0.182 -24.422 -13.133 1 89.12 261 ARG B O 1
ATOM 5287 N N . LEU B 1 262 ? 0.879 -26.016 -11.828 1 92.5 262 LEU B N 1
ATOM 5288 C CA . LEU B 1 262 ? 0.731 -25.203 -10.617 1 92.5 262 LEU B CA 1
ATOM 5289 C C . LEU B 1 262 ? 1.546 -23.922 -10.719 1 92.5 262 LEU B C 1
ATOM 5291 O O . LEU B 1 262 ? 2.754 -23.969 -10.969 1 92.5 262 LEU B O 1
ATOM 5295 N N . THR B 1 263 ? 0.921 -22.797 -10.523 1 91.12 263 THR B N 1
ATOM 5296 C CA . THR B 1 263 ? 1.641 -21.547 -10.695 1 91.12 263 THR B CA 1
ATOM 5297 C C . THR B 1 263 ? 1.608 -20.719 -9.414 1 91.12 263 THR B C 1
ATOM 5299 O O . THR B 1 263 ? 2.449 -19.844 -9.211 1 91.12 263 THR B O 1
ATOM 5302 N N . ALA B 1 264 ? 0.658 -20.953 -8.57 1 91.69 264 ALA B N 1
ATOM 5303 C CA . ALA B 1 264 ? 0.597 -20.188 -7.32 1 91.69 264 ALA B CA 1
ATOM 5304 C C . ALA B 1 264 ? -0.161 -20.969 -6.246 1 91.69 264 ALA B C 1
ATOM 5306 O O . ALA B 1 264 ? -1.055 -21.766 -6.555 1 91.69 264 ALA B O 1
ATOM 5307 N N . VAL B 1 265 ? 0.184 -20.719 -5.055 1 90.75 265 VAL B N 1
ATOM 5308 C CA . VAL B 1 265 ? -0.435 -21.344 -3.885 1 90.75 265 VAL B CA 1
ATOM 5309 C C . VAL B 1 265 ? -0.912 -20.25 -2.922 1 90.75 265 VAL B C 1
ATOM 5311 O O . VAL B 1 265 ? -0.123 -19.422 -2.484 1 90.75 265 VAL B O 1
ATOM 5314 N N . GLY B 1 266 ? -2.197 -20.188 -2.635 1 88.25 266 GLY B N 1
ATOM 5315 C CA . GLY B 1 266 ? -2.75 -19.266 -1.654 1 88.25 266 GLY B CA 1
ATOM 5316 C C . GLY B 1 266 ? -3.043 -17.891 -2.225 1 88.25 266 GLY B C 1
ATOM 5317 O O . GLY B 1 266 ? -3.346 -16.953 -1.479 1 88.25 266 GLY B O 1
ATOM 5318 N N . ALA B 1 267 ? -2.873 -17.719 -3.475 1 88.94 267 ALA B N 1
ATOM 5319 C CA . ALA B 1 267 ? -3.152 -16.453 -4.164 1 88.94 267 ALA B CA 1
ATOM 5320 C C . ALA B 1 267 ? -3.416 -16.703 -5.648 1 88.94 267 ALA B C 1
ATOM 5322 O O . ALA B 1 267 ? -3.1 -17.766 -6.18 1 88.94 267 ALA B O 1
ATOM 5323 N N . SER B 1 268 ? -4.02 -15.711 -6.254 1 91.06 268 SER B N 1
ATOM 5324 C CA . SER B 1 268 ? -4.285 -15.812 -7.684 1 91.06 268 SER B CA 1
ATOM 5325 C C . SER B 1 268 ? -4.152 -14.461 -8.375 1 91.06 268 SER B C 1
ATOM 5327 O O . SER B 1 268 ? -4.477 -13.422 -7.789 1 91.06 268 SER B O 1
ATOM 5329 N N . ARG B 1 269 ? -3.758 -14.57 -9.594 1 89.81 269 ARG B N 1
ATOM 5330 C CA . ARG B 1 269 ? -3.668 -13.359 -10.398 1 89.81 269 ARG B CA 1
ATOM 5331 C C . ARG B 1 269 ? -5.016 -13.016 -11.023 1 89.81 269 ARG B C 1
ATOM 5333 O O . ARG B 1 269 ? -5.195 -11.922 -11.57 1 89.81 269 ARG B O 1
ATOM 5340 N N . ALA B 1 270 ? -5.895 -13.961 -11.023 1 91.5 270 ALA B N 1
ATOM 5341 C CA . ALA B 1 270 ? -7.188 -13.766 -11.664 1 91.5 270 ALA B CA 1
ATOM 5342 C C . ALA B 1 270 ? -8.07 -12.82 -10.852 1 91.5 270 ALA B C 1
ATOM 5344 O O . ALA B 1 270 ? -8.055 -12.859 -9.625 1 91.5 270 ALA B O 1
ATOM 5345 N N . ASN B 1 271 ? -8.711 -12.008 -11.602 1 91.75 271 ASN B N 1
ATOM 5346 C CA . ASN B 1 271 ? -9.641 -11.109 -10.914 1 91.75 271 ASN B CA 1
ATOM 5347 C C . ASN B 1 271 ? -11.047 -11.203 -11.5 1 91.75 271 ASN B C 1
ATOM 5349 O O . ASN B 1 271 ? -11.945 -10.469 -11.086 1 91.75 271 ASN B O 1
ATOM 5353 N N . VAL B 1 272 ? -11.289 -12.016 -12.484 1 94.12 272 VAL B N 1
ATOM 5354 C CA . VAL B 1 272 ? -12.594 -12.414 -13 1 94.12 272 VAL B CA 1
ATOM 5355 C C . VAL B 1 272 ? -12.711 -13.93 -12.992 1 94.12 272 VAL B C 1
ATOM 5357 O O . VAL B 1 272 ? -11.961 -14.625 -13.688 1 94.12 272 VAL B O 1
ATOM 5360 N N . ILE B 1 273 ? -13.641 -14.438 -12.273 1 96.44 273 ILE B N 1
ATOM 5361 C CA . ILE B 1 273 ? -13.625 -15.883 -12.047 1 96.44 273 ILE B CA 1
ATOM 5362 C C . ILE B 1 273 ? -15 -16.469 -12.367 1 96.44 273 ILE B C 1
ATOM 5364 O O . ILE B 1 273 ? -16.016 -15.969 -11.883 1 96.44 273 ILE B O 1
ATOM 5368 N N . LEU B 1 274 ? -15.055 -17.438 -13.219 1 95.38 274 LEU B N 1
ATOM 5369 C CA . LEU B 1 274 ? -16.234 -18.25 -13.469 1 95.38 274 LEU B CA 1
ATOM 5370 C C . LEU B 1 274 ? -16.188 -19.547 -12.664 1 95.38 274 LEU B C 1
ATOM 5372 O O . LEU B 1 274 ? -15.359 -20.422 -12.938 1 95.38 274 LEU B O 1
ATOM 5376 N N . SER B 1 275 ? -17.109 -19.609 -11.734 1 92.06 275 SER B N 1
ATOM 5377 C CA . SER B 1 275 ? -17.156 -20.797 -10.898 1 92.06 275 SER B CA 1
ATOM 5378 C C . SER B 1 275 ? -18.062 -21.875 -11.508 1 92.06 275 SER B C 1
ATOM 5380 O O . SER B 1 275 ? -19.125 -21.562 -12.062 1 92.06 275 SER B O 1
ATOM 5382 N N . GLY B 1 276 ? -17.562 -23.125 -11.469 1 88.19 276 GLY B N 1
ATOM 5383 C CA . GLY B 1 276 ? -18.344 -24.234 -11.992 1 88.19 276 GLY B CA 1
ATOM 5384 C C . GLY B 1 276 ? -17.75 -25.594 -11.688 1 88.19 276 GLY B C 1
ATOM 5385 O O . GLY B 1 276 ? -16.625 -25.688 -11.188 1 88.19 276 GLY B O 1
ATOM 5386 N N . SER B 1 277 ? -18.641 -26.625 -11.93 1 86.62 277 SER B N 1
ATOM 5387 C CA . SER B 1 277 ? -18.141 -28 -11.766 1 86.62 277 SER B CA 1
ATOM 5388 C C . SER B 1 277 ? -17.266 -28.406 -12.945 1 86.62 277 SER B C 1
ATOM 5390 O O . SER B 1 277 ? -16.391 -29.266 -12.805 1 86.62 277 SER B O 1
ATOM 5392 N N . PHE B 1 278 ? -17.531 -27.859 -14.133 1 91.44 278 PHE B N 1
ATOM 5393 C CA . PHE B 1 278 ? -16.828 -28.109 -15.383 1 91.44 278 PHE B CA 1
ATOM 5394 C C . PHE B 1 278 ? -16.641 -29.594 -15.625 1 91.44 278 PHE B C 1
ATOM 5396 O O . PHE B 1 278 ? -15.539 -30.062 -15.891 1 91.44 278 PHE B O 1
ATOM 5403 N N . ASN B 1 279 ? -17.75 -30.203 -15.562 1 89.25 279 ASN B N 1
ATOM 5404 C CA . ASN B 1 279 ? -17.828 -31.641 -15.805 1 89.25 279 ASN B CA 1
ATOM 5405 C C . ASN B 1 279 ? -18.719 -31.969 -17 1 89.25 279 ASN B C 1
ATOM 5407 O O . ASN B 1 279 ? -19.719 -32.656 -16.859 1 89.25 279 ASN B O 1
ATOM 5411 N N . PRO B 1 280 ? -18.531 -31.484 -18.172 1 89.56 280 PRO B N 1
ATOM 5412 C CA . PRO B 1 280 ? -17.25 -30.906 -18.594 1 89.56 280 PRO B CA 1
ATOM 5413 C C . PRO B 1 280 ? -17.344 -29.422 -18.891 1 89.56 280 PRO B C 1
ATOM 5415 O O . PRO B 1 280 ? -18.438 -28.844 -18.844 1 89.56 280 PRO B O 1
ATOM 5418 N N . LEU B 1 281 ? -16.234 -28.828 -19.172 1 89.94 281 LEU B N 1
ATOM 5419 C CA . LEU B 1 281 ? -16.156 -27.5 -19.766 1 89.94 281 LEU B CA 1
ATOM 5420 C C . LEU B 1 281 ? -16.734 -27.5 -21.172 1 89.94 281 LEU B C 1
ATOM 5422 O O . LEU B 1 281 ? -16.516 -28.438 -21.938 1 89.94 281 LEU B O 1
ATOM 5426 N N . HIS B 1 282 ? -17.469 -26.578 -21.562 1 86.94 282 HIS B N 1
ATOM 5427 C CA . HIS B 1 282 ? -18.016 -26.453 -22.906 1 86.94 282 HIS B CA 1
ATOM 5428 C C . HIS B 1 282 ? -17.953 -25.016 -23.406 1 86.94 282 HIS B C 1
ATOM 5430 O O . HIS B 1 282 ? -17.516 -24.125 -22.672 1 86.94 282 HIS B O 1
ATOM 5436 N N . ASP B 1 283 ? -18.297 -24.797 -24.578 1 85.44 283 ASP B N 1
ATOM 5437 C CA . ASP B 1 283 ? -18.125 -23.516 -25.25 1 85.44 283 ASP B CA 1
ATOM 5438 C C . ASP B 1 283 ? -18.938 -22.422 -24.562 1 85.44 283 ASP B C 1
ATOM 5440 O O . ASP B 1 283 ? -18.531 -21.266 -24.531 1 85.44 283 ASP B O 1
ATOM 5444 N N . GLY B 1 284 ? -20 -22.797 -24.078 1 82.38 284 GLY B N 1
ATOM 5445 C CA . GLY B 1 284 ? -20.812 -21.844 -23.344 1 82.38 284 GLY B CA 1
ATOM 5446 C C . GLY B 1 284 ? -20.062 -21.203 -22.188 1 82.38 284 GLY B C 1
ATOM 5447 O O . GLY B 1 284 ? -20.188 -20 -21.938 1 82.38 284 GLY B O 1
ATOM 5448 N N . HIS B 1 285 ? -19.312 -22.031 -21.5 1 88.56 285 HIS B N 1
ATOM 5449 C CA . HIS B 1 285 ? -18.5 -21.516 -20.406 1 88.56 285 HIS B CA 1
ATOM 5450 C C . HIS B 1 285 ? -17.438 -20.547 -20.906 1 88.56 285 HIS B C 1
ATOM 5452 O O . HIS B 1 285 ? -17.25 -19.469 -20.328 1 88.56 285 HIS B O 1
ATOM 5458 N N . ARG B 1 286 ? -16.781 -20.922 -21.938 1 89.88 286 ARG B N 1
ATOM 5459 C CA . ARG B 1 286 ? -15.711 -20.125 -22.5 1 89.88 286 ARG B CA 1
ATOM 5460 C C . ARG B 1 286 ? -16.234 -18.75 -22.953 1 89.88 286 ARG B C 1
ATOM 5462 O O . ARG B 1 286 ? -15.609 -17.734 -22.703 1 89.88 286 ARG B O 1
ATOM 5469 N N . GLU B 1 287 ? -17.344 -18.828 -23.594 1 84.88 287 GLU B N 1
ATOM 5470 C CA . GLU B 1 287 ? -17.938 -17.594 -24.078 1 84.88 287 GLU B CA 1
ATOM 5471 C C . GLU B 1 287 ? -18.375 -16.703 -22.922 1 84.88 287 GLU B C 1
ATOM 5473 O O . GLU B 1 287 ? -18.25 -15.477 -22.984 1 84.88 287 GLU B O 1
ATOM 5478 N N . LEU B 1 288 ? -18.875 -17.344 -21.953 1 87.38 288 LEU B N 1
ATOM 5479 C CA . LEU B 1 288 ? -19.328 -16.594 -20.781 1 87.38 288 LEU B CA 1
ATOM 5480 C C . LEU B 1 288 ? -18.172 -15.883 -20.094 1 87.38 288 LEU B C 1
ATOM 5482 O O . LEU B 1 288 ? -18.266 -14.688 -19.781 1 87.38 288 LEU B O 1
ATOM 5486 N N . LEU B 1 289 ? -17.109 -16.547 -19.828 1 92.19 289 LEU B N 1
ATOM 5487 C CA . LEU B 1 289 ? -15.945 -15.953 -19.188 1 92.19 289 LEU B CA 1
ATOM 5488 C C . LEU B 1 289 ? -15.375 -14.836 -20.062 1 92.19 289 LEU B C 1
ATOM 5490 O O . LEU B 1 289 ? -15.031 -13.766 -19.547 1 92.19 289 LEU B O 1
ATOM 5494 N N . ALA B 1 290 ? -15.32 -15.102 -21.359 1 88.62 290 ALA B N 1
ATOM 5495 C CA . ALA B 1 290 ? -14.797 -14.086 -22.266 1 88.62 290 ALA B CA 1
ATOM 5496 C C . ALA B 1 290 ? -15.641 -12.82 -22.219 1 88.62 290 ALA B C 1
ATOM 5498 O O . ALA B 1 290 ? -15.102 -11.711 -22.219 1 88.62 290 ALA B O 1
ATOM 5499 N N . ALA B 1 291 ? -16.906 -13.016 -22.188 1 85.25 291 ALA B N 1
ATOM 5500 C CA . ALA B 1 291 ? -17.812 -11.867 -22.125 1 85.25 291 ALA B CA 1
ATOM 5501 C C . ALA B 1 291 ? -17.625 -11.094 -20.828 1 85.25 291 ALA B C 1
ATOM 5503 O O . ALA B 1 291 ? -17.672 -9.859 -20.812 1 85.25 291 ALA B O 1
ATOM 5504 N N . ALA B 1 292 ? -17.453 -11.805 -19.766 1 90.38 292 ALA B N 1
ATOM 5505 C CA . ALA B 1 292 ? -17.25 -11.164 -18.453 1 90.38 292 ALA B CA 1
ATOM 5506 C C . ALA B 1 292 ? -15.945 -10.367 -18.438 1 90.38 292 ALA B C 1
ATOM 5508 O O . ALA B 1 292 ? -15.898 -9.258 -17.906 1 90.38 292 ALA B O 1
ATOM 5509 N N . ILE B 1 293 ? -14.898 -10.914 -18.969 1 88.62 293 ILE B N 1
ATOM 5510 C CA . ILE B 1 293 ? -13.602 -10.242 -19.031 1 88.62 293 ILE B CA 1
ATOM 5511 C C . ILE B 1 293 ? -13.727 -8.945 -19.812 1 88.62 293 ILE B C 1
ATOM 5513 O O . ILE B 1 293 ? -13.148 -7.922 -19.438 1 88.62 293 ILE B O 1
ATOM 5517 N N . ALA B 1 294 ? -14.484 -8.984 -20.844 1 83.38 294 ALA B N 1
ATOM 5518 C CA . ALA B 1 294 ? -14.656 -7.832 -21.719 1 83.38 294 ALA B CA 1
ATOM 5519 C C . ALA B 1 294 ? -15.336 -6.684 -20.984 1 83.38 294 ALA B C 1
ATOM 5521 O O . ALA B 1 294 ? -15.234 -5.523 -21.391 1 83.38 294 ALA B O 1
ATOM 5522 N N . MET B 1 295 ? -16.031 -6.965 -19.938 1 84.31 295 MET B N 1
ATOM 5523 C CA . MET B 1 295 ? -16.719 -5.945 -19.156 1 84.31 295 MET B CA 1
ATOM 5524 C C . MET B 1 295 ? -15.766 -5.23 -18.203 1 84.31 295 MET B C 1
ATOM 5526 O O . MET B 1 295 ? -16.125 -4.223 -17.594 1 84.31 295 MET B O 1
ATOM 5530 N N . LYS B 1 296 ? -14.617 -5.719 -18.031 1 82.5 296 LYS B N 1
ATOM 5531 C CA . LYS B 1 296 ? -13.656 -5.18 -17.078 1 82.5 296 LYS B CA 1
ATOM 5532 C C . LYS B 1 296 ? -12.594 -4.344 -17.781 1 82.5 296 LYS B C 1
ATOM 5534 O O . LYS B 1 296 ? -12.461 -4.395 -19.016 1 82.5 296 LYS B O 1
ATOM 5539 N N . PRO B 1 297 ? -11.906 -3.492 -17 1 72.31 297 PRO B N 1
ATOM 5540 C CA . PRO B 1 297 ? -10.828 -2.723 -17.609 1 72.31 297 PRO B CA 1
ATOM 5541 C C . PRO B 1 297 ? -9.773 -3.609 -18.281 1 72.31 297 PRO B C 1
ATOM 5543 O O . PRO B 1 297 ? -9.695 -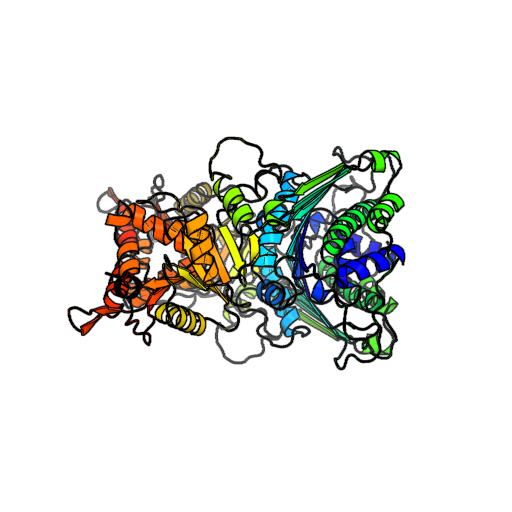4.805 -17.984 1 72.31 297 PRO B O 1
ATOM 5546 N N . LEU B 1 298 ? -9.008 -2.973 -19.125 1 73.12 298 LEU B N 1
ATOM 5547 C CA . LEU B 1 298 ? -7.945 -3.695 -19.812 1 73.12 298 LEU B CA 1
ATOM 5548 C C . LEU B 1 298 ? -6.961 -4.305 -18.828 1 73.12 298 LEU B C 1
ATOM 5550 O O . LEU B 1 298 ? -6.594 -3.668 -17.844 1 73.12 298 LEU B O 1
ATOM 5554 N N . GLY B 1 299 ? -6.672 -5.625 -19.078 1 76.06 299 GLY B N 1
ATOM 5555 C CA . GLY B 1 299 ? -5.695 -6.297 -18.234 1 76.06 299 GLY B CA 1
ATOM 5556 C C . GLY B 1 299 ? -6.324 -7.273 -17.25 1 76.06 299 GLY B C 1
ATOM 5557 O O . GLY B 1 299 ? -5.617 -7.973 -16.531 1 76.06 299 GLY B O 1
ATOM 5558 N N . ALA B 1 300 ? -7.652 -7.285 -17.297 1 86 300 ALA B N 1
ATOM 5559 C CA . ALA B 1 300 ? -8.328 -8.242 -16.438 1 86 300 ALA B CA 1
ATOM 5560 C C . ALA B 1 300 ? -7.949 -9.68 -16.797 1 86 300 ALA B C 1
ATOM 5562 O O . ALA B 1 300 ? -7.82 -10.008 -17.984 1 86 300 ALA B O 1
ATOM 5563 N N . ILE B 1 301 ? -7.723 -10.469 -15.82 1 89.94 301 ILE B N 1
ATOM 5564 C CA . ILE B 1 301 ? -7.355 -11.867 -16.016 1 89.94 301 ILE B CA 1
ATOM 5565 C C . ILE B 1 301 ? -8.492 -12.773 -15.547 1 89.94 301 ILE B C 1
ATOM 5567 O O . ILE B 1 301 ? -8.883 -12.727 -14.383 1 89.94 301 ILE B O 1
ATOM 5571 N N . GLY B 1 302 ? -8.984 -13.555 -16.469 1 93.81 302 GLY B N 1
ATOM 5572 C CA . GLY B 1 302 ? -10.062 -14.492 -16.188 1 93.81 302 GLY B CA 1
ATOM 5573 C C . GLY B 1 302 ? -9.57 -15.859 -15.766 1 93.81 302 GLY B C 1
ATOM 5574 O O . GLY B 1 302 ? -8.5 -16.297 -16.188 1 93.81 302 GLY B O 1
ATOM 5575 N N . ALA B 1 303 ? -10.383 -16.516 -14.961 1 95.88 303 ALA B N 1
ATOM 5576 C CA . ALA B 1 303 ? -10.055 -17.891 -14.547 1 95.88 303 ALA B CA 1
ATOM 5577 C C . ALA B 1 303 ? -11.328 -18.703 -14.32 1 95.88 303 ALA B C 1
ATOM 5579 O O . ALA B 1 303 ? -12.398 -18.141 -14.102 1 95.88 303 ALA B O 1
ATOM 5580 N N . TYR B 1 304 ? -11.164 -19.953 -14.508 1 96.38 304 TYR B N 1
ATOM 5581 C CA . TYR B 1 304 ? -12.172 -20.922 -14.062 1 96.38 304 TYR B CA 1
ATOM 5582 C C . TYR B 1 304 ? -11.898 -21.359 -12.633 1 96.38 304 TYR B C 1
ATOM 5584 O O . TYR B 1 304 ? -10.742 -21.516 -12.234 1 96.38 304 TYR B O 1
ATOM 5592 N N . GLU B 1 305 ? -12.93 -21.516 -11.867 1 95.81 305 GLU B N 1
ATOM 5593 C CA . GLU B 1 305 ? -12.742 -21.953 -10.484 1 95.81 305 GLU B CA 1
ATOM 5594 C C . GLU B 1 305 ? -13.539 -23.219 -10.195 1 95.81 305 GLU B C 1
ATOM 5596 O O . GLU B 1 305 ? -14.742 -23.281 -10.469 1 95.81 305 GLU B O 1
ATOM 5601 N N . ILE B 1 306 ? -12.898 -24.219 -9.688 1 93.94 306 ILE B N 1
ATOM 5602 C CA . ILE B 1 306 ? -13.516 -25.484 -9.273 1 93.94 306 ILE B CA 1
ATOM 5603 C C . ILE B 1 306 ? -13.477 -25.594 -7.746 1 93.94 306 ILE B C 1
ATOM 5605 O O . ILE B 1 306 ? -12.406 -25.656 -7.145 1 93.94 306 ILE B O 1
ATOM 5609 N N . GLY B 1 307 ? -14.641 -25.547 -7.156 1 91.75 307 GLY B N 1
ATOM 5610 C CA . GLY B 1 307 ? -14.727 -25.906 -5.75 1 91.75 307 GLY B CA 1
ATOM 5611 C C . GLY B 1 307 ? -14.625 -27.406 -5.504 1 91.75 307 GLY B C 1
ATOM 5612 O O . GLY B 1 307 ? -15.477 -28.172 -5.961 1 91.75 307 GLY B O 1
ATOM 5613 N N . VAL B 1 308 ? -13.656 -27.781 -4.75 1 91.62 308 VAL B N 1
ATOM 5614 C CA . VAL B 1 308 ? -13.422 -29.219 -4.637 1 91.62 308 VAL B CA 1
ATOM 5615 C C . VAL B 1 308 ? -14.219 -29.781 -3.465 1 91.62 308 VAL B C 1
ATOM 5617 O O . VAL B 1 308 ? -14.344 -31 -3.316 1 91.62 308 VAL B O 1
ATOM 5620 N N . THR B 1 309 ? -14.633 -28.891 -2.586 1 82.94 309 THR B N 1
ATOM 5621 C CA . THR B 1 309 ? -15.477 -29.312 -1.47 1 82.94 309 THR B CA 1
ATOM 5622 C C . THR B 1 309 ? -16.906 -28.812 -1.661 1 82.94 309 THR B C 1
ATOM 5624 O O . THR B 1 309 ? -17.125 -27.688 -2.094 1 82.94 309 THR B O 1
ATOM 5627 N N . ASN B 1 310 ? -17.781 -29.688 -1.663 1 65.81 310 ASN B N 1
ATOM 5628 C CA . ASN B 1 310 ? -19.203 -29.312 -1.747 1 65.81 310 ASN B CA 1
ATOM 5629 C C . ASN B 1 310 ? -19.922 -29.609 -0.44 1 65.81 310 ASN B C 1
ATOM 5631 O O . ASN B 1 310 ? -19.562 -30.531 0.287 1 65.81 310 ASN B O 1
ATOM 5635 N N . ALA B 1 311 ? -20.75 -28.672 -0.045 1 56.94 311 ALA B N 1
ATOM 5636 C CA . ALA B 1 311 ? -21.531 -28.812 1.182 1 56.94 311 ALA B CA 1
ATOM 5637 C C . ALA B 1 311 ? -22.281 -30.141 1.213 1 56.94 311 ALA B C 1
ATOM 5639 O O . ALA B 1 311 ? -22.375 -30.781 2.264 1 56.94 311 ALA B O 1
ATOM 5640 N N . ASP B 1 312 ? -22.719 -30.562 0.139 1 54.91 312 ASP B N 1
ATOM 5641 C CA . ASP B 1 312 ? -23.609 -31.719 0.091 1 54.91 312 ASP B CA 1
ATOM 5642 C C . ASP B 1 312 ? -22.828 -33 -0.214 1 54.91 312 ASP B C 1
ATOM 5644 O O . ASP B 1 312 ? -23.156 -34.062 0.31 1 54.91 312 ASP B O 1
ATOM 5648 N N . LYS B 1 313 ? -21.891 -32.969 -1.102 1 60.25 313 LYS B N 1
ATOM 5649 C CA . LYS B 1 313 ? -21.312 -34.188 -1.691 1 60.25 313 LYS B CA 1
ATOM 5650 C C . LYS B 1 313 ? -19.922 -34.438 -1.137 1 60.25 313 LYS B C 1
ATOM 5652 O O . LYS B 1 313 ? -19.281 -35.438 -1.5 1 60.25 313 LYS B O 1
ATOM 5657 N N . GLY B 1 314 ? -19.547 -33.625 -0.219 1 75.06 314 GLY B N 1
ATOM 5658 C CA . GLY B 1 314 ? -18.219 -33.844 0.342 1 75.06 314 GLY B CA 1
ATOM 5659 C C . GLY B 1 314 ? -17.109 -33.312 -0.558 1 75.06 314 GLY B C 1
ATOM 5660 O O . GLY B 1 314 ? -17.312 -32.375 -1.33 1 75.06 314 GLY B O 1
ATOM 5661 N N . THR B 1 315 ? -15.82 -33.938 -0.434 1 84.06 315 THR B N 1
ATOM 5662 C CA . THR B 1 315 ? -14.648 -33.531 -1.198 1 84.06 315 THR B CA 1
ATOM 5663 C C . THR B 1 315 ? -14.453 -34.406 -2.418 1 84.06 315 THR B C 1
ATOM 5665 O O . THR B 1 315 ? -14.578 -35.625 -2.322 1 84.06 315 THR B O 1
ATOM 5668 N N . LEU B 1 316 ? -14.242 -33.812 -3.576 1 89.75 316 LEU B N 1
ATOM 5669 C CA . LEU B 1 316 ? -13.969 -34.562 -4.805 1 89.75 316 LEU B CA 1
ATOM 5670 C C . LEU B 1 316 ? -12.727 -35.438 -4.652 1 89.75 316 LEU B C 1
ATOM 5672 O O . LEU B 1 316 ? -11.781 -35.031 -3.961 1 89.75 316 LEU B O 1
ATOM 5676 N N . ALA B 1 317 ? -12.773 -36.594 -5.344 1 91.56 317 ALA B N 1
ATOM 5677 C CA . ALA B 1 317 ? -11.594 -37.438 -5.379 1 91.56 317 ALA B CA 1
ATOM 5678 C C . ALA B 1 317 ? -10.477 -36.812 -6.199 1 91.56 317 ALA B C 1
ATOM 5680 O O . ALA B 1 317 ? -10.742 -36.062 -7.148 1 91.56 317 ALA B O 1
ATOM 5681 N N . VAL B 1 318 ? -9.289 -37.125 -5.836 1 93.88 318 VAL B N 1
ATOM 5682 C CA . VAL B 1 318 ? -8.109 -36.562 -6.48 1 93.88 318 VAL B CA 1
ATOM 5683 C C . VAL B 1 318 ? -8.164 -36.844 -7.98 1 93.88 318 VAL B C 1
ATOM 5685 O O . VAL B 1 318 ? -7.918 -35.938 -8.789 1 93.88 318 VAL B O 1
ATOM 5688 N N . ASP B 1 319 ? -8.531 -38.062 -8.305 1 94.38 319 ASP B N 1
ATOM 5689 C CA . ASP B 1 319 ? -8.562 -38.438 -9.711 1 94.38 319 ASP B CA 1
ATOM 5690 C C . ASP B 1 319 ? -9.602 -37.625 -10.484 1 94.38 319 ASP B C 1
ATOM 5692 O O . ASP B 1 319 ? -9.383 -37.281 -11.648 1 94.38 319 ASP B O 1
ATOM 5696 N N . GLU B 1 320 ? -10.648 -37.406 -9.836 1 94.38 320 GLU B N 1
ATOM 5697 C CA . GLU B 1 320 ? -11.703 -36.625 -10.477 1 94.38 320 GLU B CA 1
ATOM 5698 C C . GLU B 1 320 ? -11.266 -35.156 -10.68 1 94.38 320 GLU B C 1
ATOM 5700 O O . GLU B 1 320 ? -11.508 -34.594 -11.734 1 94.38 320 GLU B O 1
ATOM 5705 N N . ILE B 1 321 ? -10.672 -34.562 -9.734 1 95.25 321 ILE B N 1
ATOM 5706 C CA . ILE B 1 321 ? -10.172 -33.188 -9.844 1 95.25 321 ILE B CA 1
ATOM 5707 C C . ILE B 1 321 ? -9.148 -33.125 -10.977 1 95.25 321 ILE B C 1
ATOM 5709 O O . ILE B 1 321 ? -9.211 -32.219 -11.812 1 95.25 321 ILE B O 1
ATOM 5713 N N . ALA B 1 322 ? -8.242 -34.062 -10.977 1 95.31 322 ALA B N 1
ATOM 5714 C CA . ALA B 1 322 ? -7.199 -34.094 -12 1 95.31 322 ALA B CA 1
ATOM 5715 C C . ALA B 1 322 ? -7.809 -34.188 -13.398 1 95.31 322 ALA B C 1
ATOM 5717 O O . ALA B 1 322 ? -7.355 -33.5 -14.32 1 95.31 322 ALA B O 1
ATOM 5718 N N . ARG B 1 323 ? -8.781 -35 -13.492 1 94.81 323 ARG B N 1
ATOM 5719 C CA . ARG B 1 323 ? -9.461 -35.156 -14.773 1 94.81 323 ARG B CA 1
ATOM 5720 C C . ARG B 1 323 ? -10.086 -33.844 -15.227 1 94.81 323 ARG B C 1
ATOM 5722 O O . ARG B 1 323 ? -9.945 -33.469 -16.391 1 94.81 323 ARG B O 1
ATOM 5729 N N . ARG B 1 324 ? -10.719 -33.156 -14.367 1 94.19 324 ARG B N 1
ATOM 5730 C CA . ARG B 1 324 ? -11.367 -31.906 -14.711 1 94.19 324 ARG B CA 1
ATOM 5731 C C . ARG B 1 324 ? -10.328 -30.844 -15.055 1 94.19 324 ARG B C 1
ATOM 5733 O O . ARG B 1 324 ? -10.555 -30.016 -15.945 1 94.19 324 ARG B O 1
ATOM 5740 N N . LEU B 1 325 ? -9.25 -30.875 -14.375 1 95.31 325 LEU B N 1
ATOM 5741 C CA . LEU B 1 325 ? -8.195 -29.875 -14.586 1 95.31 325 LEU B CA 1
ATOM 5742 C C . LEU B 1 325 ? -7.594 -30.016 -15.977 1 95.31 325 LEU B C 1
ATOM 5744 O O . LEU B 1 325 ? -7.121 -29.031 -16.547 1 95.31 325 LEU B O 1
ATOM 5748 N N . GLU B 1 326 ? -7.617 -31.172 -16.516 1 94.62 326 GLU B N 1
ATOM 5749 C CA . GLU B 1 326 ? -6.996 -31.453 -17.797 1 94.62 326 GLU B CA 1
ATOM 5750 C C . GLU B 1 326 ? -7.598 -30.578 -18.906 1 94.62 326 GLU B C 1
ATOM 5752 O O . GLU B 1 326 ? -6.93 -30.266 -19.891 1 94.62 326 GLU B O 1
ATOM 5757 N N . GLN B 1 327 ? -8.789 -30.156 -18.688 1 94.25 327 GLN B N 1
ATOM 5758 C CA . GLN B 1 327 ? -9.492 -29.375 -19.719 1 94.25 327 GLN B CA 1
ATOM 5759 C C . GLN B 1 327 ? -8.938 -27.953 -19.797 1 94.25 327 GLN B C 1
ATOM 5761 O O . GLN B 1 327 ? -9.227 -27.234 -20.75 1 94.25 327 GLN B O 1
ATOM 5766 N N . PHE B 1 328 ? -8.148 -27.609 -18.875 1 94.69 328 PHE B N 1
ATOM 5767 C CA . PHE B 1 328 ? -7.629 -26.25 -18.812 1 94.69 328 PHE B CA 1
ATOM 5768 C C . PHE B 1 328 ? -6.133 -26.234 -19.094 1 94.69 328 PHE B C 1
ATOM 5770 O O . PHE B 1 328 ? -5.387 -25.469 -18.469 1 94.69 328 PHE B O 1
ATOM 5777 N N . SER B 1 329 ? -5.637 -26.984 -20 1 90.69 329 SER B N 1
ATOM 5778 C CA . SER B 1 329 ? -4.215 -27.188 -20.266 1 90.69 329 SER B CA 1
ATOM 5779 C C . SER B 1 329 ? -3.701 -26.172 -21.297 1 90.69 329 SER B C 1
ATOM 5781 O O . SER B 1 329 ? -2.496 -26.094 -21.531 1 90.69 329 SER B O 1
ATOM 5783 N N . ASP B 1 330 ? -4.605 -25.344 -21.844 1 89.25 330 ASP B N 1
ATOM 5784 C CA . ASP B 1 330 ? -4.133 -24.281 -22.734 1 89.25 330 ASP B CA 1
ATOM 5785 C C . ASP B 1 330 ? -3.217 -23.312 -21.984 1 89.25 330 ASP B C 1
ATOM 5787 O O . ASP B 1 330 ? -3.49 -22.938 -20.844 1 89.25 330 ASP B O 1
ATOM 5791 N N . PRO B 1 331 ? -2.064 -22.938 -22.594 1 84.19 331 PRO B N 1
ATOM 5792 C CA . PRO B 1 331 ? -1.007 -22.188 -21.922 1 84.19 331 PRO B CA 1
ATOM 5793 C C . PRO B 1 331 ? -1.529 -20.922 -21.234 1 84.19 331 PRO B C 1
ATOM 5795 O O . PRO B 1 331 ? -1.023 -20.531 -20.188 1 84.19 331 PRO B O 1
ATOM 5798 N N . ASP B 1 332 ? -2.5 -20.281 -21.656 1 84.25 332 ASP B N 1
ATOM 5799 C CA . ASP B 1 332 ? -2.932 -19.016 -21.078 1 84.25 332 ASP B CA 1
ATOM 5800 C C . ASP B 1 332 ? -4.191 -19.203 -20.234 1 84.25 332 ASP B C 1
ATOM 5802 O O . ASP B 1 332 ? -4.715 -18.234 -19.672 1 84.25 332 ASP B O 1
ATOM 5806 N N . CYS B 1 333 ? -4.555 -20.422 -20.094 1 91.56 333 CYS B N 1
ATOM 5807 C CA . CYS B 1 333 ? -5.777 -20.688 -19.344 1 91.56 333 CYS B CA 1
ATOM 5808 C C . CYS B 1 333 ? -5.488 -20.812 -17.859 1 91.56 333 CYS B C 1
ATOM 5810 O O . CYS B 1 333 ? -4.641 -21.625 -17.453 1 91.56 333 CYS B O 1
ATOM 5812 N N . VAL B 1 334 ? -6.16 -20.031 -17.047 1 93.31 334 VAL B N 1
ATOM 5813 C CA . VAL B 1 334 ? -5.98 -20.062 -15.602 1 93.31 334 VAL B CA 1
ATOM 5814 C C . VAL B 1 334 ? -7.141 -20.797 -14.953 1 93.31 334 VAL B C 1
ATOM 5816 O O . VAL B 1 334 ? -8.305 -20.547 -15.266 1 93.31 334 VAL B O 1
ATOM 5819 N N . CYS B 1 335 ? -6.844 -21.75 -14.102 1 96.31 335 CYS B N 1
ATOM 5820 C CA . CYS B 1 335 ? -7.832 -22.469 -13.305 1 96.31 335 CYS B CA 1
ATOM 5821 C C . CYS B 1 335 ? -7.465 -22.438 -11.828 1 96.31 335 CYS B C 1
ATOM 5823 O O . CYS B 1 335 ? -6.328 -22.734 -11.453 1 96.31 335 CYS B O 1
ATOM 5825 N N . VAL B 1 336 ? -8.422 -22.078 -11 1 95.81 336 VAL B N 1
ATOM 5826 C CA . VAL B 1 336 ? -8.219 -21.984 -9.562 1 95.81 336 VAL B CA 1
ATOM 5827 C C . VAL B 1 336 ? -9.016 -23.094 -8.859 1 95.81 336 VAL B C 1
ATOM 5829 O O . VAL B 1 336 ? -10.18 -23.328 -9.18 1 95.81 336 VAL B O 1
ATOM 5832 N N . LEU B 1 337 ? -8.375 -23.781 -7.977 1 94.88 337 LEU B N 1
ATOM 5833 C CA . LEU B 1 337 ? -9.039 -24.734 -7.102 1 94.88 337 LEU B CA 1
ATOM 5834 C C . LEU B 1 337 ? -9.25 -24.156 -5.711 1 94.88 337 LEU B C 1
ATOM 5836 O O . LEU B 1 337 ? -8.352 -23.516 -5.16 1 94.88 337 LEU B O 1
ATOM 5840 N N . THR B 1 338 ? -10.414 -24.266 -5.18 1 92.81 338 THR B N 1
ATOM 5841 C CA . THR B 1 338 ? -10.695 -23.781 -3.834 1 92.81 338 THR B CA 1
ATOM 5842 C C . THR B 1 338 ? -11.328 -24.875 -2.977 1 92.81 338 THR B C 1
ATOM 5844 O O . THR B 1 338 ? -11.969 -25.781 -3.5 1 92.81 338 THR B O 1
ATOM 5847 N N . LYS B 1 339 ? -11.125 -24.781 -1.68 1 88.25 339 LYS B N 1
ATOM 5848 C CA . LYS B 1 339 ? -11.766 -25.656 -0.708 1 88.25 339 LYS B CA 1
ATOM 5849 C C . LYS B 1 339 ? -13.023 -25.031 -0.131 1 88.25 339 LYS B C 1
ATOM 5851 O O . LYS B 1 339 ? -13.648 -25.578 0.779 1 88.25 339 LYS B O 1
ATOM 5856 N N . THR B 1 340 ? -13.422 -23.922 -0.662 1 83.31 340 THR B N 1
ATOM 5857 C CA . THR B 1 340 ? -14.531 -23.141 -0.116 1 83.31 340 THR B CA 1
ATOM 5858 C C . THR B 1 340 ? -15.812 -23.375 -0.912 1 83.31 340 THR B C 1
ATOM 5860 O O . THR B 1 340 ? -15.922 -22.938 -2.059 1 83.31 340 THR B O 1
ATOM 5863 N N . PRO B 1 341 ? -16.797 -23.969 -0.308 1 77.81 341 PRO B N 1
ATOM 5864 C CA . PRO B 1 341 ? -18.016 -24.266 -1.061 1 77.81 341 PRO B CA 1
ATOM 5865 C C . PRO B 1 341 ? -18.891 -23.031 -1.284 1 77.81 341 PRO B C 1
ATOM 5867 O O . PRO B 1 341 ? -19.484 -22.875 -2.359 1 77.81 341 PRO B O 1
ATOM 5870 N N . LEU B 1 342 ? -18.906 -22.109 -0.343 1 82.38 342 LEU B N 1
ATOM 5871 C CA . LEU B 1 342 ? -19.781 -20.953 -0.436 1 82.38 342 LEU B CA 1
ATOM 5872 C C . LEU B 1 342 ? -19.078 -19.781 -1.091 1 82.38 342 LEU B C 1
ATOM 5874 O O . LEU B 1 342 ? -17.875 -19.562 -0.87 1 82.38 342 LEU B O 1
ATOM 5878 N N . PHE B 1 343 ? -19.812 -19.031 -1.854 1 85.69 343 PHE B N 1
ATOM 5879 C CA . PHE B 1 343 ? -19.234 -17.891 -2.557 1 85.69 343 PHE B CA 1
ATOM 5880 C C . PHE B 1 343 ? -18.672 -16.875 -1.569 1 85.69 343 PHE B C 1
ATOM 5882 O O . PHE B 1 343 ? -17.625 -16.281 -1.823 1 85.69 343 PHE B O 1
ATOM 5889 N N . VAL B 1 344 ? -19.312 -16.703 -0.467 1 83.56 344 VAL B N 1
ATOM 5890 C CA . VAL B 1 344 ? -18.828 -15.734 0.514 1 83.56 344 VAL B CA 1
ATOM 5891 C C . VAL B 1 344 ? -17.422 -16.141 0.976 1 83.56 344 VAL B C 1
ATOM 5893 O O . VAL B 1 344 ? -16.562 -15.273 1.167 1 83.56 344 VAL B O 1
ATOM 5896 N N . ASP B 1 345 ? -17.25 -17.375 1.109 1 84.94 345 ASP B N 1
ATOM 5897 C CA . ASP B 1 345 ? -15.93 -17.859 1.51 1 84.94 345 ASP B CA 1
ATOM 5898 C C . ASP B 1 345 ? -14.922 -17.703 0.376 1 84.94 345 ASP B C 1
ATOM 5900 O O . ASP B 1 345 ? -13.75 -17.391 0.618 1 84.94 345 ASP B O 1
ATOM 5904 N N . LYS B 1 346 ? -15.445 -17.922 -0.82 1 89.06 346 LYS B N 1
ATOM 5905 C CA . LYS B 1 346 ? -14.57 -17.734 -1.973 1 89.06 346 LYS B CA 1
ATOM 5906 C C . LYS B 1 346 ? -14.047 -16.297 -2.035 1 89.06 346 LYS B C 1
ATOM 5908 O O . LYS B 1 346 ? -12.891 -16.062 -2.398 1 89.06 346 LYS B O 1
ATOM 5913 N N . THR B 1 347 ? -14.906 -15.391 -1.68 1 89.25 347 THR B N 1
ATOM 5914 C CA . THR B 1 347 ? -14.5 -13.992 -1.729 1 89.25 347 THR B CA 1
ATOM 5915 C C . THR B 1 347 ? -13.398 -13.711 -0.709 1 89.25 347 THR B C 1
ATOM 5917 O O . THR B 1 347 ? -12.562 -12.828 -0.916 1 89.25 347 THR B O 1
ATOM 5920 N N . GLY B 1 348 ? -13.32 -14.445 0.333 1 84.81 348 GLY B N 1
ATOM 5921 C CA . GLY B 1 348 ? -12.281 -14.281 1.337 1 84.81 348 GLY B CA 1
ATOM 5922 C C . GLY B 1 348 ? -10.914 -14.727 0.856 1 84.81 348 GLY B C 1
ATOM 5923 O O . GLY B 1 348 ? -9.898 -14.141 1.229 1 84.81 348 GLY B O 1
ATOM 5924 N N . VAL B 1 349 ? -10.969 -15.703 0.036 1 86.06 349 VAL B N 1
ATOM 5925 C CA . VAL B 1 349 ? -9.711 -16.266 -0.439 1 86.06 349 VAL B CA 1
ATOM 5926 C C . VAL B 1 349 ? -9.273 -15.555 -1.716 1 86.06 349 VAL B C 1
ATOM 5928 O O . VAL B 1 349 ? -8.094 -15.57 -2.07 1 86.06 349 VAL B O 1
ATOM 5931 N N . LEU B 1 350 ? -10.25 -14.945 -2.357 1 90 350 LEU B N 1
ATOM 5932 C CA . LEU B 1 350 ? -9.984 -14.234 -3.604 1 90 350 LEU B CA 1
ATOM 5933 C C . LEU B 1 350 ? -10.508 -12.805 -3.539 1 90 350 LEU B C 1
ATOM 5935 O O . LEU B 1 350 ? -11.406 -12.43 -4.297 1 90 350 LEU B O 1
ATOM 5939 N N . PRO B 1 351 ? -9.906 -12.094 -2.689 1 87.31 351 PRO B N 1
ATOM 5940 C CA . PRO B 1 351 ? -10.406 -10.719 -2.576 1 87.31 351 PRO B CA 1
ATOM 5941 C C . PRO B 1 351 ? -10.188 -9.906 -3.85 1 87.31 351 PRO B C 1
ATOM 5943 O O . PRO B 1 351 ? -9.234 -10.156 -4.594 1 87.31 351 PRO B O 1
ATOM 5946 N N . GLY B 1 352 ? -11.102 -8.953 -4.078 1 86.31 352 GLY B N 1
ATOM 5947 C CA . GLY B 1 352 ? -10.984 -8.055 -5.219 1 86.31 352 GLY B CA 1
ATOM 5948 C C . GLY B 1 352 ? -11.391 -8.711 -6.527 1 86.31 352 GLY B C 1
ATOM 5949 O O . GLY B 1 352 ? -11.039 -8.227 -7.605 1 86.31 352 GLY B O 1
ATOM 5950 N N . THR B 1 353 ? -12.109 -9.766 -6.457 1 92.62 353 THR B N 1
ATOM 5951 C CA . THR B 1 353 ? -12.453 -10.547 -7.641 1 92.62 353 THR B CA 1
ATOM 5952 C C . THR B 1 353 ? -13.914 -10.344 -8.016 1 92.62 353 THR B C 1
ATOM 5954 O O . THR B 1 353 ? -14.773 -10.195 -7.145 1 92.62 353 THR B O 1
ATOM 5957 N N . THR B 1 354 ? -14.133 -10.367 -9.273 1 93.94 354 THR B N 1
ATOM 5958 C CA . THR B 1 354 ? -15.484 -10.438 -9.805 1 93.94 354 THR B CA 1
ATOM 5959 C C . THR B 1 354 ? -15.859 -11.875 -10.148 1 93.94 354 THR B C 1
ATOM 5961 O O . THR B 1 354 ? -15.18 -12.531 -10.938 1 93.94 354 THR B O 1
ATOM 5964 N N . PHE B 1 355 ? -16.922 -12.305 -9.562 1 95.12 355 PHE B N 1
ATOM 5965 C CA . PHE B 1 355 ? -17.375 -13.664 -9.828 1 95.12 355 PHE B CA 1
ATOM 5966 C C . PHE B 1 355 ? -18.484 -13.664 -10.867 1 95.12 355 PHE B C 1
ATOM 5968 O O . PHE B 1 355 ? -19.422 -12.867 -10.789 1 95.12 355 PHE B O 1
ATOM 5975 N N . VAL 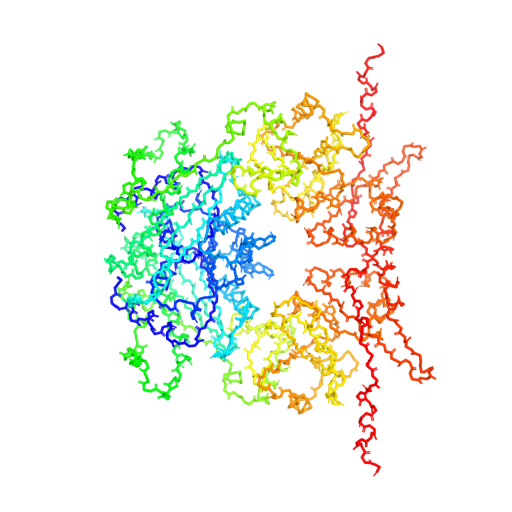B 1 356 ? -18.328 -14.57 -11.828 1 93.06 356 VAL B N 1
ATOM 5976 C CA . VAL B 1 356 ? -19.328 -14.742 -12.867 1 93.06 356 VAL B CA 1
ATOM 5977 C C . VAL B 1 356 ? -20.281 -15.867 -12.492 1 93.06 356 VAL B C 1
ATOM 5979 O O . VAL B 1 356 ? -19.859 -17 -12.273 1 93.06 356 VAL B O 1
ATOM 5982 N N . VAL B 1 357 ? -21.531 -15.5 -12.453 1 87.62 357 VAL B N 1
ATOM 5983 C CA . VAL B 1 357 ? -22.516 -16.516 -12.039 1 87.62 357 VAL B CA 1
ATOM 5984 C C . VAL B 1 357 ? -23.734 -16.453 -12.945 1 87.62 357 VAL B C 1
ATOM 5986 O O . VAL B 1 357 ? -23.984 -15.438 -13.594 1 87.62 357 VAL B O 1
ATOM 5989 N N . GLY B 1 358 ? -24.359 -17.641 -13.062 1 81.88 358 GLY B N 1
ATOM 5990 C CA . GLY B 1 358 ? -25.656 -17.656 -13.734 1 81.88 358 GLY B CA 1
ATOM 5991 C C . GLY B 1 358 ? -26.781 -17.109 -12.875 1 81.88 358 GLY B C 1
ATOM 5992 O O . GLY B 1 358 ? -26.609 -16.906 -11.68 1 81.88 358 GLY B O 1
ATOM 5993 N N . VAL B 1 359 ? -27.891 -16.938 -13.477 1 78.5 359 VAL B N 1
ATOM 5994 C CA . VAL B 1 359 ? -29.062 -16.359 -12.812 1 78.5 359 VAL B CA 1
ATOM 5995 C C . VAL B 1 359 ? -29.484 -17.234 -11.648 1 78.5 359 VAL B C 1
ATOM 5997 O O . VAL B 1 359 ? -29.828 -16.734 -10.57 1 78.5 359 VAL B O 1
ATOM 6000 N N . ASP B 1 360 ? -29.453 -18.562 -11.812 1 74.62 360 ASP B N 1
ATOM 6001 C CA . ASP B 1 360 ? -29.891 -19.484 -10.766 1 74.62 360 ASP B CA 1
ATOM 6002 C C . ASP B 1 360 ? -29.016 -19.359 -9.523 1 74.62 360 ASP B C 1
ATOM 6004 O O . ASP B 1 360 ? -29.531 -19.344 -8.398 1 74.62 360 ASP B O 1
ATOM 6008 N N . THR B 1 361 ? -27.797 -19.281 -9.789 1 80.56 361 THR B N 1
ATOM 6009 C CA . THR B 1 361 ? -26.859 -19.109 -8.68 1 80.56 361 THR B CA 1
ATOM 6010 C C . THR B 1 361 ? -27.062 -17.766 -8 1 80.56 361 THR B C 1
ATOM 6012 O O . THR B 1 361 ? -27.047 -17.672 -6.773 1 80.56 361 THR B O 1
ATOM 6015 N N . ALA B 1 362 ? -27.25 -16.719 -8.742 1 85.44 362 ALA B N 1
ATOM 6016 C CA . ALA B 1 362 ? -27.453 -15.375 -8.211 1 85.44 362 ALA B CA 1
ATOM 6017 C C . ALA B 1 362 ? -28.688 -15.32 -7.32 1 85.44 362 ALA B C 1
ATOM 6019 O O . ALA B 1 362 ? -28.672 -14.703 -6.254 1 85.44 362 ALA B O 1
ATOM 6020 N N . ILE B 1 363 ? -29.656 -16.016 -7.758 1 79.5 363 ILE B N 1
ATOM 6021 C CA . ILE B 1 363 ? -30.891 -16.047 -6.98 1 79.5 363 ILE B CA 1
ATOM 6022 C C . ILE B 1 363 ? -30.641 -16.734 -5.645 1 79.5 363 ILE B C 1
ATOM 6024 O O . ILE B 1 363 ? -31.109 -16.281 -4.602 1 79.5 363 ILE B O 1
ATOM 6028 N N . ARG B 1 364 ? -29.875 -17.766 -5.715 1 81.31 364 ARG B N 1
ATOM 6029 C CA . ARG B 1 364 ? -29.562 -18.5 -4.492 1 81.31 364 ARG B CA 1
ATOM 6030 C C . ARG B 1 364 ? -28.734 -17.656 -3.537 1 81.31 364 ARG B C 1
ATOM 6032 O O . ARG B 1 364 ? -28.922 -17.719 -2.318 1 81.31 364 ARG B O 1
ATOM 6039 N N . LEU B 1 365 ? -27.891 -16.859 -4.066 1 84.81 365 LEU B N 1
ATOM 6040 C CA . LEU B 1 365 ? -27.031 -15.992 -3.266 1 84.81 365 LEU B CA 1
ATOM 6041 C C . LEU B 1 365 ? -27.859 -14.93 -2.541 1 84.81 365 LEU B C 1
ATOM 6043 O O . LEU B 1 365 ? -27.453 -14.438 -1.483 1 84.81 365 LEU B O 1
ATOM 6047 N N . LEU B 1 366 ? -28.984 -14.695 -3.092 1 84.94 366 LEU B N 1
ATOM 6048 C CA . LEU B 1 366 ? -29.828 -13.633 -2.551 1 84.94 366 LEU B CA 1
ATOM 6049 C C . LEU B 1 366 ? -31.016 -14.219 -1.791 1 84.94 366 LEU B C 1
ATOM 6051 O O . LEU B 1 366 ? -31.922 -13.492 -1.394 1 84.94 366 LEU B O 1
ATOM 6055 N N . ASP B 1 367 ? -30.984 -15.477 -1.581 1 80.62 367 ASP B N 1
ATOM 6056 C CA . ASP B 1 367 ? -32.094 -16.156 -0.914 1 80.62 367 ASP B CA 1
ATOM 6057 C C . ASP B 1 367 ? -31.75 -16.484 0.538 1 80.62 367 ASP B C 1
ATOM 6059 O O . ASP B 1 367 ? -30.828 -17.266 0.803 1 80.62 367 ASP B O 1
ATOM 6063 N N . PRO B 1 368 ? -32.469 -15.898 1.393 1 82.06 368 PRO B N 1
ATOM 6064 C CA . PRO B 1 368 ? -32.219 -16.156 2.811 1 82.06 368 PRO B CA 1
ATOM 6065 C C . PRO B 1 368 ? -32.312 -17.641 3.16 1 82.06 368 PRO B C 1
ATOM 6067 O O . PRO B 1 368 ? -31.688 -18.078 4.141 1 82.06 368 PRO B O 1
ATOM 6070 N N . LYS B 1 369 ? -33.062 -18.391 2.428 1 78.62 369 LYS B N 1
ATOM 6071 C CA . LYS B 1 369 ? -33.156 -19.828 2.688 1 78.62 369 LYS B CA 1
ATOM 6072 C C . LYS B 1 369 ? -31.812 -20.5 2.609 1 78.62 369 LYS B C 1
ATOM 6074 O O . LYS B 1 369 ? -31.5 -21.391 3.416 1 78.62 369 LYS B O 1
ATOM 6079 N N . TYR B 1 370 ? -31.047 -20.047 1.709 1 76.75 370 TYR B N 1
ATOM 6080 C CA . TYR B 1 370 ? -29.75 -20.672 1.506 1 76.75 370 TYR B CA 1
ATOM 6081 C C . TYR B 1 370 ? -28.719 -20.125 2.486 1 76.75 370 TYR B C 1
ATOM 6083 O O . TYR B 1 370 ? -27.766 -20.812 2.838 1 76.75 370 TYR B O 1
ATOM 6091 N N . ALA B 1 371 ? -28.969 -18.891 2.879 1 76 371 ALA B N 1
ATOM 6092 C CA . ALA B 1 371 ? -28.047 -18.281 3.832 1 76 371 ALA B CA 1
ATOM 6093 C C . ALA B 1 371 ? -28.359 -18.719 5.258 1 76 371 ALA B C 1
ATOM 6095 O O . ALA B 1 371 ? -27.516 -18.609 6.148 1 76 371 ALA B O 1
ATOM 6096 N N . GLY B 1 372 ? -29.578 -19.281 5.484 1 77.06 372 GLY B N 1
ATOM 6097 C CA . GLY B 1 372 ? -30.031 -19.688 6.809 1 77.06 372 GLY B CA 1
ATOM 6098 C C . GLY B 1 372 ? -31 -18.703 7.43 1 77.06 372 GLY B C 1
ATOM 6099 O O . GLY B 1 372 ? -31.953 -19.094 8.102 1 77.06 372 GLY B O 1
ATOM 6100 N N . SER B 1 373 ? -30.719 -17.391 7.316 1 80.75 373 SER B N 1
ATOM 6101 C CA . SER B 1 373 ? -31.562 -16.328 7.82 1 80.75 373 SER B CA 1
ATOM 6102 C C . SER B 1 373 ? -31.344 -15.023 7.047 1 80.75 373 SER B C 1
ATOM 6104 O O . SER B 1 373 ? -30.406 -14.938 6.242 1 80.75 373 SER B O 1
ATOM 6106 N N . GLN B 1 374 ? -32.25 -14.227 7.25 1 78.06 374 GLN B N 1
ATOM 6107 C CA . GLN B 1 374 ? -32.094 -12.914 6.633 1 78.06 374 GLN B CA 1
ATOM 6108 C C . GLN B 1 374 ? -30.844 -12.211 7.141 1 78.06 374 GLN B C 1
ATOM 6110 O O . GLN B 1 374 ? -30.141 -11.531 6.379 1 78.06 374 GLN B O 1
ATOM 6115 N N . GLU B 1 375 ? -30.609 -12.422 8.367 1 75.81 375 GLU B N 1
ATOM 6116 C CA . GLU B 1 375 ? -29.406 -11.828 8.969 1 75.81 375 GLU B CA 1
ATOM 6117 C C . GLU B 1 375 ? -28.141 -12.43 8.375 1 75.81 375 GLU B C 1
ATOM 6119 O O . GLU B 1 375 ? -27.188 -11.711 8.078 1 75.81 375 GLU B O 1
ATOM 6124 N N . ALA B 1 376 ? -28.188 -13.625 8.211 1 79.94 376 ALA B N 1
ATOM 6125 C CA . ALA B 1 376 ? -27.031 -14.32 7.648 1 79.94 376 ALA B CA 1
ATOM 6126 C C . ALA B 1 376 ? -26.781 -13.898 6.207 1 79.94 376 ALA B C 1
ATOM 6128 O O . ALA B 1 376 ? -25.625 -13.789 5.773 1 79.94 376 ALA B O 1
ATOM 6129 N N . LEU B 1 377 ? -27.859 -13.711 5.531 1 83 377 LEU B N 1
ATOM 6130 C CA . LEU B 1 377 ? -27.75 -13.242 4.152 1 83 377 LEU B CA 1
ATOM 6131 C C . LEU B 1 377 ? -27.094 -11.867 4.105 1 83 377 LEU B C 1
ATOM 6133 O O . LEU B 1 377 ? -26.156 -11.641 3.33 1 83 377 LEU B O 1
ATOM 6137 N N . SER B 1 378 ? -27.516 -11.055 4.941 1 75.69 378 SER B N 1
ATOM 6138 C CA . SER B 1 378 ? -26.969 -9.703 4.996 1 75.69 378 SER B CA 1
ATOM 6139 C C . SER B 1 378 ? -25.484 -9.727 5.34 1 75.69 378 SER B C 1
ATOM 6141 O O . SER B 1 378 ? -24.688 -9.023 4.727 1 75.69 378 SER B O 1
ATOM 6143 N N . ASP B 1 379 ? -25.172 -10.539 6.238 1 77.31 379 ASP B N 1
ATOM 6144 C CA . ASP B 1 379 ? -23.766 -10.688 6.648 1 77.31 379 ASP B CA 1
ATOM 6145 C C . ASP B 1 379 ? -22.922 -11.195 5.488 1 77.31 379 ASP B C 1
ATOM 6147 O O . ASP B 1 379 ? -21.797 -10.734 5.297 1 77.31 379 ASP B O 1
ATOM 6151 N N . SER B 1 380 ? -23.469 -12.07 4.844 1 83.06 380 SER B N 1
ATOM 6152 C CA . SER B 1 380 ? -22.734 -12.656 3.723 1 83.06 380 SER B CA 1
ATOM 6153 C C . SER B 1 380 ? -22.469 -11.625 2.637 1 83.06 380 SER B C 1
ATOM 6155 O O . SER B 1 380 ? -21.359 -11.547 2.107 1 83.06 380 SER B O 1
ATOM 6157 N N . LEU B 1 381 ? -23.422 -10.906 2.312 1 81.69 381 LEU B N 1
ATOM 6158 C CA . LEU B 1 381 ? -23.281 -9.891 1.276 1 81.69 381 LEU B CA 1
ATOM 6159 C C . LEU B 1 381 ? -22.312 -8.797 1.716 1 81.69 381 LEU B C 1
ATOM 6161 O O . LEU B 1 381 ? -21.547 -8.273 0.899 1 81.69 381 LEU B O 1
ATOM 6165 N N . GLU B 1 382 ? -22.312 -8.586 2.967 1 75.81 382 GLU B N 1
ATOM 6166 C CA . GLU B 1 382 ? -21.375 -7.605 3.518 1 75.81 382 GLU B CA 1
ATOM 6167 C C . GLU B 1 382 ? -19.938 -8.094 3.406 1 75.81 382 GLU B C 1
ATOM 6169 O O . GLU B 1 382 ? -19.031 -7.32 3.078 1 75.81 382 GLU B O 1
ATOM 6174 N N . ARG B 1 383 ? -19.812 -9.242 3.672 1 82.44 383 ARG B N 1
ATOM 6175 C CA . ARG B 1 383 ? -18.484 -9.828 3.572 1 82.44 383 ARG B CA 1
ATOM 6176 C C . ARG B 1 383 ? -17.969 -9.789 2.133 1 82.44 383 ARG B C 1
ATOM 6178 O O . ARG B 1 383 ? -16.781 -9.562 1.894 1 82.44 383 ARG B O 1
ATOM 6185 N N . VAL B 1 384 ? -18.859 -10 1.218 1 86.69 384 VAL B N 1
ATOM 6186 C CA . VAL B 1 384 ? -18.5 -9.922 -0.193 1 86.69 384 VAL B CA 1
ATOM 6187 C C . VAL B 1 384 ? -18 -8.523 -0.52 1 86.69 384 VAL B C 1
ATOM 6189 O O . VAL B 1 384 ? -16.969 -8.359 -1.179 1 86.69 384 VAL B O 1
ATOM 6192 N N . ARG B 1 385 ? -18.625 -7.609 0.02 1 79.38 385 ARG B N 1
ATOM 6193 C CA . ARG B 1 385 ? -18.266 -6.219 -0.205 1 79.38 385 ARG B CA 1
ATOM 6194 C C . ARG B 1 385 ? -16.938 -5.887 0.474 1 79.38 385 ARG B C 1
ATOM 6196 O O . ARG B 1 385 ? -16.078 -5.23 -0.119 1 79.38 385 ARG B O 1
ATOM 6203 N N . ASP B 1 386 ? -16.844 -6.344 1.688 1 74.56 386 ASP B N 1
ATOM 6204 C CA . ASP B 1 386 ? -15.625 -6.086 2.457 1 74.56 386 ASP B CA 1
ATOM 6205 C C . ASP B 1 386 ? -14.398 -6.656 1.751 1 74.56 386 ASP B C 1
ATOM 6207 O O . ASP B 1 386 ? -13.297 -6.113 1.871 1 74.56 386 ASP B O 1
ATOM 6211 N N . ASN B 1 387 ? -14.641 -7.648 1.09 1 83.5 387 ASN B N 1
ATOM 6212 C CA . ASN B 1 387 ? -13.555 -8.289 0.353 1 83.5 387 ASN B CA 1
ATOM 6213 C C . ASN B 1 387 ? -13.391 -7.684 -1.038 1 83.5 387 ASN B C 1
ATOM 6215 O O . ASN B 1 387 ? -12.617 -8.195 -1.851 1 83.5 387 ASN B O 1
ATOM 6219 N N . SER B 1 388 ? -14.141 -6.621 -1.322 1 82.56 388 SER B N 1
ATOM 6220 C CA . SER B 1 388 ? -14.094 -5.891 -2.586 1 82.56 388 SER B CA 1
ATOM 6221 C C . SER B 1 388 ? -14.414 -6.809 -3.764 1 82.56 388 SER B C 1
ATOM 6223 O O . SER B 1 388 ? -13.758 -6.734 -4.805 1 82.56 388 SER B O 1
ATOM 6225 N N . CYS B 1 389 ? -15.312 -7.691 -3.555 1 90.81 389 CYS B N 1
ATOM 6226 C CA . CYS B 1 389 ? -15.758 -8.602 -4.609 1 90.81 389 CYS B CA 1
ATOM 6227 C C . CYS B 1 389 ? -17.141 -8.219 -5.113 1 90.81 389 CYS B C 1
ATOM 6229 O O . CYS B 1 389 ? -17.859 -7.457 -4.461 1 90.81 389 CYS B O 1
ATOM 6231 N N . ASP B 1 390 ? -17.438 -8.625 -6.297 1 89.75 390 ASP B N 1
ATOM 6232 C CA . ASP B 1 390 ? -18.766 -8.422 -6.891 1 89.75 390 ASP B CA 1
ATOM 6233 C C . ASP B 1 390 ? -19.109 -9.547 -7.867 1 89.75 390 ASP B C 1
ATOM 6235 O O . ASP B 1 390 ? -18.344 -10.5 -8.016 1 89.75 390 ASP B O 1
ATOM 6239 N N . PHE B 1 391 ? -20.375 -9.438 -8.398 1 91.88 391 PHE B N 1
ATOM 6240 C CA . PHE B 1 391 ? -20.875 -10.508 -9.258 1 91.88 391 PHE B CA 1
ATOM 6241 C C . PHE B 1 391 ? -21.312 -9.961 -10.602 1 91.88 391 PHE B C 1
ATOM 6243 O O . PHE B 1 391 ? -21.922 -8.891 -10.672 1 91.88 391 PHE B O 1
ATOM 6250 N N . VAL B 1 392 ? -20.953 -10.641 -11.602 1 90.38 392 VAL B N 1
ATOM 6251 C CA . VAL B 1 392 ? -21.562 -10.461 -12.922 1 90.38 392 VAL B CA 1
ATOM 6252 C C . VAL B 1 392 ? -22.531 -11.602 -13.211 1 90.38 392 VAL B C 1
ATOM 6254 O O . VAL B 1 392 ? -22.172 -12.773 -13.086 1 90.38 392 VAL B O 1
ATOM 6257 N N . VAL B 1 393 ? -23.734 -11.273 -13.594 1 88.25 393 VAL B N 1
ATOM 6258 C CA . VAL B 1 393 ? -24.781 -12.281 -13.711 1 88.25 393 VAL B CA 1
ATOM 6259 C C . VAL B 1 393 ? -25.156 -12.461 -15.18 1 88.25 393 VAL B C 1
ATOM 6261 O O . VAL B 1 393 ? -25.562 -11.508 -15.852 1 88.25 393 VAL B O 1
ATOM 6264 N N . ALA B 1 394 ? -24.984 -13.664 -15.555 1 84.69 394 ALA B N 1
ATOM 6265 C CA . ALA B 1 394 ? -25.391 -14.016 -16.906 1 84.69 394 ALA B CA 1
ATOM 6266 C C . ALA B 1 394 ? -26.844 -14.5 -16.938 1 84.69 394 ALA B C 1
ATOM 6268 O O . ALA B 1 394 ? -27.281 -15.219 -16.031 1 84.69 394 ALA B O 1
ATOM 6269 N N . GLY B 1 395 ? -27.609 -14.008 -17.969 1 75.88 395 GLY B N 1
ATOM 6270 C CA . GLY B 1 395 ? -28.969 -14.469 -18.156 1 75.88 395 GLY B CA 1
ATOM 6271 C C . GLY B 1 395 ? -29.047 -15.867 -18.75 1 75.88 395 GLY B C 1
ATOM 6272 O O . GLY B 1 395 ? -28.016 -16.516 -18.984 1 75.88 395 GLY B O 1
ATOM 6273 N N . ARG B 1 396 ? -30.219 -16.531 -18.609 1 65 396 ARG B N 1
ATOM 6274 C CA . ARG B 1 396 ? -30.391 -17.844 -19.234 1 65 396 ARG B CA 1
ATOM 6275 C C . ARG B 1 396 ? -31.656 -17.875 -20.078 1 65 396 ARG B C 1
ATOM 6277 O O . ARG B 1 396 ? -32.562 -17.078 -19.875 1 65 396 ARG B O 1
ATOM 6284 N N . LEU B 1 397 ? -31.531 -18.656 -21.156 1 55.91 397 LEU B N 1
ATOM 6285 C CA . LEU B 1 397 ? -32.75 -19.031 -21.875 1 55.91 397 LEU B CA 1
ATOM 6286 C C . LEU B 1 397 ? -33.531 -20.094 -21.125 1 55.91 397 LEU B C 1
ATOM 6288 O O . LEU B 1 397 ? -32.969 -21.125 -20.719 1 55.91 397 LEU B O 1
ATOM 6292 N N . ASP B 1 398 ? -34.719 -19.75 -20.562 1 53.22 398 ASP B N 1
ATOM 6293 C CA . ASP B 1 398 ? -35.594 -20.781 -20.031 1 53.22 398 ASP B CA 1
ATOM 6294 C C . ASP B 1 398 ? -36.031 -21.734 -21.125 1 53.22 398 ASP B C 1
ATOM 6296 O O . ASP B 1 398 ? -36.812 -21.359 -22.016 1 53.22 398 ASP B O 1
ATOM 6300 N N . ARG B 1 399 ? -35.438 -22.891 -21.172 1 51 399 ARG B N 1
ATOM 6301 C CA . ARG B 1 399 ? -35.75 -23.844 -22.25 1 51 399 ARG B CA 1
ATOM 6302 C C . ARG B 1 399 ? -37.219 -24.25 -22.219 1 51 399 ARG B C 1
ATOM 6304 O O . ARG B 1 399 ? -37.781 -24.609 -23.25 1 51 399 ARG B O 1
ATOM 6311 N N . SER B 1 400 ? -37.719 -24.469 -21.047 1 52.59 400 SER B N 1
ATOM 6312 C CA . SER B 1 400 ? -39.125 -24.891 -21.016 1 52.59 400 SER B CA 1
ATOM 6313 C C . SER B 1 400 ? -40.031 -23.859 -21.656 1 52.59 400 SER B C 1
ATOM 6315 O O . SER B 1 400 ? -41 -24.219 -22.328 1 52.59 400 SER B O 1
ATOM 6317 N N . THR B 1 401 ? -39.594 -22.656 -21.625 1 50.5 401 THR B N 1
ATOM 6318 C CA . THR B 1 401 ? -40.469 -21.609 -22.156 1 50.5 401 THR B CA 1
ATOM 6319 C C . THR B 1 401 ? -39.812 -20.875 -23.312 1 50.5 401 THR B C 1
ATOM 6321 O O . THR B 1 401 ? -40.406 -20.047 -23.969 1 50.5 401 THR B O 1
ATOM 6324 N N . ALA B 1 402 ? -38.625 -21.375 -23.672 1 50.06 402 ALA B N 1
ATOM 6325 C CA . ALA B 1 402 ? -37.875 -20.719 -24.719 1 50.06 402 ALA B CA 1
ATOM 6326 C C . ALA B 1 402 ? -37.75 -19.219 -24.484 1 50.06 402 ALA B C 1
ATOM 6328 O O . ALA B 1 402 ? -37.812 -18.438 -25.438 1 50.06 402 ALA B O 1
ATOM 6329 N N . THR B 1 403 ? -37.969 -18.891 -23.25 1 49.78 403 THR B N 1
ATOM 6330 C CA . THR B 1 403 ? -37.938 -17.469 -22.922 1 49.78 403 THR B CA 1
ATOM 6331 C C . THR B 1 403 ? -36.625 -17.094 -22.203 1 49.78 403 THR B C 1
ATOM 6333 O O . THR B 1 403 ? -36.094 -17.891 -21.422 1 49.78 403 THR B O 1
ATOM 6336 N N . PHE B 1 404 ? -36.125 -15.984 -22.594 1 55.59 404 PHE B N 1
ATOM 6337 C CA . PHE B 1 404 ? -34.938 -15.422 -21.953 1 55.59 404 PHE B CA 1
ATOM 6338 C C . PHE B 1 404 ? -35.281 -14.883 -20.562 1 55.59 404 PHE B C 1
ATOM 6340 O O . PHE B 1 404 ? -36.188 -14.078 -20.422 1 55.59 404 PHE B O 1
ATOM 6347 N N . VAL B 1 405 ? -34.844 -15.609 -19.594 1 59.28 405 VAL B N 1
ATOM 6348 C CA . VAL B 1 405 ? -35 -15.078 -18.234 1 59.28 405 VAL B CA 1
ATOM 6349 C C . VAL B 1 405 ? -33.906 -14.039 -17.969 1 59.28 405 VAL B C 1
ATOM 6351 O O . VAL B 1 405 ? -32.75 -14.383 -17.75 1 59.28 405 VAL B O 1
ATOM 6354 N N . PRO B 1 406 ? -34.344 -12.797 -18.188 1 59.31 406 PRO B N 1
ATOM 6355 C CA . PRO B 1 406 ? -33.406 -11.727 -17.906 1 59.31 406 PRO B CA 1
ATOM 6356 C C . PRO B 1 406 ? -33.031 -11.648 -16.438 1 59.31 406 PRO B C 1
ATOM 6358 O O . PRO B 1 406 ? -33.781 -12.086 -15.57 1 59.31 406 PRO B O 1
ATOM 6361 N N . PRO B 1 407 ? -31.781 -11.273 -16.172 1 64.44 407 PRO B N 1
ATOM 6362 C CA . PRO B 1 407 ? -31.359 -11.156 -14.773 1 64.44 407 PRO B CA 1
ATOM 6363 C C . PRO B 1 407 ? -32.125 -10.078 -14.008 1 64.44 407 PRO B C 1
ATOM 6365 O O . PRO B 1 407 ? -31.797 -9.773 -12.859 1 64.44 407 PRO B O 1
ATOM 6368 N N . HIS B 1 408 ? -33.281 -9.664 -14.57 1 61.88 408 HIS B N 1
ATOM 6369 C CA . HIS B 1 408 ? -33.969 -8.539 -13.969 1 61.88 408 HIS B CA 1
ATOM 6370 C C . HIS B 1 408 ? -34.469 -8.883 -12.562 1 61.88 408 HIS B C 1
ATOM 6372 O O . HIS B 1 408 ? -34.406 -8.055 -11.656 1 61.88 408 HIS B O 1
ATOM 6378 N N . ASP B 1 409 ? -34.906 -10.125 -12.461 1 67.81 409 ASP B N 1
ATOM 6379 C CA . ASP B 1 409 ? -35.406 -10.508 -11.148 1 67.81 409 ASP B CA 1
ATOM 6380 C C . ASP B 1 409 ? -34.312 -10.508 -10.109 1 67.81 409 ASP B C 1
ATOM 6382 O O . ASP B 1 409 ? -34.5 -10.078 -8.969 1 67.81 409 ASP B O 1
ATOM 6386 N N . VAL B 1 410 ? -33.156 -10.852 -10.555 1 75.06 410 VAL B N 1
ATOM 6387 C CA . VAL B 1 410 ? -32 -10.875 -9.648 1 75.06 410 VAL B CA 1
ATOM 6388 C C . VAL B 1 410 ? -31.703 -9.461 -9.172 1 75.06 410 VAL B C 1
ATOM 6390 O O . VAL B 1 410 ? -31.453 -9.234 -7.988 1 75.06 410 VAL B O 1
ATOM 6393 N N . PHE B 1 411 ? -31.875 -8.57 -10.031 1 73.56 411 PHE B N 1
ATOM 6394 C CA . PHE B 1 411 ? -31.469 -7.203 -9.727 1 73.56 411 PHE B CA 1
ATOM 6395 C C . PHE B 1 411 ? -32.5 -6.527 -8.82 1 73.56 411 PHE B C 1
ATOM 6397 O O . PHE B 1 411 ? -32.125 -5.742 -7.945 1 73.56 411 PHE B O 1
ATOM 6404 N N . ALA B 1 412 ? -33.688 -6.945 -9.094 1 70.44 412 ALA B N 1
ATOM 6405 C CA . ALA B 1 412 ? -34.719 -6.461 -8.172 1 70.44 412 ALA B CA 1
ATOM 6406 C C . ALA B 1 412 ? -34.5 -6.996 -6.762 1 70.44 412 ALA B C 1
ATOM 6408 O O . ALA B 1 412 ? -34.625 -6.254 -5.785 1 70.44 412 ALA B O 1
ATOM 6409 N N . SER B 1 413 ? -34.188 -8.25 -6.785 1 74 413 SER B N 1
ATOM 6410 C CA . SER B 1 413 ? -33.938 -8.875 -5.496 1 74 413 SER B CA 1
ATOM 6411 C C . SER B 1 413 ? -32.688 -8.273 -4.84 1 74 413 SER B C 1
ATOM 6413 O O . SER B 1 413 ? -32.688 -8.039 -3.633 1 74 413 SER B O 1
ATOM 6415 N N . ALA B 1 414 ? -31.703 -8.055 -5.609 1 75.69 414 ALA B N 1
ATOM 6416 C CA . ALA B 1 414 ? -30.469 -7.453 -5.109 1 75.69 414 ALA B CA 1
ATOM 6417 C C . ALA B 1 414 ? -30.734 -6.059 -4.543 1 75.69 414 ALA B C 1
ATOM 6419 O O . ALA B 1 414 ? -30.188 -5.691 -3.504 1 75.69 414 ALA B O 1
ATOM 6420 N N . ARG B 1 415 ? -31.531 -5.457 -5.227 1 66.88 415 ARG B N 1
ATOM 6421 C CA . ARG B 1 415 ? -31.906 -4.129 -4.766 1 66.88 415 ARG B CA 1
ATOM 6422 C C . ARG B 1 415 ? -32.656 -4.203 -3.434 1 66.88 415 ARG B C 1
ATOM 6424 O O . ARG B 1 415 ? -32.406 -3.404 -2.529 1 66.88 415 ARG B O 1
ATOM 6431 N N . ALA B 1 416 ? -33.438 -5.195 -3.416 1 66.69 416 ALA B N 1
ATOM 6432 C CA . ALA B 1 416 ? -34.219 -5.383 -2.195 1 66.69 416 ALA B CA 1
ATOM 6433 C C . ALA B 1 416 ? -33.312 -5.695 -1.008 1 66.69 416 ALA B C 1
ATOM 6435 O O . ALA B 1 416 ? -33.625 -5.316 0.127 1 66.69 416 ALA B O 1
ATOM 6436 N N . CYS B 1 417 ? -32.25 -6.266 -1.339 1 67.06 417 CYS B N 1
ATOM 6437 C CA . CYS B 1 417 ? -31.297 -6.648 -0.293 1 67.06 417 CYS B CA 1
ATOM 6438 C C . CYS B 1 417 ? -30.219 -5.582 -0.112 1 67.06 417 CYS B C 1
ATOM 6440 O O . CYS B 1 417 ? -29.297 -5.762 0.667 1 67.06 417 CYS B O 1
ATOM 6442 N N . GLY B 1 418 ? -30.391 -4.516 -0.836 1 65.12 418 GLY B N 1
ATOM 6443 C CA . GLY B 1 418 ? -29.391 -3.463 -0.754 1 65.12 418 GLY B CA 1
ATOM 6444 C C . GLY B 1 418 ? -28.047 -3.857 -1.36 1 65.12 418 GLY B C 1
ATOM 6445 O O . GLY B 1 418 ? -27 -3.367 -0.938 1 65.12 418 GLY B O 1
ATOM 6446 N N . ALA B 1 419 ? -28.047 -4.789 -2.219 1 72.94 419 ALA B N 1
ATOM 6447 C CA . ALA B 1 419 ? -26.797 -5.328 -2.77 1 72.94 419 ALA B CA 1
ATOM 6448 C C . ALA B 1 419 ? -26.75 -5.148 -4.285 1 72.94 419 ALA B C 1
ATOM 6450 O O . ALA B 1 419 ? -26.109 -5.934 -4.984 1 72.94 419 ALA B O 1
ATOM 6451 N N . ALA B 1 420 ? -27.422 -4.172 -4.781 1 71.5 420 ALA B N 1
ATOM 6452 C CA . ALA B 1 420 ? -27.516 -3.982 -6.227 1 71.5 420 ALA B CA 1
ATOM 6453 C C . ALA B 1 420 ? -26.141 -3.74 -6.84 1 71.5 420 ALA B C 1
ATOM 6455 O O . ALA B 1 420 ? -25.844 -4.207 -7.941 1 71.5 420 ALA B O 1
ATOM 6456 N N . SER B 1 421 ? -25.281 -3.105 -6.109 1 72.94 421 SER B N 1
ATOM 6457 C CA . SER B 1 421 ? -23.984 -2.744 -6.648 1 72.94 421 SER B CA 1
ATOM 6458 C C . SER B 1 421 ? -23.078 -3.965 -6.75 1 72.94 421 SER B C 1
ATOM 6460 O O . SER B 1 421 ? -22.047 -3.926 -7.438 1 72.94 421 SER B O 1
ATOM 6462 N N . LEU B 1 422 ? -23.484 -4.938 -6.066 1 84.5 422 LEU B N 1
ATOM 6463 C CA . LEU B 1 422 ? -22.672 -6.148 -6.078 1 84.5 422 LEU B CA 1
ATOM 6464 C C . LEU B 1 422 ? -22.938 -6.973 -7.332 1 84.5 422 LEU B C 1
ATOM 6466 O O . LEU B 1 422 ? -22.156 -7.875 -7.664 1 84.5 422 LEU B O 1
ATOM 6470 N N . PHE B 1 423 ? -24.094 -6.594 -7.965 1 85.44 423 PHE B N 1
ATOM 6471 C CA . PHE B 1 423 ? -24.5 -7.43 -9.094 1 85.44 423 PHE B CA 1
ATOM 6472 C C . PHE B 1 423 ? -24.609 -6.605 -10.367 1 85.44 423 PHE B C 1
ATOM 6474 O O . PHE B 1 423 ? -25.312 -5.59 -10.391 1 85.44 423 PHE B O 1
ATOM 6481 N N . THR B 1 424 ? -23.922 -6.996 -11.344 1 84.88 424 THR B N 1
ATOM 6482 C CA . THR B 1 424 ? -23.984 -6.363 -12.656 1 84.88 424 THR B CA 1
ATOM 6483 C C . THR B 1 424 ? -24.5 -7.344 -13.711 1 84.88 424 THR B C 1
ATOM 6485 O O . THR B 1 424 ? -24 -8.469 -13.812 1 84.88 424 THR B O 1
ATOM 6488 N N . PRO B 1 425 ? -25.531 -6.969 -14.43 1 81.88 425 PRO B N 1
ATOM 6489 C CA . PRO B 1 425 ? -26.047 -7.867 -15.469 1 81.88 425 PRO B CA 1
ATOM 6490 C C . PRO B 1 425 ? -25.156 -7.93 -16.703 1 81.88 425 PRO B C 1
ATOM 6492 O O . PRO B 1 425 ? -24.562 -6.918 -17.094 1 81.88 425 PRO B O 1
ATOM 6495 N N . MET B 1 426 ? -25.047 -9.133 -17.141 1 80.94 426 MET B N 1
ATOM 6496 C CA . MET B 1 426 ? -24.422 -9.312 -18.453 1 80.94 426 MET B CA 1
ATOM 6497 C C . MET B 1 426 ? -25.469 -9.281 -19.562 1 80.94 426 MET B C 1
ATOM 6499 O O . MET B 1 426 ? -26.25 -10.227 -19.719 1 80.94 426 MET B O 1
ATOM 6503 N N . ASN B 1 427 ? -25.828 -8.195 -20.172 1 63.59 427 ASN B N 1
ATOM 6504 C CA . ASN B 1 427 ? -26.953 -7.996 -21.078 1 63.59 427 ASN B CA 1
ATOM 6505 C C . ASN B 1 427 ? -26.812 -8.82 -22.344 1 63.59 427 ASN B C 1
ATOM 6507 O O . ASN B 1 427 ? -27.797 -9.266 -22.922 1 63.59 427 ASN B O 1
ATOM 6511 N N . ASP B 1 428 ? -25.688 -8.914 -22.891 1 59.78 428 ASP B N 1
ATOM 6512 C CA . ASP B 1 428 ? -25.609 -9.422 -24.266 1 59.78 428 ASP B CA 1
ATOM 6513 C C . ASP B 1 428 ? -25.188 -10.891 -24.281 1 59.78 428 ASP B C 1
ATOM 6515 O O . ASP B 1 428 ? -24.75 -11.406 -25.312 1 59.78 428 ASP B O 1
ATOM 6519 N N . PHE B 1 429 ? -25.422 -11.57 -23.109 1 60.19 429 PHE B N 1
ATOM 6520 C CA . PHE B 1 429 ? -24.922 -12.938 -23.188 1 60.19 429 PHE B CA 1
ATOM 6521 C C . PHE B 1 429 ? -26.047 -13.945 -22.938 1 60.19 429 PHE B C 1
ATOM 6523 O O . PHE B 1 429 ? -26.766 -13.836 -21.953 1 60.19 429 PHE B O 1
ATOM 6530 N N . ARG B 1 430 ? -26.406 -14.742 -23.984 1 54.5 430 ARG B N 1
ATOM 6531 C CA . ARG B 1 430 ? -27.375 -15.82 -23.922 1 54.5 430 ARG B CA 1
ATOM 6532 C C . ARG B 1 430 ? -26.688 -17.188 -23.875 1 54.5 430 ARG B C 1
ATOM 6534 O O . ARG B 1 430 ? -25.812 -17.469 -24.688 1 54.5 430 ARG B O 1
ATOM 6541 N N . VAL B 1 431 ? -26.594 -17.828 -22.672 1 54.78 431 VAL B N 1
ATOM 6542 C CA . VAL B 1 431 ? -25.984 -19.156 -22.625 1 54.78 431 VAL B CA 1
ATOM 6543 C C . VAL B 1 431 ? -27.031 -20.219 -22.953 1 54.78 431 VAL B C 1
ATOM 6545 O O . VAL B 1 431 ? -28.062 -20.312 -22.297 1 54.78 431 VAL B O 1
ATOM 6548 N N . ASP B 1 432 ? -26.969 -21.016 -24.125 1 52.53 432 ASP B N 1
ATOM 6549 C CA . ASP B 1 432 ? -27.906 -22.062 -24.531 1 52.53 432 ASP B CA 1
ATOM 6550 C C . ASP B 1 432 ? -27.453 -23.422 -24.016 1 52.53 432 ASP B C 1
ATOM 6552 O O . ASP B 1 432 ? -28.234 -24.375 -23.984 1 52.53 432 ASP B O 1
ATOM 6556 N N . LEU B 1 433 ? -26.25 -23.828 -23.812 1 49.75 433 LEU B N 1
ATOM 6557 C CA . LEU B 1 433 ? -25.859 -25.234 -23.641 1 49.75 433 LEU B CA 1
ATOM 6558 C C . LEU B 1 433 ? -25.375 -25.484 -22.219 1 49.75 433 LEU B C 1
ATOM 6560 O O . LEU B 1 433 ? -24.578 -24.703 -21.672 1 49.75 433 LEU B O 1
ATOM 6564 N N . SER B 1 434 ? -26.219 -26.5 -21.438 1 52.81 434 SER B N 1
ATOM 6565 C CA . SER B 1 434 ? -25.812 -26.859 -20.078 1 52.81 434 SER B CA 1
ATOM 6566 C C . SER B 1 434 ? -24.875 -28.062 -20.094 1 52.81 434 SER B C 1
ATOM 6568 O O . SER B 1 434 ? -24.906 -28.875 -21.016 1 52.81 434 SER B O 1
ATOM 6570 N N . SER B 1 435 ? -23.891 -28.156 -19.156 1 52.22 435 SER B N 1
ATOM 6571 C CA . SER B 1 435 ? -22.984 -29.297 -19 1 52.22 435 SER B CA 1
ATOM 6572 C C . SER B 1 435 ? -23.766 -30.594 -18.828 1 52.22 435 SER B C 1
ATOM 6574 O O . SER B 1 435 ? -23.344 -31.641 -19.328 1 52.22 435 SER B O 1
ATOM 6576 N N . THR B 1 436 ? -24.828 -30.578 -18.188 1 53.34 436 THR B N 1
ATOM 6577 C CA . THR B 1 436 ? -25.641 -31.766 -17.969 1 53.34 436 THR B CA 1
ATOM 6578 C C . THR B 1 436 ? -26.125 -32.344 -19.312 1 53.34 436 THR B C 1
ATOM 6580 O O . THR B 1 436 ? -26.094 -33.531 -19.516 1 53.34 436 THR B O 1
ATOM 6583 N N . GLU B 1 437 ? -26.531 -31.5 -20.125 1 56.47 437 GLU B N 1
ATOM 6584 C CA . GLU B 1 437 ? -27.016 -31.922 -21.438 1 56.47 437 GLU B CA 1
ATOM 6585 C C . GLU B 1 437 ? -25.891 -32.531 -22.266 1 56.47 437 GLU B C 1
ATOM 6587 O O . GLU B 1 437 ? -26.109 -33.531 -22.984 1 56.47 437 GLU B O 1
ATOM 6592 N N . ILE B 1 438 ? -24.781 -32.031 -22.141 1 54.03 438 ILE B N 1
ATOM 6593 C CA . ILE B 1 438 ? -23.641 -32.562 -22.875 1 54.03 438 ILE B CA 1
ATOM 6594 C C . ILE B 1 438 ? -23.25 -33.938 -22.328 1 54.03 438 ILE B C 1
ATOM 6596 O O . ILE B 1 438 ? -22.984 -34.844 -23.109 1 54.03 438 ILE B O 1
ATOM 6600 N N . ARG B 1 439 ? -23.328 -34.094 -21.094 1 57.56 439 ARG B N 1
ATOM 6601 C CA . ARG B 1 439 ? -23.016 -35.406 -20.516 1 57.56 439 ARG B CA 1
ATOM 6602 C C . ARG B 1 439 ? -24.031 -36.438 -20.953 1 57.56 439 ARG B C 1
ATOM 6604 O O . ARG B 1 439 ? -23.672 -37.594 -21.203 1 57.56 439 ARG B O 1
ATOM 6611 N N . ALA B 1 440 ? -25.203 -36.156 -20.922 1 56.66 440 ALA B N 1
ATOM 6612 C CA . ALA B 1 440 ? -26.281 -37.062 -21.312 1 56.66 440 ALA B CA 1
ATOM 6613 C C . ALA B 1 440 ? -26.109 -37.5 -22.766 1 56.66 440 ALA B C 1
ATOM 6615 O O . ALA B 1 440 ? -26.484 -38.625 -23.125 1 56.66 440 ALA B O 1
ATOM 6616 N N . LYS B 1 441 ? -25.594 -36.594 -23.438 1 52 441 LYS B N 1
ATOM 6617 C CA . LYS B 1 441 ? -25.391 -36.938 -24.844 1 52 441 LYS B CA 1
ATOM 6618 C C . LYS B 1 441 ? -24.172 -37.812 -25.031 1 52 441 LYS B C 1
ATOM 6620 O O . LYS B 1 441 ? -24.062 -38.562 -26.016 1 52 441 LYS B O 1
ATOM 6625 N N . THR B 1 442 ? -23.188 -37.625 -24.203 1 49.66 442 THR B N 1
ATOM 6626 C CA . THR B 1 442 ? -21.953 -38.375 -24.359 1 49.66 442 THR B CA 1
ATOM 6627 C C . THR B 1 442 ? -22.016 -39.688 -23.578 1 49.66 442 THR B C 1
ATOM 6629 O O . THR B 1 442 ? -21.094 -40.531 -23.672 1 49.66 442 THR B O 1
ATOM 6632 N N . THR B 1 443 ? -22.844 -39.812 -22.562 1 42.91 443 THR B N 1
ATOM 6633 C CA . THR B 1 443 ? -23 -41.125 -21.953 1 42.91 443 THR B CA 1
ATOM 6634 C C . THR B 1 443 ? -23.609 -42.125 -22.938 1 42.91 443 THR B C 1
ATOM 6636 O O . THR B 1 443 ? -24.703 -41.906 -23.453 1 42.91 443 THR B O 1
ATOM 6639 N N . PRO B 1 444 ? -22.812 -42.969 -23.484 1 42.81 444 PRO B N 1
ATOM 6640 C CA . PRO B 1 444 ? -23.422 -44.031 -24.25 1 42.81 444 PRO B CA 1
ATOM 6641 C C . PRO B 1 444 ? -24.562 -44.719 -23.516 1 42.81 444 PRO B C 1
ATOM 6643 O O . PRO B 1 444 ? -24.531 -44.844 -22.281 1 42.81 444 PRO B O 1
ATOM 6646 N N . ARG B 1 445 ? -25.75 -44.906 -24.172 1 37.84 445 ARG B N 1
ATOM 6647 C CA . ARG B 1 445 ? -26.656 -45.969 -23.719 1 37.84 445 ARG B CA 1
ATOM 6648 C C . ARG B 1 445 ? -25.922 -47.281 -23.656 1 37.84 445 ARG B C 1
ATOM 6650 O O . ARG B 1 445 ? -25.156 -47.625 -24.562 1 37.84 445 ARG B O 1
#

Foldseek 3Di:
DPPLLLLLLVLLLQFQAAWEEEEEQAQCVLVVSNVVDPRSVSHYDYYYYDYDQVSLQVLLPDPGLVDPDQQDQSSFLSNFVSRQQVCQQVDHDDPDALQSYKGKGKGWDADPDLDLDDPDWGKMWMWMDTFFKIKIKIFTADSPPSDDSVLSNQLNNLLNSLVSSVSRVLGRPPPPDDPPPPPPDSPDDPCSSVVSNVVRGDPVRSVVMDMDMDGHCCQVPNALLSVLVVLVVLDPDPPPPQPPSGPPLGNQQKFKDALLHTNHTLHHNAQEEEEDQCLPPDPLSVVQQVLVQVVDDPPHAYAYEYAQAAPVPGGHDSVSVSVRSNVQNPRRYMYMYGPDHDVLVVLVSYFNHEYEEELVVLVLLLDCVNLVHLVSSLVSLVSSVVSNYAYEYEWEQPPVVSHIPFSVVSLVSCVVSVNNVRYHYSPPRYRHDDSVVVVVVPPDD/DPPLLLLLLVLLLQFQAAWEEEEEQAQCVLVVSNVVDPRSVSHYDYYHYDYDQVSLQVLLPDPGLVDPDQQDQSSFLSNFVSRQQVQQQPDADPPDALQSYKGKGKGWDADPDLDLDDPDWGKMWMWMDTFFKIKIKIFTADSPPSDDSVLSNQLNNLLNSLVSSVSRVLGRPPPPDDPPPPDDDSPDDPCSSVVSNVVRGDPVRSVVMDMDMDGHCCQVPNALLSVLVVLVVQDQDPPPPQQVSGVHLRSQQKFKDALLHTNHGLHHNAQEEEEDQCLPDDPLSVVQQVLVQVVDDPPHQYAYEYAQAAPVPGGHDSVSVSVRSNVQNPRRYMYMYGPDHDVLVVLVSYFNHEYEEELVVLVLLLDCVNLVHLVSSLVSLVSSVVSNYAYEYEWEQPVVVSHIDFSVVSLVSCVVSVNNVRYHYSPPRYRHDDSVVVVVVPPDD

Sequence (890 aa):
MEPSIRCVVDVVHASRARGCLSLAGGGTKALSWLVGAPGCSRTLIDARVPYAREATDEAAGKGGLGTTSYASVDAATALAEASYERAVRMGGASGRDARATFGLGAACALTSEDVRDMRGDRRCFVVTRSASRAVTYEMRLDRESGRTRFDEEECASRLVLRALFEEARRFPDDVEGDSVGGRERLDVSPDAGMDLVRDVLSTSEMEGLVVTTMEESAYESGTTRDVLERWLRTASDDDGSESILGRRIRGAEMLEFTGGRLTAVGASRANVILSGSFNPLHDGHRELLAAAIAMKPLGAIGAYEIGVTNADKGTLAVDEIARRLEQFSDPDCVCVLTKTPLFVDKTGVLPGTTFVVGVDTAIRLLDPKYAGSQEALSDSLERVRDNSCDFVVAGRLDRSTATFVPPHDVFASARACGAASLFTPMNDFRVDLSSTEIRAKTTPRMEPSIRCVVDVVHASRARGCLSLAGGGTKALSWLVGAPGCSRTLIDARVPYAREATDEAAGKGGLGTTSYASVDAATALAEASYERAVRMGGASGRDARATFGLGAACALTSEDVRDMRGDRRCFVVTRSASRAVTYEMRLDRESGRTRFDEEECASRLVLRALFEEARRFPDDVEGDSVGGRERLDVSPDAGMDLVRDVLSTSEMEGLVVTTMEESAYESGTTRDVLERWLRTASDDDGSESILGRRIRGAEMLEFTGGRLTAVGASRANVILSGSFNPLHDGHRELLAAAIAMKPLGAIGAYEIGVTNADKGTLAVDEIARRLEQFSDPDCVCVLTKTPLFVDKTGVLPGTTFVVGVDTAIRLLDPKYAGSQEALSDSLERVRDNSCDFVVAGRLDRSTATFVPPHDVFASARACGAASLFTPMNDFRVDLSSTEIRAKTTPR

Secondary structure (DSSP, 8-state):
--HHHHHHHHHHHHSS-EEEEEEESS-HHHHHHHHTSTTGGGTEEEEEEE-SHHHHHHHT-TT---SS-SSSHHHHHHHHHHHHHHHHHTT--SSS-GGGEEEEEEEEE----SSS---S-EEEEEEEE-SSEEEEEEEEE-GGG---HHHHHHHHHHHHHHHHHHHHHTS---TTS--SS--------TTHHHHHHHTTS-HHHHHH-EEEEEE-HHHHH--HHHHHHHHHHS---------TT-TTTTT-SEEEEETTEEEEES--S-SEEEE---TT--HHHHHHHHHHHHTSPTT--EEEEEE-EETTTEEPPHHHHHHHHGGG-STT-EEEEES--SHHHHHHHSTT-EEEEEHHHHHHHT-HHHHSSHHHHHHHHHHHHHTT-EEEEEEEEETTTTEEE-THHHHHHHHHTT-GGGEEEEEEEEE---HHHHHHHHS--/--HHHHHHHHHHHHSS-EEEEEEESS-HHHHHHHHTSTTGGGTEEEEEEE-SHHHHHHHT-TT---SS-SSSHHHHHHHHHHHHHHHHHTT--STT-GGGEEEEEEEEE----SSS---S-EEEEEEEE-SSEEEEEEEEE-GGG---HHHHHHHHHHHHHHHHHHHHHTS-----S--SS--------TTHHHHHHHTTS-HHHHHH-EEEEEE-HHHHH--HHHHHHHHHHS-SS------TTSS-S---SEEEEETTEEEEES--S-SEEEE---TT--HHHHHHHHHHHHTSPTT--EEEEEE-EETTTEEPPHHHHHHHHGGG-STT-EEEEES--SHHHHHHHSTT-EEEEEHHHHHHHT-HHHHSSHHHHHHHHHHHHHTT-EEEEE-EEETTTTEEE-THHHHHHHHHTT-GGGEEEETT------HHHHHHHHS--

pLDDT: mean 81.71, std 17.07, range [32.97, 98.62]

Organism: Ostreococcus tauri (NCBI:txid70448)

Solvent-accessible surface area (backbone atoms only — not comparable to full-atom values): 45458 Å² total; per-residue (Å²): 126,60,65,73,58,47,54,47,46,49,50,28,31,56,13,51,24,29,21,17,38,29,31,24,61,36,27,48,47,34,53,25,54,43,64,25,36,58,46,33,76,47,24,40,35,32,33,35,36,26,56,31,69,68,40,40,27,56,55,16,38,90,75,28,42,81,58,89,54,64,57,28,65,60,27,4,43,28,20,3,49,33,18,24,41,47,29,38,41,69,53,42,55,72,85,90,42,52,56,33,37,26,4,26,5,28,9,24,34,61,62,60,48,93,54,90,70,71,89,64,80,34,34,36,20,37,20,40,26,42,58,32,37,31,38,39,39,40,40,53,52,67,84,82,69,71,69,42,30,47,51,49,28,48,48,39,8,32,47,50,46,22,56,46,35,58,55,13,66,74,30,60,56,68,80,70,72,87,78,69,87,70,78,69,81,77,89,65,62,92,52,49,38,57,49,52,38,54,74,74,44,52,72,68,37,54,70,59,45,43,77,49,77,33,70,41,62,37,65,65,74,42,49,72,65,44,32,46,53,52,55,66,64,46,56,80,70,85,72,71,75,70,36,78,62,38,79,73,66,51,44,52,54,30,38,22,25,41,29,61,33,80,32,30,57,52,32,54,51,52,38,32,34,35,64,46,84,44,74,50,76,50,65,47,55,54,52,49,49,53,54,54,41,69,74,44,65,92,84,60,33,57,26,42,30,36,55,44,26,37,90,83,80,42,65,63,51,64,67,57,52,52,57,47,47,59,78,39,43,51,74,84,32,34,37,34,40,30,61,41,59,47,66,54,53,40,24,69,67,41,55,55,21,33,37,41,38,44,44,70,57,50,43,47,72,69,29,33,81,73,47,70,31,65,65,45,30,49,51,40,55,43,50,24,49,74,28,52,27,38,33,37,31,32,25,36,55,36,72,94,70,71,34,72,45,62,44,57,64,48,46,53,51,23,41,48,40,31,40,37,83,36,49,40,75,42,83,90,45,77,48,85,69,57,44,67,59,52,44,62,68,63,50,76,131,126,60,64,74,58,48,54,47,45,50,52,29,31,55,14,38,24,28,21,17,38,30,32,25,61,38,26,48,47,34,54,24,55,43,64,25,35,57,46,34,76,48,25,40,37,32,34,35,35,27,58,32,70,70,42,40,26,56,56,15,37,90,76,28,41,80,57,89,55,64,58,27,65,59,27,4,43,29,19,4,50,33,17,25,40,47,30,36,42,68,55,38,53,72,89,81,44,51,57,34,37,27,4,27,4,27,9,23,34,60,62,61,48,92,55,89,70,71,90,64,80,34,33,36,21,37,20,40,26,42,59,30,36,38,39,39,38,42,38,54,50,66,84,82,70,72,68,40,30,46,52,48,28,49,48,38,8,32,46,51,45,21,55,46,35,60,55,11,66,75,30,59,57,69,80,69,74,86,77,69,88,70,79,68,82,77,89,66,62,92,53,49,38,57,49,52,39,54,75,73,44,52,72,69,38,54,70,58,44,43,76,48,76,37,70,40,60,36,64,66,74,43,51,72,64,45,32,47,53,52,55,67,64,43,58,82,71,85,74,70,74,70,42,79,60,45,100,23,86,49,51,46,58,27,39,22,26,41,29,62,34,81,32,32,57,51,32,55,53,52,35,32,34,36,64,46,85,43,76,50,76,50,67,49,56,56,52,49,48,52,54,54,41,67,74,44,65,92,84,62,33,56,25,40,30,37,55,42,26,37,90,85,79,43,65,64,51,64,67,56,52,52,58,45,46,59,78,39,42,50,75,84,32,34,38,31,40,30,62,41,60,46,68,55,52,41,24,70,67,39,56,55,21,34,36,42,37,45,44,71,56,50,43,46,72,70,29,32,79,74,49,71,31,63,67,44,32,50,51,39,56,42,49,24,48,75,29,52,27,37,35,37,32,32,26,36,52,36,70,94,69,71,35,72,44,62,47,57,63,48,47,53,50,24,41,46,39,31,40,39,85,38,51,40,75,40,84,89,45,77,48,85,69,57,45,66,58,52,43,63,67,65,49,77,129

Nearest PDB structures (foldseek):
  6mr3-assembly2_C-2  TM=7.880E-01  e=1.519E-04  Streptococcus mutans UA159
  5kvk-assembly1_A-2  TM=7.544E-01  e=4.617E-04  Klebsiella pneumoniae 700603
  5vu3-assembly2_B  TM=7.911E-01  e=1.568E-03  Enterobacter cloacae subsp. cloacae ATCC 13047
  4uux-assembly1_B  TM=6.353E-01  e=2.189E-03  Thermus thermophilus HB8
  6l19-assembly1_B  TM=7.092E-01  e=7.434E-03  Enterobacter asburiae

InterPro domains:
  IPR014729 Rossmann-like alpha/beta/alpha sandwich fold [G3DSA:3.40.50.620] (314-443)